Protein AF-0000000076642714 (afdb_homodimer)

Foldseek 3Di:
DLVQVVVQLVVLVALFQSVVSSLQLLLALPPPDPVSVVLSCLLQVWDKDKDKDWPVCPVVDDDWKWKFAPDVPTDIDTDGDPVSVCVVCVVVVPGTMIIIMDTDRDHDTLFVVRVVSSVVVVVVVVVVVVVVVVLVVQLCVLCVPPDDPLLVLLLVLLVVLLVLLVVLLCVVLVNDDPVLVCVQPPDDQGHQCLQQVDQVQDDVRQHGPSLLSNLLSVLSCCCSRHVLSNDDLLLNLQSLVLNLVVLVVCVVVLVVLVCCCVPPVVYDGPSVVSSSVSSVVVNVSSVVCVVVPSHDPPSHDPVSNVVSVVSSVVSSVVSSVVSVVSSVVVVVVVVVSNVSSQVLDLVNQVVQQVVFAFADDPLDPPDFQKAADPPALKEKEWEAELQDLVQLVQVVLLNSLCSSPRRHYMYTYFYAADPVDNPQQLVLSQLLVVPQPPDPPNNVVSSVLSNVSNVVVDPVVSCVVRPDPPPDDSPVSVVSNVSSNVSCVVSVPDDPTWMAINRTTRGPVDGPNSCSSHRVVVSVVSVVVVVVVVVVVVVD/DLVQVVVQLVVLVALFQSVVSSLQLLLALPPPDPVSVVLSCLLQVWDKDKDKDWPVCPVVDDDWKWKFAPDVPTDIDTDGDPVSVCVVCVVVVPGTMIIIMDIDRDHDTLFVVRVVSSVVVVVVVVVVVVVVVVLVVQLCVLCVPPDDPLLVVLLVLLVVQLVLLVVLLCVVLVNDDPVLVCVQPPDDQGDQCLQSVDQVQADVRQHGPSLLSNLLSVLSCCCSRHVLSNDDLLLNLQSLVLNLVVLVVCVVVLVVLVCCCVPPVVYDGPSVVSSSVSSVVVNVSSVVCVVVPSHDPPSHDPVSNVVSVVSSVVSSVVSSVVSVVSSVVVVVVVVVSNVSSQVQDLVNQVVQQVPFAFADDPLDPPDFQKAADPPALKEKEWEAELQDLVQLVQLVLLNSLCSSPRRHYMYTYFYAADPVDCPQQLVLSQLLVVPQPPDPPNNVVSSVLSNVCNVVVDRVVSCVVRPDDPPDDSPVSVVSNVSSNVSCVVSVPDDPTWMAINRTTRGPVDGPNSCSSHRVVVSVVSVVVVVVVVVVVVVD

Organism: NCBI:txid1194090

Solvent-accessible surface area (backbone atoms only — not comparable to full-atom values): 57360 Å² total; per-residue (Å²): 104,66,63,58,53,45,52,51,42,50,72,53,58,35,84,66,28,66,69,58,52,44,50,55,42,62,22,30,56,58,50,93,41,70,64,31,53,51,53,51,33,42,48,40,59,43,56,68,48,77,44,81,38,46,65,86,58,54,81,76,58,75,71,57,36,36,41,26,52,76,45,93,85,49,65,74,40,80,30,70,48,72,68,50,44,51,58,59,48,61,75,43,74,83,62,57,44,34,37,34,44,38,70,56,75,43,84,71,63,72,35,65,65,46,51,54,49,32,51,53,49,49,49,52,52,50,39,50,49,48,24,54,52,24,45,52,48,24,36,47,41,33,34,68,87,49,84,50,73,66,57,50,49,52,50,50,48,27,52,50,40,34,54,54,23,50,54,44,46,35,49,74,74,67,49,79,50,69,70,57,49,54,58,28,51,54,58,86,59,28,34,40,64,66,53,67,69,33,78,80,38,36,46,93,80,73,41,38,57,48,57,54,51,27,30,51,22,51,43,45,39,48,41,65,35,45,48,36,48,66,31,55,72,64,56,28,33,21,52,50,42,50,51,43,52,56,40,57,61,43,50,64,53,44,52,49,53,52,49,42,28,60,69,73,62,59,30,43,38,63,69,59,50,50,49,42,49,47,49,53,51,48,39,50,51,48,51,48,36,44,73,73,58,72,38,55,89,78,42,66,43,72,53,59,50,48,27,48,53,24,47,39,45,26,48,37,30,49,53,50,50,52,51,54,50,50,53,54,51,51,54,47,37,53,53,13,35,53,18,28,15,51,53,45,22,58,70,46,45,50,56,50,28,71,72,38,62,71,50,86,70,72,78,56,66,96,79,66,51,45,39,54,35,89,79,21,81,33,40,36,38,36,40,29,39,76,85,38,67,68,25,48,55,51,48,53,46,49,51,49,46,23,65,41,31,46,73,48,25,17,38,35,57,42,54,53,55,50,93,90,58,42,62,58,61,34,47,51,49,40,48,37,61,72,70,33,59,89,46,94,60,30,32,63,49,47,51,49,52,52,50,56,42,56,74,61,64,39,64,68,65,44,45,67,74,57,70,72,77,85,78,70,73,73,63,69,31,50,54,54,49,50,53,33,39,47,49,34,60,74,68,64,60,88,61,70,57,38,48,20,54,73,29,21,31,60,43,86,90,55,53,77,70,55,42,64,73,31,47,74,54,48,48,52,51,54,54,50,49,52,47,52,51,48,49,54,54,65,72,94,105,66,64,56,53,46,52,52,43,50,73,53,57,35,83,66,27,66,70,58,50,44,48,55,41,62,22,31,56,58,50,92,41,72,63,30,52,53,52,51,33,43,47,39,60,42,56,67,48,79,44,79,37,44,65,86,60,55,81,76,56,75,71,58,35,34,42,27,53,75,45,92,86,49,63,73,39,78,29,70,47,72,68,50,43,52,57,58,47,62,75,43,74,81,61,58,44,34,37,34,44,38,70,57,74,44,85,70,62,73,37,65,66,45,51,54,48,32,51,53,49,48,48,52,52,50,39,51,49,49,24,54,53,25,46,53,48,25,36,49,42,33,33,67,87,50,85,47,73,66,58,50,49,51,51,52,49,29,52,51,40,35,54,52,22,49,53,46,48,36,49,75,72,67,50,80,49,70,69,57,50,52,56,28,51,54,58,85,59,29,34,40,63,65,52,67,70,33,80,79,38,34,48,92,79,72,41,39,57,49,56,53,50,26,31,51,21,50,43,47,38,48,41,64,34,47,48,36,49,66,32,53,72,66,56,26,33,22,50,52,42,49,51,41,52,57,39,58,63,43,50,62,53,44,52,47,54,53,47,42,28,60,68,74,62,60,31,43,36,63,70,59,49,51,49,42,49,49,49,52,50,49,38,52,52,45,51,49,35,43,72,74,57,73,40,55,89,80,44,67,46,71,54,59,48,49,29,50,53,25,47,40,47,26,48,36,30,47,52,49,50,52,51,53,50,51,52,53,52,51,52,46,36,54,54,13,34,52,20,29,15,51,54,45,22,57,70,45,45,51,58,50,29,71,70,39,62,70,50,84,70,74,79,56,67,97,78,66,52,45,37,53,36,89,79,22,82,32,40,34,36,35,38,30,38,76,86,37,66,68,27,46,55,51,47,54,45,50,50,50,45,25,68,41,32,46,73,46,24,18,38,34,57,41,56,53,58,49,93,87,59,43,61,58,60,35,47,51,49,41,48,38,62,72,71,33,61,90,45,93,60,30,32,63,49,46,50,50,52,51,49,57,41,56,74,63,64,40,63,69,65,46,45,67,74,56,70,71,78,85,79,72,74,74,65,71,32,51,52,54,50,50,52,35,38,47,50,35,58,74,67,65,60,88,62,70,58,39,49,21,54,73,27,20,30,60,44,86,90,55,54,76,70,57,42,65,73,31,46,72,56,49,48,50,51,54,52,50,50,52,48,51,51,49,49,54,54,67,72,95

Nearest PDB structures (foldseek):
  4gxz-assembly3_C  TM=7.560E-01  e=4.560E-05  Salmonella enterica subsp. enterica serovar Typhimurium str. LT2
  6nen-assembly1_A  TM=7.984E-01  e=1.973E-04  Proteus mirabilis
  5idr-assembly1_C  TM=6.395E-01  e=2.192E-05  Proteus mirabilis ATCC 29906
  6mhh-assembly1_A-3  TM=6.393E-01  e=2.402E-05  Proteus mirabilis
  4xvw-assembly3_E  TM=5.901E-01  e=4.356E-05  Proteus mirabilis ATCC 29906

pLDDT: mean 87.81, std 9.48, range [37.0, 97.88]

InterPro domains:
  IPR012336 Thioredoxin-like fold [PF13462] (367-519)
  IPR012932 Vitamin K epoxide reductase [PF07884] (153-281)
  IPR036249 Thioredoxin-like superfamily [SSF52833] (365-519)
  IPR038354 VKOR domain superfamily [G3DSA:1.20.1440.130] (141-320)

Secondary structure (DSSP, 8-state):
-HHHHHHHHHHTT----HHHHHHHHHTSTT-SSHHHHHHHHHHTT--EEEEEEEGGGGGGSPSPEEEEESSTTPPEEEE-SHHHHHHHHHTTTT--EEEEEEE---S----HHHHHHHHHHHHHHHHHHHHHHHHHHHHHHHTTT---HHHHHHHHHHHHHHHHHHHHHHHHTT---HHHHHHHHSSTTB-HHHHHTSGGGEETTTEEHHHHHHHHHHHHHHIIIIIHHHS-HHHHHHHHHHHHHHHHHHHHHHHHHHHIIIIIS--B-HHHHHHHHHHHHHHHHHHHHHHTTSS-GGG--HHHHHHHHHHHHHHHHHHHHHHHHHHHHHHHHHHHHHHHHHHT-HHHHHHHHHHS-B---TTS-S--EEEE-TT-SEEEEEEEETT-HHHHHHHHHHHHHHHH-TTTEEEEEEEEPPSS--HHHHHHHHHIIIIITT-TTHHHHHHHHHHHHHHH--HHHHHHHS---TTS-SHHHHHHHHHHHHHHHHTT--SSSEEEETTEEPPTT--GGGHHHHHHHHHHHHHHHHHHHHHHHHT-/-HHHHHHHHHHTT----HHHHHHHHHTSTT-SSHHHHHHHHHHTT--EEEEEEEGGGGGGSPSPEEEEESSTTPPEEEE-SHHHHHHHHHTTTT--EEEEEEE---S----HHHHHHHHHHHHHHHHHHHHHHHHHHHHHHHTTT---HHHHHHHHHHHHHHHHHHHHHHHHTT---HHHHHHHHSSTTB-HHHHHTSGGGEETTTEEHHHHHHHHHHHHHHIIIIIHHHS-HHHHHHHHHHHHHHHHHHHHHHHHHHHIIIIIS--B-HHHHHHHHHHHHHHHHHHHHHHHTSS-GGG--HHHHHHHHHHHHHHHHHHHHHHHHHHHHHHHHHHHHHHHHHHT-HHHHHHHHHHS-B---TTS-S--EEEE-TT-SEEEEEEEETT-HHHHHHHHHHHHHHHH-TTTEEEEEEEEPPSS--HHHHHHHHHIIIIITT-TTHHHHHHHHHHHHHHH--HHHHHHHS---TTS-SHHHHHHHHHHHHHHHHTT--SSSEEEETTEEPPTT--GGGHHHHHHHHHHHHHHHHHHHHHHHHT-

Sequence (1080 aa):
MERIVYKYLDYLKIPLSHNFFVELLLSHPEYPSLLSISDVLERLGINHKIVRVEKKNITDLVFPYLLQLDKKGAELNLIKNQKELTSAVETESVYCQFIILKVESTGVIADKENEKWRSKETFLKIQSAIFISAAIALIFSANINFFSWIHVLLLITTMGGILVGYLLIAKDLGINYEVVEAFCKAGKNSNCDEILKSEDAKLFGRIRFSDAAVSFFVFQLIVVGLLIPLLNTNGAASFLWVLSIFSTLSIPIIGYSIYYQFIRASSWCRLCIIVDMILAFQVGIFSYLYYEGIIQMGDGNLQIFLVSIMLFTVISSFLLLIKANIMKDEESIQAGIKAKRIKNSITVFSHLLFQEKRVEISSFDDKELFVGDPNAPLKIIVASDLYCKPCKIQHEKAKQLVAAYPEKACIIIRLQSRQDDNRAARYIFQYWLNNIYGEADESSQINKLLHDWYNGMDIEKFMNHYQLDNSVGNKVNENFVVKHTEWFRQEQIYATPTFFINGYKLPANYNIADMMALIPSVVELFQNKEKSCLQNLASQMERIVYKYLDYLKIPLSHNFFVELLLSHPEYPSLLSISDVLERLGINHKIVRVEKKNITDLVFPYLLQLDKKGAELNLIKNQKELTSAVETESVYCQFIILKVESTGVIADKENEKWRSKETFLKIQSAIFISAAIALIFSANINFFSWIHVLLLITTMGGILVGYLLIAKDLGINYEVVEAFCKAGKNSNCDEILKSEDAKLFGRIRFSDAAVSFFVFQLIVVGLLIPLLNTNGAASFLWVLSIFSTLSIPIIGYSIYYQFIRASSWCRLCIIVDMILAFQVGIFSYLYYEGIIQMGDGNLQIFLVSIMLFTVISSFLLLIKANIMKDEESIQAGIKAKRIKNSITVFSHLLFQEKRVEISSFDDKELFVGDPNAPLKIIVASDLYCKPCKIQHEKAKQLVAAYPEKACIIIRLQSRQDDNRAARYIFQYWLNNIYGEADESSQINKLLHDWYNGMDIEKFMNHYQLDNSVGNKVNENFVVKHTEWFRQEQIYATPTFFINGYKLPANYNIADMMALIPSVVELFQNKEKSCLQNLASQ

Radius of gyration: 34.49 Å; Cα contacts (8 Å, |Δi|>4): 1379; chains: 2; bounding box: 102×101×78 Å

Structure (mmCIF, N/CA/C/O backbone):
data_AF-0000000076642714-model_v1
#
loop_
_entity.id
_entity.type
_entity.pdbx_description
1 polymer Thioredoxin
#
loop_
_atom_site.group_PDB
_atom_site.id
_atom_site.type_symbol
_atom_site.label_atom_id
_atom_site.label_alt_id
_atom_site.label_comp_id
_atom_site.label_asym_id
_atom_site.label_entity_id
_atom_site.label_seq_id
_atom_site.pdbx_PDB_ins_code
_atom_site.Cartn_x
_atom_site.Cartn_y
_atom_site.Cartn_z
_atom_site.occupancy
_atom_site.B_iso_or_equiv
_atom_site.auth_seq_id
_atom_site.auth_comp_id
_atom_site.auth_asym_id
_atom_site.auth_atom_id
_atom_site.pdbx_PDB_model_num
ATOM 1 N N . MET A 1 1 ? 11.18 0.988 18.812 1 88.06 1 MET A N 1
ATOM 2 C CA . MET A 1 1 ? 10.25 1.253 19.906 1 88.06 1 MET A CA 1
ATOM 3 C C . MET A 1 1 ? 8.945 0.484 19.703 1 88.06 1 MET A C 1
ATOM 5 O O . MET A 1 1 ? 8.492 -0.225 20.609 1 88.06 1 MET A O 1
ATOM 9 N N . GLU A 1 2 ? 8.336 0.53 18.438 1 89.06 2 GLU A N 1
ATOM 10 C CA . GLU A 1 2 ? 7.035 -0.089 18.219 1 89.06 2 GLU A CA 1
ATOM 11 C C . GLU A 1 2 ? 7.105 -1.604 18.391 1 89.06 2 GLU A C 1
ATOM 13 O O . GLU A 1 2 ? 6.16 -2.219 18.891 1 89.06 2 GLU A O 1
ATOM 18 N N . ARG A 1 3 ? 8.219 -2.195 18.094 1 87.75 3 ARG A N 1
ATOM 19 C CA . ARG A 1 3 ? 8.367 -3.643 18.203 1 87.75 3 ARG A CA 1
ATOM 20 C C . ARG A 1 3 ? 8.43 -4.082 19.656 1 87.75 3 ARG A C 1
ATOM 22 O O . ARG A 1 3 ? 7.781 -5.051 20.047 1 87.75 3 ARG A O 1
ATOM 29 N N . ILE A 1 4 ? 9.148 -3.371 20.422 1 90.94 4 ILE A N 1
ATOM 30 C CA . ILE A 1 4 ? 9.352 -3.73 21.828 1 90.94 4 ILE A CA 1
ATOM 31 C C . ILE A 1 4 ? 8.055 -3.525 22.609 1 90.94 4 ILE A C 1
ATOM 33 O O . ILE A 1 4 ? 7.703 -4.336 23.469 1 90.94 4 ILE A O 1
ATOM 37 N N . VAL A 1 5 ? 7.375 -2.473 22.297 1 93.69 5 VAL A N 1
ATOM 38 C CA . VAL A 1 5 ? 6.121 -2.189 22.984 1 93.69 5 VAL A CA 1
ATOM 39 C C . VAL A 1 5 ? 5.086 -3.252 22.625 1 93.69 5 VAL A C 1
ATOM 41 O O . VAL A 1 5 ? 4.363 -3.74 23.5 1 93.69 5 VAL A O 1
ATOM 44 N N . TYR A 1 6 ? 5.082 -3.602 21.391 1 93.38 6 TYR A N 1
ATOM 45 C CA . TYR A 1 6 ? 4.129 -4.629 20.984 1 93.38 6 TYR A CA 1
ATOM 46 C C . TYR A 1 6 ? 4.465 -5.969 21.625 1 93.38 6 TYR A C 1
ATOM 48 O O . TYR A 1 6 ? 3.568 -6.707 22.047 1 93.38 6 TYR A O 1
ATOM 56 N N . LYS A 1 7 ? 5.715 -6.336 21.625 1 92.12 7 LYS A N 1
ATOM 57 C CA . LYS A 1 7 ? 6.145 -7.574 22.281 1 92.12 7 LYS A CA 1
ATOM 58 C C . LYS A 1 7 ? 5.695 -7.621 23.734 1 92.12 7 LYS A C 1
ATOM 60 O O . LYS A 1 7 ? 5.285 -8.672 24.234 1 92.12 7 LYS A O 1
ATOM 65 N N . TYR A 1 8 ? 5.789 -6.5 24.391 1 93.81 8 TYR A N 1
ATOM 66 C CA . TYR A 1 8 ? 5.352 -6.383 25.766 1 93.81 8 TYR A CA 1
ATOM 67 C C . TYR A 1 8 ? 3.852 -6.629 25.891 1 93.81 8 TYR A C 1
ATOM 69 O O . TYR A 1 8 ? 3.408 -7.422 26.719 1 93.81 8 TYR A O 1
ATOM 77 N N . LEU A 1 9 ? 3.086 -6.008 25.031 1 94.5 9 LEU A N 1
ATOM 78 C CA . LEU A 1 9 ? 1.634 -6.133 25.078 1 94.5 9 LEU A CA 1
ATOM 79 C C . LEU A 1 9 ? 1.197 -7.543 24.688 1 94.5 9 LEU A C 1
ATOM 81 O O . LEU A 1 9 ? 0.212 -8.062 25.219 1 94.5 9 LEU A O 1
ATOM 85 N N . ASP A 1 10 ? 1.935 -8.086 23.75 1 92.5 10 ASP A N 1
ATOM 86 C CA . ASP A 1 10 ? 1.657 -9.461 23.344 1 92.5 10 ASP A CA 1
ATOM 87 C C . ASP A 1 10 ? 1.949 -10.43 24.5 1 92.5 10 ASP A C 1
ATOM 89 O O . ASP A 1 10 ? 1.236 -11.422 24.672 1 92.5 10 ASP A O 1
ATOM 93 N N . TYR A 1 11 ? 3.01 -10.188 25.203 1 92.5 11 TYR A N 1
ATOM 94 C CA . TYR A 1 11 ? 3.373 -11 26.375 1 92.5 11 TYR A CA 1
ATOM 95 C C . TYR A 1 11 ? 2.266 -10.977 27.422 1 92.5 11 TYR A C 1
ATOM 97 O O . TYR A 1 11 ? 2.023 -11.984 28.094 1 92.5 11 TYR A O 1
ATOM 105 N N . LEU A 1 12 ? 1.616 -9.836 27.547 1 93.69 12 LEU A N 1
ATOM 106 C CA . LEU A 1 12 ? 0.518 -9.688 28.5 1 93.69 12 LEU A CA 1
ATOM 107 C C . LEU A 1 12 ? -0.768 -10.289 27.938 1 93.69 12 LEU A C 1
ATOM 109 O O . LEU A 1 12 ? -1.816 -10.234 28.594 1 93.69 12 LEU A O 1
ATOM 113 N N . LYS A 1 13 ? -0.764 -10.82 26.734 1 92.75 13 LYS A N 1
ATOM 114 C CA . LYS A 1 13 ? -1.869 -11.508 26.078 1 92.75 13 LYS A CA 1
ATOM 115 C C . LYS A 1 13 ? -3.027 -10.547 25.812 1 92.75 13 LYS A C 1
ATOM 117 O O . LYS A 1 13 ? -4.191 -10.914 25.984 1 92.75 13 LYS A O 1
ATOM 122 N N . ILE A 1 14 ? -2.686 -9.328 25.531 1 93.88 14 ILE A N 1
ATOM 123 C CA . ILE A 1 14 ? -3.691 -8.352 25.125 1 93.88 14 ILE A CA 1
ATOM 124 C C . ILE A 1 14 ? -4.047 -8.547 23.656 1 93.88 14 ILE A C 1
ATOM 126 O O . ILE A 1 14 ? -3.158 -8.648 22.812 1 93.88 14 ILE A O 1
ATOM 130 N N . PRO A 1 15 ? -5.293 -8.695 23.328 1 93.44 15 PRO A N 1
ATOM 131 C CA . PRO A 1 15 ? -5.688 -8.953 21.953 1 93.44 15 PRO A CA 1
ATOM 132 C C . PRO A 1 15 ? -5.551 -7.719 21.062 1 93.44 15 PRO A C 1
ATOM 134 O O . PRO A 1 15 ? -6.543 -7.059 20.75 1 93.44 15 PRO A O 1
ATOM 137 N N . LEU A 1 16 ? -4.371 -7.484 20.609 1 93.69 16 LEU A N 1
ATOM 138 C CA . LEU A 1 16 ? -4.055 -6.305 19.812 1 93.69 16 LEU A CA 1
ATOM 139 C C . LEU A 1 16 ? -3.574 -6.707 18.422 1 93.69 16 LEU A C 1
ATOM 141 O O . LEU A 1 16 ? -2.844 -7.688 18.266 1 93.69 16 LEU A O 1
ATOM 145 N N . SER A 1 17 ? -4.156 -5.965 17.484 1 94.06 17 SER A N 1
ATOM 146 C CA . SER A 1 17 ? -3.633 -6.133 16.125 1 94.06 17 SER A CA 1
ATOM 147 C C . SER A 1 17 ? -2.238 -5.527 16 1 94.06 17 SER A C 1
ATOM 149 O O . SER A 1 17 ? -2.01 -4.387 16.406 1 94.06 17 SER A O 1
ATOM 151 N N . HIS A 1 18 ? -1.349 -6.25 15.438 1 93.06 18 HIS A N 1
ATOM 152 C CA . HIS A 1 18 ? 0.027 -5.789 15.289 1 93.06 18 HIS A CA 1
ATOM 153 C C . HIS A 1 18 ? 0.107 -4.594 14.344 1 93.06 18 HIS A C 1
ATOM 155 O O . HIS A 1 18 ? 0.678 -3.559 14.688 1 93.06 18 HIS A O 1
ATOM 161 N N . ASN A 1 19 ? -0.481 -4.691 13.203 1 91.5 19 ASN A N 1
ATOM 162 C CA . ASN A 1 19 ? -0.382 -3.652 12.188 1 91.5 19 ASN A CA 1
ATOM 163 C C . ASN A 1 19 ? -1.107 -2.379 12.609 1 91.5 19 ASN A C 1
ATOM 165 O O . ASN A 1 19 ? -0.639 -1.272 12.336 1 91.5 19 ASN A O 1
ATOM 169 N N . PHE A 1 20 ? -2.223 -2.564 13.203 1 92.31 20 PHE A N 1
ATOM 170 C CA . PHE A 1 20 ? -2.984 -1.409 13.664 1 92.31 20 PHE A CA 1
ATOM 171 C C . PHE A 1 20 ? -2.211 -0.641 14.727 1 92.31 20 PHE A C 1
ATOM 173 O O . PHE A 1 20 ? -2.111 0.586 14.672 1 92.31 20 PHE A O 1
ATOM 180 N N . PHE A 1 21 ? -1.673 -1.371 15.68 1 94.69 21 PHE A N 1
ATOM 181 C CA . PHE A 1 21 ? -0.916 -0.771 16.766 1 94.69 21 PHE A CA 1
ATOM 182 C C . PHE A 1 21 ? 0.304 -0.029 16.234 1 94.69 21 PHE A C 1
ATOM 184 O O . PHE A 1 21 ? 0.566 1.109 16.641 1 94.69 21 PHE A O 1
ATOM 191 N N . VAL A 1 22 ? 1.007 -0.651 15.344 1 93.38 22 VAL A N 1
ATOM 192 C CA . VAL A 1 22 ? 2.221 -0.062 14.781 1 93.38 22 VAL A CA 1
ATOM 193 C C . VAL A 1 22 ? 1.87 1.208 14.008 1 93.38 22 VAL A C 1
ATOM 195 O O . VAL A 1 22 ? 2.553 2.227 14.141 1 93.38 22 VAL A O 1
ATOM 198 N N . GLU A 1 23 ? 0.833 1.152 13.266 1 92.12 23 GLU A N 1
ATOM 199 C CA . GLU A 1 23 ? 0.413 2.324 12.508 1 92.12 23 GLU A CA 1
ATOM 200 C C . GLU A 1 23 ? 0.016 3.471 13.438 1 92.12 23 GLU A C 1
ATOM 202 O O . GLU A 1 23 ? 0.339 4.629 13.172 1 92.12 23 GLU A O 1
ATOM 207 N N . LEU A 1 24 ? -0.722 3.121 14.492 1 93.44 24 LEU A N 1
ATOM 208 C CA . LEU A 1 24 ? -1.141 4.137 15.453 1 93.44 24 LEU A CA 1
ATOM 209 C C . LEU A 1 24 ? 0.068 4.82 16.078 1 93.44 24 LEU A C 1
ATOM 211 O O . LEU A 1 24 ? 0.088 6.047 16.234 1 93.44 24 LEU A O 1
ATOM 215 N N . LEU A 1 25 ? 1.007 4.016 16.438 1 94.69 25 LEU A N 1
ATOM 216 C CA . LEU A 1 25 ? 2.182 4.551 17.109 1 94.69 25 LEU A CA 1
ATOM 217 C C . LEU A 1 25 ? 3.033 5.379 16.156 1 94.69 25 LEU A C 1
ATOM 219 O O . LEU A 1 25 ? 3.465 6.48 16.5 1 94.69 25 LEU A O 1
ATOM 223 N N . LEU A 1 26 ? 3.242 4.906 14.945 1 93.88 26 LEU A N 1
ATOM 224 C CA . LEU A 1 26 ? 4.094 5.578 13.969 1 93.88 26 LEU A CA 1
ATOM 225 C C . LEU A 1 26 ? 3.436 6.859 13.461 1 93.88 26 LEU A C 1
ATOM 227 O O . LEU A 1 26 ? 4.125 7.793 13.055 1 93.88 26 LEU A O 1
ATOM 231 N N . SER A 1 27 ? 2.145 6.938 13.516 1 93.88 27 SER A N 1
ATOM 232 C CA . SER A 1 27 ? 1.419 8.086 12.984 1 93.88 27 SER A CA 1
ATOM 233 C C . SER A 1 27 ? 1.212 9.156 14.047 1 93.88 27 SER A C 1
ATOM 235 O O . SER A 1 27 ? 0.603 10.195 13.789 1 93.88 27 SER A O 1
ATOM 237 N N . HIS A 1 28 ? 1.635 8.859 15.258 1 93.25 28 HIS A N 1
ATOM 238 C CA . HIS A 1 28 ? 1.537 9.852 16.328 1 93.25 28 HIS A CA 1
ATOM 239 C C . HIS A 1 28 ? 2.51 11 16.094 1 93.25 28 HIS A C 1
ATOM 241 O O . HIS A 1 28 ? 3.652 10.781 15.688 1 93.25 28 HIS A O 1
ATOM 247 N N . PRO A 1 29 ? 2.139 12.195 16.297 1 90.44 29 PRO A N 1
ATOM 248 C CA . PRO A 1 29 ? 2.973 13.367 16.016 1 90.44 29 PRO A CA 1
ATOM 249 C C . PRO A 1 29 ? 4.238 13.406 16.859 1 90.44 29 PRO A C 1
ATOM 251 O O . PRO A 1 29 ? 5.266 13.93 16.422 1 90.44 29 PRO A O 1
ATOM 254 N N . GLU A 1 30 ? 4.293 12.859 18.047 1 88.62 30 GLU A N 1
ATOM 255 C CA . GLU A 1 30 ? 5.438 12.914 18.953 1 88.62 30 GLU A CA 1
ATOM 256 C C . GLU A 1 30 ? 6.219 11.602 18.938 1 88.62 30 GLU A C 1
ATOM 258 O O . GLU A 1 30 ? 6.984 11.32 19.859 1 88.62 30 GLU A O 1
ATOM 263 N N . TYR A 1 31 ? 5.992 10.781 18.047 1 91.06 31 TYR A N 1
ATOM 264 C CA . TYR A 1 31 ? 6.766 9.555 17.922 1 91.06 31 TYR A CA 1
ATOM 265 C C . TYR A 1 31 ? 8.234 9.859 17.641 1 91.06 31 TYR A C 1
ATOM 267 O O . TYR A 1 31 ? 8.547 10.797 16.906 1 91.06 31 TYR A O 1
ATOM 275 N N . PRO A 1 32 ? 9.164 9.234 18.234 1 89.56 32 PRO A N 1
ATOM 276 C CA . PRO A 1 32 ? 9.07 8.164 19.219 1 89.56 32 PRO A CA 1
ATOM 277 C C . PRO A 1 32 ? 9.219 8.672 20.656 1 89.56 32 PRO A C 1
ATOM 279 O O . PRO A 1 32 ? 10.312 9.055 21.078 1 89.56 32 PRO A O 1
ATOM 282 N N . SER A 1 33 ? 8.195 8.867 21.391 1 88.75 33 SER A N 1
ATOM 283 C CA . SER A 1 33 ? 8.195 9.312 22.781 1 88.75 33 SER A CA 1
ATOM 284 C C . SER A 1 33 ? 7.293 8.445 23.641 1 88.75 33 SER A C 1
ATOM 286 O O . SER A 1 33 ? 6.504 7.648 23.125 1 88.75 33 SER A O 1
ATOM 288 N N . LEU A 1 34 ? 7.445 8.547 24.922 1 89.19 34 LEU A N 1
ATOM 289 C CA . LEU A 1 34 ? 6.59 7.824 25.859 1 89.19 34 LEU A CA 1
ATOM 290 C C . LEU A 1 34 ? 5.156 8.344 25.812 1 89.19 34 LEU A C 1
ATOM 292 O O . LEU A 1 34 ? 4.207 7.594 26.047 1 89.19 34 LEU A O 1
ATOM 296 N N . LEU A 1 35 ? 5.051 9.539 25.469 1 88.06 35 LEU A N 1
ATOM 297 C CA . LEU A 1 35 ? 3.729 10.141 25.328 1 88.06 35 LEU A CA 1
ATOM 298 C C . LEU A 1 35 ? 2.938 9.469 24.203 1 88.06 35 LEU A C 1
ATOM 300 O O . LEU A 1 35 ? 1.729 9.266 24.328 1 88.06 35 LEU A O 1
ATOM 304 N N . SER A 1 36 ? 3.648 9.18 23.125 1 91.88 36 SER A N 1
ATOM 305 C CA . SER A 1 36 ? 2.982 8.508 22.016 1 91.88 36 SER A CA 1
ATOM 306 C C . SER A 1 36 ? 2.443 7.145 22.438 1 91.88 36 SER A C 1
ATOM 308 O O . SER A 1 36 ? 1.34 6.758 22.047 1 91.88 36 SER A O 1
ATOM 310 N N . ILE A 1 37 ? 3.16 6.449 23.297 1 93.75 37 ILE A N 1
ATOM 311 C CA . ILE A 1 37 ? 2.73 5.145 23.781 1 93.75 37 ILE A CA 1
ATOM 312 C C . ILE A 1 37 ? 1.528 5.309 24.703 1 93.75 37 ILE A C 1
ATOM 314 O O . ILE A 1 37 ? 0.536 4.586 24.578 1 93.75 37 ILE A O 1
ATOM 318 N N . SER A 1 38 ? 1.61 6.277 25.609 1 92 38 SER A N 1
ATOM 319 C CA . SER A 1 38 ? 0.542 6.531 26.562 1 92 38 SER A CA 1
ATOM 320 C C . SER A 1 38 ? -0.763 6.887 25.859 1 92 38 SER A C 1
ATOM 322 O O . SER A 1 38 ? -1.819 6.34 26.188 1 92 38 SER A O 1
ATOM 324 N N . ASP A 1 39 ? -0.676 7.699 24.875 1 89.31 39 ASP A N 1
ATOM 325 C CA . ASP A 1 39 ? -1.86 8.141 24.141 1 89.31 39 ASP A CA 1
ATOM 326 C C . ASP A 1 39 ? -2.492 6.977 23.375 1 89.31 39 ASP A C 1
ATOM 328 O O . ASP A 1 39 ? -3.719 6.855 23.312 1 89.31 39 ASP A O 1
ATOM 332 N N . VAL A 1 40 ? -1.639 6.207 22.766 1 92.44 40 VAL A N 1
ATOM 333 C CA . VAL A 1 40 ? -2.135 5.074 22 1 92.44 40 VAL A CA 1
ATOM 334 C C . VAL A 1 40 ? -2.811 4.066 22.922 1 92.44 40 VAL A C 1
ATOM 336 O O . VAL A 1 40 ? -3.883 3.547 22.609 1 92.44 40 VAL A O 1
ATOM 339 N N . LEU A 1 41 ? -2.197 3.797 24.094 1 92.12 41 LEU A N 1
ATOM 340 C CA . LEU A 1 41 ? -2.785 2.877 25.062 1 92.12 41 LEU A CA 1
ATOM 341 C C . LEU A 1 41 ? -4.105 3.418 25.594 1 92.12 41 LEU A C 1
ATOM 343 O O . LEU A 1 41 ? -5.055 2.658 25.797 1 92.12 41 LEU A O 1
ATOM 347 N N . GLU A 1 42 ? -4.188 4.684 25.734 1 87.25 42 GLU A N 1
ATOM 348 C CA . GLU A 1 42 ? -5.426 5.312 26.188 1 87.25 42 GLU A CA 1
ATOM 349 C C . GLU A 1 42 ? -6.531 5.156 25.156 1 87.25 42 GLU A C 1
ATOM 351 O O . GLU A 1 42 ? -7.676 4.848 25.5 1 87.25 42 GLU A O 1
ATOM 356 N N . ARG A 1 43 ? -6.184 5.379 23.969 1 87.19 43 ARG A N 1
ATOM 357 C CA . ARG A 1 43 ? -7.152 5.219 22.891 1 87.19 43 ARG A CA 1
ATOM 358 C C . ARG A 1 43 ? -7.699 3.793 22.859 1 87.19 43 ARG A C 1
ATOM 360 O O . ARG A 1 43 ? -8.883 3.584 22.578 1 87.19 43 ARG A O 1
ATOM 367 N N . LEU A 1 44 ? -6.797 2.9 23.156 1 90.19 44 LEU A N 1
ATOM 368 C CA . LEU A 1 44 ? -7.168 1.491 23.078 1 90.19 44 LEU A CA 1
ATOM 369 C C . LEU A 1 44 ? -7.871 1.052 24.359 1 90.19 44 LEU A C 1
ATOM 371 O O . LEU A 1 44 ? -8.344 -0.084 24.453 1 90.19 44 LEU A O 1
ATOM 375 N N . GLY A 1 45 ? -7.957 1.934 25.297 1 85.81 45 GLY A N 1
ATOM 376 C CA . GLY A 1 45 ? -8.625 1.642 26.547 1 85.81 45 GLY A CA 1
ATOM 377 C C . GLY A 1 45 ? -7.801 0.763 27.469 1 85.81 45 GLY A C 1
ATOM 378 O O . GLY A 1 45 ? -8.352 -0.004 28.266 1 85.81 45 GLY A O 1
ATOM 379 N N . ILE A 1 46 ? -6.527 0.785 27.312 1 90.88 46 ILE A N 1
ATOM 380 C CA . ILE A 1 46 ? -5.645 -0.041 28.141 1 90.88 46 ILE A CA 1
ATOM 381 C C . ILE A 1 46 ? -5.098 0.785 29.297 1 90.88 46 ILE A C 1
ATOM 383 O O . ILE A 1 46 ? -4.457 1.817 29.078 1 90.88 46 ILE A O 1
ATOM 387 N N . ASN A 1 47 ? -5.34 0.345 30.438 1 90.88 47 ASN A N 1
ATOM 388 C CA . ASN A 1 47 ? -4.836 1.04 31.609 1 90.88 47 ASN A CA 1
ATOM 389 C C . ASN A 1 47 ? -3.322 0.907 31.734 1 90.88 47 ASN A C 1
ATOM 391 O O . ASN A 1 47 ? -2.766 -0.165 31.5 1 90.88 47 ASN A O 1
ATOM 395 N N . HIS A 1 48 ? -2.752 1.996 31.969 1 92.38 48 HIS A N 1
ATOM 396 C CA . HIS A 1 48 ? -1.299 2.004 32.094 1 92.38 48 HIS A CA 1
ATOM 397 C C . HIS A 1 48 ? -0.834 3.072 33.062 1 92.38 48 HIS A C 1
ATOM 399 O O . HIS A 1 48 ? -1.6 3.973 33.438 1 92.38 48 HIS A O 1
ATOM 405 N N . LYS A 1 49 ? 0.378 2.9 33.625 1 92.12 49 LYS A N 1
ATOM 406 C CA . LYS A 1 49 ? 1.003 3.857 34.531 1 92.12 49 LYS A CA 1
ATOM 407 C C . LYS A 1 49 ? 2.461 4.102 34.156 1 92.12 49 LYS A C 1
ATOM 409 O O . LYS A 1 49 ? 3.174 3.172 33.75 1 92.12 49 LYS A O 1
ATOM 414 N N . ILE A 1 50 ? 2.752 5.344 34.062 1 90.75 50 ILE A N 1
ATOM 415 C CA . ILE A 1 50 ? 4.141 5.742 33.875 1 90.75 50 ILE A CA 1
ATOM 416 C C . ILE A 1 50 ? 4.707 6.34 35.156 1 90.75 50 ILE A C 1
ATOM 418 O O . ILE A 1 50 ? 4.168 7.309 35.688 1 90.75 50 ILE A O 1
ATOM 422 N N . VAL A 1 51 ? 5.758 5.711 35.625 1 88.94 51 VAL A N 1
ATOM 423 C CA . VAL A 1 51 ? 6.32 6.16 36.906 1 88.94 51 VAL A CA 1
ATOM 424 C C . VAL A 1 51 ? 7.828 6.359 36.75 1 88.94 51 VAL A C 1
ATOM 426 O O . VAL A 1 51 ? 8.492 5.617 36.031 1 88.94 51 VAL A O 1
ATOM 429 N N . ARG A 1 52 ? 8.25 7.371 37.312 1 87.81 52 ARG A N 1
ATOM 430 C CA . ARG A 1 52 ? 9.688 7.598 37.438 1 87.81 52 ARG A CA 1
ATOM 431 C C . ARG A 1 52 ? 10.242 6.996 38.719 1 87.81 52 ARG A C 1
ATOM 433 O O . ARG A 1 52 ? 9.742 7.273 39.812 1 87.81 52 ARG A O 1
ATOM 440 N N . VAL A 1 53 ? 11.188 6.168 38.5 1 86.56 53 VAL A N 1
ATOM 441 C CA . VAL A 1 53 ? 11.703 5.453 39.656 1 86.56 53 VAL A CA 1
ATOM 442 C C . VAL A 1 53 ? 13.219 5.645 39.75 1 86.56 53 VAL A C 1
ATOM 444 O O . VAL A 1 53 ? 13.906 5.695 38.75 1 86.56 53 VAL A O 1
ATOM 447 N N . GLU A 1 54 ? 13.586 5.715 41 1 83.81 54 GLU A N 1
ATOM 448 C CA . GLU A 1 54 ? 15.023 5.789 41.25 1 83.81 54 GLU A CA 1
ATOM 449 C C . GLU A 1 54 ? 15.656 4.398 41.219 1 83.81 54 GLU A C 1
ATOM 451 O O . GLU A 1 54 ? 14.977 3.395 41.406 1 83.81 54 GLU A O 1
ATOM 456 N N . LYS A 1 55 ? 16.953 4.371 41 1 82.06 55 LYS A N 1
ATOM 457 C CA . LYS A 1 55 ? 17.703 3.121 40.875 1 82.06 55 LYS A CA 1
ATOM 458 C C . LYS A 1 55 ? 17.516 2.242 42.125 1 82.06 55 LYS A C 1
ATOM 460 O O . LYS A 1 55 ? 17.406 1.02 42 1 82.06 55 LYS A O 1
ATOM 465 N N . LYS A 1 56 ? 17.359 2.795 43.25 1 78.25 56 LYS A N 1
ATOM 466 C CA . LYS A 1 56 ? 17.266 2.051 44.5 1 78.25 56 LYS A CA 1
ATOM 467 C C . LYS A 1 56 ? 15.906 1.352 44.625 1 78.25 56 LYS A C 1
ATOM 469 O O . LYS A 1 56 ? 15.805 0.3 45.281 1 78.25 56 LYS A O 1
ATOM 474 N N . ASN A 1 57 ? 14.875 1.837 44 1 81.75 57 ASN A N 1
ATOM 475 C CA . ASN A 1 57 ? 13.508 1.344 44.188 1 81.75 57 ASN A CA 1
ATOM 476 C C . ASN A 1 57 ? 13.094 0.442 43.031 1 81.75 57 ASN A C 1
ATOM 478 O O . ASN A 1 57 ? 11.977 -0.075 43 1 81.75 57 ASN A O 1
ATOM 482 N N . ILE A 1 58 ? 13.922 0.198 42.125 1 82.5 58 ILE A N 1
ATOM 483 C CA . ILE A 1 58 ? 13.547 -0.507 40.906 1 82.5 58 ILE A CA 1
ATOM 484 C C . ILE A 1 58 ? 13.383 -1.996 41.219 1 82.5 58 ILE A C 1
ATOM 486 O O . ILE A 1 58 ? 12.609 -2.684 40.531 1 82.5 58 ILE A O 1
ATOM 490 N N . THR A 1 59 ? 14.109 -2.445 42.188 1 77.69 59 THR A N 1
ATOM 491 C CA . THR A 1 59 ? 14.109 -3.869 42.531 1 77.69 59 THR A CA 1
ATOM 492 C C . THR A 1 59 ? 12.781 -4.289 43.156 1 77.69 59 THR A C 1
ATOM 494 O O . THR A 1 59 ? 12.438 -5.473 43.156 1 77.69 59 THR A O 1
ATOM 497 N N . ASP A 1 60 ? 11.938 -3.398 43.531 1 80.94 60 ASP A N 1
ATOM 498 C CA . ASP A 1 60 ? 10.695 -3.709 44.219 1 80.94 60 ASP A CA 1
ATOM 499 C C . ASP A 1 60 ? 9.523 -3.77 43.25 1 80.94 60 ASP A C 1
ATOM 501 O O . ASP A 1 60 ? 8.406 -4.133 43.625 1 80.94 60 ASP A O 1
ATOM 505 N N . LEU A 1 61 ? 9.812 -3.607 42.094 1 85.5 61 LEU A N 1
ATOM 506 C CA . LEU A 1 61 ? 8.703 -3.535 41.125 1 85.5 61 LEU A CA 1
ATOM 507 C C . LEU A 1 61 ? 8.375 -4.918 40.562 1 85.5 61 LEU A C 1
ATOM 509 O O . LEU A 1 61 ? 9.273 -5.73 40.344 1 85.5 61 LEU A O 1
ATOM 513 N N . VAL A 1 62 ? 7.164 -5.148 40.344 1 88.81 62 VAL A N 1
ATOM 514 C CA . VAL A 1 62 ? 6.684 -6.434 39.844 1 88.81 62 VAL A CA 1
ATOM 515 C C . VAL A 1 62 ? 6.855 -6.5 38.312 1 88.81 62 VAL A C 1
ATOM 517 O O . VAL A 1 62 ? 6.535 -5.543 37.625 1 88.81 62 VAL A O 1
ATOM 520 N N . PHE A 1 63 ? 7.363 -7.648 37.875 1 90.19 63 PHE A N 1
ATOM 521 C CA . PHE A 1 63 ? 7.543 -7.891 36.438 1 90.19 63 PHE A CA 1
ATOM 522 C C . PHE A 1 63 ? 6.246 -8.383 35.812 1 90.19 63 PHE A C 1
ATOM 524 O O . PHE A 1 63 ? 5.387 -8.945 36.5 1 90.19 63 PHE A O 1
ATOM 531 N N . PRO A 1 64 ? 5.98 -8.016 34.438 1 92.44 64 PRO A N 1
ATOM 532 C CA . PRO A 1 64 ? 6.863 -7.383 33.469 1 92.44 64 PRO A CA 1
ATOM 533 C C . PRO A 1 64 ? 6.578 -5.891 33.312 1 92.44 64 PRO A C 1
ATOM 535 O O . PRO A 1 64 ? 5.488 -5.426 33.656 1 92.44 64 PRO A O 1
ATOM 538 N N . TYR A 1 65 ? 7.578 -5.113 32.844 1 92.62 65 TYR A N 1
ATOM 539 C CA . TYR A 1 65 ? 7.398 -3.697 32.562 1 92.62 65 TYR A CA 1
ATOM 540 C C . TYR A 1 65 ? 8.414 -3.223 31.531 1 92.62 65 TYR A C 1
ATOM 542 O O . TYR A 1 65 ? 9.328 -3.965 31.156 1 92.62 65 TYR A O 1
ATOM 550 N N . LEU A 1 66 ? 8.148 -2.09 30.984 1 91.88 66 LEU A N 1
ATOM 551 C CA . LEU A 1 66 ? 9.094 -1.441 30.078 1 91.88 66 LEU A CA 1
ATOM 552 C C . LEU A 1 66 ? 9.938 -0.419 30.828 1 91.88 66 LEU A C 1
ATOM 554 O O . LEU A 1 66 ? 9.43 0.322 31.672 1 91.88 66 LEU A O 1
ATOM 558 N N . LEU A 1 67 ? 11.18 -0.481 30.516 1 89.69 67 LEU A N 1
ATOM 559 C CA . LEU A 1 67 ? 12.133 0.376 31.219 1 89.69 67 LEU A CA 1
ATOM 560 C C . LEU A 1 67 ? 12.867 1.283 30.234 1 89.69 67 LEU A C 1
ATOM 562 O O . LEU A 1 67 ? 13.273 0.84 29.156 1 89.69 67 LEU A O 1
ATOM 566 N N . GLN A 1 68 ? 12.852 2.516 30.469 1 88.75 68 GLN A N 1
ATOM 567 C CA . GLN A 1 68 ? 13.602 3.494 29.688 1 88.75 68 GLN A CA 1
ATOM 568 C C . GLN A 1 68 ? 14.484 4.355 30.594 1 88.75 68 GLN A C 1
ATOM 570 O O . GLN A 1 68 ? 14.07 4.727 31.703 1 88.75 68 GLN A O 1
ATOM 575 N N . LEU A 1 69 ? 15.68 4.625 30.078 1 83.12 69 LEU A N 1
ATOM 576 C CA . LEU A 1 69 ? 16.547 5.535 30.797 1 83.12 69 LEU A CA 1
ATOM 577 C C . LEU A 1 69 ? 16.047 6.973 30.703 1 83.12 69 LEU A C 1
ATOM 579 O O . LEU A 1 69 ? 15.477 7.363 29.672 1 83.12 69 LEU A O 1
ATOM 583 N N . ASP A 1 70 ? 16.188 7.605 31.766 1 77.38 70 ASP A N 1
ATOM 584 C CA . ASP A 1 70 ? 15.742 8.992 31.766 1 77.38 70 ASP A CA 1
ATOM 585 C C . ASP A 1 70 ? 16.719 9.891 31 1 77.38 70 ASP A C 1
ATOM 587 O O . ASP A 1 70 ? 17.312 10.797 31.578 1 77.38 70 ASP A O 1
ATOM 591 N N . LYS A 1 71 ? 17.031 9.5 29.797 1 73.44 71 LYS A N 1
ATOM 592 C CA . LYS A 1 71 ? 17.875 10.258 28.875 1 73.44 71 LYS A CA 1
ATOM 593 C C . LYS A 1 71 ? 17.172 10.438 27.516 1 73.44 71 LYS A C 1
ATOM 595 O O . LYS A 1 71 ? 16.453 9.555 27.062 1 73.44 71 LYS A O 1
ATOM 600 N N . LYS A 1 72 ? 17.391 11.617 27.125 1 66.19 72 LYS A N 1
ATOM 601 C CA . LYS A 1 72 ? 16.766 11.922 25.844 1 66.19 72 LYS A CA 1
ATOM 602 C C . LYS A 1 72 ? 17.219 10.93 24.766 1 66.19 72 LYS A C 1
ATOM 604 O O . LYS A 1 72 ? 18.422 10.68 24.609 1 66.19 72 LYS A O 1
ATOM 609 N N . GLY A 1 73 ? 16.312 10.305 24.172 1 67.5 73 GLY A N 1
ATOM 610 C CA . GLY A 1 73 ? 16.609 9.406 23.078 1 67.5 73 GLY A CA 1
ATOM 611 C C . GLY A 1 73 ? 16.891 7.984 23.531 1 67.5 73 GLY A C 1
ATOM 612 O O . GLY A 1 73 ? 17.359 7.16 22.734 1 67.5 73 GLY A O 1
ATOM 613 N N . ALA A 1 74 ? 16.641 7.785 24.797 1 73.5 74 ALA A N 1
ATOM 614 C CA . ALA A 1 74 ? 16.938 6.457 25.328 1 73.5 74 ALA A CA 1
ATOM 615 C C . ALA A 1 74 ? 16.016 5.402 24.734 1 73.5 74 ALA A C 1
ATOM 617 O O . ALA A 1 74 ? 14.852 5.695 24.438 1 73.5 74 ALA A O 1
ATOM 618 N N . GLU A 1 75 ? 16.641 4.254 24.609 1 82.5 75 GLU A N 1
ATOM 619 C CA . GLU A 1 75 ? 15.875 3.145 24.031 1 82.5 75 GLU A CA 1
ATOM 620 C C . GLU A 1 75 ? 15.016 2.465 25.094 1 82.5 75 GLU A C 1
ATOM 622 O O . GLU A 1 75 ? 15.312 2.549 26.297 1 82.5 75 GLU A O 1
ATOM 627 N N . LEU A 1 76 ? 13.953 1.896 24.688 1 89 76 LEU A N 1
ATOM 628 C CA . LEU A 1 76 ? 13.039 1.154 25.547 1 89 76 LEU A CA 1
ATOM 629 C C . LEU A 1 76 ? 13.453 -0.311 25.641 1 89 76 LEU A C 1
ATOM 631 O O . LEU A 1 76 ? 13.836 -0.92 24.641 1 89 76 LEU A O 1
ATOM 635 N N . ASN A 1 77 ? 13.477 -0.827 26.875 1 88.56 77 ASN A N 1
ATOM 636 C CA . ASN A 1 77 ? 13.797 -2.232 27.094 1 88.56 77 ASN A CA 1
ATOM 637 C C . ASN A 1 77 ? 12.656 -2.959 27.812 1 88.56 77 ASN A C 1
ATOM 639 O O . ASN A 1 77 ? 12.023 -2.4 28.703 1 88.56 77 ASN A O 1
ATOM 643 N N . LEU A 1 78 ? 12.406 -4.137 27.312 1 92.12 78 LEU A N 1
ATOM 644 C CA . LEU A 1 78 ? 11.398 -4.98 27.953 1 92.12 78 LEU A CA 1
ATOM 645 C C . LEU A 1 78 ? 12.023 -5.852 29.031 1 92.12 78 LEU A C 1
ATOM 647 O O . LEU A 1 78 ? 12.969 -6.602 28.766 1 92.12 78 LEU A O 1
ATOM 651 N N . ILE A 1 79 ? 11.539 -5.727 30.25 1 91.31 79 ILE A N 1
ATOM 652 C CA . ILE A 1 79 ? 12.047 -6.477 31.406 1 91.31 79 ILE A CA 1
ATOM 653 C C . ILE A 1 79 ? 11.008 -7.496 31.859 1 91.31 79 ILE A C 1
ATOM 655 O O . ILE A 1 79 ? 9.977 -7.129 32.406 1 91.31 79 ILE A O 1
ATOM 659 N N . LYS A 1 80 ? 11.289 -8.766 31.734 1 90.81 80 LYS A N 1
ATOM 660 C CA . LYS A 1 80 ? 10.352 -9.828 32.062 1 90.81 80 LYS A CA 1
ATOM 661 C C . LYS A 1 80 ? 10.727 -10.477 33.406 1 90.81 80 LYS A C 1
ATOM 663 O O . LYS A 1 80 ? 9.875 -11.094 34.062 1 90.81 80 LYS A O 1
ATOM 668 N N . ASN A 1 81 ? 12.086 -10.461 33.688 1 91.06 81 ASN A N 1
ATOM 669 C CA . ASN A 1 81 ? 12.586 -11.109 34.875 1 91.06 81 ASN A CA 1
ATOM 670 C C . ASN A 1 81 ? 13.766 -10.344 35.469 1 91.06 81 ASN A C 1
ATOM 672 O O . ASN A 1 81 ? 14.164 -9.305 34.969 1 91.06 81 ASN A O 1
ATOM 676 N N . GLN A 1 82 ? 14.211 -10.922 36.594 1 87.25 82 GLN A N 1
ATOM 677 C CA . GLN A 1 82 ? 15.289 -10.266 37.344 1 87.25 82 GLN A CA 1
ATOM 678 C C . GLN A 1 82 ? 16.609 -10.328 36.562 1 87.25 82 GLN A C 1
ATOM 680 O O . GLN A 1 82 ? 17.406 -9.398 36.625 1 87.25 82 GLN A O 1
ATOM 685 N N . LYS A 1 83 ? 16.75 -11.32 35.781 1 87.5 83 LYS A N 1
ATOM 686 C CA . LYS A 1 83 ? 17.969 -11.469 35 1 87.5 83 LYS A CA 1
ATOM 687 C C . LYS A 1 83 ? 18.078 -10.383 33.938 1 87.5 83 LYS A C 1
ATOM 689 O O . LYS A 1 83 ? 19.156 -9.82 33.719 1 87.5 83 LYS A O 1
ATOM 694 N N . GLU A 1 84 ? 17 -10.102 33.312 1 87.44 84 GLU A N 1
ATOM 695 C CA . GLU A 1 84 ? 16.984 -9.07 32.281 1 87.44 84 GLU A CA 1
ATOM 696 C C . GLU A 1 84 ? 17.172 -7.68 32.875 1 87.44 84 GLU A C 1
ATOM 698 O O . GLU A 1 84 ? 17.766 -6.797 32.25 1 87.44 84 GLU A O 1
ATOM 703 N N . LEU A 1 85 ? 16.672 -7.523 34.062 1 85.94 85 LEU A N 1
ATOM 704 C CA . LEU A 1 85 ? 16.828 -6.246 34.75 1 85.94 85 LEU A CA 1
ATOM 705 C C . LEU A 1 85 ? 18.297 -5.98 35.062 1 85.94 85 LEU A C 1
ATOM 707 O O . LEU A 1 85 ? 18.797 -4.875 34.844 1 85.94 85 LEU A O 1
ATOM 711 N N . THR A 1 86 ? 18.953 -6.977 35.562 1 84.12 86 THR A N 1
ATOM 712 C CA . THR A 1 86 ? 20.359 -6.832 35.906 1 84.12 86 THR A CA 1
ATOM 713 C C . THR A 1 86 ? 21.203 -6.535 34.688 1 84.12 86 THR A C 1
ATOM 715 O O . THR A 1 86 ? 22.125 -5.711 34.75 1 84.12 86 THR A O 1
ATOM 718 N N . SER A 1 87 ? 20.906 -7.094 33.625 1 83.12 87 SER A N 1
ATOM 719 C CA . SER A 1 87 ? 21.641 -6.875 32.375 1 83.12 87 SER A CA 1
ATOM 720 C C . SER A 1 87 ? 21.422 -5.469 31.844 1 83.12 87 SER A C 1
ATOM 722 O O . SER A 1 87 ? 22.344 -4.852 31.297 1 83.12 87 SER A O 1
ATOM 724 N N . ALA A 1 88 ? 20.266 -4.996 31.969 1 80.75 88 ALA A N 1
ATOM 725 C CA . ALA A 1 88 ? 19.906 -3.68 31.438 1 80.75 88 ALA A CA 1
ATOM 726 C C . ALA A 1 88 ? 20.5 -2.57 32.312 1 80.75 88 ALA A C 1
ATOM 728 O O . ALA A 1 88 ? 20.891 -1.519 31.781 1 80.75 88 ALA A O 1
ATOM 729 N N . VAL A 1 89 ? 20.531 -2.758 33.562 1 78.25 89 VAL A N 1
ATOM 730 C CA . VAL A 1 89 ? 20.969 -1.734 34.531 1 78.25 89 VAL A CA 1
ATOM 731 C C . VAL A 1 89 ? 22.484 -1.736 34.625 1 78.25 89 VAL A C 1
ATOM 733 O O . VAL A 1 89 ? 23.109 -0.685 34.812 1 78.25 89 VAL A O 1
ATOM 736 N N . GLU A 1 90 ? 23.047 -2.854 34.562 1 71.88 90 GLU A N 1
ATOM 737 C CA . GLU A 1 90 ? 24.5 -2.957 34.656 1 71.88 90 GLU A CA 1
ATOM 738 C C . GLU A 1 90 ? 25.188 -2.254 33.5 1 71.88 90 GLU A C 1
ATOM 740 O O . GLU A 1 90 ? 26.234 -1.64 33.688 1 71.88 90 GLU A O 1
ATOM 745 N N . THR A 1 91 ? 24.609 -2.357 32.438 1 63.97 91 THR A N 1
ATOM 746 C CA . THR A 1 91 ? 25.203 -1.754 31.25 1 63.97 91 THR A CA 1
ATOM 747 C C . THR A 1 91 ? 25.125 -0.231 31.312 1 63.97 91 THR A C 1
ATOM 749 O O . THR A 1 91 ? 25.938 0.465 30.688 1 63.97 91 THR A O 1
ATOM 752 N N . GLU A 1 92 ? 24.234 0.305 32.188 1 62.31 92 GLU A N 1
ATOM 753 C CA . GLU A 1 92 ? 24.016 1.749 32.219 1 62.31 92 GLU A CA 1
ATOM 754 C C . GLU A 1 92 ? 24.312 2.326 33.594 1 62.31 92 GLU A C 1
ATOM 756 O O . GLU A 1 92 ? 23.453 2.939 34.219 1 62.31 92 GLU A O 1
ATOM 761 N N . SER A 1 93 ? 25.391 2.018 34.156 1 61.16 93 SER A N 1
ATOM 762 C CA . SER A 1 93 ? 25.766 2.307 35.562 1 61.16 93 SER A CA 1
ATOM 763 C C . SER A 1 93 ? 25.656 3.799 35.844 1 61.16 93 SER A C 1
ATOM 765 O O . SER A 1 93 ? 25.547 4.199 37 1 61.16 93 SER A O 1
ATOM 767 N N . VAL A 1 94 ? 25.484 4.531 34.812 1 63.16 94 VAL A N 1
ATOM 768 C CA . VAL A 1 94 ? 25.656 5.961 35.031 1 63.16 94 VAL A CA 1
ATOM 769 C C . VAL A 1 94 ? 24.312 6.613 35.281 1 63.16 94 VAL A C 1
ATOM 771 O O . VAL A 1 94 ? 24.234 7.727 35.812 1 63.16 94 VAL A O 1
ATOM 774 N N . TYR A 1 95 ? 23.297 5.914 35.062 1 64 95 TYR A N 1
ATOM 775 C CA . TYR A 1 95 ? 22.031 6.66 35.156 1 64 95 TYR A CA 1
ATOM 776 C C . TYR A 1 95 ? 21.281 6.32 36.438 1 64 95 TYR A C 1
ATOM 778 O O . TYR A 1 95 ? 21.281 5.164 36.875 1 64 95 TYR A O 1
ATOM 786 N N . CYS A 1 96 ? 20.703 7.348 36.969 1 64.31 96 CYS A N 1
ATOM 787 C CA . CYS A 1 96 ? 20.094 7.281 38.281 1 64.31 96 CYS A CA 1
ATOM 788 C C . CYS A 1 96 ? 18.578 7.191 38.188 1 64.31 96 CYS A C 1
ATOM 790 O O . CYS A 1 96 ? 17.922 6.836 39.156 1 64.31 96 CYS A O 1
ATOM 792 N N . GLN A 1 97 ? 18 7.512 37.094 1 72.44 97 GLN A N 1
ATOM 793 C CA . GLN A 1 97 ? 16.547 7.52 37.031 1 72.44 97 GLN A CA 1
ATOM 794 C C . GLN A 1 97 ? 16.031 6.75 35.812 1 72.44 97 GLN A C 1
ATOM 796 O O . GLN A 1 97 ? 16.656 6.762 34.75 1 72.44 97 GLN A O 1
ATOM 801 N N . PHE A 1 98 ? 14.961 6.008 36.188 1 76 98 PHE A N 1
ATOM 802 C CA . PHE A 1 98 ? 14.344 5.188 35.156 1 76 98 PHE A CA 1
ATOM 803 C C . PHE A 1 98 ? 12.867 5.516 35 1 76 98 PHE A C 1
ATOM 805 O O . PHE A 1 98 ? 12.227 5.961 35.969 1 76 98 PHE A O 1
ATOM 812 N N . ILE A 1 99 ? 12.422 5.48 33.812 1 79.5 99 ILE A N 1
ATOM 813 C CA . ILE A 1 99 ? 10.992 5.605 33.562 1 79.5 99 ILE A CA 1
ATOM 814 C C . ILE A 1 99 ? 10.406 4.234 33.25 1 79.5 99 ILE A C 1
ATOM 816 O O . ILE A 1 99 ? 10.898 3.537 32.344 1 79.5 99 ILE A O 1
ATOM 820 N N . ILE A 1 100 ? 9.398 3.941 34.031 1 80.38 100 ILE A N 1
ATOM 821 C CA . ILE A 1 100 ? 8.797 2.621 33.906 1 80.38 100 ILE A CA 1
ATOM 822 C C . ILE A 1 100 ? 7.367 2.758 33.375 1 80.38 100 ILE A C 1
ATOM 824 O O . ILE A 1 100 ? 6.617 3.619 33.844 1 80.38 100 ILE A O 1
ATOM 828 N N . LEU A 1 101 ? 7.09 1.992 32.344 1 85.25 101 LEU A N 1
ATOM 829 C CA . LEU A 1 101 ? 5.723 1.894 31.859 1 85.25 101 LEU A CA 1
ATOM 830 C C . LEU A 1 101 ? 5.125 0.526 32.188 1 85.25 101 LEU A C 1
ATOM 832 O O . LEU A 1 101 ? 5.652 -0.501 31.75 1 85.25 101 LEU A O 1
ATOM 836 N N . LYS A 1 102 ? 4.109 0.562 32.969 1 90.31 102 LYS A N 1
ATOM 837 C CA . LYS A 1 102 ? 3.424 -0.668 33.344 1 90.31 102 LYS A CA 1
ATOM 838 C C . LYS A 1 102 ? 1.992 -0.692 32.812 1 90.31 102 LYS A C 1
ATOM 840 O O . LYS A 1 102 ? 1.253 0.283 32.969 1 90.31 102 LYS A O 1
ATOM 845 N N . VAL A 1 103 ? 1.657 -1.827 32.219 1 89.44 103 VAL A N 1
ATOM 846 C CA . VAL A 1 103 ? 0.344 -1.98 31.594 1 89.44 103 VAL A CA 1
ATOM 847 C C . VAL A 1 103 ? -0.43 -3.092 32.312 1 89.44 103 VAL A C 1
ATOM 849 O O . VAL A 1 103 ? 0.146 -4.113 32.688 1 89.44 103 VAL A O 1
ATOM 852 N N . GLU A 1 104 ? -1.609 -2.82 32.5 1 88.69 104 GLU A N 1
ATOM 853 C CA . GLU A 1 104 ? -2.479 -3.84 33.062 1 88.69 104 GLU A CA 1
ATOM 854 C C . GLU A 1 104 ? -3.07 -4.738 32 1 88.69 104 GLU A C 1
ATOM 856 O O . GLU A 1 104 ? -3.518 -4.258 30.953 1 88.69 104 GLU A O 1
ATOM 861 N N . SER A 1 105 ? -3.055 -5.996 32.281 1 86.25 105 SER A N 1
ATOM 862 C CA . SER A 1 105 ? -3.588 -6.953 31.312 1 86.25 105 SER A CA 1
ATOM 863 C C . SER A 1 105 ? -5.105 -6.836 31.203 1 86.25 105 SER A C 1
ATOM 865 O O . SER A 1 105 ? -5.793 -6.629 32.188 1 86.25 105 SER A O 1
ATOM 867 N N . THR A 1 106 ? -5.512 -6.727 29.969 1 85.19 106 THR A N 1
ATOM 868 C CA . THR A 1 106 ? -6.945 -6.684 29.688 1 85.19 106 THR A CA 1
ATOM 869 C C . THR A 1 106 ? -7.316 -7.641 28.562 1 85.19 106 THR A C 1
ATOM 871 O O . THR A 1 106 ? -6.555 -7.812 27.609 1 85.19 106 THR A O 1
ATOM 874 N N . GLY A 1 107 ? -8.383 -8.32 28.766 1 82 107 GLY A N 1
ATOM 875 C CA . GLY A 1 107 ? -8.812 -9.273 27.766 1 82 107 GLY A CA 1
ATOM 876 C C . GLY A 1 107 ? -9.711 -8.656 26.703 1 82 107 GLY A C 1
ATOM 877 O O . GLY A 1 107 ? -10.039 -9.305 25.703 1 82 107 GLY A O 1
ATOM 878 N N . VAL A 1 108 ? -10.164 -7.414 26.922 1 81.69 108 VAL A N 1
ATOM 879 C CA . VAL A 1 108 ? -11.102 -6.809 25.984 1 81.69 108 VAL A CA 1
ATOM 880 C C . VAL A 1 108 ? -10.648 -5.387 25.656 1 81.69 108 VAL A C 1
ATOM 882 O O . VAL A 1 108 ? -10.25 -4.633 26.531 1 81.69 108 VAL A O 1
ATOM 885 N N . ILE A 1 109 ? -10.555 -5.133 24.359 1 84.12 109 ILE A N 1
ATOM 886 C CA . ILE A 1 109 ? -10.266 -3.785 23.875 1 84.12 109 ILE A CA 1
ATOM 887 C C . ILE A 1 109 ? -11.516 -3.182 23.25 1 84.12 109 ILE A C 1
ATOM 889 O O . ILE A 1 109 ? -12.18 -3.822 22.422 1 84.12 109 ILE A O 1
ATOM 893 N N . ALA A 1 110 ? -11.891 -1.998 23.672 1 74.75 110 ALA A N 1
ATOM 894 C CA . ALA A 1 110 ? -13.125 -1.335 23.266 1 74.75 110 ALA A CA 1
ATOM 895 C C . ALA A 1 110 ? -13.016 -0.784 21.859 1 74.75 110 ALA A C 1
ATOM 897 O O . ALA A 1 110 ? -14.023 -0.557 21.188 1 74.75 110 ALA A O 1
ATOM 898 N N . ASP A 1 111 ? -11.852 -0.763 21.281 1 82.25 111 ASP A N 1
ATOM 899 C CA . ASP A 1 111 ? -11.672 -0.153 19.969 1 82.25 111 ASP A CA 1
ATOM 900 C C . ASP A 1 111 ? -12.117 -1.1 18.859 1 82.25 111 ASP A C 1
ATOM 902 O O . ASP A 1 111 ? -11.492 -2.135 18.625 1 82.25 111 ASP A O 1
ATOM 906 N N . LYS A 1 112 ? -13.227 -0.688 18.172 1 85.12 112 LYS A N 1
ATOM 907 C CA . LYS A 1 112 ? -13.812 -1.535 17.141 1 85.12 112 LYS A CA 1
ATOM 908 C C . LYS A 1 112 ? -12.883 -1.649 15.93 1 85.12 112 LYS A C 1
ATOM 910 O O . LYS A 1 112 ? -12.898 -2.656 15.219 1 85.12 112 LYS A O 1
ATOM 915 N N . GLU A 1 113 ? -12.094 -0.643 15.695 1 88.31 113 GLU A N 1
ATOM 916 C CA . GLU A 1 113 ? -11.148 -0.71 14.586 1 88.31 113 GLU A CA 1
ATOM 917 C C . GLU A 1 113 ? -10.078 -1.77 14.836 1 88.31 113 GLU A C 1
ATOM 919 O O . GLU A 1 113 ? -9.641 -2.447 13.906 1 88.31 113 GLU A O 1
ATOM 924 N N . ASN A 1 114 ? -9.656 -1.883 16.094 1 91.38 114 ASN A N 1
ATOM 925 C CA . ASN A 1 114 ? -8.719 -2.943 16.453 1 91.38 114 ASN A CA 1
ATOM 926 C C . ASN A 1 114 ? -9.289 -4.324 16.141 1 91.38 114 ASN A C 1
ATOM 928 O O . ASN A 1 114 ? -8.578 -5.188 15.625 1 91.38 114 ASN A O 1
ATOM 932 N N . GLU A 1 115 ? -10.539 -4.492 16.438 1 90.69 115 GLU A N 1
ATOM 933 C CA . GLU A 1 115 ? -11.172 -5.781 16.172 1 90.69 115 GLU A CA 1
ATOM 934 C C . GLU A 1 115 ? -11.242 -6.066 14.68 1 90.69 115 GLU A C 1
ATOM 936 O O . GLU A 1 115 ? -11.016 -7.203 14.25 1 90.69 115 GLU A O 1
ATOM 941 N N . LYS A 1 116 ? -11.578 -5.09 13.969 1 89.88 116 LYS A N 1
ATOM 942 C CA . LYS A 1 116 ? -11.641 -5.238 12.516 1 89.88 116 LYS A CA 1
ATOM 943 C C . LYS A 1 116 ? -10.273 -5.613 11.945 1 89.88 116 LYS A C 1
ATOM 945 O O . LYS A 1 116 ? -10.172 -6.539 11.133 1 89.88 116 LYS A O 1
ATOM 950 N N . TRP A 1 117 ? -9.234 -4.918 12.414 1 92.31 117 TRP A N 1
ATOM 951 C CA . TRP A 1 117 ? -7.879 -5.188 11.953 1 92.31 117 TRP A CA 1
ATOM 952 C C . TRP A 1 117 ? -7.41 -6.566 12.406 1 92.31 117 TRP A C 1
ATOM 954 O O . TRP A 1 117 ? -6.746 -7.285 11.656 1 92.31 117 TRP A O 1
ATOM 964 N N . ARG A 1 118 ? -7.777 -6.926 13.602 1 93.12 118 ARG A N 1
ATOM 965 C CA . ARG A 1 118 ? -7.398 -8.227 14.133 1 93.12 118 ARG A CA 1
ATOM 966 C C . ARG A 1 118 ? -8.055 -9.352 13.344 1 93.12 118 ARG A C 1
ATOM 968 O O . ARG A 1 118 ? -7.418 -10.367 13.055 1 93.12 118 ARG A O 1
ATOM 975 N N . SER A 1 119 ? -9.32 -9.133 13.016 1 92.44 119 SER A N 1
ATOM 976 C CA . SER A 1 119 ? -10.039 -10.117 12.211 1 92.44 119 SER A CA 1
ATOM 977 C C . SER A 1 119 ? -9.383 -10.312 10.852 1 92.44 119 SER A C 1
ATOM 979 O O . SER A 1 119 ? -9.227 -11.438 10.383 1 92.44 119 SER A O 1
ATOM 981 N N . LYS A 1 120 ? -8.984 -9.242 10.227 1 92.25 120 LYS A N 1
ATOM 982 C CA . LYS A 1 120 ? -8.305 -9.305 8.938 1 92.25 120 LYS A CA 1
ATOM 983 C C . LYS A 1 120 ? -6.961 -10.023 9.062 1 92.25 120 LYS A C 1
ATOM 985 O O . LYS A 1 120 ? -6.605 -10.844 8.211 1 92.25 120 LYS A O 1
ATOM 990 N N . GLU A 1 121 ? -6.25 -9.734 10.141 1 93.31 121 GLU A N 1
ATOM 991 C CA . GLU A 1 121 ? -4.949 -10.359 10.375 1 93.31 121 GLU A CA 1
ATOM 992 C C . GLU A 1 121 ? -5.094 -11.852 10.641 1 93.31 121 GLU A C 1
ATOM 994 O O . GLU A 1 121 ? -4.285 -12.656 10.164 1 93.31 121 GLU A O 1
ATOM 999 N N . THR A 1 122 ? -6.098 -12.195 11.391 1 93.5 122 THR A N 1
ATOM 1000 C CA . THR A 1 122 ? -6.344 -13.602 11.672 1 93.5 122 THR A CA 1
ATOM 1001 C C . THR A 1 122 ? -6.707 -14.352 10.391 1 93.5 122 THR A C 1
ATOM 1003 O O . THR A 1 122 ? -6.25 -15.469 10.164 1 93.5 122 THR A O 1
ATOM 1006 N N . PHE A 1 123 ? -7.504 -13.695 9.617 1 93.38 123 PHE A N 1
ATOM 1007 C CA . PHE A 1 123 ? -7.863 -14.281 8.336 1 93.38 123 PHE A CA 1
ATOM 1008 C C . PHE A 1 123 ? -6.621 -14.539 7.488 1 93.38 123 PHE A C 1
ATOM 1010 O O . PHE A 1 123 ? -6.473 -15.609 6.898 1 93.38 123 PHE A O 1
ATOM 1017 N N . LEU A 1 124 ? -5.734 -13.578 7.398 1 94.31 124 LEU A N 1
ATOM 1018 C CA . LEU A 1 124 ? -4.508 -13.711 6.625 1 94.31 124 LEU A CA 1
ATOM 1019 C C . LEU A 1 124 ? -3.627 -14.828 7.188 1 94.31 124 LEU A C 1
ATOM 1021 O O . LEU A 1 124 ? -3.047 -15.609 6.43 1 94.31 124 LEU A O 1
ATOM 1025 N N . LYS A 1 125 ? -3.584 -14.906 8.516 1 94.75 125 LYS A N 1
ATOM 1026 C CA . LYS A 1 125 ? -2.797 -15.953 9.164 1 94.75 125 LYS A CA 1
ATOM 1027 C C . LYS A 1 125 ? -3.371 -17.344 8.867 1 94.75 125 LYS A C 1
ATOM 1029 O O . LYS A 1 125 ? -2.631 -18.266 8.547 1 94.75 125 LYS A O 1
ATOM 1034 N N . ILE A 1 126 ? -4.672 -17.422 8.914 1 95.25 126 ILE A N 1
ATOM 1035 C CA . ILE A 1 126 ? -5.34 -18.703 8.656 1 95.25 126 ILE A CA 1
ATOM 1036 C C . ILE A 1 126 ? -5.156 -19.094 7.191 1 95.25 126 ILE A C 1
ATOM 1038 O O . ILE A 1 126 ? -4.82 -20.234 6.883 1 95.25 126 ILE A O 1
ATOM 1042 N N . GLN A 1 127 ? -5.383 -18.156 6.355 1 94.94 127 GLN A N 1
ATOM 1043 C CA . GLN A 1 127 ? -5.238 -18.438 4.93 1 94.94 127 GLN A CA 1
ATOM 1044 C C . GLN A 1 127 ? -3.797 -18.797 4.586 1 94.94 127 GLN A C 1
ATOM 1046 O O . GLN A 1 127 ? -3.557 -19.641 3.719 1 94.94 127 GLN A O 1
ATOM 1051 N N . SER A 1 128 ? -2.789 -18.172 5.188 1 96.19 128 SER A N 1
ATOM 1052 C CA . SER A 1 128 ? -1.39 -18.531 4.984 1 96.19 128 SER A CA 1
ATOM 1053 C C . SER A 1 128 ? -1.104 -19.938 5.477 1 96.19 128 SER A C 1
ATOM 1055 O O . SER A 1 128 ? -0.383 -20.703 4.824 1 96.19 128 SER A O 1
ATOM 1057 N N . ALA A 1 129 ? -1.714 -20.297 6.578 1 97 129 ALA A N 1
ATOM 1058 C CA . ALA A 1 129 ? -1.556 -21.641 7.109 1 97 129 ALA A CA 1
ATOM 1059 C C . ALA A 1 129 ? -2.188 -22.672 6.18 1 97 129 ALA A C 1
ATOM 1061 O O . ALA A 1 129 ? -1.615 -23.75 5.941 1 97 129 ALA A O 1
ATOM 1062 N N . ILE A 1 130 ? -3.342 -22.328 5.664 1 97.19 130 ILE A N 1
ATOM 1063 C CA . ILE A 1 130 ? -4.012 -23.219 4.727 1 97.19 130 ILE A CA 1
ATOM 1064 C C . ILE A 1 130 ? -3.17 -23.359 3.463 1 97.19 130 ILE A C 1
ATOM 1066 O O . ILE A 1 130 ? -3.002 -24.469 2.945 1 97.19 130 ILE A O 1
ATOM 1070 N N . PHE A 1 131 ? -2.605 -22.312 2.979 1 97.19 131 PHE A N 1
ATOM 1071 C CA . PHE A 1 131 ? -1.772 -22.328 1.782 1 97.19 131 PHE A CA 1
ATOM 1072 C C . PHE A 1 131 ? -0.561 -23.234 1.978 1 97.19 131 PHE A C 1
ATOM 1074 O O . PHE A 1 131 ? -0.288 -24.094 1.146 1 97.19 131 PHE A O 1
ATOM 1081 N N . ILE A 1 132 ? 0.177 -23.047 3.08 1 96.75 132 ILE A N 1
ATOM 1082 C CA . ILE A 1 132 ? 1.394 -23.812 3.346 1 96.75 132 ILE A CA 1
ATOM 1083 C C . ILE A 1 132 ? 1.047 -25.281 3.557 1 96.75 132 ILE A C 1
ATOM 1085 O O . ILE A 1 132 ? 1.688 -26.156 2.986 1 96.75 132 ILE A O 1
ATOM 1089 N N . SER A 1 133 ? -0.022 -25.578 4.309 1 97.5 133 SER A N 1
ATOM 1090 C CA . SER A 1 133 ? -0.424 -26.953 4.562 1 97.5 133 SER A CA 1
ATOM 1091 C C . SER A 1 133 ? -0.901 -27.641 3.283 1 97.5 133 SER A C 1
ATOM 1093 O O . SER A 1 133 ? -0.568 -28.797 3.029 1 97.5 133 SER A O 1
ATOM 1095 N N . ALA A 1 134 ? -1.648 -26.859 2.535 1 97.62 134 ALA A N 1
ATOM 1096 C CA . ALA A 1 134 ? -2.129 -27.422 1.273 1 97.62 134 ALA A CA 1
ATOM 1097 C C . ALA A 1 134 ? -0.972 -27.672 0.311 1 97.62 134 ALA A C 1
ATOM 1099 O O . ALA A 1 134 ? -0.979 -28.656 -0.431 1 97.62 134 ALA A O 1
ATOM 1100 N N . ALA A 1 135 ? -0.004 -26.766 0.256 1 96.94 135 ALA A N 1
ATOM 1101 C CA . ALA A 1 135 ? 1.163 -26.938 -0.604 1 96.94 135 ALA A CA 1
ATOM 1102 C C . ALA A 1 135 ? 1.959 -28.172 -0.209 1 96.94 135 ALA A C 1
ATOM 1104 O O . ALA A 1 135 ? 2.375 -28.953 -1.069 1 96.94 135 ALA A O 1
ATOM 1105 N N . ILE A 1 136 ? 2.148 -28.391 1.075 1 96.19 136 ILE A N 1
ATOM 1106 C CA . ILE A 1 136 ? 2.857 -29.562 1.57 1 96.19 136 ILE A CA 1
ATOM 1107 C C . ILE A 1 136 ? 2.062 -30.828 1.232 1 96.19 136 ILE A C 1
ATOM 1109 O O . ILE A 1 136 ? 2.627 -31.812 0.748 1 96.19 136 ILE A O 1
ATOM 1113 N N . ALA A 1 137 ? 0.754 -30.75 1.421 1 97.12 137 ALA A N 1
ATOM 1114 C CA . ALA A 1 137 ? -0.103 -31.891 1.109 1 97.12 137 ALA A CA 1
ATOM 1115 C C . ALA A 1 137 ? -0.095 -32.188 -0.386 1 97.12 137 ALA A C 1
ATOM 1117 O O . ALA A 1 137 ? -0.182 -33.344 -0.793 1 97.12 137 ALA A O 1
ATOM 1118 N N . LEU A 1 138 ? -0.034 -31.156 -1.167 1 97.31 138 LEU A N 1
ATOM 1119 C CA . LEU A 1 138 ? 0.029 -31.328 -2.613 1 97.31 138 LEU A CA 1
ATOM 1120 C C . LEU A 1 138 ? 1.294 -32.062 -3.018 1 97.31 138 LEU A C 1
ATOM 1122 O O . LEU A 1 138 ? 1.234 -33.031 -3.809 1 97.31 138 LEU A O 1
ATOM 1126 N N . ILE A 1 139 ? 2.43 -31.672 -2.463 1 95.44 139 ILE A N 1
ATOM 1127 C CA . ILE A 1 139 ? 3.697 -32.312 -2.764 1 95.44 139 ILE A CA 1
ATOM 1128 C C . ILE A 1 139 ? 3.66 -33.781 -2.279 1 95.44 139 ILE A C 1
ATOM 1130 O O . ILE A 1 139 ? 4.074 -34.688 -2.998 1 95.44 139 ILE A O 1
ATOM 1134 N N . PHE A 1 140 ? 3.072 -34 -1.173 1 94.44 140 PHE A N 1
ATOM 1135 C CA . PHE A 1 140 ? 2.988 -35.344 -0.612 1 94.44 140 PHE A CA 1
ATOM 1136 C C . PHE A 1 140 ? 2.076 -36.219 -1.456 1 94.44 140 PHE A C 1
ATOM 1138 O O . PHE A 1 140 ? 2.412 -37.375 -1.747 1 94.44 140 PHE A O 1
ATOM 1145 N N . SER A 1 141 ? 0.952 -35.719 -1.833 1 94.5 141 SER A N 1
ATOM 1146 C CA . SER A 1 141 ? 0.006 -36.5 -2.627 1 94.5 141 SER A CA 1
ATOM 1147 C C . SER A 1 141 ? 0.577 -36.812 -4.004 1 94.5 141 SER A C 1
ATOM 1149 O O . SER A 1 141 ? 0.339 -37.906 -4.539 1 94.5 141 SER A O 1
ATOM 1151 N N . ALA A 1 142 ? 1.335 -35.906 -4.531 1 93.44 142 ALA A N 1
ATOM 1152 C CA . ALA A 1 142 ? 1.926 -36.125 -5.848 1 93.44 142 ALA A CA 1
ATOM 1153 C C . ALA A 1 142 ? 3.031 -37.188 -5.785 1 93.44 142 ALA A C 1
ATOM 1155 O O . ALA A 1 142 ? 3.27 -37.906 -6.762 1 93.44 142 ALA A O 1
ATOM 1156 N N . ASN A 1 143 ? 3.709 -37.312 -4.613 1 91.75 143 ASN A N 1
ATOM 1157 C CA . ASN A 1 143 ? 4.875 -38.188 -4.508 1 91.75 143 ASN A CA 1
ATOM 1158 C C . ASN A 1 143 ? 4.543 -39.5 -3.766 1 91.75 143 ASN A C 1
ATOM 1160 O O . ASN A 1 143 ? 5.445 -40.219 -3.373 1 91.75 143 ASN A O 1
ATOM 1164 N N . ILE A 1 144 ? 3.33 -39.844 -3.619 1 88.19 144 ILE A N 1
ATOM 1165 C CA . ILE A 1 144 ? 2.922 -41 -2.836 1 88.19 144 ILE A CA 1
ATOM 1166 C C . ILE A 1 144 ? 3.463 -42.281 -3.484 1 88.19 144 ILE A C 1
ATOM 1168 O O . ILE A 1 144 ? 3.938 -43.156 -2.793 1 88.19 144 ILE A O 1
ATOM 1172 N N . ASN A 1 145 ? 3.484 -42.312 -4.812 1 83.62 145 ASN A N 1
ATOM 1173 C CA . ASN A 1 145 ? 3.898 -43.531 -5.504 1 83.62 145 ASN A CA 1
ATOM 1174 C C . ASN A 1 145 ? 5.324 -43.438 -6.031 1 83.62 145 ASN A C 1
ATOM 1176 O O . ASN A 1 145 ? 5.793 -44.312 -6.758 1 83.62 145 ASN A O 1
ATOM 1180 N N . PHE A 1 146 ? 5.848 -42.344 -5.738 1 81.25 146 PHE A N 1
ATOM 1181 C CA . PHE A 1 146 ? 7.18 -42.094 -6.27 1 81.25 146 PHE A CA 1
ATOM 1182 C C . PHE A 1 146 ? 8.188 -41.875 -5.141 1 81.25 146 PHE A C 1
ATOM 1184 O O . PHE A 1 146 ? 8.273 -40.812 -4.562 1 81.25 146 PHE A O 1
ATOM 1191 N N . PHE A 1 147 ? 8.742 -43.031 -4.621 1 81.06 147 PHE A N 1
ATOM 1192 C CA . PHE A 1 147 ? 9.703 -42.844 -3.535 1 81.06 147 PHE A CA 1
ATOM 1193 C C . PHE A 1 147 ? 11.109 -43.219 -3.988 1 81.06 147 PHE A C 1
ATOM 1195 O O . PHE A 1 147 ? 11.328 -44.312 -4.531 1 81.06 147 PHE A O 1
ATOM 1202 N N . SER A 1 148 ? 11.977 -42.188 -3.996 1 88 148 SER A N 1
ATOM 1203 C CA . SER A 1 148 ? 13.422 -42.344 -4.172 1 88 148 SER A CA 1
ATOM 1204 C C . SER A 1 148 ? 14.188 -41.406 -3.246 1 88 148 SER A C 1
ATOM 1206 O O . SER A 1 148 ? 13.773 -40.25 -3.033 1 88 148 SER A O 1
ATOM 1208 N N . TRP A 1 149 ? 15.273 -41.938 -2.633 1 90.5 149 TRP A N 1
ATOM 1209 C CA . TRP A 1 149 ? 16.047 -41.125 -1.699 1 90.5 149 TRP A CA 1
ATOM 1210 C C . TRP A 1 149 ? 16.641 -39.906 -2.402 1 90.5 149 TRP A C 1
ATOM 1212 O O . TRP A 1 149 ? 16.781 -38.844 -1.8 1 90.5 149 TRP A O 1
ATOM 1222 N N . ILE A 1 150 ? 16.938 -40.062 -3.594 1 91.75 150 ILE A N 1
ATOM 1223 C CA . ILE A 1 150 ? 17.516 -38.969 -4.348 1 91.75 150 ILE A CA 1
ATOM 1224 C C . ILE A 1 150 ? 16.469 -37.875 -4.57 1 91.75 150 ILE A C 1
ATOM 1226 O O . ILE A 1 150 ? 16.766 -36.688 -4.5 1 91.75 150 ILE A O 1
ATOM 1230 N N . HIS A 1 151 ? 15.25 -38.344 -4.844 1 92.44 151 HIS A N 1
ATOM 1231 C CA . HIS A 1 151 ? 14.156 -37.406 -5.043 1 92.44 151 HIS A CA 1
ATOM 1232 C C . HIS A 1 151 ? 13.852 -36.656 -3.764 1 92.44 151 HIS A C 1
ATOM 1234 O O . HIS A 1 151 ? 13.602 -35.438 -3.809 1 92.44 151 HIS A O 1
ATOM 1240 N N . VAL A 1 152 ? 13.961 -37.344 -2.67 1 93.88 152 VAL A N 1
ATOM 1241 C CA . VAL A 1 152 ? 13.719 -36.688 -1.379 1 93.88 152 VAL A CA 1
ATOM 1242 C C . VAL A 1 152 ? 14.812 -35.656 -1.095 1 93.88 152 VAL A C 1
ATOM 1244 O O . VAL A 1 152 ? 14.523 -34.562 -0.611 1 93.88 152 VAL A O 1
ATOM 1247 N N . LEU A 1 153 ? 15.977 -36.031 -1.453 1 95.56 153 LEU A N 1
ATOM 1248 C CA . LEU A 1 153 ? 17.094 -35.094 -1.247 1 95.56 153 LEU A CA 1
ATOM 1249 C C . LEU A 1 153 ? 16.922 -33.844 -2.096 1 95.56 153 LEU A C 1
ATOM 1251 O O . LEU A 1 153 ? 17.203 -32.75 -1.637 1 95.56 153 LEU A O 1
ATOM 1255 N N . LEU A 1 154 ? 16.469 -34.031 -3.264 1 95.62 154 LEU A N 1
ATOM 1256 C CA . LEU A 1 154 ? 16.234 -32.906 -4.145 1 95.62 154 LEU A CA 1
ATOM 1257 C C . LEU A 1 154 ? 15.109 -32 -3.602 1 95.62 154 LEU A C 1
ATOM 1259 O O . LEU A 1 154 ? 15.211 -30.781 -3.654 1 95.62 154 LEU A O 1
ATOM 1263 N N . LEU A 1 155 ? 14.109 -32.625 -3.016 1 96.19 155 LEU A N 1
ATOM 1264 C CA . LEU A 1 155 ? 12.992 -31.875 -2.447 1 96.19 155 LEU A CA 1
ATOM 1265 C C . LEU A 1 155 ? 13.438 -31.062 -1.23 1 96.19 155 LEU A C 1
ATOM 1267 O O . LEU A 1 155 ? 13.078 -29.891 -1.088 1 96.19 155 LEU A O 1
ATOM 1271 N N . ILE A 1 156 ? 14.281 -31.641 -0.434 1 96.38 156 ILE A N 1
ATOM 1272 C CA . ILE A 1 156 ? 14.742 -31 0.785 1 96.38 156 ILE A CA 1
ATOM 1273 C C . ILE A 1 156 ? 15.625 -29.797 0.427 1 96.38 156 ILE A C 1
ATOM 1275 O O . ILE A 1 156 ? 15.484 -28.719 1.011 1 96.38 156 ILE A O 1
ATOM 1279 N N . THR A 1 157 ? 16.484 -30 -0.526 1 96.69 157 THR A N 1
ATOM 1280 C CA . THR A 1 157 ? 17.375 -28.922 -0.927 1 96.69 157 THR A CA 1
ATOM 1281 C C . THR A 1 157 ? 16.578 -27.797 -1.581 1 96.69 157 THR A C 1
ATOM 1283 O O . THR A 1 157 ? 16.875 -26.609 -1.369 1 96.69 157 THR A O 1
ATOM 1286 N N . THR A 1 158 ? 15.617 -28.156 -2.342 1 96.88 158 THR A N 1
ATOM 1287 C CA . THR A 1 158 ? 14.789 -27.141 -3.002 1 96.88 158 THR A CA 1
ATOM 1288 C C . THR A 1 158 ? 13.984 -26.359 -1.979 1 96.88 158 THR A C 1
ATOM 1290 O O . THR A 1 158 ? 13.883 -25.125 -2.072 1 96.88 158 THR A O 1
ATOM 1293 N N . MET A 1 159 ? 13.43 -27.016 -0.997 1 96.94 159 MET A N 1
ATOM 1294 C CA . MET A 1 159 ? 12.664 -26.344 0.053 1 96.94 159 MET A CA 1
ATOM 1295 C C . MET A 1 159 ? 13.57 -25.453 0.896 1 96.94 159 MET A C 1
ATOM 1297 O O . MET A 1 159 ? 13.172 -24.344 1.276 1 96.94 159 MET A O 1
ATOM 1301 N N . GLY A 1 160 ? 14.719 -25.953 1.196 1 96.62 160 GLY A N 1
ATOM 1302 C CA . GLY A 1 160 ? 15.695 -25.141 1.891 1 96.62 160 GLY A CA 1
ATOM 1303 C C . GLY A 1 160 ? 16.078 -23.891 1.123 1 96.62 160 GLY A C 1
ATOM 1304 O O . GLY A 1 160 ? 16.172 -22.797 1.703 1 96.62 160 GLY A O 1
ATOM 1305 N N . GLY A 1 161 ? 16.297 -24.016 -0.133 1 96.38 161 GLY A N 1
ATOM 1306 C CA . GLY A 1 161 ? 16.594 -22.875 -0.977 1 96.38 161 GLY A CA 1
ATOM 1307 C C . GLY A 1 161 ? 15.477 -21.844 -0.993 1 96.38 161 GLY A C 1
ATOM 1308 O O . GLY A 1 161 ? 15.742 -20.641 -0.974 1 96.38 161 GLY A O 1
ATOM 1309 N N . ILE A 1 162 ? 14.242 -22.281 -1.023 1 96.81 162 ILE A N 1
ATOM 1310 C CA . ILE A 1 162 ? 13.094 -21.375 -1.023 1 96.81 162 ILE A CA 1
ATOM 1311 C C . ILE A 1 162 ? 13.047 -20.609 0.295 1 96.81 162 ILE A C 1
ATOM 1313 O O . ILE A 1 162 ? 12.797 -19.391 0.307 1 96.81 162 ILE A O 1
ATOM 1317 N N . LEU A 1 163 ? 13.305 -21.266 1.355 1 95.81 163 LEU A N 1
ATOM 1318 C CA . LEU A 1 163 ? 13.281 -20.625 2.668 1 95.81 163 LEU A CA 1
ATOM 1319 C C . LEU A 1 163 ? 14.352 -19.547 2.768 1 95.81 163 LEU A C 1
ATOM 1321 O O . LEU A 1 163 ? 14.062 -18.422 3.18 1 95.81 163 LEU A O 1
ATOM 1325 N N . VAL A 1 164 ? 15.516 -19.859 2.338 1 95.75 164 VAL A N 1
ATOM 1326 C CA . VAL A 1 164 ? 16.609 -18.891 2.393 1 95.75 164 VAL A CA 1
ATOM 1327 C C . VAL A 1 164 ? 16.344 -17.75 1.397 1 95.75 164 VAL A C 1
ATOM 1329 O O . VAL A 1 164 ? 16.594 -16.594 1.693 1 95.75 164 VAL A O 1
ATOM 1332 N N . GLY A 1 165 ? 15.875 -18.156 0.281 1 94.31 165 GLY A N 1
ATOM 1333 C CA . GLY A 1 165 ? 15.508 -17.156 -0.698 1 94.31 165 GLY A CA 1
ATOM 1334 C C . GLY A 1 165 ? 14.461 -16.172 -0.187 1 94.31 165 GLY A C 1
ATOM 1335 O O . GLY A 1 165 ? 14.562 -14.969 -0.424 1 94.31 165 GLY A O 1
ATOM 1336 N N . TYR A 1 166 ? 13.523 -16.688 0.511 1 93.56 166 TYR A N 1
ATOM 1337 C CA . TYR A 1 166 ? 12.484 -15.852 1.106 1 93.56 166 TYR A CA 1
ATOM 1338 C C . TYR A 1 166 ? 13.078 -14.875 2.109 1 93.56 166 TYR A C 1
ATOM 1340 O O . TYR A 1 166 ? 12.711 -13.695 2.135 1 93.56 166 TYR A O 1
ATOM 1348 N N . LEU A 1 167 ? 13.977 -15.305 2.916 1 93.94 167 LEU A N 1
ATOM 1349 C CA . LEU A 1 167 ? 14.625 -14.453 3.906 1 93.94 167 LEU A CA 1
ATOM 1350 C C . LEU A 1 167 ? 15.438 -13.352 3.23 1 93.94 167 LEU A C 1
ATOM 1352 O O . LEU A 1 167 ? 15.469 -12.219 3.711 1 93.94 167 LEU A O 1
ATOM 1356 N N . LEU A 1 168 ? 16.016 -13.695 2.117 1 92.38 168 LEU A N 1
ATOM 1357 C CA . LEU A 1 168 ? 16.797 -12.711 1.374 1 92.38 168 LEU A CA 1
ATOM 1358 C C . LEU A 1 168 ? 15.891 -11.625 0.795 1 92.38 168 LEU A C 1
ATOM 1360 O O . LEU A 1 168 ? 16.219 -10.438 0.875 1 92.38 168 LEU A O 1
ATOM 1364 N N . ILE A 1 169 ? 14.758 -12.039 0.283 1 92.75 169 ILE A N 1
ATOM 1365 C CA . ILE A 1 169 ? 13.82 -11.07 -0.279 1 92.75 169 ILE A CA 1
ATOM 1366 C C . ILE A 1 169 ? 13.242 -10.195 0.835 1 92.75 169 ILE A C 1
ATOM 1368 O O . ILE A 1 169 ? 13.078 -8.992 0.662 1 92.75 169 ILE A O 1
ATOM 1372 N N . ALA A 1 170 ? 12.992 -10.844 1.957 1 91.56 170 ALA A N 1
ATOM 1373 C CA . ALA A 1 170 ? 12.484 -10.094 3.105 1 91.56 170 ALA A CA 1
ATOM 1374 C C . ALA A 1 170 ? 13.469 -9.008 3.531 1 91.56 170 ALA A C 1
ATOM 1376 O O . ALA A 1 170 ? 13.078 -7.867 3.775 1 91.56 170 ALA A O 1
ATOM 1377 N N . LYS A 1 171 ? 14.648 -9.32 3.572 1 89.62 171 LYS A N 1
ATOM 1378 C CA . LYS A 1 171 ? 15.68 -8.359 3.938 1 89.62 171 LYS A CA 1
ATOM 1379 C C . LYS A 1 171 ? 15.789 -7.25 2.895 1 89.62 171 LYS A C 1
ATOM 1381 O O . LYS A 1 171 ? 15.977 -6.082 3.238 1 89.62 171 LYS A O 1
ATOM 1386 N N . ASP A 1 172 ? 15.68 -7.641 1.685 1 87.44 172 ASP A N 1
ATOM 1387 C CA . ASP A 1 172 ? 15.719 -6.68 0.588 1 87.44 172 ASP A CA 1
ATOM 1388 C C . ASP A 1 172 ? 14.57 -5.68 0.695 1 87.44 172 ASP A C 1
ATOM 1390 O O . ASP A 1 172 ? 14.719 -4.512 0.321 1 87.44 172 ASP A O 1
ATOM 1394 N N . LEU A 1 173 ? 13.406 -6.152 1.223 1 88.62 173 LEU A N 1
ATOM 1395 C CA . LEU A 1 173 ? 12.211 -5.32 1.351 1 88.62 173 LEU A CA 1
ATOM 1396 C C . LEU A 1 173 ? 12.25 -4.516 2.645 1 88.62 173 LEU A C 1
ATOM 1398 O O . LEU A 1 173 ? 11.344 -3.721 2.912 1 88.62 173 LEU A O 1
ATOM 1402 N N . GLY A 1 174 ? 13.266 -4.727 3.469 1 85.44 174 GLY A N 1
ATOM 1403 C CA . GLY A 1 174 ? 13.422 -3.969 4.703 1 85.44 174 GLY A CA 1
ATOM 1404 C C . GLY A 1 174 ? 12.734 -4.613 5.891 1 85.44 174 GLY A C 1
ATOM 1405 O O . GLY A 1 174 ? 12.578 -3.982 6.938 1 85.44 174 GLY A O 1
ATOM 1406 N N . ILE A 1 175 ? 12.25 -5.766 5.688 1 84.5 175 ILE A N 1
ATOM 1407 C CA . ILE A 1 175 ? 11.641 -6.504 6.789 1 84.5 175 ILE A CA 1
ATOM 1408 C C . ILE A 1 175 ? 12.727 -7.23 7.582 1 84.5 175 ILE A C 1
ATOM 1410 O O . ILE A 1 175 ? 13.422 -8.102 7.051 1 84.5 175 ILE A O 1
ATOM 1414 N N . ASN A 1 176 ? 12.891 -6.859 8.758 1 82.5 176 ASN A N 1
ATOM 1415 C CA . ASN A 1 176 ? 13.961 -7.418 9.57 1 82.5 176 ASN A CA 1
ATOM 1416 C C . ASN A 1 176 ? 13.414 -8.336 10.664 1 82.5 176 ASN A C 1
ATOM 1418 O O . ASN A 1 176 ? 12.539 -7.945 11.43 1 82.5 176 ASN A O 1
ATOM 1422 N N . TYR A 1 177 ? 13.906 -9.516 10.523 1 83.44 177 TYR A N 1
ATOM 1423 C CA . TYR A 1 177 ? 13.656 -10.469 11.602 1 83.44 177 TYR A CA 1
ATOM 1424 C C . TYR A 1 177 ? 14.836 -10.5 12.57 1 83.44 177 TYR A C 1
ATOM 1426 O O . TYR A 1 177 ? 15.992 -10.492 12.156 1 83.44 177 TYR A O 1
ATOM 1434 N N . GLU A 1 178 ? 14.57 -10.516 13.789 1 82.5 178 GLU A N 1
ATOM 1435 C CA . GLU A 1 178 ? 15.617 -10.445 14.805 1 82.5 178 GLU A CA 1
ATOM 1436 C C . GLU A 1 178 ? 16.609 -11.594 14.656 1 82.5 178 GLU A C 1
ATOM 1438 O O . GLU A 1 178 ? 17.828 -11.375 14.68 1 82.5 178 GLU A O 1
ATOM 1443 N N . VAL A 1 179 ? 16.078 -12.75 14.422 1 83.81 179 VAL A N 1
ATOM 1444 C CA . VAL A 1 179 ? 16.922 -13.938 14.328 1 83.81 179 VAL A CA 1
ATOM 1445 C C . VAL A 1 179 ? 17.812 -13.836 13.094 1 83.81 179 VAL A C 1
ATOM 1447 O O . VAL A 1 179 ? 18.984 -14.203 13.133 1 83.81 179 VAL A O 1
ATOM 1450 N N . VAL A 1 180 ? 17.328 -13.297 12.062 1 87.31 180 VAL A N 1
ATOM 1451 C CA . VAL A 1 180 ? 18.062 -13.172 10.805 1 87.31 180 VAL A CA 1
ATOM 1452 C C . VAL A 1 180 ? 19.141 -12.094 10.945 1 87.31 180 VAL A C 1
ATOM 1454 O O . VAL A 1 180 ? 20.266 -12.258 10.461 1 87.31 180 VAL A O 1
ATOM 1457 N N . GLU A 1 181 ? 18.781 -11.078 11.648 1 85.5 181 GLU A N 1
ATOM 1458 C CA . GLU A 1 181 ? 19.75 -10 11.867 1 85.5 181 GLU A CA 1
ATOM 1459 C C . GLU A 1 181 ? 20.906 -10.477 12.742 1 85.5 181 GLU A C 1
ATOM 1461 O O . GLU A 1 181 ? 22.062 -10.148 12.469 1 85.5 181 GLU A O 1
ATOM 1466 N N . ALA A 1 182 ? 20.531 -11.219 13.75 1 84.69 182 ALA A N 1
ATOM 1467 C CA . ALA A 1 182 ? 21.578 -11.766 14.617 1 84.69 182 ALA A CA 1
ATOM 1468 C C . ALA A 1 182 ? 22.484 -12.719 13.852 1 84.69 182 ALA A C 1
ATOM 1470 O O . ALA A 1 182 ? 23.703 -12.711 14.039 1 84.69 182 ALA A O 1
ATOM 1471 N N . PHE A 1 183 ? 21.891 -13.461 12.953 1 87.56 183 PHE A N 1
ATOM 1472 C CA . PHE A 1 183 ? 22.625 -14.414 12.141 1 87.56 183 PHE A CA 1
ATOM 1473 C C . PHE A 1 183 ? 23.531 -13.695 11.148 1 87.56 183 PHE A C 1
ATOM 1475 O O . PHE A 1 183 ? 24.688 -14.094 10.945 1 87.56 183 PHE A O 1
ATOM 1482 N N . CYS A 1 184 ? 23.094 -12.617 10.602 1 86.06 184 CYS A N 1
ATOM 1483 C CA . CYS A 1 184 ? 23.828 -11.867 9.586 1 86.06 184 CYS A CA 1
ATOM 1484 C C . CYS A 1 184 ? 24.938 -11.039 10.219 1 86.06 184 CYS A C 1
ATOM 1486 O O . CYS A 1 184 ? 25.938 -10.742 9.57 1 86.06 184 CYS A O 1
ATOM 1488 N N . LYS A 1 185 ? 24.734 -10.641 11.422 1 83.31 185 LYS A N 1
ATOM 1489 C CA . LYS A 1 185 ? 25.719 -9.805 12.094 1 83.31 185 LYS A CA 1
ATOM 1490 C C . LYS A 1 185 ? 26.703 -10.648 12.898 1 83.31 185 LYS A C 1
ATOM 1492 O O . LYS A 1 185 ? 27.703 -10.133 13.398 1 83.31 185 LYS A O 1
ATOM 1497 N N . ALA A 1 186 ? 26.328 -11.898 12.844 1 80.12 186 ALA A N 1
ATOM 1498 C CA . ALA A 1 186 ? 27.188 -12.797 13.617 1 80.12 186 ALA A CA 1
ATOM 1499 C C . ALA A 1 186 ? 28.484 -13.078 12.875 1 80.12 186 ALA A C 1
ATOM 1501 O O . ALA A 1 186 ? 28.469 -13.492 11.711 1 80.12 186 ALA A O 1
ATOM 1502 N N . GLY A 1 187 ? 29.578 -12.43 13.297 1 71.62 187 GLY A N 1
ATOM 1503 C CA . GLY A 1 187 ? 30.875 -12.711 12.711 1 71.62 187 GLY A CA 1
ATOM 1504 C C . GLY A 1 187 ? 31.672 -11.453 12.391 1 71.62 187 GLY A C 1
ATOM 1505 O O . GLY A 1 187 ? 31.109 -10.359 12.336 1 71.62 187 GLY A O 1
ATOM 1506 N N . LYS A 1 188 ? 32.906 -11.695 12.203 1 75 188 LYS A N 1
ATOM 1507 C CA . LYS A 1 188 ? 33.812 -10.617 11.812 1 75 188 LYS A CA 1
ATOM 1508 C C . LYS A 1 188 ? 33.562 -10.203 10.359 1 75 188 LYS A C 1
ATOM 1510 O O . LYS A 1 188 ? 33.469 -11.055 9.477 1 75 188 LYS A O 1
ATOM 1515 N N . ASN A 1 189 ? 33.312 -9.086 9.969 1 78.88 189 ASN A N 1
ATOM 1516 C CA . ASN A 1 189 ? 33.156 -8.516 8.633 1 78.88 189 ASN A CA 1
ATOM 1517 C C . ASN A 1 189 ? 31.891 -9.039 7.949 1 78.88 189 ASN A C 1
ATOM 1519 O O . ASN A 1 189 ? 31.891 -9.305 6.746 1 78.88 189 ASN A O 1
ATOM 1523 N N . SER A 1 190 ? 30.953 -9.57 8.734 1 82.88 190 SER A N 1
ATOM 1524 C CA . SER A 1 190 ? 29.703 -10.078 8.172 1 82.88 190 SER A CA 1
ATOM 1525 C C . SER A 1 190 ? 28.641 -8.984 8.125 1 82.88 190 SER A C 1
ATOM 1527 O O . SER A 1 190 ? 28.453 -8.25 9.102 1 82.88 190 SER A O 1
ATOM 1529 N N . ASN A 1 191 ? 28.203 -8.773 6.922 1 81.69 191 ASN A N 1
ATOM 1530 C CA . ASN A 1 191 ? 27.125 -7.801 6.738 1 81.69 191 ASN A CA 1
ATOM 1531 C C . ASN A 1 191 ? 26.266 -8.141 5.531 1 81.69 191 ASN A C 1
ATOM 1533 O O . ASN A 1 191 ? 26.609 -7.789 4.398 1 81.69 191 ASN A O 1
ATOM 1537 N N . CYS A 1 192 ? 25.141 -8.695 5.781 1 82.25 192 CYS A N 1
ATOM 1538 C CA . CYS A 1 192 ? 24.25 -9.102 4.703 1 82.25 192 CYS A CA 1
ATOM 1539 C C . CYS A 1 192 ? 23.719 -7.891 3.945 1 82.25 192 CYS A C 1
ATOM 1541 O O . CYS A 1 192 ? 23.578 -7.93 2.721 1 82.25 192 CYS A O 1
ATOM 1543 N N . ASP A 1 193 ? 23.5 -6.828 4.648 1 80.62 193 ASP A N 1
ATOM 1544 C CA . ASP A 1 193 ? 22.891 -5.645 4.051 1 80.62 193 ASP A CA 1
ATOM 1545 C C . ASP A 1 193 ? 23.859 -4.973 3.07 1 80.62 193 ASP A C 1
ATOM 1547 O O . ASP A 1 193 ? 23.438 -4.453 2.037 1 80.62 193 ASP A O 1
ATOM 1551 N N . GLU A 1 194 ? 25.094 -4.996 3.402 1 78.38 194 GLU A N 1
ATOM 1552 C CA . GLU A 1 194 ? 26.109 -4.352 2.559 1 78.38 194 GLU A CA 1
ATOM 1553 C C . GLU A 1 194 ? 26.172 -5.016 1.185 1 78.38 194 GLU A C 1
ATOM 1555 O O . GLU A 1 194 ? 26.297 -4.332 0.166 1 78.38 194 GLU A O 1
ATOM 1560 N N . ILE A 1 195 ? 26.016 -6.281 1.186 1 79.5 195 ILE A N 1
ATOM 1561 C CA . ILE A 1 195 ? 26.125 -7.039 -0.056 1 79.5 195 ILE A CA 1
ATOM 1562 C C . ILE A 1 195 ? 24.781 -7.004 -0.803 1 79.5 195 ILE A C 1
ATOM 1564 O O . ILE A 1 195 ? 24.75 -6.762 -2.012 1 79.5 195 ILE A O 1
ATOM 1568 N N . LEU A 1 196 ? 23.719 -7.164 -0.124 1 80 196 LEU A N 1
ATOM 1569 C CA . LEU A 1 196 ? 22.391 -7.258 -0.712 1 80 196 LEU A CA 1
ATOM 1570 C C . LEU A 1 196 ? 21.969 -5.922 -1.31 1 80 196 LEU A C 1
ATOM 1572 O O . LEU A 1 196 ? 21.266 -5.883 -2.32 1 80 196 LEU A O 1
ATOM 1576 N N . LYS A 1 197 ? 22.375 -4.848 -0.722 1 78.69 197 LYS A N 1
ATOM 1577 C CA . LYS A 1 197 ? 21.938 -3.533 -1.177 1 78.69 197 LYS A CA 1
ATOM 1578 C C . LYS A 1 197 ? 22.953 -2.91 -2.127 1 78.69 197 LYS A C 1
ATOM 1580 O O . LYS A 1 197 ? 22.734 -1.808 -2.637 1 78.69 197 LYS A O 1
ATOM 1585 N N . SER A 1 198 ? 23.969 -3.645 -2.406 1 78.62 198 SER A N 1
ATOM 1586 C CA . SER A 1 198 ? 25 -3.143 -3.324 1 78.62 198 SER A CA 1
ATOM 1587 C C . SER A 1 198 ? 24.484 -3.125 -4.762 1 78.62 198 SER A C 1
ATOM 1589 O O . SER A 1 198 ? 23.609 -3.912 -5.125 1 78.62 198 SER A O 1
ATOM 1591 N N . GLU A 1 199 ? 24.969 -2.234 -5.566 1 76.88 199 GLU A N 1
ATOM 1592 C CA . GLU A 1 199 ? 24.594 -2.127 -6.973 1 76.88 199 GLU A CA 1
ATOM 1593 C C . GLU A 1 199 ? 25.094 -3.326 -7.77 1 76.88 199 GLU A C 1
ATOM 1595 O O . GLU A 1 199 ? 24.5 -3.684 -8.797 1 76.88 199 GLU A O 1
ATOM 1600 N N . ASP A 1 200 ? 25.984 -3.971 -7.262 1 71.06 200 ASP A N 1
ATOM 1601 C CA . ASP A 1 200 ? 26.578 -5.102 -7.965 1 71.06 200 ASP A CA 1
ATOM 1602 C C . ASP A 1 200 ? 25.75 -6.367 -7.777 1 71.06 200 ASP A C 1
ATOM 1604 O O . ASP A 1 200 ? 25.953 -7.359 -8.484 1 71.06 200 ASP A O 1
ATOM 1608 N N . ALA A 1 201 ? 24.906 -6.25 -6.84 1 76.25 201 ALA A N 1
ATOM 1609 C CA . ALA A 1 201 ? 24.062 -7.406 -6.574 1 76.25 201 ALA A CA 1
ATOM 1610 C C . ALA A 1 201 ? 22.812 -7.371 -7.449 1 76.25 201 ALA A C 1
ATOM 1612 O O . ALA A 1 201 ? 21.844 -8.109 -7.203 1 76.25 201 ALA A O 1
ATOM 1613 N N . LYS A 1 202 ? 22.906 -6.602 -8.555 1 80.12 202 LYS A N 1
ATOM 1614 C CA . LYS A 1 202 ? 21.766 -6.473 -9.461 1 80.12 202 LYS A CA 1
ATOM 1615 C C . LYS A 1 202 ? 22.094 -7.043 -10.836 1 80.12 202 LYS A C 1
ATOM 1617 O O . LYS A 1 202 ? 23.203 -6.887 -11.336 1 80.12 202 LYS A O 1
ATOM 1622 N N . LEU A 1 203 ? 21.062 -7.816 -11.219 1 77 203 LEU A N 1
ATOM 1623 C CA . LEU A 1 203 ? 21.109 -8.297 -12.594 1 77 203 LEU A CA 1
ATOM 1624 C C . LEU A 1 203 ? 20.391 -7.34 -13.539 1 77 203 LEU A C 1
ATOM 1626 O O . LEU A 1 203 ? 19.234 -6.988 -13.297 1 77 203 LEU A O 1
ATOM 1630 N N . PHE A 1 204 ? 21 -6.852 -14.539 1 72.69 204 PHE A N 1
ATOM 1631 C CA . PHE A 1 204 ? 20.438 -5.93 -15.516 1 72.69 204 PHE A CA 1
ATOM 1632 C C . PHE A 1 204 ? 19.922 -4.668 -14.828 1 72.69 204 PHE A C 1
ATOM 1634 O O . PHE A 1 204 ? 18.891 -4.109 -15.227 1 72.69 204 PHE A O 1
ATOM 1641 N N . GLY A 1 205 ? 20.406 -4.348 -13.703 1 74.69 205 GLY A N 1
ATOM 1642 C CA . GLY A 1 205 ? 20.141 -3.086 -13.023 1 74.69 205 GLY A CA 1
ATOM 1643 C C . GLY A 1 205 ? 18.906 -3.119 -12.156 1 74.69 205 GLY A C 1
ATOM 1644 O O . GLY A 1 205 ? 18.688 -2.219 -11.336 1 74.69 205 GLY A O 1
ATOM 1645 N N . ARG A 1 206 ? 18.078 -4.199 -12.305 1 81.06 206 ARG A N 1
ATOM 1646 C CA . ARG A 1 206 ? 16.828 -4.141 -11.547 1 81.06 206 ARG A CA 1
ATOM 1647 C C . ARG A 1 206 ? 16.547 -5.469 -10.852 1 81.06 206 ARG A C 1
ATOM 1649 O O . ARG A 1 206 ? 15.891 -5.504 -9.812 1 81.06 206 ARG A O 1
ATOM 1656 N N . ILE A 1 207 ? 17.047 -6.488 -11.406 1 88.06 207 ILE A N 1
ATOM 1657 C CA . ILE A 1 207 ? 16.797 -7.805 -10.836 1 88.06 207 ILE A CA 1
ATOM 1658 C C . ILE A 1 207 ? 17.938 -8.188 -9.891 1 88.06 207 ILE A C 1
ATOM 1660 O O . ILE A 1 207 ? 19.109 -8.195 -10.297 1 88.06 207 ILE A O 1
ATOM 1664 N N . ARG A 1 208 ? 17.594 -8.539 -8.727 1 88.94 208 ARG A N 1
ATOM 1665 C CA . ARG A 1 208 ? 18.594 -8.922 -7.746 1 88.94 208 ARG A CA 1
ATOM 1666 C C . ARG A 1 208 ? 18.875 -10.422 -7.805 1 88.94 208 ARG A C 1
ATOM 1668 O O . ARG A 1 208 ? 18.078 -11.188 -8.344 1 88.94 208 ARG A O 1
ATOM 1675 N N . PHE A 1 209 ? 19.984 -10.812 -7.266 1 86.38 209 PHE A N 1
ATOM 1676 C CA . PHE A 1 209 ? 20.375 -12.219 -7.25 1 86.38 209 PHE A CA 1
ATOM 1677 C C . PHE A 1 209 ? 19.422 -13.031 -6.375 1 86.38 209 PHE A C 1
ATOM 1679 O O . PHE A 1 209 ? 19.156 -14.195 -6.66 1 86.38 209 PHE A O 1
ATOM 1686 N N . SER A 1 210 ? 18.953 -12.367 -5.352 1 89.06 210 SER A N 1
ATOM 1687 C CA . SER A 1 210 ? 18 -13.039 -4.477 1 89.06 210 SER A CA 1
ATOM 1688 C C . SER A 1 210 ? 16.719 -13.398 -5.227 1 89.06 210 SER A C 1
ATOM 1690 O O . SER A 1 210 ? 16.141 -14.461 -4.996 1 89.06 210 SER A O 1
ATOM 1692 N N . ASP A 1 211 ? 16.297 -12.578 -6.199 1 93.56 211 ASP A N 1
ATOM 1693 C CA . ASP A 1 211 ? 15.125 -12.844 -7.016 1 93.56 211 ASP A CA 1
ATOM 1694 C C . ASP A 1 211 ? 15.336 -14.062 -7.91 1 93.56 211 ASP A C 1
ATOM 1696 O O . ASP A 1 211 ? 14.438 -14.898 -8.047 1 93.56 211 ASP A O 1
ATOM 1700 N N . ALA A 1 212 ? 16.484 -14.117 -8.484 1 91.5 212 ALA A N 1
ATOM 1701 C CA . ALA A 1 212 ? 16.797 -15.227 -9.375 1 91.5 212 ALA A CA 1
ATOM 1702 C C . ALA A 1 212 ? 16.859 -16.547 -8.609 1 91.5 212 ALA A C 1
ATOM 1704 O O . ALA A 1 212 ? 16.375 -17.578 -9.086 1 91.5 212 ALA A O 1
ATOM 1705 N N . ALA A 1 213 ? 17.438 -16.469 -7.461 1 91.38 213 ALA A N 1
ATOM 1706 C CA . ALA A 1 213 ? 17.578 -17.672 -6.648 1 91.38 213 ALA A CA 1
ATOM 1707 C C . ALA A 1 213 ? 16.203 -18.219 -6.25 1 91.38 213 ALA A C 1
ATOM 1709 O O . ALA A 1 213 ? 15.922 -19.406 -6.426 1 91.38 213 ALA A O 1
ATOM 1710 N N . VAL A 1 214 ? 15.344 -17.391 -5.766 1 94.81 214 VAL A N 1
ATOM 1711 C CA . VAL A 1 214 ? 14.023 -17.828 -5.316 1 94.81 214 VAL A CA 1
ATOM 1712 C C . VAL A 1 214 ? 13.219 -18.359 -6.504 1 94.81 214 VAL A C 1
ATOM 1714 O O . VAL A 1 214 ? 12.523 -19.375 -6.395 1 94.81 214 VAL A O 1
ATOM 1717 N N . SER A 1 215 ? 13.328 -17.672 -7.621 1 96.06 215 SER A N 1
ATOM 1718 C CA . SER A 1 215 ? 12.625 -18.109 -8.82 1 96.06 215 SER A CA 1
ATOM 1719 C C . SER A 1 215 ? 13.086 -19.5 -9.25 1 96.06 215 SER A C 1
ATOM 1721 O O . SER A 1 215 ? 12.273 -20.344 -9.633 1 96.06 215 SER A O 1
ATOM 1723 N N . PHE A 1 216 ? 14.398 -19.75 -9.148 1 96 216 PHE A N 1
ATOM 1724 C CA . PHE A 1 216 ? 14.961 -21.031 -9.547 1 96 216 PHE A CA 1
ATOM 1725 C C . PHE A 1 216 ? 14.469 -22.141 -8.633 1 96 216 PHE A C 1
ATOM 1727 O O . PHE A 1 216 ? 14.055 -23.203 -9.102 1 96 216 PHE A O 1
ATOM 1734 N N . PHE A 1 217 ? 14.414 -21.906 -7.367 1 97.5 217 PHE A N 1
ATOM 1735 C CA . PHE A 1 217 ? 14.031 -22.953 -6.414 1 97.5 217 PHE A CA 1
ATOM 1736 C C . PHE A 1 217 ? 12.531 -23.203 -6.469 1 97.5 217 PHE A C 1
ATOM 1738 O O . PHE A 1 217 ? 12.086 -24.344 -6.277 1 97.5 217 PHE A O 1
ATOM 1745 N N . VAL A 1 218 ? 11.727 -22.188 -6.719 1 97.12 218 VAL A N 1
ATOM 1746 C CA . VAL A 1 218 ? 10.289 -22.375 -6.863 1 97.12 218 VAL A CA 1
ATOM 1747 C C . VAL A 1 218 ? 10.008 -23.188 -8.125 1 97.12 218 VAL A C 1
ATOM 1749 O O . VAL A 1 218 ? 9.172 -24.109 -8.109 1 97.12 218 VAL A O 1
ATOM 1752 N N . PHE A 1 219 ? 10.734 -22.828 -9.188 1 97.44 219 PHE A N 1
ATOM 1753 C CA . PHE A 1 219 ? 10.641 -23.594 -10.414 1 97.44 219 PHE A CA 1
ATOM 1754 C C . PHE A 1 219 ? 10.992 -25.062 -10.164 1 97.44 219 PHE A C 1
ATOM 1756 O O . PHE A 1 219 ? 10.266 -25.953 -10.586 1 97.44 219 PHE A O 1
ATOM 1763 N N . GLN A 1 220 ? 12.039 -25.25 -9.414 1 97.19 220 GLN A N 1
ATOM 1764 C CA . GLN A 1 220 ? 12.492 -26.594 -9.109 1 97.19 220 GLN A CA 1
ATOM 1765 C C . GLN A 1 220 ? 11.453 -27.359 -8.281 1 97.19 220 GLN A C 1
ATOM 1767 O O . GLN A 1 220 ? 11.25 -28.547 -8.477 1 97.19 220 GLN A O 1
ATOM 1772 N N . LEU A 1 221 ? 10.844 -26.625 -7.379 1 97.19 221 LEU A N 1
ATOM 1773 C CA . LEU A 1 221 ? 9.844 -27.266 -6.523 1 97.19 221 LEU A CA 1
ATOM 1774 C C . LEU A 1 221 ? 8.656 -27.75 -7.34 1 97.19 221 LEU A C 1
ATOM 1776 O O . LEU A 1 221 ? 8.125 -28.828 -7.098 1 97.19 221 LEU A O 1
ATOM 1780 N N . ILE A 1 222 ? 8.234 -26.969 -8.266 1 96.69 222 ILE A N 1
ATOM 1781 C CA . ILE A 1 222 ? 7.094 -27.328 -9.094 1 96.69 222 ILE A CA 1
ATOM 1782 C C . ILE A 1 222 ? 7.449 -28.531 -9.969 1 96.69 222 ILE A C 1
ATOM 1784 O O . ILE A 1 222 ? 6.66 -29.469 -10.086 1 96.69 222 ILE A O 1
ATOM 1788 N N . VAL A 1 223 ? 8.664 -28.609 -10.5 1 96.31 223 VAL A N 1
ATOM 1789 C CA . VAL A 1 223 ? 9.086 -29.672 -11.398 1 96.31 223 VAL A CA 1
ATOM 1790 C C . VAL A 1 223 ? 9.305 -30.969 -10.609 1 96.31 223 VAL A C 1
ATOM 1792 O O . VAL A 1 223 ? 8.727 -32 -10.922 1 96.31 223 VAL A O 1
ATOM 1795 N N . VAL A 1 224 ? 10.047 -30.875 -9.539 1 95 224 VAL A N 1
ATOM 1796 C CA . VAL A 1 224 ? 10.414 -32.062 -8.766 1 95 224 VAL A CA 1
ATOM 1797 C C . VAL A 1 224 ? 9.234 -32.469 -7.895 1 95 224 VAL A C 1
ATOM 1799 O O . VAL A 1 224 ? 8.992 -33.688 -7.715 1 95 224 VAL A O 1
ATOM 1802 N N . GLY A 1 225 ? 8.523 -31.5 -7.398 1 94.25 225 GLY A N 1
ATOM 1803 C CA . GLY A 1 225 ? 7.469 -31.797 -6.438 1 94.25 225 GLY A CA 1
ATOM 1804 C C . GLY A 1 225 ? 6.156 -32.188 -7.09 1 94.25 225 GLY A C 1
ATOM 1805 O O . GLY A 1 225 ? 5.367 -32.938 -6.512 1 94.25 225 GLY A O 1
ATOM 1806 N N . LEU A 1 226 ? 5.906 -31.688 -8.281 1 93.81 226 LEU A N 1
ATOM 1807 C CA . LEU A 1 226 ? 4.582 -31.891 -8.859 1 93.81 226 LEU A CA 1
ATOM 1808 C C . LEU A 1 226 ? 4.68 -32.562 -10.211 1 93.81 226 LEU A C 1
ATOM 1810 O O . LEU A 1 226 ? 4.055 -33.625 -10.43 1 93.81 226 LEU A O 1
ATOM 1814 N N . LEU A 1 227 ? 5.539 -32.188 -11.102 1 93.56 227 LEU A N 1
ATOM 1815 C CA . LEU A 1 227 ? 5.516 -32.625 -12.484 1 93.56 227 LEU A CA 1
ATOM 1816 C C . LEU A 1 227 ? 6.156 -34.031 -12.609 1 93.56 227 LEU A C 1
ATOM 1818 O O . LEU A 1 227 ? 5.527 -34.938 -13.109 1 93.56 227 LEU A O 1
ATOM 1822 N N . ILE A 1 228 ? 7.301 -34.25 -12.062 1 92.88 228 ILE A N 1
ATOM 1823 C CA . ILE A 1 228 ? 8.078 -35.469 -12.25 1 92.88 228 ILE A CA 1
ATOM 1824 C C . ILE A 1 228 ? 7.309 -36.656 -11.695 1 92.88 228 ILE A C 1
ATOM 1826 O O . ILE A 1 228 ? 7.156 -37.656 -12.375 1 92.88 228 ILE A O 1
ATOM 1830 N N . PRO A 1 229 ? 6.707 -36.531 -10.523 1 91.56 229 PRO A N 1
ATOM 1831 C CA . PRO A 1 229 ? 6.043 -37.688 -9.953 1 91.56 229 PRO A CA 1
ATOM 1832 C C . PRO A 1 229 ? 4.785 -38.094 -10.719 1 91.56 229 PRO A C 1
ATOM 1834 O O . PRO A 1 229 ? 4.312 -39.219 -10.594 1 91.56 229 PRO A O 1
ATOM 1837 N N . LEU A 1 230 ? 4.234 -37.25 -11.5 1 89 230 LEU A N 1
ATOM 1838 C CA . LEU A 1 230 ? 2.988 -37.531 -12.203 1 89 230 LEU A CA 1
ATOM 1839 C C . LEU A 1 230 ? 3.266 -38.062 -13.609 1 89 230 LEU A C 1
ATOM 1841 O O . LEU A 1 230 ? 2.357 -38.531 -14.289 1 89 230 LEU A O 1
ATOM 1845 N N . LEU A 1 231 ? 4.523 -37.969 -14.016 1 87.75 231 LEU A N 1
ATOM 1846 C CA . LEU A 1 231 ? 4.875 -38.344 -15.383 1 87.75 231 LEU A CA 1
ATOM 1847 C C . LEU A 1 231 ? 5.398 -39.781 -15.438 1 87.75 231 LEU A C 1
ATOM 1849 O O . LEU A 1 231 ? 5.645 -40.375 -14.391 1 87.75 231 LEU A O 1
ATOM 1853 N N . ASN A 1 232 ? 5.461 -40.281 -16.656 1 82.19 232 ASN A N 1
ATOM 1854 C CA . ASN A 1 232 ? 6.082 -41.594 -16.859 1 82.19 232 ASN A CA 1
ATOM 1855 C C . ASN A 1 232 ? 7.602 -41.5 -16.734 1 82.19 232 ASN A C 1
ATOM 1857 O O . ASN A 1 232 ? 8.156 -40.406 -16.547 1 82.19 232 ASN A O 1
ATOM 1861 N N . THR A 1 233 ? 8.211 -42.625 -16.891 1 80.88 233 THR A N 1
ATOM 1862 C CA . THR A 1 233 ? 9.648 -42.719 -16.672 1 80.88 233 THR A CA 1
ATOM 1863 C C . THR A 1 233 ? 10.406 -41.875 -17.688 1 80.88 233 THR A C 1
ATOM 1865 O O . THR A 1 233 ? 11.367 -41.188 -17.328 1 80.88 233 THR A O 1
ATOM 1868 N N . ASN A 1 234 ? 9.953 -41.781 -18.875 1 83.31 234 ASN A N 1
ATOM 1869 C CA . ASN A 1 234 ? 10.648 -41 -19.906 1 83.31 234 ASN A CA 1
ATOM 1870 C C . ASN A 1 234 ? 10.5 -39.5 -19.672 1 83.31 234 ASN A C 1
ATOM 1872 O O . ASN A 1 234 ? 11.461 -38.75 -19.828 1 83.31 234 ASN A O 1
ATOM 1876 N N . GLY A 1 235 ? 9.32 -39.188 -19.359 1 86.69 235 GLY A N 1
ATOM 1877 C CA . GLY A 1 235 ? 9.086 -37.781 -19.047 1 86.69 235 GLY A CA 1
ATOM 1878 C C . GLY A 1 235 ? 9.859 -37.281 -17.844 1 86.69 235 GLY A C 1
ATOM 1879 O O . GLY A 1 235 ? 10.414 -36.188 -17.844 1 86.69 235 GLY A O 1
ATOM 1880 N N . ALA A 1 236 ? 9.945 -38.125 -16.859 1 90.31 236 ALA A N 1
ATOM 1881 C CA . ALA A 1 236 ? 10.68 -37.812 -15.641 1 90.31 236 ALA A CA 1
ATOM 1882 C C . ALA A 1 236 ? 12.172 -37.625 -15.922 1 90.31 236 ALA A C 1
ATOM 1884 O O . ALA A 1 236 ? 12.797 -36.688 -15.438 1 90.31 236 ALA A O 1
ATOM 1885 N N . ALA A 1 237 ? 12.641 -38.562 -16.734 1 91.88 237 ALA A N 1
ATOM 1886 C CA . ALA A 1 237 ? 14.055 -38.5 -17.078 1 91.88 237 ALA A CA 1
ATOM 1887 C C . ALA A 1 237 ? 14.391 -37.25 -17.875 1 91.88 237 ALA A C 1
ATOM 1889 O O . ALA A 1 237 ? 15.453 -36.656 -17.688 1 91.88 237 ALA A O 1
ATOM 1890 N N . SER A 1 238 ? 13.5 -36.812 -18.672 1 93.75 238 SER A N 1
ATOM 1891 C CA . SER A 1 238 ? 13.703 -35.594 -19.469 1 93.75 238 SER A CA 1
ATOM 1892 C C . SER A 1 238 ? 13.734 -34.344 -18.594 1 93.75 238 SER A C 1
ATOM 1894 O O . SER A 1 238 ? 14.555 -33.469 -18.812 1 93.75 238 SER A O 1
ATOM 1896 N N . PHE A 1 239 ? 12.867 -34.312 -17.672 1 95.19 239 PHE A N 1
ATOM 1897 C CA . PHE A 1 239 ? 12.852 -33.188 -16.766 1 95.19 239 PHE A CA 1
ATOM 1898 C C . PHE A 1 239 ? 14.117 -33.156 -15.906 1 95.19 239 PHE A C 1
ATOM 1900 O O . PHE A 1 239 ? 14.672 -32.062 -15.648 1 95.19 239 PHE A O 1
ATOM 1907 N N . LEU A 1 240 ? 14.5 -34.312 -15.43 1 94.88 240 LEU A N 1
ATOM 1908 C CA . LEU A 1 240 ? 15.727 -34.375 -14.641 1 94.88 240 LEU A CA 1
ATOM 1909 C C . LEU A 1 240 ? 16.938 -33.938 -15.461 1 94.88 240 LEU A C 1
ATOM 1911 O O . LEU A 1 240 ? 17.844 -33.281 -14.945 1 94.88 240 LEU A O 1
ATOM 1915 N N . TRP A 1 241 ? 16.875 -34.281 -16.688 1 94.94 241 TRP A N 1
ATOM 1916 C CA . TRP A 1 241 ? 17.938 -33.844 -17.594 1 94.94 241 TRP A CA 1
ATOM 1917 C C . TRP A 1 241 ? 17.984 -32.344 -17.703 1 94.94 241 TRP A C 1
ATOM 1919 O O . TRP A 1 241 ? 19.047 -31.734 -17.656 1 94.94 241 TRP A O 1
ATOM 1929 N N . VAL A 1 242 ? 16.859 -31.719 -17.859 1 95.25 242 VAL A N 1
ATOM 1930 C CA . VAL A 1 242 ? 16.781 -30.266 -17.969 1 95.25 242 VAL A CA 1
ATOM 1931 C C . VAL A 1 242 ? 17.281 -29.625 -16.688 1 95.25 242 VAL A C 1
ATOM 1933 O O . VAL A 1 242 ? 18.047 -28.656 -16.719 1 95.25 242 VAL A O 1
ATOM 1936 N N . LEU A 1 243 ? 16.844 -30.172 -15.539 1 95.81 243 LEU A N 1
ATOM 1937 C CA . LEU A 1 243 ? 17.266 -29.641 -14.25 1 95.81 243 LEU A CA 1
ATOM 1938 C C . LEU A 1 243 ? 18.781 -29.75 -14.078 1 95.81 243 LEU A C 1
ATOM 1940 O O . LEU A 1 243 ? 19.406 -28.891 -13.461 1 95.81 243 LEU A O 1
ATOM 1944 N N . SER A 1 244 ? 19.359 -30.844 -14.625 1 95.06 244 SER A N 1
ATOM 1945 C CA . SER A 1 244 ? 20.797 -31.016 -14.555 1 95.06 244 SER A CA 1
ATOM 1946 C C . SER A 1 244 ? 21.516 -29.922 -15.336 1 95.06 244 SER A C 1
ATOM 1948 O O . SER A 1 244 ? 22.578 -29.453 -14.914 1 95.06 244 SER A O 1
ATOM 1950 N N . ILE A 1 245 ? 20.938 -29.469 -16.391 1 94 245 ILE A N 1
ATOM 1951 C CA . IL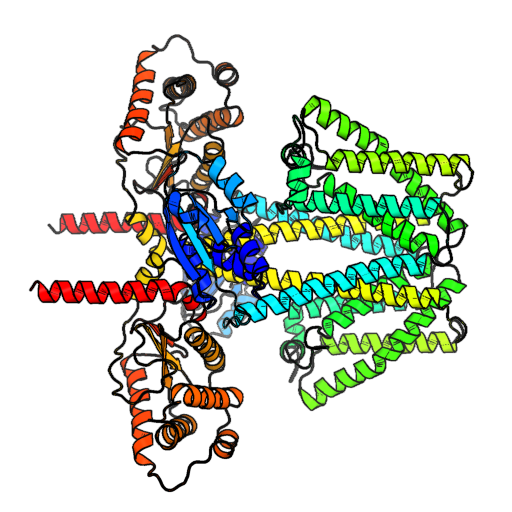E A 1 245 ? 21.516 -28.391 -17.203 1 94 245 ILE A CA 1
ATOM 1952 C C . ILE A 1 245 ? 21.469 -27.078 -16.406 1 94 245 ILE A C 1
ATOM 1954 O O . ILE A 1 245 ? 22.453 -26.344 -16.344 1 94 245 ILE A O 1
ATOM 1958 N N . PHE A 1 246 ? 20.328 -26.828 -15.82 1 93.94 246 PHE A N 1
ATOM 1959 C CA . PHE A 1 246 ? 20.172 -25.609 -15.031 1 93.94 246 PHE A CA 1
ATOM 1960 C C . PHE A 1 246 ? 21.141 -25.594 -13.852 1 93.94 246 PHE A C 1
ATOM 1962 O O . PHE A 1 246 ? 21.672 -24.547 -13.5 1 93.94 246 PHE A O 1
ATOM 1969 N N . SER A 1 247 ? 21.328 -26.703 -13.242 1 92.81 247 SER A N 1
ATOM 1970 C CA . SER A 1 247 ? 22.234 -26.797 -12.094 1 92.81 247 SER A CA 1
ATOM 1971 C C . SER A 1 247 ? 23.672 -26.562 -12.508 1 92.81 247 SER A C 1
ATOM 1973 O O . SER A 1 247 ? 24.438 -25.922 -11.781 1 92.81 247 SER A O 1
ATOM 1975 N N . THR A 1 248 ? 24.016 -27.047 -13.672 1 92.12 248 THR A N 1
ATOM 1976 C CA . THR A 1 248 ? 25.375 -26.859 -14.164 1 92.12 248 THR A CA 1
ATOM 1977 C C . THR A 1 248 ? 25.625 -25.375 -14.469 1 92.12 248 THR A C 1
ATOM 1979 O O . THR A 1 248 ? 26.75 -24.891 -14.273 1 92.12 248 THR A O 1
ATOM 1982 N N . LEU A 1 249 ? 24.641 -24.672 -14.859 1 92.38 249 LEU A N 1
ATOM 1983 C CA . LEU A 1 249 ? 24.75 -23.266 -15.18 1 92.38 249 LEU A CA 1
ATOM 1984 C C . LEU A 1 249 ? 24.922 -22.422 -13.914 1 92.38 249 LEU A C 1
ATOM 1986 O O . LEU A 1 249 ? 25.312 -21.266 -13.977 1 92.38 249 LEU A O 1
ATOM 1990 N N . SER A 1 250 ? 24.656 -23.016 -12.789 1 92.56 250 SER A N 1
ATOM 1991 C CA . SER A 1 250 ? 24.797 -22.297 -11.523 1 92.56 250 SER A CA 1
ATOM 1992 C C . SER A 1 250 ? 26.25 -22.25 -11.07 1 92.56 250 SER A C 1
ATOM 1994 O O . SER A 1 250 ? 26.594 -21.453 -10.195 1 92.56 250 SER A O 1
ATOM 1996 N N . ILE A 1 251 ? 27.125 -23.016 -11.688 1 93.88 251 ILE A N 1
ATOM 1997 C CA . ILE A 1 251 ? 28.516 -23.109 -11.258 1 93.88 251 ILE A CA 1
ATOM 1998 C C . ILE A 1 251 ? 29.203 -21.766 -11.43 1 93.88 251 ILE A C 1
ATOM 2000 O O . ILE A 1 251 ? 29.781 -21.219 -10.484 1 93.88 251 ILE A O 1
ATOM 2004 N N . PRO A 1 252 ? 29.078 -21.094 -12.57 1 92.25 252 PRO A N 1
ATOM 2005 C CA . PRO A 1 252 ? 29.703 -19.781 -12.703 1 92.25 252 PRO A CA 1
ATOM 2006 C C . PRO A 1 252 ? 29.078 -18.734 -11.773 1 92.25 252 PRO A C 1
ATOM 2008 O O . PRO A 1 252 ? 29.766 -17.812 -11.328 1 92.25 252 PRO A O 1
ATOM 2011 N N . ILE A 1 253 ? 27.906 -18.891 -11.5 1 89.12 253 ILE A N 1
ATOM 2012 C CA . ILE A 1 253 ? 27.234 -17.938 -10.617 1 89.12 253 ILE A CA 1
ATOM 2013 C C . ILE A 1 253 ? 27.766 -18.094 -9.195 1 89.12 253 ILE A C 1
ATOM 2015 O O . ILE A 1 253 ? 28 -17.094 -8.5 1 89.12 253 ILE A O 1
ATOM 2019 N N . ILE A 1 254 ? 28 -19.312 -8.789 1 93 254 ILE A N 1
ATOM 2020 C CA . ILE A 1 254 ? 28.594 -19.578 -7.48 1 93 254 ILE A CA 1
ATOM 2021 C C . ILE A 1 254 ? 30 -18.969 -7.418 1 93 254 ILE A C 1
ATOM 2023 O O . ILE A 1 254 ? 30.344 -18.297 -6.449 1 93 254 ILE A O 1
ATOM 2027 N N . GLY A 1 255 ? 30.734 -19.188 -8.469 1 91.94 255 GLY A N 1
ATOM 2028 C CA . GLY A 1 255 ? 32.062 -18.609 -8.523 1 91.94 255 GLY A CA 1
ATOM 2029 C C . GLY A 1 255 ? 32.062 -17.094 -8.438 1 91.94 255 GLY A C 1
ATOM 2030 O O . GLY A 1 255 ? 32.875 -16.516 -7.711 1 91.94 255 GLY A O 1
ATOM 2031 N N . TYR A 1 256 ? 31.188 -16.516 -9.094 1 88.94 256 TYR A N 1
ATOM 2032 C CA . TYR A 1 256 ? 31.094 -15.055 -9.086 1 88.94 256 TYR A CA 1
ATOM 2033 C C . TYR A 1 256 ? 30.688 -14.539 -7.711 1 88.94 256 TYR A C 1
ATOM 2035 O O . TYR A 1 256 ? 31.203 -13.523 -7.242 1 88.94 256 TYR A O 1
ATOM 2043 N N . SER A 1 257 ? 29.781 -15.219 -7.086 1 89.12 257 SER A N 1
ATOM 2044 C CA . SER A 1 257 ? 29.312 -14.828 -5.762 1 89.12 257 SER A CA 1
ATOM 2045 C C . SER A 1 257 ? 30.453 -14.844 -4.746 1 89.12 257 SER A C 1
ATOM 2047 O O . SER A 1 257 ? 30.625 -13.891 -3.986 1 89.12 257 SER A O 1
ATOM 2049 N N . ILE A 1 258 ? 31.234 -15.859 -4.844 1 90.75 258 ILE A N 1
ATOM 2050 C CA . ILE A 1 258 ? 32.344 -16 -3.904 1 90.75 258 ILE A CA 1
ATOM 2051 C C . ILE A 1 258 ? 33.438 -14.984 -4.234 1 90.75 258 ILE A C 1
ATOM 2053 O O . ILE A 1 258 ? 34 -14.344 -3.334 1 90.75 258 ILE A O 1
ATOM 2057 N N . TYR A 1 259 ? 33.656 -14.789 -5.488 1 90.06 259 TYR A N 1
ATOM 2058 C CA . TYR A 1 259 ? 34.688 -13.828 -5.926 1 90.06 259 TYR A CA 1
ATOM 2059 C C . TYR A 1 259 ? 34.312 -12.414 -5.5 1 90.06 259 TYR A C 1
ATOM 2061 O O . TYR A 1 259 ? 35.125 -11.68 -4.953 1 90.06 259 TYR A O 1
ATOM 2069 N N . TYR A 1 260 ? 33.125 -12.055 -5.688 1 86.94 260 TYR A N 1
ATOM 2070 C CA . TYR A 1 260 ? 32.656 -10.711 -5.363 1 86.94 260 TYR A CA 1
ATOM 2071 C C . TYR A 1 260 ? 32.719 -10.461 -3.859 1 86.94 260 TYR A C 1
ATOM 2073 O O . TYR A 1 260 ? 33.156 -9.406 -3.41 1 86.94 260 TYR A O 1
ATOM 2081 N N . GLN A 1 261 ? 32.281 -11.391 -3.064 1 86.88 261 GLN A N 1
ATOM 2082 C CA . GLN A 1 261 ? 32.219 -11.219 -1.616 1 86.88 261 GLN A CA 1
ATOM 2083 C C . GLN A 1 261 ? 33.625 -11.195 -1.007 1 86.88 261 GLN A C 1
ATOM 2085 O O . GLN A 1 261 ? 33.875 -10.438 -0.075 1 86.88 261 GLN A O 1
ATOM 2090 N N . PHE A 1 262 ? 34.469 -11.945 -1.609 1 86.81 262 PHE A N 1
ATOM 2091 C CA . PHE A 1 262 ? 35.812 -12.094 -1.033 1 86.81 262 PHE A CA 1
ATOM 2092 C C . PHE A 1 262 ? 36.719 -10.961 -1.49 1 86.81 262 PHE A C 1
ATOM 2094 O O . PHE A 1 262 ? 37.469 -10.398 -0.687 1 86.81 262 PHE A O 1
ATOM 2101 N N . ILE A 1 263 ? 36.688 -10.562 -2.701 1 86.81 263 ILE A N 1
ATOM 2102 C CA . ILE A 1 263 ? 37.688 -9.664 -3.258 1 86.81 263 ILE A CA 1
ATOM 2103 C C . ILE A 1 263 ? 37.125 -8.242 -3.34 1 86.81 263 ILE A C 1
ATOM 2105 O O . ILE A 1 263 ? 37.75 -7.289 -2.887 1 86.81 263 ILE A O 1
ATOM 2109 N N . ARG A 1 264 ? 36 -8.109 -3.785 1 84.25 264 ARG A N 1
ATOM 2110 C CA . ARG A 1 264 ? 35.5 -6.777 -4.078 1 84.25 264 ARG A CA 1
ATOM 2111 C C . ARG A 1 264 ? 34.844 -6.16 -2.838 1 84.25 264 ARG A C 1
ATOM 2113 O O . ARG A 1 264 ? 35.188 -5.035 -2.455 1 84.25 264 ARG A O 1
ATOM 2120 N N . ALA A 1 265 ? 33.969 -6.891 -2.207 1 83.44 265 ALA A N 1
ATOM 2121 C CA . ALA A 1 265 ? 33.219 -6.32 -1.091 1 83.44 265 ALA A CA 1
ATOM 2122 C C . ALA A 1 265 ? 33.938 -6.559 0.234 1 83.44 265 ALA A C 1
ATOM 2124 O O . ALA A 1 265 ? 33.719 -5.828 1.203 1 83.44 265 ALA A O 1
ATOM 2125 N N . SER A 1 266 ? 34.75 -7.465 0.373 1 85.25 266 SER A N 1
ATOM 2126 C CA . SER A 1 266 ? 35.438 -7.84 1.6 1 85.25 266 SER A CA 1
ATOM 2127 C C . SER A 1 266 ? 34.469 -8.016 2.758 1 85.25 266 SER A C 1
ATOM 2129 O O . SER A 1 266 ? 34.719 -7.578 3.877 1 85.25 266 SER A O 1
ATOM 2131 N N . SER A 1 267 ? 33.312 -8.422 2.422 1 86.75 267 SER A N 1
ATOM 2132 C CA . SER A 1 267 ? 32.25 -8.727 3.383 1 86.75 267 SER A CA 1
ATOM 2133 C C . SER A 1 267 ? 31.5 -9.984 2.982 1 86.75 267 SER A C 1
ATOM 2135 O O . SER A 1 267 ? 31.359 -10.281 1.794 1 86.75 267 SER A O 1
ATOM 2137 N N . TRP A 1 268 ? 31.094 -10.727 3.98 1 87.19 268 TRP A N 1
ATOM 2138 C CA . TRP A 1 268 ? 30.438 -12 3.699 1 87.19 268 TRP A CA 1
ATOM 2139 C C . TRP A 1 268 ? 28.953 -11.93 4.027 1 87.19 268 TRP A C 1
ATOM 2141 O O . TRP A 1 268 ? 28.562 -11.445 5.098 1 87.19 268 TRP A O 1
ATOM 2151 N N . CYS A 1 269 ? 28.219 -12.359 3.121 1 89.62 269 CYS A N 1
ATOM 2152 C CA . CYS A 1 269 ? 26.797 -12.578 3.363 1 89.62 269 CYS A CA 1
ATOM 2153 C C . CYS A 1 269 ? 26.516 -14.039 3.672 1 89.62 269 CYS A C 1
ATOM 2155 O O . CYS A 1 269 ? 26.469 -14.875 2.766 1 89.62 269 CYS A O 1
ATOM 2157 N N . ARG A 1 270 ? 26.219 -14.383 4.828 1 91.62 270 ARG A N 1
ATOM 2158 C CA . ARG A 1 270 ? 26.062 -15.758 5.281 1 91.62 270 ARG A CA 1
ATOM 2159 C C . ARG A 1 270 ? 24.875 -16.422 4.594 1 91.62 270 ARG A C 1
ATOM 2161 O O . ARG A 1 270 ? 24.922 -17.609 4.277 1 91.62 270 ARG A O 1
ATOM 2168 N N . LEU A 1 271 ? 23.797 -15.727 4.348 1 92.12 271 LEU A N 1
ATOM 2169 C CA . LEU A 1 271 ? 22.641 -16.281 3.652 1 92.12 271 LEU A CA 1
ATOM 2170 C C . LEU A 1 271 ? 22.969 -16.609 2.203 1 92.12 271 LEU A C 1
ATOM 2172 O O . LEU A 1 271 ? 22.531 -17.625 1.674 1 92.12 271 LEU A O 1
ATOM 2176 N N . CYS A 1 272 ? 23.781 -15.758 1.592 1 91.75 272 CYS A N 1
ATOM 2177 C CA . CYS A 1 272 ? 24.203 -15.992 0.215 1 91.75 272 CYS A CA 1
ATOM 2178 C C . CYS A 1 272 ? 25.109 -17.219 0.12 1 91.75 272 CYS A C 1
ATOM 2180 O O . CYS A 1 272 ? 25.016 -17.984 -0.839 1 91.75 272 CYS A O 1
ATOM 2182 N N . ILE A 1 273 ? 25.875 -17.469 1.076 1 93 273 ILE A N 1
ATOM 2183 C CA . ILE A 1 273 ? 26.766 -18.609 1.1 1 93 273 ILE A CA 1
ATOM 2184 C C . ILE A 1 273 ? 25.953 -19.906 1.259 1 93 273 ILE A C 1
ATOM 2186 O O . ILE A 1 273 ? 26.281 -20.922 0.667 1 93 273 ILE A O 1
ATOM 2190 N N . ILE A 1 274 ? 24.938 -19.812 2.076 1 95.25 274 ILE A N 1
ATOM 2191 C CA . ILE A 1 274 ? 24.078 -20.984 2.24 1 95.25 274 ILE A CA 1
ATOM 2192 C C . ILE A 1 274 ? 23.422 -21.328 0.905 1 95.25 274 ILE A C 1
ATOM 2194 O O . ILE A 1 274 ? 23.344 -22.516 0.542 1 95.25 274 ILE A O 1
ATOM 2198 N N . VAL A 1 275 ? 22.938 -20.375 0.148 1 95 275 VAL A N 1
ATOM 2199 C CA . VAL A 1 275 ? 22.359 -20.609 -1.164 1 95 275 VAL A CA 1
ATOM 2200 C C . VAL A 1 275 ? 23.391 -21.25 -2.092 1 95 275 VAL A C 1
ATOM 2202 O O . VAL A 1 275 ? 23.094 -22.203 -2.809 1 95 275 VAL A O 1
ATOM 2205 N N . ASP A 1 276 ? 24.656 -20.734 -2.023 1 95.12 276 ASP A N 1
ATOM 2206 C CA . ASP A 1 276 ? 25.734 -21.281 -2.842 1 95.12 276 ASP A CA 1
ATOM 2207 C C . ASP A 1 276 ? 26.016 -22.734 -2.48 1 95.12 276 ASP A C 1
ATOM 2209 O O . ASP A 1 276 ? 26.25 -23.562 -3.361 1 95.12 276 ASP A O 1
ATOM 2213 N N . MET A 1 277 ? 25.938 -23 -1.227 1 96.69 277 MET A N 1
ATOM 2214 C CA . MET A 1 277 ? 26.172 -24.359 -0.767 1 96.69 277 MET A CA 1
ATOM 2215 C C . MET A 1 277 ? 25.062 -25.297 -1.256 1 96.69 277 MET A C 1
ATOM 2217 O O . MET A 1 277 ? 25.344 -26.438 -1.655 1 96.69 277 MET A O 1
ATOM 2221 N N . ILE A 1 278 ? 23.844 -24.812 -1.209 1 97.19 278 ILE A N 1
ATOM 2222 C CA . ILE A 1 278 ? 22.719 -25.625 -1.67 1 97.19 278 ILE A CA 1
ATOM 2223 C C . ILE A 1 278 ? 22.859 -25.891 -3.166 1 97.19 278 ILE A C 1
ATOM 2225 O O . ILE A 1 278 ? 22.688 -27.031 -3.617 1 97.19 278 ILE A O 1
ATOM 2229 N N . LEU A 1 279 ? 23.234 -24.891 -3.912 1 96.5 279 LEU A N 1
ATOM 2230 C CA . LEU A 1 279 ? 23.406 -25.047 -5.352 1 96.5 279 LEU A CA 1
ATOM 2231 C C . LEU A 1 279 ? 24.531 -26 -5.668 1 96.5 279 LEU A C 1
ATOM 2233 O O . LEU A 1 279 ? 24.406 -26.859 -6.559 1 96.5 279 LEU A O 1
ATOM 2237 N N . ALA A 1 280 ? 25.625 -25.922 -4.918 1 96.62 280 ALA A N 1
ATOM 2238 C CA . ALA A 1 280 ? 26.766 -26.812 -5.109 1 96.62 280 ALA A CA 1
ATOM 2239 C C . ALA A 1 280 ? 26.391 -28.25 -4.789 1 96.62 280 ALA A C 1
ATOM 2241 O O . ALA A 1 280 ? 26.797 -29.188 -5.496 1 96.62 280 ALA A O 1
ATOM 2242 N N . PHE A 1 281 ? 25.656 -28.375 -3.75 1 96.94 281 PHE A N 1
ATOM 2243 C CA . PHE A 1 281 ? 25.188 -29.703 -3.355 1 96.94 281 PHE A CA 1
ATOM 2244 C C . PHE A 1 281 ? 24.312 -30.312 -4.441 1 96.94 281 PHE A C 1
ATOM 2246 O O . PHE A 1 281 ? 24.406 -31.516 -4.719 1 96.94 281 PHE A O 1
ATOM 2253 N N . GLN A 1 282 ? 23.5 -29.531 -5.07 1 96.56 282 GLN A N 1
ATOM 2254 C CA . GLN A 1 282 ? 22.625 -30.016 -6.137 1 96.56 282 GLN A CA 1
ATOM 2255 C C . GLN A 1 282 ? 23.438 -30.438 -7.359 1 96.56 282 GLN A C 1
ATOM 2257 O O . GLN A 1 282 ? 23.094 -31.406 -8.031 1 96.56 282 GLN A O 1
ATOM 2262 N N . VAL A 1 283 ? 24.484 -29.703 -7.652 1 96.25 283 VAL A N 1
ATOM 2263 C CA . VAL A 1 283 ? 25.375 -30.109 -8.742 1 96.25 283 VAL A CA 1
ATOM 2264 C C . VAL A 1 283 ? 25.953 -31.484 -8.453 1 96.25 283 VAL A C 1
ATOM 2266 O O . VAL A 1 283 ? 26.047 -32.312 -9.352 1 96.25 283 VAL A O 1
ATOM 2269 N N . GLY A 1 284 ? 26.266 -31.688 -7.219 1 96.06 284 GLY A N 1
ATOM 2270 C CA . GLY A 1 284 ? 26.766 -33 -6.812 1 96.06 284 GLY A CA 1
ATOM 2271 C C . GLY A 1 284 ? 25.734 -34.094 -6.988 1 96.06 284 GLY A C 1
ATOM 2272 O O . GLY A 1 284 ? 26.062 -35.188 -7.453 1 96.06 284 GLY A O 1
ATOM 2273 N N . ILE A 1 285 ? 24.516 -33.812 -6.664 1 96.19 285 ILE A N 1
ATOM 2274 C CA . ILE A 1 285 ? 23.453 -34.781 -6.781 1 96.19 285 ILE A CA 1
ATOM 2275 C C . ILE A 1 285 ? 23.25 -35.156 -8.25 1 96.19 285 ILE A C 1
ATOM 2277 O O . ILE A 1 285 ? 23.156 -36.344 -8.586 1 96.19 285 ILE A O 1
ATOM 2281 N N . PHE A 1 286 ? 23.188 -34.219 -9.133 1 95.81 286 PHE A N 1
ATOM 2282 C CA . PHE A 1 286 ? 22.953 -34.469 -10.539 1 95.81 286 PHE A CA 1
ATOM 2283 C C . PHE A 1 286 ? 24.141 -35.188 -11.172 1 95.81 286 PHE A C 1
ATOM 2285 O O . PHE A 1 286 ? 23.953 -36.031 -12.062 1 95.81 286 PHE A O 1
ATOM 2292 N N . SER A 1 287 ? 25.359 -34.906 -10.656 1 94.81 287 SER A N 1
ATOM 2293 C CA . SER A 1 287 ? 26.516 -35.656 -11.109 1 94.81 287 SER A CA 1
ATOM 2294 C C . SER A 1 287 ? 26.422 -37.125 -10.727 1 94.81 287 SER A C 1
ATOM 2296 O O . SER A 1 287 ? 26.797 -38 -11.5 1 94.81 287 SER A O 1
ATOM 2298 N N . TYR A 1 288 ? 25.906 -37.281 -9.602 1 94.81 288 TYR A N 1
ATOM 2299 C CA . TYR A 1 288 ? 25.703 -38.656 -9.133 1 94.81 288 TYR A CA 1
ATOM 2300 C C . TYR A 1 288 ? 24.641 -39.375 -9.969 1 94.81 288 TYR A C 1
ATOM 2302 O O . TYR A 1 288 ? 24.797 -40.562 -10.281 1 94.81 288 TYR A O 1
ATOM 2310 N N . LEU A 1 289 ? 23.609 -38.719 -10.383 1 94.19 289 LEU A N 1
ATOM 2311 C CA . LEU A 1 289 ? 22.562 -39.312 -11.195 1 94.19 289 LEU A CA 1
ATOM 2312 C C . LEU A 1 289 ? 23.094 -39.719 -12.57 1 94.19 289 LEU A C 1
ATOM 2314 O O . LEU A 1 289 ? 22.688 -40.75 -13.117 1 94.19 289 LEU A O 1
ATOM 2318 N N . TYR A 1 290 ? 24.031 -38.938 -13.039 1 93 290 TYR A N 1
ATOM 2319 C CA . TYR A 1 290 ? 24.672 -39.281 -14.305 1 93 290 TYR A CA 1
ATOM 2320 C C . TYR A 1 290 ? 25.547 -40.531 -14.141 1 93 290 TYR A C 1
ATOM 2322 O O . TYR A 1 290 ? 25.547 -41.406 -14.992 1 93 290 TYR A O 1
ATOM 2330 N N . TYR A 1 291 ? 26.25 -40.562 -13.055 1 93.19 291 TYR A N 1
ATOM 2331 C CA . TYR A 1 291 ? 27.156 -41.656 -12.773 1 93.19 291 TYR A CA 1
ATOM 2332 C C . TYR A 1 291 ? 26.406 -42.969 -12.648 1 93.19 291 TYR A C 1
ATOM 2334 O O . TYR A 1 291 ? 26.875 -44 -13.141 1 93.19 291 TYR A O 1
ATOM 2342 N N . GLU A 1 292 ? 25.188 -43.031 -12.117 1 92.19 292 GLU A N 1
ATOM 2343 C CA . GLU A 1 292 ? 24.391 -44.219 -11.906 1 92.19 292 GLU A CA 1
ATOM 2344 C C . GLU A 1 292 ? 23.594 -44.594 -13.156 1 92.19 292 GLU A C 1
ATOM 2346 O O . GLU A 1 292 ? 22.922 -45.625 -13.195 1 92.19 292 GLU A O 1
ATOM 2351 N N . GLY A 1 293 ? 23.5 -43.656 -14.102 1 90.38 293 GLY A N 1
ATOM 2352 C CA . GLY A 1 293 ? 22.844 -43.938 -15.367 1 90.38 293 GLY A CA 1
ATOM 2353 C C . GLY A 1 293 ? 21.344 -43.688 -15.336 1 90.38 293 GLY A C 1
ATOM 2354 O O . GLY A 1 293 ? 20.609 -44.125 -16.219 1 90.38 293 GLY A O 1
ATOM 2355 N N . ILE A 1 294 ? 20.953 -43.062 -14.305 1 88.19 294 ILE A N 1
ATOM 2356 C CA . ILE A 1 294 ? 19.547 -42.75 -14.203 1 88.19 294 ILE A CA 1
ATOM 2357 C C . ILE A 1 294 ? 19.188 -41.688 -15.242 1 88.19 294 ILE A C 1
ATOM 2359 O O . ILE A 1 294 ? 18.125 -41.719 -15.852 1 88.19 294 ILE A O 1
ATOM 2363 N N . ILE A 1 295 ? 20.078 -40.719 -15.438 1 90.94 295 ILE A N 1
ATOM 2364 C CA . ILE A 1 295 ? 19.953 -39.719 -16.5 1 90.94 295 ILE A CA 1
ATOM 2365 C C . ILE A 1 295 ? 21.047 -39.938 -17.531 1 90.94 295 ILE A C 1
ATOM 2367 O O . ILE A 1 295 ? 22.203 -40.219 -17.188 1 90.94 295 ILE A O 1
ATOM 2371 N N . GLN A 1 296 ? 20.562 -39.875 -18.781 1 91.75 296 GLN A N 1
ATOM 2372 C CA . GLN A 1 296 ? 21.516 -39.969 -19.875 1 91.75 296 GLN A CA 1
ATOM 2373 C C . GLN A 1 296 ? 21.469 -38.75 -20.781 1 91.75 296 GLN A C 1
ATOM 2375 O O . GLN A 1 296 ? 20.516 -37.969 -20.719 1 91.75 296 GLN A O 1
ATOM 2380 N N . MET A 1 297 ? 22.484 -38.531 -21.547 1 85.69 297 MET A N 1
ATOM 2381 C CA . MET A 1 297 ? 22.578 -37.375 -22.422 1 85.69 297 MET A CA 1
ATOM 2382 C C . MET A 1 297 ? 21.5 -37.406 -23.484 1 85.69 297 MET A C 1
ATOM 2384 O O . MET A 1 297 ? 21.047 -36.344 -23.938 1 85.69 297 MET A O 1
ATOM 2388 N N . GLY A 1 298 ? 20.969 -38.5 -23.875 1 84.25 298 GLY A N 1
ATOM 2389 C CA . GLY A 1 298 ? 19.953 -38.656 -24.906 1 84.25 298 GLY A CA 1
ATOM 2390 C C . GLY A 1 298 ? 18.531 -38.531 -24.375 1 84.25 298 GLY A C 1
ATOM 2391 O O . GLY A 1 298 ? 17.578 -38.562 -25.141 1 84.25 298 GLY A O 1
ATOM 2392 N N . ASP A 1 299 ? 18.391 -38.312 -23.141 1 87.88 299 ASP A N 1
ATOM 2393 C CA . ASP A 1 299 ? 17.062 -38.25 -22.531 1 87.88 299 ASP A CA 1
ATOM 2394 C C . ASP A 1 299 ? 16.422 -36.875 -22.797 1 87.88 299 ASP A C 1
ATOM 2396 O O . ASP A 1 299 ? 15.25 -36.688 -22.453 1 87.88 299 ASP A O 1
ATOM 2400 N N . GLY A 1 300 ? 17.078 -36.062 -23.516 1 88.44 300 GLY A N 1
ATOM 2401 C CA . GLY A 1 300 ? 16.562 -34.75 -23.781 1 88.44 300 GLY A CA 1
ATOM 2402 C C . GLY A 1 300 ? 15.375 -34.719 -24.719 1 88.44 300 GLY A C 1
ATOM 2403 O O . GLY A 1 300 ? 15.352 -35.5 -25.688 1 88.44 300 GLY A O 1
ATOM 2404 N N . ASN A 1 301 ? 14.336 -34.062 -24.359 1 90.81 301 ASN A N 1
ATOM 2405 C CA . ASN A 1 301 ? 13.141 -33.844 -25.156 1 90.81 301 ASN A CA 1
ATOM 2406 C C . ASN A 1 301 ? 12.898 -32.344 -25.359 1 90.81 301 ASN A C 1
ATOM 2408 O O . ASN A 1 301 ? 12.859 -31.578 -24.391 1 90.81 301 ASN A O 1
ATOM 2412 N N . LEU A 1 302 ? 12.758 -31.953 -26.609 1 91 302 LEU A N 1
ATOM 2413 C CA . LEU A 1 302 ? 12.641 -30.547 -26.969 1 91 302 LEU A CA 1
ATOM 2414 C C . LEU A 1 302 ? 11.391 -29.938 -26.344 1 91 302 LEU A C 1
ATOM 2416 O O . LEU A 1 302 ? 11.422 -28.781 -25.891 1 91 302 LEU A O 1
ATOM 2420 N N . GLN A 1 303 ? 10.344 -30.641 -26.344 1 92.06 303 GLN A N 1
ATOM 2421 C CA . GLN A 1 303 ? 9.102 -30.125 -25.766 1 92.06 303 GLN A CA 1
ATOM 2422 C C . GLN A 1 303 ? 9.258 -29.812 -24.281 1 92.06 303 GLN A C 1
ATOM 2424 O O . GLN A 1 303 ? 8.891 -28.734 -23.828 1 92.06 303 GLN A O 1
ATOM 2429 N N . ILE A 1 304 ? 9.844 -30.797 -23.578 1 94.12 304 ILE A N 1
ATOM 2430 C CA . ILE A 1 304 ? 10.008 -30.641 -22.141 1 94.12 304 ILE A CA 1
ATOM 2431 C C . ILE A 1 304 ? 10.984 -29.5 -21.844 1 94.12 304 ILE A C 1
ATOM 2433 O O . ILE A 1 304 ? 10.812 -28.75 -20.875 1 94.12 304 ILE A O 1
ATOM 2437 N N . PHE A 1 305 ? 11.922 -29.391 -22.719 1 95.12 305 PHE A N 1
ATOM 2438 C CA . PHE A 1 305 ? 12.883 -28.297 -22.578 1 95.12 305 PHE A CA 1
ATOM 2439 C C . PHE A 1 305 ? 12.195 -26.953 -22.734 1 95.12 305 PHE A C 1
ATOM 2441 O O . PHE A 1 305 ? 12.406 -26.047 -21.922 1 95.12 305 PHE A O 1
ATOM 2448 N N . LEU A 1 306 ? 11.328 -26.812 -23.688 1 95.94 306 LEU A N 1
ATOM 2449 C CA . LEU A 1 306 ? 10.602 -25.562 -23.922 1 95.94 306 LEU A CA 1
ATOM 2450 C C . LEU A 1 306 ? 9.641 -25.266 -22.781 1 95.94 306 LEU A C 1
ATOM 2452 O O . LEU A 1 306 ? 9.547 -24.125 -22.312 1 95.94 306 LEU A O 1
ATOM 2456 N N . VAL A 1 307 ? 8.984 -26.297 -22.328 1 96.38 307 VAL A N 1
ATOM 2457 C CA . VAL A 1 307 ? 8.047 -26.141 -21.219 1 96.38 307 VAL A CA 1
ATOM 2458 C C . VAL A 1 307 ? 8.789 -25.656 -19.984 1 96.38 307 VAL A C 1
ATOM 2460 O O . VAL A 1 307 ? 8.297 -24.781 -19.266 1 96.38 307 VAL A O 1
ATOM 2463 N N . SER A 1 308 ? 9.977 -26.219 -19.766 1 97.06 308 SER A N 1
ATOM 2464 C CA . SER A 1 308 ? 10.742 -25.859 -18.578 1 97.06 308 SER A CA 1
ATOM 2465 C C . SER A 1 308 ? 11.211 -24.406 -18.641 1 97.06 308 SER A C 1
ATOM 2467 O O . SER A 1 308 ? 11.102 -23.672 -17.656 1 97.06 308 SER A O 1
ATOM 2469 N N . ILE A 1 309 ? 11.617 -23.969 -19.781 1 96.81 309 ILE A N 1
ATOM 2470 C CA . ILE A 1 309 ? 12.102 -22.594 -19.922 1 96.81 309 ILE A CA 1
ATOM 2471 C C . ILE A 1 309 ? 10.938 -21.625 -19.75 1 96.81 309 ILE A C 1
ATOM 2473 O O . ILE A 1 309 ? 11.078 -20.594 -19.078 1 96.81 309 ILE A O 1
ATOM 2477 N N . MET A 1 310 ? 9.859 -21.922 -20.359 1 97.81 310 MET A N 1
ATOM 2478 C CA . MET A 1 310 ? 8.703 -21.047 -20.266 1 97.81 310 MET A CA 1
ATOM 2479 C C . MET A 1 310 ? 8.141 -21.047 -18.844 1 97.81 310 MET A C 1
ATOM 2481 O O . MET A 1 310 ? 7.699 -20 -18.359 1 97.81 310 MET A O 1
ATOM 2485 N N . LEU A 1 311 ? 8.172 -22.203 -18.219 1 97.62 311 LEU A N 1
ATOM 2486 C CA . LEU A 1 311 ? 7.699 -22.281 -16.844 1 97.62 311 LEU A CA 1
ATOM 2487 C C . LEU A 1 311 ? 8.578 -21.438 -15.922 1 97.62 311 LEU A C 1
ATOM 2489 O O . LEU A 1 311 ? 8.062 -20.719 -15.062 1 97.62 311 LEU A O 1
ATOM 2493 N N . PHE A 1 312 ? 9.844 -21.547 -16.125 1 97.56 312 PHE A N 1
ATOM 2494 C CA . PHE A 1 312 ? 10.773 -20.734 -15.336 1 97.56 312 PHE A CA 1
ATOM 2495 C C . PHE A 1 312 ? 10.516 -19.25 -15.547 1 97.56 312 PHE A C 1
ATOM 2497 O O . PHE A 1 312 ? 10.539 -18.469 -14.594 1 97.56 312 PHE A O 1
ATOM 2504 N N . THR A 1 313 ? 10.273 -18.859 -16.781 1 97.5 313 THR A N 1
ATOM 2505 C CA . THR A 1 313 ? 10.047 -17.453 -17.109 1 97.5 313 THR A CA 1
ATOM 2506 C C . THR A 1 313 ? 8.742 -16.953 -16.5 1 97.5 313 THR A C 1
ATOM 2508 O O . THR A 1 313 ? 8.664 -15.82 -16.016 1 97.5 313 THR A O 1
ATOM 2511 N N . VAL A 1 314 ? 7.75 -17.766 -16.516 1 97.88 314 VAL A N 1
ATOM 2512 C CA . VAL A 1 314 ? 6.457 -17.391 -15.93 1 97.88 314 VAL A CA 1
ATOM 2513 C C . VAL A 1 314 ? 6.609 -17.172 -14.43 1 97.88 314 VAL A C 1
ATOM 2515 O O . VAL A 1 314 ? 6.148 -16.156 -13.898 1 97.88 314 VAL A O 1
ATOM 2518 N N . ILE A 1 315 ? 7.32 -18.094 -13.781 1 97.5 315 ILE A N 1
ATOM 2519 C CA . ILE A 1 315 ? 7.5 -18.016 -12.336 1 97.5 315 ILE A CA 1
ATOM 2520 C C . ILE A 1 315 ? 8.344 -16.781 -11.984 1 97.5 315 ILE A C 1
ATOM 2522 O O . ILE A 1 315 ? 7.98 -16.016 -11.102 1 97.5 315 ILE A O 1
ATOM 2526 N N . SER A 1 316 ? 9.406 -16.594 -12.727 1 96.81 316 SER A N 1
ATOM 2527 C CA . SER A 1 316 ? 10.32 -15.484 -12.469 1 96.81 316 SER A CA 1
ATOM 2528 C C . SER A 1 316 ? 9.633 -14.141 -12.672 1 96.81 316 SER A C 1
ATOM 2530 O O . SER A 1 316 ? 9.734 -13.242 -11.836 1 96.81 316 SER A O 1
ATOM 2532 N N . SER A 1 317 ? 8.93 -14.023 -13.734 1 97 317 SER A N 1
ATOM 2533 C CA . SER A 1 317 ? 8.242 -12.766 -14.023 1 97 317 SER A CA 1
ATOM 2534 C C . SER A 1 317 ? 7.141 -12.492 -13.008 1 97 317 SER A C 1
ATOM 2536 O O . SER A 1 317 ? 6.941 -11.352 -12.586 1 97 317 SER A O 1
ATOM 2538 N N . PHE A 1 318 ? 6.48 -13.531 -12.625 1 96.38 318 PHE A N 1
ATOM 2539 C CA . PHE A 1 318 ? 5.41 -13.383 -11.641 1 96.38 318 PHE A CA 1
ATOM 2540 C C . PHE A 1 318 ? 5.969 -12.914 -10.305 1 96.38 318 PHE A C 1
ATOM 2542 O O . PHE A 1 318 ? 5.418 -12.008 -9.68 1 96.38 318 PHE A O 1
ATOM 2549 N N . LEU A 1 319 ? 7.035 -13.508 -9.836 1 96.25 319 LEU A N 1
ATOM 2550 C CA . LEU A 1 319 ? 7.637 -13.148 -8.555 1 96.25 319 LEU A CA 1
ATOM 2551 C C . LEU A 1 319 ? 8.195 -11.727 -8.594 1 96.25 319 LEU A C 1
ATOM 2553 O O . LEU A 1 319 ? 8.109 -10.992 -7.613 1 96.25 319 LEU A O 1
ATOM 2557 N N . LEU A 1 320 ? 8.75 -11.344 -9.711 1 95.81 320 LEU A N 1
ATOM 2558 C CA . LEU A 1 320 ? 9.266 -9.992 -9.859 1 95.81 320 LEU A CA 1
ATOM 2559 C C . LEU A 1 320 ? 8.133 -8.969 -9.812 1 95.81 320 LEU A C 1
ATOM 2561 O O . LEU A 1 320 ? 8.289 -7.891 -9.234 1 95.81 320 LEU A O 1
ATOM 2565 N N . LEU A 1 321 ? 7.035 -9.359 -10.406 1 96.12 321 LEU A N 1
ATOM 2566 C CA . LEU A 1 321 ? 5.871 -8.484 -10.383 1 96.12 321 LEU A CA 1
ATOM 2567 C C . LEU A 1 321 ? 5.355 -8.297 -8.961 1 96.12 321 LEU A C 1
ATOM 2569 O O . LEU A 1 321 ? 5.047 -7.176 -8.547 1 96.12 321 LEU A O 1
ATOM 2573 N N . ILE A 1 322 ? 5.305 -9.367 -8.25 1 94.62 322 ILE A N 1
ATOM 2574 C CA . ILE A 1 322 ? 4.832 -9.312 -6.867 1 94.62 322 ILE A CA 1
ATOM 2575 C C . ILE A 1 322 ? 5.762 -8.43 -6.039 1 94.62 322 ILE A C 1
ATOM 2577 O O . ILE A 1 322 ? 5.305 -7.531 -5.324 1 94.62 322 ILE A O 1
ATOM 2581 N N . LYS A 1 323 ? 7.012 -8.648 -6.168 1 94.25 323 LYS A N 1
ATOM 2582 C CA . LYS A 1 323 ? 8 -7.898 -5.398 1 94.25 323 LYS A CA 1
ATOM 2583 C C . LYS A 1 323 ? 7.945 -6.41 -5.738 1 94.25 323 LYS A C 1
ATOM 2585 O O . LYS A 1 323 ? 7.961 -5.562 -4.844 1 94.25 323 LYS A O 1
ATOM 2590 N N . ALA A 1 324 ? 7.883 -6.121 -7.023 1 93.31 324 ALA A N 1
ATOM 2591 C CA . ALA A 1 324 ? 7.859 -4.73 -7.469 1 93.31 324 ALA A CA 1
ATOM 2592 C C . ALA A 1 324 ? 6.629 -4.004 -6.938 1 93.31 324 ALA A C 1
ATOM 2594 O O . ALA A 1 324 ? 6.715 -2.838 -6.539 1 93.31 324 ALA A O 1
ATOM 2595 N N . ASN A 1 325 ? 5.527 -4.66 -6.93 1 93.62 325 ASN A N 1
ATOM 2596 C CA . ASN A 1 325 ? 4.305 -4.051 -6.426 1 93.62 325 ASN A CA 1
ATOM 2597 C C . ASN A 1 325 ? 4.359 -3.846 -4.914 1 93.62 325 ASN A C 1
ATOM 2599 O O . ASN A 1 325 ? 3.875 -2.834 -4.402 1 93.62 325 ASN A O 1
ATOM 2603 N N . ILE A 1 326 ? 4.918 -4.82 -4.219 1 93.94 326 ILE A N 1
ATOM 2604 C CA . ILE A 1 326 ? 5.059 -4.703 -2.77 1 93.94 326 ILE A CA 1
ATOM 2605 C C . ILE A 1 326 ? 5.938 -3.5 -2.436 1 93.94 326 ILE A C 1
ATOM 2607 O O . ILE A 1 326 ? 5.605 -2.709 -1.55 1 93.94 326 ILE A O 1
ATOM 2611 N N . MET A 1 327 ? 6.984 -3.332 -3.172 1 92.19 327 MET A N 1
ATOM 2612 C CA . MET A 1 327 ? 7.902 -2.225 -2.928 1 92.19 327 MET A CA 1
ATOM 2613 C C . MET A 1 327 ? 7.219 -0.885 -3.184 1 92.19 327 MET A C 1
ATOM 2615 O O . MET A 1 327 ? 7.371 0.053 -2.396 1 92.19 327 MET A O 1
ATOM 2619 N N . LYS A 1 328 ? 6.504 -0.854 -4.242 1 91.44 328 LYS A N 1
ATOM 2620 C CA . LYS A 1 328 ? 5.773 0.359 -4.598 1 91.44 328 LYS A CA 1
ATOM 2621 C C . LYS A 1 328 ? 4.754 0.725 -3.523 1 91.44 328 LYS A C 1
ATOM 2623 O O . LYS A 1 328 ? 4.699 1.873 -3.078 1 91.44 328 LYS A O 1
ATOM 2628 N N . ASP A 1 329 ? 3.98 -0.229 -3.043 1 92.19 329 ASP A N 1
ATOM 2629 C CA . ASP A 1 329 ? 2.941 0.012 -2.047 1 92.19 329 ASP A CA 1
ATOM 2630 C C . ASP A 1 329 ? 3.551 0.399 -0.701 1 92.19 329 ASP A C 1
ATOM 2632 O O . ASP A 1 329 ? 3.037 1.282 -0.012 1 92.19 329 ASP A O 1
ATOM 2636 N N . GLU A 1 330 ? 4.648 -0.236 -0.375 1 92.62 330 GLU A N 1
ATOM 2637 C CA . GLU A 1 330 ? 5.309 0.053 0.896 1 92.62 330 GLU A CA 1
ATOM 2638 C C . GLU A 1 330 ? 5.82 1.488 0.937 1 92.62 330 GLU A C 1
ATOM 2640 O O . GLU A 1 330 ? 5.742 2.152 1.972 1 92.62 330 GLU A O 1
ATOM 2645 N N . GLU A 1 331 ? 6.348 1.948 -0.132 1 90.56 331 GLU A N 1
ATOM 2646 C CA . GLU A 1 331 ? 6.824 3.326 -0.212 1 90.56 331 GLU A CA 1
ATOM 2647 C C . GLU A 1 331 ? 5.68 4.316 -0.004 1 90.56 331 GLU A C 1
ATOM 2649 O O . GLU A 1 331 ? 5.828 5.301 0.723 1 90.56 331 GLU A O 1
ATOM 2654 N N . SER A 1 332 ? 4.566 4.02 -0.591 1 92.06 332 SER A N 1
ATOM 2655 C CA . SER A 1 332 ? 3.402 4.891 -0.467 1 92.06 332 SER A CA 1
ATOM 2656 C C . SER A 1 332 ? 2.84 4.863 0.95 1 92.06 332 SER A C 1
ATOM 2658 O O . SER A 1 332 ? 2.426 5.898 1.479 1 92.06 332 SER A O 1
ATOM 2660 N N . ILE A 1 333 ? 2.855 3.699 1.525 1 93.38 333 ILE A N 1
ATOM 2661 C CA . ILE A 1 333 ? 2.324 3.539 2.875 1 93.38 333 ILE A CA 1
ATOM 2662 C C . ILE A 1 333 ? 3.197 4.305 3.867 1 93.38 333 ILE A C 1
ATOM 2664 O O . ILE A 1 333 ? 2.686 5.027 4.727 1 93.38 333 ILE A O 1
ATOM 2668 N N . GLN A 1 334 ? 4.5 4.266 3.701 1 92.06 334 GLN A N 1
ATOM 2669 C CA . GLN A 1 334 ? 5.41 4.961 4.602 1 92.06 334 GLN A CA 1
ATOM 2670 C C . GLN A 1 334 ? 5.27 6.477 4.465 1 92.06 334 GLN A C 1
ATOM 2672 O O . GLN A 1 334 ? 5.293 7.199 5.461 1 92.06 334 GLN A O 1
ATOM 2677 N N . ALA A 1 335 ? 5.125 6.871 3.264 1 91.69 335 ALA A N 1
ATOM 2678 C CA . ALA A 1 335 ? 4.906 8.297 3.041 1 91.69 335 ALA A CA 1
ATOM 2679 C C . ALA A 1 335 ? 3.592 8.758 3.67 1 91.69 335 ALA A C 1
ATOM 2681 O O . ALA A 1 335 ? 3.508 9.859 4.215 1 91.69 335 ALA A O 1
ATOM 2682 N N . GLY A 1 336 ? 2.578 7.871 3.59 1 93.69 336 GLY A N 1
ATOM 2683 C CA . GLY A 1 336 ? 1.288 8.18 4.188 1 93.69 336 GLY A CA 1
ATOM 2684 C C . GLY A 1 336 ? 1.344 8.281 5.703 1 93.69 336 GLY A C 1
ATOM 2685 O O . GLY A 1 336 ? 0.686 9.141 6.293 1 93.69 336 GLY A O 1
ATOM 2686 N N . ILE A 1 337 ? 2.143 7.48 6.309 1 93.5 337 ILE A N 1
ATOM 2687 C CA . ILE A 1 337 ? 2.287 7.484 7.762 1 93.5 337 ILE A CA 1
ATOM 2688 C C . ILE A 1 337 ? 2.92 8.797 8.211 1 93.5 337 ILE A C 1
ATOM 2690 O O . ILE A 1 337 ? 2.467 9.414 9.18 1 93.5 337 ILE A O 1
ATOM 2694 N N . LYS A 1 338 ? 3.887 9.234 7.484 1 92.31 338 LYS A N 1
ATOM 2695 C CA . LYS A 1 338 ? 4.527 10.5 7.82 1 92.31 338 LYS A CA 1
ATOM 2696 C C . LYS A 1 338 ? 3.551 11.664 7.676 1 92.31 338 LYS A C 1
ATOM 2698 O O . LYS A 1 338 ? 3.564 12.594 8.484 1 92.31 338 LYS A O 1
ATOM 2703 N N . ALA A 1 339 ? 2.748 11.562 6.699 1 94.12 339 ALA A N 1
ATOM 2704 C CA . ALA A 1 339 ? 1.743 12.602 6.496 1 94.12 339 ALA A CA 1
ATOM 2705 C C . ALA A 1 339 ? 0.704 12.586 7.617 1 94.12 339 ALA A C 1
ATOM 2707 O O . ALA A 1 339 ? 0.227 13.641 8.047 1 94.12 339 ALA A O 1
ATOM 2708 N N . LYS A 1 340 ? 0.399 11.453 8.109 1 94.31 340 LYS A N 1
ATOM 2709 C CA . LYS A 1 340 ? -0.579 11.32 9.188 1 94.31 340 LYS A CA 1
ATOM 2710 C C . LYS A 1 340 ? -0.069 11.953 10.477 1 94.31 340 LYS A C 1
ATOM 2712 O O . LYS A 1 340 ? -0.857 12.438 11.289 1 94.31 340 LYS A O 1
ATOM 2717 N N . ARG A 1 341 ? 1.215 12.008 10.648 1 93.44 341 ARG A N 1
ATOM 2718 C CA . ARG A 1 341 ? 1.788 12.656 11.828 1 93.44 341 ARG A CA 1
ATOM 2719 C C . ARG A 1 341 ? 1.422 14.133 11.867 1 93.44 341 ARG A C 1
ATOM 2721 O O . ARG A 1 341 ? 1.112 14.672 12.93 1 93.44 341 ARG A O 1
ATOM 2728 N N . ILE A 1 342 ? 1.462 14.656 10.727 1 92.62 342 ILE A N 1
ATOM 2729 C CA . ILE A 1 342 ? 1.131 16.078 10.641 1 92.62 342 ILE A CA 1
ATOM 2730 C C . ILE A 1 342 ? -0.372 16.266 10.828 1 92.62 342 ILE A C 1
ATOM 2732 O O . ILE A 1 342 ? -0.802 17.156 11.562 1 92.62 342 ILE A O 1
ATOM 2736 N N . LYS A 1 343 ? -1.085 15.383 10.227 1 93.5 343 LYS A N 1
ATOM 2737 C CA . LYS A 1 343 ? -2.541 15.453 10.328 1 93.5 343 LYS A CA 1
ATOM 2738 C C . LYS A 1 343 ? -2.998 15.281 11.773 1 93.5 343 LYS A C 1
ATOM 2740 O O . LYS A 1 343 ? -3.953 15.93 12.203 1 93.5 343 LYS A O 1
ATOM 2745 N N . ASN A 1 344 ? -2.244 14.492 12.523 1 93.44 344 ASN A N 1
ATOM 2746 C CA . ASN A 1 344 ? -2.637 14.156 13.891 1 93.44 344 ASN A CA 1
ATOM 2747 C C . ASN A 1 344 ? -2.035 15.133 14.898 1 93.44 344 ASN A C 1
ATOM 2749 O O . ASN A 1 344 ? -2.193 14.953 16.109 1 93.44 344 ASN A O 1
ATOM 2753 N N . SER A 1 345 ? -1.408 16.109 14.422 1 92.62 345 SER A N 1
ATOM 2754 C CA . SER A 1 345 ? -0.821 17.109 15.312 1 92.62 345 SER A CA 1
ATOM 2755 C C . SER A 1 345 ? -1.876 18.078 15.828 1 92.62 345 SER A C 1
ATOM 2757 O O . SER A 1 345 ? -2.666 18.609 15.047 1 92.62 345 SER A O 1
ATOM 2759 N N . ILE A 1 346 ? -1.846 18.312 17.094 1 92.62 346 ILE A N 1
ATOM 2760 C CA . ILE A 1 346 ? -2.824 19.188 17.719 1 92.62 346 ILE A CA 1
ATOM 2761 C C . ILE A 1 346 ? -2.611 20.625 17.266 1 92.62 346 ILE A C 1
ATOM 2763 O O . ILE A 1 346 ? -3.57 21.391 17.125 1 92.62 346 ILE A O 1
ATOM 2767 N N . THR A 1 347 ? -1.392 20.922 17 1 91.25 347 THR A N 1
ATOM 2768 C CA . THR A 1 347 ? -1.077 22.266 16.547 1 91.25 347 THR A CA 1
ATOM 2769 C C . THR A 1 347 ? -1.726 22.547 15.188 1 91.25 347 THR A C 1
ATOM 2771 O O . THR A 1 347 ? -2.307 23.609 14.984 1 91.25 347 THR A O 1
ATOM 2774 N N . VAL A 1 348 ? -1.691 21.578 14.414 1 92.75 348 VAL A N 1
ATOM 2775 C CA . VAL A 1 348 ? -2.254 21.703 13.07 1 92.75 348 VAL A CA 1
ATOM 2776 C C . VAL A 1 348 ? -3.779 21.703 13.148 1 92.75 348 VAL A C 1
ATOM 2778 O O . VAL A 1 348 ? -4.441 22.562 12.57 1 92.75 348 VAL A O 1
ATOM 2781 N N . PHE A 1 349 ? -4.289 20.812 13.867 1 94.06 349 PHE A N 1
ATOM 2782 C CA . PHE A 1 349 ? -5.738 20.672 13.977 1 94.06 349 PHE A CA 1
ATOM 2783 C C . PHE A 1 349 ? -6.363 21.922 14.578 1 94.06 349 PHE A C 1
ATOM 2785 O O . PHE A 1 349 ? -7.371 22.422 14.07 1 94.06 349 PHE A O 1
ATOM 2792 N N . SER A 1 350 ? -5.781 22.375 15.641 1 93.56 350 SER A N 1
ATOM 2793 C CA . SER A 1 350 ? -6.34 23.531 16.312 1 93.56 350 SER A CA 1
ATOM 2794 C C . SER A 1 350 ? -6.305 24.766 15.414 1 93.56 350 SER A C 1
ATOM 2796 O O . SER A 1 350 ? -7.25 25.562 15.398 1 93.56 350 SER A O 1
ATOM 2798 N N . HIS A 1 351 ? -5.23 24.875 14.688 1 90.88 351 HIS A N 1
ATOM 2799 C CA . HIS A 1 351 ? -5.121 26 13.766 1 90.88 351 HIS A CA 1
ATOM 2800 C C . HIS A 1 351 ? -6.227 25.969 12.719 1 90.88 351 HIS A C 1
ATOM 2802 O O . HIS A 1 351 ? -6.844 27 12.43 1 90.88 351 HIS A O 1
ATOM 2808 N N . LEU A 1 352 ? -6.461 24.844 12.227 1 92.69 352 LEU A N 1
ATOM 2809 C CA . LEU A 1 352 ? -7.492 24.703 11.203 1 92.69 352 LEU A CA 1
ATOM 2810 C C . LEU A 1 352 ? -8.883 24.844 11.805 1 92.69 352 LEU A C 1
ATOM 2812 O O . LEU A 1 352 ? -9.766 25.453 11.203 1 92.69 352 LEU A O 1
ATOM 2816 N N . LEU A 1 353 ? -9.062 24.297 12.969 1 93.69 353 LEU A N 1
ATOM 2817 C CA . LEU A 1 353 ? -10.352 24.297 13.648 1 93.69 353 LEU A CA 1
ATOM 2818 C C . LEU A 1 353 ? -10.797 25.719 13.977 1 93.69 353 LEU A C 1
ATOM 2820 O O . LEU A 1 353 ? -11.953 26.094 13.742 1 93.69 353 LEU A O 1
ATOM 2824 N N . PHE A 1 354 ? -9.891 26.516 14.453 1 92.69 354 PHE A N 1
ATOM 2825 C CA . PHE A 1 354 ? -10.234 27.844 14.938 1 92.69 354 PHE A CA 1
ATOM 2826 C C . PHE A 1 354 ? -10.453 28.812 13.781 1 92.69 354 PHE A C 1
ATOM 2828 O O . PHE A 1 354 ? -10.969 29.906 13.969 1 92.69 354 PHE A O 1
ATOM 2835 N N . GLN A 1 355 ? -10.125 28.375 12.562 1 90.75 355 GLN A N 1
ATOM 2836 C CA . GLN A 1 355 ? -10.391 29.188 11.383 1 90.75 355 GLN A CA 1
ATOM 2837 C C . GLN A 1 355 ? -11.797 28.922 10.844 1 90.75 355 GLN A C 1
ATOM 2839 O O . GLN A 1 355 ? -12.32 29.703 10.047 1 90.75 355 GLN A O 1
ATOM 2844 N N . GLU A 1 356 ? -12.414 27.906 11.344 1 92.12 356 GLU A N 1
ATOM 2845 C CA . GLU A 1 356 ? -13.742 27.531 10.867 1 92.12 356 GLU A CA 1
ATOM 2846 C C . GLU A 1 356 ? -14.828 28.312 11.602 1 92.12 356 GLU A C 1
ATOM 2848 O O . GLU A 1 356 ? -14.562 28.984 12.594 1 92.12 356 GLU A O 1
ATOM 2853 N N . LYS A 1 357 ? -16.047 28.141 11.102 1 90.81 357 LYS A N 1
ATOM 2854 C CA . LYS A 1 357 ? -17.203 28.828 11.68 1 90.81 357 LYS A CA 1
ATOM 2855 C C . LYS A 1 357 ? -17.547 28.25 13.047 1 90.81 357 LYS A C 1
ATOM 2857 O O . LYS A 1 357 ? -17.453 27.047 13.266 1 90.81 357 LYS A O 1
ATOM 2862 N N . ARG A 1 358 ? -17.906 29.109 13.961 1 91.69 358 ARG A N 1
ATOM 2863 C CA . ARG A 1 358 ? -18.359 28.703 15.281 1 91.69 358 ARG A CA 1
ATOM 2864 C C . ARG A 1 358 ? -19.875 28.844 15.414 1 91.69 358 ARG A C 1
ATOM 2866 O O . ARG A 1 358 ? -20.453 29.812 14.953 1 91.69 358 ARG A O 1
ATOM 2873 N N . VAL A 1 359 ? -20.422 27.844 15.953 1 90.75 359 VAL A N 1
ATOM 2874 C CA . VAL A 1 359 ? -21.875 27.859 16.125 1 90.75 359 VAL A CA 1
ATOM 2875 C C . VAL A 1 359 ? -22.219 27.953 17.609 1 90.75 359 VAL A C 1
ATOM 2877 O O . VAL A 1 359 ? -21.375 27.688 18.469 1 90.75 359 VAL A O 1
ATOM 2880 N N . GLU A 1 360 ? -23.453 28.359 17.812 1 83.5 360 GLU A N 1
ATOM 2881 C CA . GLU A 1 360 ? -23.938 28.453 19.188 1 83.5 360 GLU A CA 1
ATOM 2882 C C . GLU A 1 360 ? -24.328 27.078 19.719 1 83.5 360 GLU A C 1
ATOM 2884 O O . GLU A 1 360 ? -25.125 26.375 19.094 1 83.5 360 GLU A O 1
ATOM 2889 N N . ILE A 1 361 ? -23.719 26.734 20.781 1 79.94 361 ILE A N 1
ATOM 2890 C CA . ILE A 1 361 ? -23.922 25.406 21.328 1 79.94 361 ILE A CA 1
ATOM 2891 C C . ILE A 1 361 ? -24.969 25.453 22.438 1 79.94 361 ILE A C 1
ATOM 2893 O O . ILE A 1 361 ? -25.625 24.438 22.719 1 79.94 361 ILE A O 1
ATOM 2897 N N . SER A 1 362 ? -25.188 26.5 23.078 1 71.94 362 SER A N 1
ATOM 2898 C CA . SER A 1 362 ? -25.984 26.578 24.281 1 71.94 362 SER A CA 1
ATOM 2899 C C . SER A 1 362 ? -27.469 26.766 23.953 1 71.94 362 SER A C 1
ATOM 2901 O O . SER A 1 362 ? -28.297 26.906 24.859 1 71.94 362 SER A O 1
ATOM 2903 N N . SER A 1 363 ? -27.812 26.672 22.797 1 65.94 363 SER A N 1
ATOM 2904 C CA . SER A 1 363 ? -29.172 27.062 22.40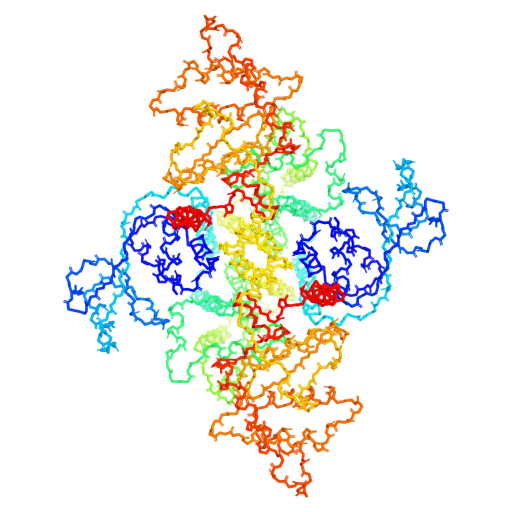6 1 65.94 363 SER A CA 1
ATOM 2905 C C . SER A 1 363 ? -30.203 26.062 22.938 1 65.94 363 SER A C 1
ATOM 2907 O O . SER A 1 363 ? -31.391 26.375 23.031 1 65.94 363 SER A O 1
ATOM 2909 N N . PHE A 1 364 ? -29.656 24.906 23.109 1 73.38 364 PHE A N 1
ATOM 2910 C CA . PHE A 1 364 ? -30.641 23.906 23.484 1 73.38 364 PHE A CA 1
ATOM 2911 C C . PHE A 1 364 ? -30.594 23.641 24.984 1 73.38 364 PHE A C 1
ATOM 2913 O O . PHE A 1 364 ? -29.516 23.562 25.578 1 73.38 364 PHE A O 1
ATOM 2920 N N . ASP A 1 365 ? -31.406 24.219 25.688 1 65.25 365 ASP A N 1
ATOM 2921 C CA . ASP A 1 365 ? -31.484 24.016 27.125 1 65.25 365 ASP A CA 1
ATOM 2922 C C . ASP A 1 365 ? -31.141 22.578 27.484 1 65.25 365 ASP A C 1
ATOM 2924 O O . ASP A 1 365 ? -30.438 21.891 26.75 1 65.25 365 ASP A O 1
ATOM 2928 N N . ASP A 1 366 ? -31.453 21.953 28.609 1 66.81 366 ASP A N 1
ATOM 2929 C CA . ASP A 1 366 ? -31.141 20.672 29.234 1 66.81 366 ASP A CA 1
ATOM 2930 C C . ASP A 1 366 ? -31.766 19.516 28.469 1 66.81 366 ASP A C 1
ATOM 2932 O O . ASP A 1 366 ? -31.469 18.359 28.75 1 66.81 366 ASP A O 1
ATOM 2936 N N . LYS A 1 367 ? -32.469 19.875 27.312 1 82.12 367 LYS A N 1
ATOM 2937 C CA . LYS A 1 367 ? -33.156 18.766 26.672 1 82.12 367 LYS A CA 1
ATOM 2938 C C . LYS A 1 367 ? -32.594 18.5 25.266 1 82.12 367 LYS A C 1
ATOM 2940 O O . LYS A 1 367 ? -33.156 19 24.281 1 82.12 367 LYS A O 1
ATOM 2945 N N . GLU A 1 368 ? -31.516 17.812 25.141 1 88.44 368 GLU A N 1
ATOM 2946 C CA . GLU A 1 368 ? -30.875 17.438 23.875 1 88.44 368 GLU A CA 1
ATOM 2947 C C . GLU A 1 368 ? -30.609 15.93 23.828 1 88.44 368 GLU A C 1
ATOM 2949 O O . GLU A 1 368 ? -30.484 15.281 24.859 1 88.44 368 GLU A O 1
ATOM 2954 N N . LEU A 1 369 ? -30.656 15.484 22.672 1 90.56 369 LEU A N 1
ATOM 2955 C CA . LEU A 1 369 ? -30.25 14.102 22.469 1 90.56 369 LEU A CA 1
ATOM 2956 C C . LEU A 1 369 ? -28.734 13.945 22.594 1 90.56 369 LEU A C 1
ATOM 2958 O O . LEU A 1 369 ? -27.984 14.477 21.781 1 90.56 369 LEU A O 1
ATOM 2962 N N . PHE A 1 370 ? -28.328 13.305 23.641 1 91.31 370 PHE A N 1
ATOM 2963 C CA . PHE A 1 370 ? -26.875 13.164 23.812 1 91.31 370 PHE A CA 1
ATOM 2964 C C . PHE A 1 370 ? -26.5 11.703 23.984 1 91.31 370 PHE A C 1
ATOM 2966 O O . PHE A 1 370 ? -27.312 10.891 24.422 1 91.31 370 PHE A O 1
ATOM 2973 N N . VAL A 1 371 ? -25.391 11.336 23.641 1 92.06 371 VAL A N 1
ATOM 2974 C CA . VAL A 1 371 ? -24.766 10.031 23.844 1 92.06 371 VAL A CA 1
ATOM 2975 C C . VAL A 1 371 ? -23.438 10.203 24.562 1 92.06 371 VAL A C 1
ATOM 2977 O O . VAL A 1 371 ? -22.531 10.898 24.062 1 92.06 371 VAL A O 1
ATOM 2980 N N . GLY A 1 372 ? -23.297 9.609 25.688 1 91.12 372 GLY A N 1
ATOM 2981 C CA . GLY A 1 372 ? -22.109 9.797 26.516 1 91.12 372 GLY A CA 1
ATOM 2982 C C . GLY A 1 372 ? -22.375 10.656 27.734 1 91.12 372 GLY A C 1
ATOM 2983 O O . GLY A 1 372 ? -23.531 10.891 28.094 1 91.12 372 GLY A O 1
ATOM 2984 N N . ASP A 1 373 ? -21.328 11.141 28.375 1 88.88 373 ASP A N 1
ATOM 2985 C CA . ASP A 1 373 ? -21.453 11.977 29.562 1 88.88 373 ASP A CA 1
ATOM 2986 C C . ASP A 1 373 ? -21.688 13.438 29.188 1 88.88 373 ASP A C 1
ATOM 2988 O O . ASP A 1 373 ? -20.859 14.062 28.547 1 88.88 373 ASP A O 1
ATOM 2992 N N . PRO A 1 374 ? -22.812 13.914 29.609 1 87 374 PRO A N 1
ATOM 2993 C CA . PRO A 1 374 ? -23.109 15.305 29.266 1 87 374 PRO A CA 1
ATOM 2994 C C . PRO A 1 374 ? -22.109 16.297 29.859 1 87 374 PRO A C 1
ATOM 2996 O O . PRO A 1 374 ? -22.016 17.438 29.391 1 87 374 PRO A O 1
ATOM 2999 N N . ASN A 1 375 ? -21.328 15.844 30.75 1 86.94 375 ASN A N 1
ATOM 3000 C CA . ASN A 1 375 ? -20.375 16.734 31.406 1 86.94 375 ASN A CA 1
ATOM 3001 C C . ASN A 1 375 ? -18.969 16.562 30.828 1 86.94 375 ASN A C 1
ATOM 3003 O O . ASN A 1 375 ? -18.016 17.156 31.328 1 86.94 375 ASN A O 1
ATOM 3007 N N . ALA A 1 376 ? -18.922 15.836 29.797 1 91.56 376 ALA A N 1
ATOM 3008 C CA . ALA A 1 376 ? -17.609 15.656 29.172 1 91.56 376 ALA A CA 1
ATOM 3009 C C . ALA A 1 376 ? -17.094 16.984 28.609 1 91.56 376 ALA A C 1
ATOM 3011 O O . ALA A 1 376 ? -17.859 17.812 28.125 1 91.56 376 ALA A O 1
ATOM 3012 N N . PRO A 1 377 ? -15.852 17.156 28.672 1 91.44 377 PRO A N 1
ATOM 3013 C CA . PRO A 1 377 ? -15.266 18.422 28.234 1 91.44 377 PRO A CA 1
ATOM 3014 C C . PRO A 1 377 ? -15.406 18.656 26.719 1 91.44 377 PRO A C 1
ATOM 3016 O O . PRO A 1 377 ? -15.492 19.797 26.281 1 91.44 377 PRO A O 1
ATOM 3019 N N . LEU A 1 378 ? -15.383 17.625 26.031 1 92.81 378 LEU A N 1
ATOM 3020 C CA . LEU A 1 378 ? -15.477 17.734 24.578 1 92.81 378 LEU A CA 1
ATOM 3021 C C . LEU A 1 378 ? -16.891 17.438 24.094 1 92.81 378 LEU A C 1
ATOM 3023 O O . LEU A 1 378 ? -17.375 16.312 24.266 1 92.81 378 LEU A O 1
ATOM 3027 N N . LYS A 1 379 ? -17.531 18.375 23.578 1 92.75 379 LYS A N 1
ATOM 3028 C CA . LYS A 1 379 ? -18.875 18.219 23.016 1 92.75 379 LYS A CA 1
ATOM 3029 C C . LYS A 1 379 ? -18.844 18.203 21.5 1 92.75 379 LYS A C 1
ATOM 3031 O O . LYS A 1 379 ? -18.438 19.172 20.859 1 92.75 379 LYS A O 1
ATOM 3036 N N . ILE A 1 380 ? -19.25 17.109 20.953 1 94.06 380 ILE A N 1
ATOM 3037 C CA . ILE A 1 380 ? -19.312 16.938 19.516 1 94.06 380 ILE A CA 1
ATOM 3038 C C . ILE A 1 380 ? -20.766 17.016 19.047 1 94.06 380 ILE A C 1
ATOM 3040 O O . ILE A 1 380 ? -21.562 16.125 19.328 1 94.06 380 ILE A O 1
ATOM 3044 N N . ILE A 1 381 ? -21.125 18.031 18.375 1 93.94 381 ILE A N 1
ATOM 3045 C CA . ILE A 1 381 ? -22.484 18.188 17.859 1 93.94 381 ILE A CA 1
ATOM 3046 C C . ILE A 1 381 ? -22.562 17.625 16.438 1 93.94 381 ILE A C 1
ATOM 3048 O O . ILE A 1 381 ? -21.75 17.984 15.586 1 93.94 381 ILE A O 1
ATOM 3052 N N . VAL A 1 382 ? -23.484 16.812 16.188 1 94.44 382 VAL A N 1
ATOM 3053 C CA . VAL A 1 382 ? -23.703 16.234 14.859 1 94.44 382 VAL A CA 1
ATOM 3054 C C . VAL A 1 382 ? -25.031 16.75 14.289 1 94.44 382 VAL A C 1
ATOM 3056 O O . VAL A 1 382 ? -26.094 16.438 14.82 1 94.44 382 VAL A O 1
ATOM 3059 N N . ALA A 1 383 ? -24.938 17.547 13.281 1 94.19 383 ALA A N 1
ATOM 3060 C CA . ALA A 1 383 ? -26.109 17.906 12.5 1 94.19 383 ALA A CA 1
ATOM 3061 C C . ALA A 1 383 ? -26.469 16.812 11.5 1 94.19 383 ALA A C 1
ATOM 3063 O O . ALA A 1 383 ? -25.734 16.578 10.539 1 94.19 383 ALA A O 1
ATOM 3064 N N . SER A 1 384 ? -27.562 16.172 11.727 1 93.19 384 SER A N 1
ATOM 3065 C CA . SER A 1 384 ? -27.859 14.953 10.977 1 93.19 384 SER A CA 1
ATOM 3066 C C . SER A 1 384 ? -29.266 14.984 10.406 1 93.19 384 SER A C 1
ATOM 3068 O O . SER A 1 384 ? -30.078 15.828 10.789 1 93.19 384 SER A O 1
ATOM 3070 N N . ASP A 1 385 ? -29.422 14.156 9.406 1 91.5 385 ASP A N 1
ATOM 3071 C CA . ASP A 1 385 ? -30.719 13.867 8.805 1 91.5 385 ASP A CA 1
ATOM 3072 C C . ASP A 1 385 ? -31.094 12.398 8.984 1 91.5 385 ASP A C 1
ATOM 3074 O O . ASP A 1 385 ? -30.234 11.516 8.906 1 91.5 385 ASP A O 1
ATOM 3078 N N . LEU A 1 386 ? -32.344 12.125 9.266 1 90.75 386 LEU A N 1
ATOM 3079 C CA . LEU A 1 386 ? -32.812 10.789 9.625 1 90.75 386 LEU A CA 1
ATOM 3080 C C . LEU A 1 386 ? -32.844 9.891 8.391 1 90.75 386 LEU A C 1
ATOM 3082 O O . LEU A 1 386 ? -32.906 8.664 8.516 1 90.75 386 LEU A O 1
ATOM 3086 N N . TYR A 1 387 ? -32.844 10.477 7.25 1 88.06 387 TYR A N 1
ATOM 3087 C CA . TYR A 1 387 ? -32.969 9.672 6.039 1 88.06 387 TYR A CA 1
ATOM 3088 C C . TYR A 1 387 ? -31.688 9.68 5.234 1 88.06 387 TYR A C 1
ATOM 3090 O O . TYR A 1 387 ? -31.672 9.312 4.059 1 88.06 387 TYR A O 1
ATOM 3098 N N . CYS A 1 388 ? -30.594 9.953 5.84 1 87.56 388 CYS A N 1
ATOM 3099 C CA . CYS A 1 388 ? -29.312 10.117 5.152 1 87.56 388 CYS A CA 1
ATOM 3100 C C . CYS A 1 388 ? -28.391 8.938 5.438 1 87.56 388 CYS A C 1
ATOM 3102 O O . CYS A 1 388 ? -28.078 8.656 6.594 1 87.56 388 CYS A O 1
ATOM 3104 N N . LYS A 1 389 ? -27.969 8.258 4.449 1 86.94 389 LYS A N 1
ATOM 3105 C CA . LYS A 1 389 ? -27.109 7.082 4.59 1 86.94 389 LYS A CA 1
ATOM 3106 C C . LYS A 1 389 ? -25.75 7.465 5.141 1 86.94 389 LYS A C 1
ATOM 3108 O O . LYS A 1 389 ? -25.234 6.816 6.059 1 86.94 389 LYS A O 1
ATOM 3113 N N . PRO A 1 390 ? -25.094 8.516 4.625 1 87.94 390 PRO A N 1
ATOM 3114 C CA . PRO A 1 390 ? -23.828 8.922 5.234 1 87.94 390 PRO A CA 1
ATOM 3115 C C . PRO A 1 390 ? -23.969 9.258 6.719 1 87.94 390 PRO A C 1
ATOM 3117 O O . PRO A 1 390 ? -23.047 9.016 7.5 1 87.94 390 PRO A O 1
ATOM 3120 N N . CYS A 1 391 ? -25.141 9.789 7.074 1 90.12 391 CYS A N 1
ATOM 3121 C CA . CYS A 1 391 ? -25.391 10.109 8.477 1 90.12 391 CYS A CA 1
ATOM 3122 C C . CYS A 1 391 ? -25.375 8.852 9.336 1 90.12 391 CYS A C 1
ATOM 3124 O O . CYS A 1 391 ? -24.828 8.852 10.438 1 90.12 391 CYS A O 1
ATOM 3126 N N . LYS A 1 392 ? -25.953 7.812 8.781 1 90.19 392 LYS A N 1
ATOM 3127 C CA . LYS A 1 392 ? -25.938 6.535 9.484 1 90.19 392 LYS A CA 1
ATOM 3128 C C . LYS A 1 392 ? -24.5 6.074 9.75 1 90.19 392 LYS A C 1
ATOM 3130 O O . LYS A 1 392 ? -24.172 5.711 10.883 1 90.19 392 LYS A O 1
ATOM 3135 N N . ILE A 1 393 ? -23.656 6.184 8.781 1 88.5 393 ILE A N 1
ATOM 3136 C CA . ILE A 1 393 ? -22.281 5.715 8.859 1 88.5 393 ILE A CA 1
ATOM 3137 C C . ILE A 1 393 ? -21.5 6.566 9.852 1 88.5 393 ILE A C 1
ATOM 3139 O O . ILE A 1 393 ? -20.797 6.039 10.711 1 88.5 393 ILE A O 1
ATOM 3143 N N . GLN A 1 394 ? -21.656 7.816 9.734 1 88.75 394 GLN A N 1
ATOM 3144 C CA . GLN A 1 394 ? -20.906 8.727 10.578 1 88.75 394 GLN A CA 1
ATOM 3145 C C . GLN A 1 394 ? -21.391 8.68 12.023 1 88.75 394 GLN A C 1
ATOM 3147 O O . GLN A 1 394 ? -20.609 8.852 12.961 1 88.75 394 GLN A O 1
ATOM 3152 N N . HIS A 1 395 ? -22.672 8.391 12.141 1 87.75 395 HIS A N 1
ATOM 3153 C CA . HIS A 1 395 ? -23.203 8.219 13.477 1 87.75 395 HIS A CA 1
ATOM 3154 C C . HIS A 1 395 ? -22.562 7.031 14.188 1 87.75 395 HIS A C 1
ATOM 3156 O O . HIS A 1 395 ? -22.203 7.125 15.359 1 87.75 395 HIS A O 1
ATOM 3162 N N . GLU A 1 396 ? -22.391 6.031 13.469 1 88.31 396 GLU A N 1
ATOM 3163 C CA . GLU A 1 396 ? -21.75 4.852 14.031 1 88.31 396 GLU A CA 1
ATOM 3164 C C . GLU A 1 396 ? -20.297 5.141 14.422 1 88.31 396 GLU A C 1
ATOM 3166 O O . GLU A 1 396 ? -19.828 4.668 15.453 1 88.31 396 GLU A O 1
ATOM 3171 N N . LYS A 1 397 ? -19.656 5.902 13.656 1 89.38 397 LYS A N 1
ATOM 3172 C CA . LYS A 1 397 ? -18.266 6.273 13.945 1 89.38 397 LYS A CA 1
ATOM 3173 C C . LYS A 1 397 ? -18.188 7.172 15.18 1 89.38 397 LYS A C 1
ATOM 3175 O O . LYS A 1 397 ? -17.266 7.043 15.984 1 89.38 397 LYS A O 1
ATOM 3180 N N . ALA A 1 398 ? -19.125 8.016 15.25 1 89.94 398 ALA A N 1
ATOM 3181 C CA . ALA A 1 398 ? -19.172 8.914 16.391 1 89.94 398 ALA A CA 1
ATOM 3182 C C . ALA A 1 398 ? -19.438 8.141 17.688 1 89.94 398 ALA A C 1
ATOM 3184 O O . ALA A 1 398 ? -18.859 8.453 18.734 1 89.94 398 ALA A O 1
ATOM 3185 N N . LYS A 1 399 ? -20.266 7.184 17.562 1 88.44 399 LYS A N 1
ATOM 3186 C CA . LYS A 1 399 ? -20.547 6.336 18.719 1 88.44 399 LYS A CA 1
ATOM 3187 C C . LYS A 1 399 ? -19.297 5.613 19.203 1 88.44 399 LYS A C 1
ATOM 3189 O O . LYS A 1 399 ? -19.062 5.477 20.406 1 88.44 399 LYS A O 1
ATOM 3194 N N . GLN A 1 400 ? -18.562 5.227 18.297 1 87.94 400 GLN A N 1
ATOM 3195 C CA . GLN A 1 400 ? -17.328 4.531 18.625 1 87.94 400 GLN A CA 1
ATOM 3196 C C . GLN A 1 400 ? -16.344 5.461 19.344 1 87.94 400 GLN A C 1
ATOM 3198 O O . GLN A 1 400 ? -15.602 5.027 20.219 1 87.94 400 GLN A O 1
ATOM 3203 N N . LEU A 1 401 ? -16.375 6.645 18.938 1 90.12 401 LEU A N 1
ATOM 3204 C CA . LEU A 1 401 ? -15.516 7.648 19.531 1 90.12 401 LEU A CA 1
ATOM 3205 C C . LEU A 1 401 ? -15.844 7.832 21.016 1 90.12 401 LEU A C 1
ATOM 3207 O O . LEU A 1 401 ? -14.945 7.875 21.859 1 90.12 401 LEU A O 1
ATOM 3211 N N . VAL A 1 402 ? -17.109 7.883 21.344 1 88.81 402 VAL A N 1
ATOM 3212 C CA . VAL A 1 402 ? -17.547 8.078 22.719 1 88.81 402 VAL A CA 1
ATOM 3213 C C . VAL A 1 402 ? -17.266 6.824 23.547 1 88.81 402 VAL A C 1
ATOM 3215 O O . VAL A 1 402 ? -16.938 6.914 24.734 1 88.81 402 VAL A O 1
ATOM 3218 N N . ALA A 1 403 ? -17.406 5.684 22.906 1 85.31 403 ALA A N 1
ATOM 3219 C CA . ALA A 1 403 ? -17.094 4.426 23.578 1 85.31 403 ALA A CA 1
ATOM 3220 C C . ALA A 1 403 ? -15.617 4.344 23.953 1 85.31 403 ALA A C 1
ATOM 3222 O O . ALA A 1 403 ? -15.258 3.789 24.984 1 85.31 403 ALA A O 1
ATOM 3223 N N . ALA A 1 404 ? -14.781 4.918 23.141 1 84.62 404 ALA A N 1
ATOM 3224 C CA . ALA A 1 404 ? -13.344 4.895 23.359 1 84.62 404 ALA A CA 1
ATOM 3225 C C . ALA A 1 404 ? -12.938 5.906 24.438 1 84.62 404 ALA A C 1
ATOM 3227 O O . ALA A 1 404 ? -11.977 5.688 25.172 1 84.62 404 ALA A O 1
ATOM 3228 N N . TYR A 1 405 ? -13.703 7.027 24.422 1 89.31 405 TYR A N 1
ATOM 3229 C CA . TYR A 1 405 ? -13.406 8.094 25.359 1 89.31 405 TYR A CA 1
ATOM 3230 C C . TYR A 1 405 ? -14.656 8.5 26.125 1 89.31 405 TYR A C 1
ATOM 3232 O O . TYR A 1 405 ? -15.109 9.648 26.031 1 89.31 405 TYR A O 1
ATOM 3240 N N . PRO A 1 406 ? -15.125 7.703 27.016 1 86.06 406 PRO A N 1
ATOM 3241 C CA . PRO A 1 406 ? -16.406 7.965 27.672 1 86.06 406 PRO A CA 1
ATOM 3242 C C . PRO A 1 406 ? -16.359 9.188 28.594 1 86.06 406 PRO A C 1
ATOM 3244 O O . PRO A 1 406 ? -17.375 9.859 28.781 1 86.06 406 PRO A O 1
ATOM 3247 N N . GLU A 1 407 ? -15.219 9.484 29.078 1 88.06 407 GLU A N 1
ATOM 3248 C CA . GLU A 1 407 ? -15.133 10.586 30.031 1 88.06 407 GLU A CA 1
ATOM 3249 C C . GLU A 1 407 ? -14.672 11.875 29.359 1 88.06 407 GLU A C 1
ATOM 3251 O O . GLU A 1 407 ? -14.711 12.945 29.953 1 88.06 407 GLU A O 1
ATOM 3256 N N . LYS A 1 408 ? -14.391 11.766 28.125 1 91.06 408 LYS A N 1
ATOM 3257 C CA . LYS A 1 408 ? -13.75 12.93 27.5 1 91.06 408 LYS A CA 1
ATOM 3258 C C . LYS A 1 408 ? -14.641 13.531 26.422 1 91.06 408 LYS A C 1
ATOM 3260 O O . LYS A 1 408 ? -14.516 14.719 26.094 1 91.06 408 LYS A O 1
ATOM 3265 N N . ALA A 1 409 ? -15.516 12.672 25.891 1 92.5 409 ALA A N 1
ATOM 3266 C CA . ALA A 1 409 ? -16.281 13.18 24.75 1 92.5 409 ALA A CA 1
ATOM 3267 C C . ALA A 1 409 ? -17.75 12.82 24.875 1 92.5 409 ALA A C 1
ATOM 3269 O O . ALA A 1 409 ? -18.109 11.789 25.469 1 92.5 409 ALA A O 1
ATOM 3270 N N . CYS A 1 410 ? -18.625 13.688 24.422 1 93.19 410 CYS A N 1
ATOM 3271 C CA . CYS A 1 410 ? -20.062 13.516 24.344 1 93.19 410 CYS A CA 1
ATOM 3272 C C . CYS A 1 410 ? -20.594 13.945 22.969 1 93.19 410 CYS A C 1
ATOM 3274 O O . CYS A 1 410 ? -20.094 14.914 22.391 1 93.19 410 CYS A O 1
ATOM 3276 N N . ILE A 1 411 ? -21.547 13.188 22.469 1 94.25 411 ILE A N 1
ATOM 3277 C CA . ILE A 1 411 ? -22.125 13.516 21.172 1 94.25 411 ILE A CA 1
ATOM 3278 C C . ILE A 1 411 ? -23.531 14.102 21.375 1 94.25 411 ILE A C 1
ATOM 3280 O O . ILE A 1 411 ? -24.312 13.57 22.156 1 94.25 411 ILE A O 1
ATOM 3284 N N . ILE A 1 412 ? -23.734 15.164 20.797 1 93.12 412 ILE A N 1
ATOM 3285 C CA . ILE A 1 412 ? -25.062 15.789 20.766 1 93.12 412 ILE A CA 1
ATOM 3286 C C . ILE A 1 412 ? -25.641 15.711 19.359 1 93.12 412 ILE A C 1
ATOM 3288 O O . ILE A 1 412 ? -25 16.141 18.391 1 93.12 412 ILE A O 1
ATOM 3292 N N . ILE A 1 413 ? -26.844 15.172 19.234 1 93.31 413 ILE A N 1
ATOM 3293 C CA . ILE A 1 413 ? -27.438 14.953 17.922 1 93.31 413 ILE A CA 1
ATOM 3294 C C . ILE A 1 413 ? -28.562 15.961 17.688 1 93.31 413 ILE A C 1
ATOM 3296 O O . ILE A 1 413 ? -29.484 16.062 18.484 1 93.31 413 ILE A O 1
ATOM 3300 N N . ARG A 1 414 ? -28.438 16.672 16.703 1 92.38 414 ARG A N 1
ATOM 3301 C CA . ARG A 1 414 ? -29.484 17.609 16.266 1 92.38 414 ARG A CA 1
ATOM 3302 C C . ARG A 1 414 ? -30.031 17.219 14.898 1 92.38 414 ARG A C 1
ATOM 3304 O O . ARG A 1 414 ? -29.266 16.969 13.969 1 92.38 414 ARG A O 1
ATOM 3311 N N . LEU A 1 415 ? -31.312 17.109 14.797 1 91.88 415 LEU A N 1
ATOM 3312 C CA . LEU A 1 415 ? -31.938 16.5 13.625 1 91.88 415 LEU A CA 1
ATOM 3313 C C . LEU A 1 415 ? -32.594 17.562 12.758 1 91.88 415 LEU A C 1
ATOM 3315 O O . LEU A 1 415 ? -33.312 18.438 13.266 1 91.88 415 LEU A O 1
ATOM 3319 N N . GLN A 1 416 ? -32.188 17.391 11.445 1 87.06 416 GLN A N 1
ATOM 3320 C CA . GLN A 1 416 ? -32.844 18.25 10.461 1 87.06 416 GLN A CA 1
ATOM 3321 C C . GLN A 1 416 ? -34.219 17.688 10.055 1 87.06 416 GLN A C 1
ATOM 3323 O O . GLN A 1 416 ? -34.375 16.469 9.93 1 87.06 416 GLN A O 1
ATOM 3328 N N . SER A 1 417 ? -35.219 18.516 10.086 1 77.69 417 SER A N 1
ATOM 3329 C CA . SER A 1 417 ? -36.531 18.094 9.617 1 77.69 417 SER A CA 1
ATOM 3330 C C . SER A 1 417 ? -36.781 18.578 8.195 1 77.69 417 SER A C 1
ATOM 3332 O O . SER A 1 417 ? -36.5 19.719 7.859 1 77.69 417 SER A O 1
ATOM 3334 N N . ARG A 1 418 ? -37 17.547 7.336 1 69.44 418 ARG A N 1
ATOM 3335 C CA . ARG A 1 418 ? -37.375 17.938 5.984 1 69.44 418 ARG A CA 1
ATOM 3336 C C . ARG A 1 418 ? -38.781 18.516 5.965 1 69.44 418 ARG A C 1
ATOM 3338 O O . ARG A 1 418 ? -39.656 18.125 6.77 1 69.44 418 ARG A O 1
ATOM 3345 N N . GLN A 1 419 ? -38.938 19.625 5.344 1 59.72 419 GLN A N 1
ATOM 3346 C CA . GLN A 1 419 ? -40.219 20.328 5.281 1 59.72 419 GLN A CA 1
ATOM 3347 C C . GLN A 1 419 ? -41.375 19.359 5.02 1 59.72 419 GLN A C 1
ATOM 3349 O O . GLN A 1 419 ? -42.438 19.5 5.613 1 59.72 419 GLN A O 1
ATOM 3354 N N . ASP A 1 420 ? -41.031 18.328 4.148 1 62.34 420 ASP A N 1
ATOM 3355 C CA . ASP A 1 420 ? -42.156 17.516 3.666 1 62.34 420 ASP A CA 1
ATOM 3356 C C . ASP A 1 420 ? -42.375 16.297 4.559 1 62.34 420 ASP A C 1
ATOM 3358 O O . ASP A 1 420 ? -43.438 15.664 4.512 1 62.34 420 ASP A O 1
ATOM 3362 N N . ASP A 1 421 ? -41.469 15.922 5.348 1 68.44 421 ASP A N 1
ATOM 3363 C CA . ASP A 1 421 ? -41.656 14.711 6.152 1 68.44 421 ASP A CA 1
ATOM 3364 C C . ASP A 1 421 ? -40.906 14.828 7.484 1 68.44 421 ASP A C 1
ATOM 3366 O O . ASP A 1 421 ? -39.75 14.461 7.59 1 68.44 421 ASP A O 1
ATOM 3370 N N . ASN A 1 422 ? -41.625 15.359 8.398 1 79.38 422 ASN A N 1
ATOM 3371 C CA . ASN A 1 422 ? -41.062 15.508 9.734 1 79.38 422 ASN A CA 1
ATOM 3372 C C . ASN A 1 422 ? -41.656 14.492 10.703 1 79.38 422 ASN A C 1
ATOM 3374 O O . ASN A 1 422 ? -41.469 14.609 11.922 1 79.38 422 ASN A O 1
ATOM 3378 N N . ARG A 1 423 ? -42.281 13.492 10.117 1 83.25 423 ARG A N 1
ATOM 3379 C CA . ARG A 1 423 ? -42.969 12.492 10.938 1 83.25 423 ARG A CA 1
ATOM 3380 C C . ARG A 1 423 ? -41.969 11.711 11.789 1 83.25 423 ARG A C 1
ATOM 3382 O O . ARG A 1 423 ? -42.188 11.477 12.977 1 83.25 423 ARG A O 1
ATOM 3389 N N . ALA A 1 424 ? -40.906 11.375 11.195 1 87.69 424 ALA A N 1
ATOM 3390 C CA . ALA A 1 424 ? -39.906 10.555 11.891 1 87.69 424 ALA A CA 1
ATOM 3391 C C . ALA A 1 424 ? -39.281 11.312 13.055 1 87.69 424 ALA A C 1
ATOM 3393 O O . ALA A 1 424 ? -39.188 10.789 14.164 1 87.69 424 ALA A O 1
ATOM 3394 N N . ALA A 1 425 ? -38.875 12.523 12.789 1 88.56 425 ALA A N 1
ATOM 3395 C CA . ALA A 1 425 ? -38.25 13.336 13.82 1 88.56 425 ALA A CA 1
ATOM 3396 C C . ALA A 1 425 ? -39.219 13.586 14.977 1 88.56 425 ALA A C 1
ATOM 3398 O O . ALA A 1 425 ? -38.844 13.5 16.141 1 88.56 425 ALA A O 1
ATOM 3399 N N . ARG A 1 426 ? -40.406 13.922 14.633 1 86.44 426 ARG A N 1
ATOM 3400 C CA . ARG A 1 426 ? -41.438 14.156 15.648 1 86.44 426 ARG A CA 1
ATOM 3401 C C . ARG A 1 426 ? -41.625 12.922 16.516 1 86.44 426 ARG A C 1
ATOM 3403 O O . ARG A 1 426 ? -41.719 13.031 17.75 1 86.44 426 ARG A O 1
ATOM 3410 N N . TYR A 1 427 ? -41.688 11.852 15.836 1 88.06 427 TYR A N 1
ATOM 3411 C CA . TYR A 1 427 ? -41.906 10.602 16.562 1 88.06 427 TYR A CA 1
ATOM 3412 C C . TYR A 1 427 ? -40.75 10.281 17.469 1 88.06 427 TYR A C 1
ATOM 3414 O O . TYR A 1 427 ? -40.938 9.844 18.609 1 88.06 427 TYR A O 1
ATOM 3422 N N . ILE A 1 428 ? -39.625 10.406 17.031 1 90.12 428 ILE A N 1
ATOM 3423 C CA . ILE A 1 428 ? -38.406 10.109 17.797 1 90.12 428 ILE A CA 1
ATOM 3424 C C . ILE A 1 428 ? -38.344 11.023 19.016 1 90.12 428 ILE A C 1
ATOM 3426 O O . ILE A 1 428 ? -38.062 10.562 20.125 1 90.12 428 ILE A O 1
ATOM 3430 N N . PHE A 1 429 ? -38.594 12.312 18.812 1 88.94 429 PHE A N 1
ATOM 3431 C CA . PHE A 1 429 ? -38.562 13.258 19.922 1 88.94 429 PHE A CA 1
ATOM 3432 C C . PHE A 1 429 ? -39.656 12.922 20.938 1 88.94 429 PHE A C 1
ATOM 3434 O O . PHE A 1 429 ? -39.406 13 22.141 1 88.94 429 PHE A O 1
ATOM 3441 N N . GLN A 1 430 ? -40.719 12.609 20.406 1 87.12 430 GLN A N 1
ATOM 3442 C CA . GLN A 1 430 ? -41.844 12.258 21.297 1 87.12 430 GLN A CA 1
ATOM 3443 C C . GLN A 1 430 ? -41.5 11.023 22.125 1 87.12 430 GLN A C 1
ATOM 3445 O O . GLN A 1 430 ? -41.719 11.008 23.328 1 87.12 430 GLN A O 1
ATOM 3450 N N . TYR A 1 431 ? -41.062 10.016 21.438 1 90.5 431 TYR A N 1
ATOM 3451 C CA . TYR A 1 431 ? -40.719 8.797 22.141 1 90.5 431 TYR A CA 1
ATOM 3452 C C . TYR A 1 431 ? -39.594 9.055 23.156 1 90.5 431 TYR A C 1
ATOM 3454 O O . TYR A 1 431 ? -39.625 8.531 24.266 1 90.5 431 TYR A O 1
ATOM 3462 N N . TRP A 1 432 ? -38.625 9.781 22.781 1 91.06 432 TRP A N 1
ATOM 3463 C CA . TRP A 1 432 ? -37.5 10.133 23.641 1 91.06 432 TRP A CA 1
ATOM 3464 C C . TRP A 1 432 ? -37.969 10.859 24.891 1 91.06 432 TRP A C 1
ATOM 3466 O O . TRP A 1 432 ? -37.594 10.508 26 1 91.06 432 TRP A O 1
ATOM 3476 N N . LEU A 1 433 ? -38.781 11.859 24.734 1 86.88 433 LEU A N 1
ATOM 3477 C CA . LEU A 1 433 ? -39.25 12.68 25.844 1 86.88 433 LEU A CA 1
ATOM 3478 C C . LEU A 1 433 ? -40.094 11.859 26.797 1 86.88 433 LEU A C 1
ATOM 3480 O O . LEU A 1 433 ? -40.031 12.055 28.016 1 86.88 433 LEU A O 1
ATOM 3484 N N . ASN A 1 434 ? -40.812 10.992 26.266 1 86.88 434 ASN A N 1
ATOM 3485 C CA . ASN A 1 434 ? -41.781 10.258 27.062 1 86.88 434 ASN A CA 1
ATOM 3486 C C . ASN A 1 434 ? -41.125 9.062 27.766 1 86.88 434 ASN A C 1
ATOM 3488 O O . ASN A 1 434 ? -41.531 8.703 28.875 1 86.88 434 ASN A O 1
ATOM 3492 N N . ASN A 1 435 ? -40.219 8.477 27.109 1 89.56 435 ASN A N 1
ATOM 3493 C CA . ASN A 1 435 ? -39.781 7.168 27.594 1 89.56 435 ASN A CA 1
ATOM 3494 C C . ASN A 1 435 ? -38.312 7.176 28 1 89.56 435 ASN A C 1
ATOM 3496 O O . ASN A 1 435 ? -37.875 6.305 28.766 1 89.56 435 ASN A O 1
ATOM 3500 N N . ILE A 1 436 ? -37.594 8.023 27.469 1 91.06 436 ILE A N 1
ATOM 3501 C CA . ILE A 1 436 ? -36.156 7.883 27.625 1 91.06 436 ILE A CA 1
ATOM 3502 C C . ILE A 1 436 ? -35.594 9.023 28.484 1 91.06 436 ILE A C 1
ATOM 3504 O O . ILE A 1 436 ? -34.75 8.812 29.359 1 91.06 436 ILE A O 1
ATOM 3508 N N . TYR A 1 437 ? -36.125 10.188 28.266 1 88.69 437 TYR A N 1
ATOM 3509 C CA . TYR A 1 437 ? -35.594 11.383 28.922 1 88.69 437 TYR A CA 1
ATOM 3510 C C . TYR A 1 437 ? -35.688 11.25 30.438 1 88.69 437 TYR A C 1
ATOM 3512 O O . TYR A 1 437 ? -36.719 10.891 30.984 1 88.69 437 TYR A O 1
ATOM 3520 N N . GLY A 1 438 ? -34.531 11.5 31.109 1 86 438 GLY A N 1
ATOM 3521 C CA . GLY A 1 438 ? -34.5 11.5 32.562 1 86 438 GLY A CA 1
ATOM 3522 C C . GLY A 1 438 ? -34.156 10.141 33.156 1 86 438 GLY A C 1
ATOM 3523 O O . GLY A 1 438 ? -33.906 10.031 34.344 1 86 438 GLY A O 1
ATOM 3524 N N . GLU A 1 439 ? -34.125 9.164 32.375 1 89.38 439 GLU A N 1
ATOM 3525 C CA . GLU A 1 439 ? -33.781 7.828 32.844 1 89.38 439 GLU A CA 1
ATOM 3526 C C . GLU A 1 439 ? -32.281 7.684 33.094 1 89.38 439 GLU A C 1
ATOM 3528 O O . GLU A 1 439 ? -31.5 8.453 32.531 1 89.38 439 GLU A O 1
ATOM 3533 N N . ALA A 1 440 ? -31.859 6.77 33.938 1 86.25 440 ALA A N 1
ATOM 3534 C CA . ALA A 1 440 ? -30.469 6.543 34.312 1 86.25 440 ALA A CA 1
ATOM 3535 C C . ALA A 1 440 ? -29.641 6.098 33.094 1 86.25 440 ALA A C 1
ATOM 3537 O O . ALA A 1 440 ? -28.469 6.461 32.969 1 86.25 440 ALA A O 1
ATOM 3538 N N . ASP A 1 441 ? -30.266 5.332 32.25 1 91.12 441 ASP A N 1
ATOM 3539 C CA . ASP A 1 441 ? -29.547 4.816 31.094 1 91.12 441 ASP A CA 1
ATOM 3540 C C . ASP A 1 441 ? -29.984 5.562 29.828 1 91.12 441 ASP A C 1
ATOM 3542 O O . ASP A 1 441 ? -30.156 4.953 28.766 1 91.12 441 ASP A O 1
ATOM 3546 N N . GLU A 1 442 ? -30.141 6.836 29.938 1 90.5 442 GLU A N 1
ATOM 3547 C CA . GLU A 1 442 ? -30.625 7.664 28.844 1 90.5 442 GLU A CA 1
ATOM 3548 C C . GLU A 1 442 ? -29.719 7.562 27.625 1 90.5 442 GLU A C 1
ATOM 3550 O O . GLU A 1 442 ? -30.188 7.352 26.5 1 90.5 442 GLU A O 1
ATOM 3555 N N . SER A 1 443 ? -28.422 7.648 27.859 1 90 443 SER A N 1
ATOM 3556 C CA . SER A 1 443 ? -27.453 7.633 26.781 1 90 443 SER A CA 1
ATOM 3557 C C . SER A 1 443 ? -27.547 6.344 25.969 1 90 443 SER A C 1
ATOM 3559 O O . SER A 1 443 ? -27.594 6.379 24.734 1 90 443 SER A O 1
ATOM 3561 N N . SER A 1 444 ? -27.609 5.227 26.625 1 90.06 444 SER A N 1
ATOM 3562 C CA . SER A 1 444 ? -27.672 3.926 25.969 1 90.06 444 SER A CA 1
ATOM 3563 C C . SER A 1 444 ? -28.969 3.74 25.203 1 90.06 444 SER A C 1
ATOM 3565 O O . SER A 1 444 ? -28.984 3.168 24.109 1 90.06 444 SER A O 1
ATOM 3567 N N . GLN A 1 445 ? -30.016 4.25 25.766 1 92.62 445 GLN A N 1
ATOM 3568 C CA . GLN A 1 445 ? -31.328 4.109 25.141 1 92.62 445 GLN A CA 1
ATOM 3569 C C . GLN A 1 445 ? -31.438 4.988 23.906 1 92.62 445 GLN A C 1
ATOM 3571 O O . GLN A 1 445 ? -32.031 4.582 22.891 1 92.62 445 GLN A O 1
ATOM 3576 N N . ILE A 1 446 ? -30.938 6.156 24.047 1 92.19 446 ILE A N 1
ATOM 3577 C CA . ILE A 1 446 ? -30.922 7.039 22.891 1 92.19 446 ILE A CA 1
ATOM 3578 C C . ILE A 1 446 ? -30.141 6.395 21.75 1 92.19 446 ILE A C 1
ATOM 3580 O O . ILE A 1 446 ? -30.578 6.414 20.594 1 92.19 446 ILE A O 1
ATOM 3584 N N . ASN A 1 447 ? -29.016 5.879 22.109 1 90.38 447 ASN A N 1
ATOM 3585 C CA . ASN A 1 447 ? -28.172 5.199 21.125 1 90.38 447 ASN A CA 1
ATOM 3586 C C . ASN A 1 447 ? -28.906 4.062 20.438 1 90.38 447 ASN A C 1
ATOM 3588 O O . ASN A 1 447 ? -28.812 3.898 19.219 1 90.38 447 ASN A O 1
ATOM 3592 N N . LYS A 1 448 ? -29.578 3.305 21.188 1 91.06 448 LYS A N 1
ATOM 3593 C CA . LYS A 1 448 ? -30.344 2.188 20.656 1 91.06 448 LYS A CA 1
ATOM 3594 C C . LYS A 1 448 ? -31.484 2.682 19.75 1 91.06 448 LYS A C 1
ATOM 3596 O O . LYS A 1 448 ? -31.719 2.115 18.688 1 91.06 448 LYS A O 1
ATOM 3601 N N . LEU A 1 449 ? -32.156 3.709 20.203 1 92.62 449 LEU A N 1
ATOM 3602 C CA . LEU A 1 449 ? -33.281 4.301 19.469 1 92.62 449 LEU A CA 1
ATOM 3603 C C . LEU A 1 449 ? -32.812 4.766 18.094 1 92.62 449 LEU A C 1
ATOM 3605 O O . LEU A 1 449 ? -33.438 4.43 17.094 1 92.62 449 LEU A O 1
ATOM 3609 N N . LEU A 1 450 ? -31.781 5.484 18.062 1 91.56 450 LEU A N 1
ATOM 3610 C CA . LEU A 1 450 ? -31.281 6.027 16.797 1 91.56 450 LEU A CA 1
ATOM 3611 C C . LEU A 1 450 ? -30.703 4.918 15.922 1 91.56 450 LEU A C 1
ATOM 3613 O O . LEU A 1 450 ? -30.844 4.961 14.695 1 91.56 450 LEU A O 1
ATOM 3617 N N . HIS A 1 451 ? -30.031 3.996 16.531 1 89.69 451 HIS A N 1
ATOM 3618 C CA . HIS A 1 451 ? -29.5 2.855 15.805 1 89.69 451 HIS A CA 1
ATOM 3619 C C . HIS A 1 451 ? -30.609 2.096 15.086 1 89.69 451 HIS A C 1
ATOM 3621 O O . HIS A 1 451 ? -30.469 1.742 13.914 1 89.69 451 HIS A O 1
ATOM 3627 N N . ASP A 1 452 ? -31.656 1.85 15.797 1 91.5 452 ASP A N 1
ATOM 3628 C CA . ASP A 1 452 ? -32.781 1.109 15.227 1 91.5 452 ASP A CA 1
ATOM 3629 C C . ASP A 1 452 ? -33.438 1.898 14.102 1 91.5 452 ASP A C 1
ATOM 3631 O O . ASP A 1 452 ? -33.906 1.318 13.109 1 91.5 452 ASP A O 1
ATOM 3635 N N . TRP A 1 453 ? -33.562 3.191 14.266 1 92.19 453 TRP A N 1
ATOM 3636 C CA . TRP A 1 453 ? -34.094 4.02 13.195 1 92.19 453 TRP A CA 1
ATOM 3637 C C . TRP A 1 453 ? -33.25 3.92 11.93 1 92.19 453 TRP A C 1
ATOM 3639 O O . TRP A 1 453 ? -33.75 3.627 10.852 1 92.19 453 TRP A O 1
ATOM 3649 N N . TYR A 1 454 ? -31.938 4.121 12.07 1 89.12 454 TYR A N 1
ATOM 3650 C CA . TYR A 1 454 ? -31.047 4.191 10.922 1 89.12 454 TYR A CA 1
ATOM 3651 C C . TYR A 1 454 ? -30.938 2.84 10.219 1 89.12 454 TYR A C 1
ATOM 3653 O O . TYR A 1 454 ? -30.672 2.771 9.023 1 89.12 454 TYR A O 1
ATOM 3661 N N . ASN A 1 455 ? -31.125 1.837 10.914 1 86.94 455 ASN A N 1
ATOM 3662 C CA . ASN A 1 455 ? -31.062 0.51 10.312 1 86.94 455 ASN A CA 1
ATOM 3663 C C . ASN A 1 455 ? -32.25 0.246 9.406 1 86.94 455 ASN A C 1
ATOM 3665 O O . ASN A 1 455 ? -32.156 -0.485 8.422 1 86.94 455 ASN A O 1
ATOM 3669 N N . GLY A 1 456 ? -33.375 0.793 9.695 1 86.75 456 GLY A N 1
ATOM 3670 C CA . GLY A 1 456 ? -34.562 0.553 8.906 1 86.75 456 GLY A CA 1
ATOM 3671 C C . GLY A 1 456 ? -35 1.757 8.094 1 86.75 456 GLY A C 1
ATOM 3672 O O . GLY A 1 456 ? -35.469 1.612 6.957 1 86.75 456 GLY A O 1
ATOM 3673 N N . MET A 1 457 ? -34.938 2.896 8.617 1 87.94 457 MET A N 1
ATOM 3674 C CA . MET A 1 457 ? -35.344 4.176 8.047 1 87.94 457 MET A CA 1
ATOM 3675 C C . MET A 1 457 ? -36.781 4.094 7.508 1 87.94 457 MET A C 1
ATOM 3677 O O . MET A 1 457 ? -37.062 4.559 6.402 1 87.94 457 MET A O 1
ATOM 3681 N N . ASP A 1 458 ? -37.531 3.326 8.195 1 89.56 458 ASP A N 1
ATOM 3682 C CA . ASP A 1 458 ? -38.969 3.139 7.898 1 89.56 458 ASP A CA 1
ATOM 3683 C C . ASP A 1 458 ? -39.812 3.475 9.109 1 89.56 458 ASP A C 1
ATOM 3685 O O . ASP A 1 458 ? -39.781 2.773 10.125 1 89.56 458 ASP A O 1
ATOM 3689 N N . ILE A 1 459 ? -40.656 4.461 8.938 1 88.56 459 ILE A N 1
ATOM 3690 C CA . ILE A 1 459 ? -41.406 5.02 10.062 1 88.56 459 ILE A CA 1
ATOM 3691 C C . ILE A 1 459 ? -42.469 4.008 10.539 1 88.56 459 ILE A C 1
ATOM 3693 O O . ILE A 1 459 ? -42.719 3.898 11.742 1 88.56 459 ILE A O 1
ATOM 3697 N N . GLU A 1 460 ? -43.062 3.281 9.578 1 90.06 460 GLU A N 1
ATOM 3698 C CA . GLU A 1 460 ? -44.094 2.326 9.953 1 90.06 460 GLU A CA 1
ATOM 3699 C C . GLU A 1 460 ? -43.5 1.186 10.789 1 90.06 460 GLU A C 1
ATOM 3701 O O . GLU A 1 460 ? -44.062 0.834 11.836 1 90.06 460 GLU A O 1
ATOM 3706 N N . LYS A 1 461 ? -42.469 0.65 10.312 1 91.88 461 LYS A N 1
ATOM 3707 C CA . LYS A 1 461 ? -41.812 -0.421 11.055 1 91.88 461 LYS A CA 1
ATOM 3708 C C . LYS A 1 461 ? -41.281 0.08 12.406 1 91.88 461 LYS A C 1
ATOM 3710 O O . LYS A 1 461 ? -41.344 -0.644 13.398 1 91.88 461 LYS A O 1
ATOM 3715 N N . PHE A 1 462 ? -40.812 1.304 12.375 1 91.88 462 PHE A N 1
ATOM 3716 C CA . PHE A 1 462 ? -40.281 1.906 13.586 1 91.88 462 PHE A CA 1
ATOM 3717 C C . PHE A 1 462 ? -41.375 2.117 14.625 1 91.88 462 PHE A C 1
ATOM 3719 O O . PHE A 1 462 ? -41.219 1.801 15.805 1 91.88 462 PHE A O 1
ATOM 3726 N N . MET A 1 463 ? -42.531 2.57 14.227 1 89.56 463 MET A N 1
ATOM 3727 C CA . MET A 1 463 ? -43.656 2.846 15.117 1 89.56 463 MET A CA 1
ATOM 3728 C C . MET A 1 463 ? -44.219 1.554 15.703 1 89.56 463 MET A C 1
ATOM 3730 O O . MET A 1 463 ? -44.688 1.538 16.844 1 89.56 463 MET A O 1
ATOM 3734 N N . ASN A 1 464 ? -44.062 0.563 14.914 1 91.06 464 ASN A N 1
ATOM 3735 C CA . ASN A 1 464 ? -44.531 -0.736 15.391 1 91.06 464 ASN A CA 1
ATOM 3736 C C . ASN A 1 464 ? -43.625 -1.278 16.5 1 91.06 464 ASN A C 1
ATOM 3738 O O . ASN A 1 464 ? -44.094 -1.943 17.422 1 91.06 464 ASN A O 1
ATOM 3742 N N . HIS A 1 465 ? -42.406 -1.073 16.391 1 91.62 465 HIS A N 1
ATOM 3743 C CA . HIS A 1 465 ? -41.438 -1.565 17.375 1 91.62 465 HIS A CA 1
ATOM 3744 C C . HIS A 1 465 ? -41.438 -0.69 18.625 1 91.62 465 HIS A C 1
ATOM 3746 O O . HIS A 1 465 ? -41.312 -1.194 19.734 1 91.62 465 HIS A O 1
ATOM 3752 N N . TYR A 1 466 ? -41.469 0.643 18.359 1 91.75 466 TYR A N 1
ATOM 3753 C CA . TYR A 1 466 ? -41.5 1.613 19.438 1 91.75 466 TYR A CA 1
ATOM 3754 C C . TYR A 1 466 ? -42.906 2.217 19.609 1 91.75 466 TYR A C 1
ATOM 3756 O O . TYR A 1 466 ? -43.188 3.277 19.047 1 91.75 466 TYR A O 1
ATOM 3764 N N . GLN A 1 467 ? -43.688 1.636 20.406 1 87.81 467 GLN A N 1
ATOM 3765 C CA . GLN A 1 467 ? -45.062 2.053 20.547 1 87.81 467 GLN A CA 1
ATOM 3766 C C . GLN A 1 467 ? -45.219 3.189 21.562 1 87.81 467 GLN A C 1
ATOM 3768 O O . GLN A 1 467 ? -44.531 3.205 22.578 1 87.81 467 GLN A O 1
ATOM 3773 N N . LEU A 1 468 ? -45.812 4.191 21.125 1 82.25 468 LEU A N 1
ATOM 3774 C CA . LEU A 1 468 ? -46.125 5.328 21.984 1 82.25 468 LEU A CA 1
ATOM 3775 C C . LEU A 1 468 ? -47.5 5.195 22.609 1 82.25 468 LEU A C 1
ATOM 3777 O O . LEU A 1 468 ? -48.438 4.738 21.953 1 82.25 468 LEU A O 1
ATOM 3781 N N . ASP A 1 469 ? -47.656 5.262 23.938 1 64.75 469 ASP A N 1
ATOM 3782 C CA . ASP A 1 469 ? -48.969 5.328 24.578 1 64.75 469 ASP A CA 1
ATOM 3783 C C . ASP A 1 469 ? -49.688 6.617 24.203 1 64.75 469 ASP A C 1
ATOM 3785 O O . ASP A 1 469 ? -49.094 7.691 24.172 1 64.75 469 ASP A O 1
ATOM 3789 N N . ASN A 1 470 ? -50.656 6.691 23.266 1 55.81 470 ASN A N 1
ATOM 3790 C CA . ASN A 1 470 ? -51.469 7.762 22.688 1 55.81 470 ASN A CA 1
ATOM 3791 C C . ASN A 1 470 ? -51.781 8.852 23.703 1 55.81 470 ASN A C 1
ATOM 3793 O O . ASN A 1 470 ? -52.469 9.82 23.391 1 55.81 470 ASN A O 1
ATOM 3797 N N . SER A 1 471 ? -51.531 8.727 24.906 1 50.06 471 SER A N 1
ATOM 3798 C CA . SER A 1 471 ? -52.094 9.719 25.844 1 50.06 471 SER A CA 1
ATOM 3799 C C . SER A 1 471 ? -51.312 11.031 25.75 1 50.06 471 SER A C 1
ATOM 3801 O O . SER A 1 471 ? -51.719 12.039 26.344 1 50.06 471 SER A O 1
ATOM 3803 N N . VAL A 1 472 ? -50.031 11.109 25.516 1 51.62 472 VAL A N 1
ATOM 3804 C CA . VAL A 1 472 ? -49.312 12.352 25.734 1 51.62 472 VAL A CA 1
ATOM 3805 C C . VAL A 1 472 ? -49.406 13.25 24.516 1 51.62 472 VAL A C 1
ATOM 3807 O O . VAL A 1 472 ? -49.25 12.781 23.375 1 51.62 472 VAL A O 1
ATOM 3810 N N . GLY A 1 473 ? -49.938 14.43 24.562 1 50.03 473 GLY A N 1
ATOM 3811 C CA . GLY A 1 473 ? -50.312 15.516 23.672 1 50.03 473 GLY A CA 1
ATOM 3812 C C . GLY A 1 473 ? -49.25 15.875 22.672 1 50.03 473 GLY A C 1
ATOM 3813 O O . GLY A 1 473 ? -48.031 15.773 22.969 1 50.03 473 GLY A O 1
ATOM 3814 N N . ASN A 1 474 ? -49.531 15.93 21.359 1 54.19 474 ASN A N 1
ATOM 3815 C CA . ASN A 1 474 ? -48.875 16.234 20.094 1 54.19 474 ASN A CA 1
ATOM 3816 C C . ASN A 1 474 ? -48.094 17.531 20.156 1 54.19 474 ASN A C 1
ATOM 3818 O O . ASN A 1 474 ? -47.188 17.766 19.359 1 54.19 474 ASN A O 1
ATOM 3822 N N . LYS A 1 475 ? -48.344 18.422 21.094 1 54.44 475 LYS A N 1
ATOM 3823 C CA . LYS A 1 475 ? -47.875 19.781 20.938 1 54.44 475 LYS A CA 1
ATOM 3824 C C . LYS A 1 475 ? -46.406 19.906 21.344 1 54.44 475 LYS A C 1
ATOM 3826 O O . LYS A 1 475 ? -45.625 20.672 20.75 1 54.44 475 LYS A O 1
ATOM 3831 N N . VAL A 1 476 ? -45.938 19.297 22.359 1 55 476 VAL A N 1
ATOM 3832 C CA . VAL A 1 476 ? -44.562 19.453 22.859 1 55 476 VAL A CA 1
ATOM 3833 C C . VAL A 1 476 ? -43.562 18.953 21.828 1 55 476 VAL A C 1
ATOM 3835 O O . VAL A 1 476 ? -42.531 19.578 21.625 1 55 476 VAL A O 1
ATOM 3838 N N . ASN A 1 477 ? -43.969 18.094 20.969 1 63.5 477 ASN A N 1
ATOM 3839 C CA . ASN A 1 477 ? -43.062 17.453 20 1 63.5 477 ASN A CA 1
ATOM 3840 C C . ASN A 1 477 ? -42.812 18.359 18.781 1 63.5 477 ASN A C 1
ATOM 3842 O O . ASN A 1 477 ? -41.719 18.391 18.25 1 63.5 477 ASN A O 1
ATOM 3846 N N . GLU A 1 478 ? -43.75 19.219 18.625 1 71.25 478 GLU A N 1
ATOM 3847 C CA . GLU A 1 478 ? -43.625 20.109 17.484 1 71.25 478 GLU A CA 1
ATOM 3848 C C . GLU A 1 478 ? -42.625 21.234 17.766 1 71.25 478 GLU A C 1
ATOM 3850 O O . GLU A 1 478 ? -41.906 21.641 16.859 1 71.25 478 GLU A O 1
ATOM 3855 N N . ASN A 1 479 ? -42.5 21.531 19.016 1 77.62 479 ASN A N 1
ATOM 3856 C CA . ASN A 1 479 ? -41.594 22.594 19.406 1 77.62 479 ASN A CA 1
ATOM 3857 C C . ASN A 1 479 ? -40.125 22.172 19.219 1 77.62 479 ASN A C 1
ATOM 3859 O O . ASN A 1 479 ? -39.312 22.969 18.781 1 77.62 479 ASN A O 1
ATOM 3863 N N . PHE A 1 480 ? -39.844 20.922 19.453 1 82.38 480 PHE A N 1
ATOM 3864 C CA . PHE A 1 480 ? -38.5 20.453 19.312 1 82.38 480 PHE A CA 1
ATOM 3865 C C . PHE A 1 480 ? -38.094 20.406 17.844 1 82.38 480 PHE A C 1
ATOM 3867 O O . PHE A 1 480 ? -36.938 20.734 17.5 1 82.38 480 PHE A O 1
ATOM 3874 N N . VAL A 1 481 ? -38.969 20.047 17.078 1 85.12 481 VAL A N 1
ATOM 3875 C CA . VAL A 1 481 ? -38.719 19.969 15.648 1 85.12 481 VAL A CA 1
ATOM 3876 C C . VAL A 1 481 ? -38.438 21.375 15.109 1 85.12 481 VAL A C 1
ATOM 3878 O O . VAL A 1 481 ? -37.5 21.578 14.32 1 85.12 481 VAL A O 1
ATOM 3881 N N . VAL A 1 482 ? -39.25 22.281 15.578 1 84.56 482 VAL A N 1
ATOM 3882 C CA . VAL A 1 482 ? -39.094 23.656 15.117 1 84.56 482 VAL A CA 1
ATOM 3883 C C . VAL A 1 482 ? -37.781 24.234 15.602 1 84.56 482 VAL A C 1
ATOM 3885 O O . VAL A 1 482 ? -37.062 24.906 14.852 1 84.56 482 VAL A O 1
ATOM 3888 N N . LYS A 1 483 ? -37.406 23.906 16.797 1 86.25 483 LYS A N 1
ATOM 3889 C CA . LYS A 1 483 ? -36.156 24.406 17.375 1 86.25 483 LYS A CA 1
ATOM 3890 C C . LYS A 1 483 ? -34.938 23.891 16.594 1 86.25 483 LYS A C 1
ATOM 3892 O O . LYS A 1 483 ? -34 24.641 16.328 1 86.25 483 LYS A O 1
ATOM 3897 N N . HIS A 1 484 ? -34.969 22.688 16.281 1 89.75 484 HIS A N 1
ATOM 3898 C CA . HIS A 1 484 ? -33.906 22.094 15.5 1 89.75 484 HIS A CA 1
ATOM 3899 C C . HIS A 1 484 ? -33.812 22.703 14.109 1 89.75 484 HIS A C 1
ATOM 3901 O O . HIS A 1 484 ? -32.719 23.047 13.641 1 89.75 484 HIS A O 1
ATOM 3907 N N . THR A 1 485 ? -34.938 22.844 13.539 1 87.38 485 THR A N 1
ATOM 3908 C CA . THR A 1 485 ? -35 23.422 12.195 1 87.38 485 THR A CA 1
ATOM 3909 C C . THR A 1 485 ? -34.469 24.859 12.203 1 87.38 485 THR A C 1
ATOM 3911 O O . THR A 1 485 ? -33.75 25.266 11.289 1 87.38 485 THR A O 1
ATOM 3914 N N . GLU A 1 486 ? -34.812 25.547 13.172 1 87.56 486 GLU A N 1
ATOM 3915 C CA . GLU A 1 486 ? -34.375 26.938 13.297 1 87.56 486 GLU A CA 1
ATOM 3916 C C . GLU A 1 486 ? -32.875 27.016 13.508 1 87.56 486 GLU A C 1
ATOM 3918 O O . GLU A 1 486 ? -32.219 27.922 13.008 1 87.56 486 GLU A O 1
ATOM 3923 N N . TRP A 1 487 ? -32.375 26.156 14.266 1 90.5 487 TRP A N 1
ATOM 3924 C CA . TRP A 1 487 ? -30.938 26.125 14.492 1 90.5 487 TRP A CA 1
ATOM 3925 C C . TRP A 1 487 ? -30.188 25.891 13.188 1 90.5 487 TRP A C 1
ATOM 3927 O O . TRP A 1 487 ? -29.172 26.547 12.922 1 90.5 487 TRP A O 1
ATOM 3937 N N . PHE A 1 488 ? -30.688 24.969 12.352 1 91.81 488 PHE A N 1
ATOM 3938 C CA . PHE A 1 488 ? -30.078 24.703 11.055 1 91.81 488 PHE A CA 1
ATOM 3939 C C . PHE A 1 488 ? -30.094 25.953 10.172 1 91.81 488 PHE A C 1
ATOM 3941 O O . PHE A 1 488 ? -29.109 26.25 9.492 1 91.81 488 PHE A O 1
ATOM 3948 N N . ARG A 1 489 ? -31.188 26.625 10.266 1 89.56 489 ARG A N 1
ATOM 3949 C CA . ARG A 1 489 ? -31.344 27.828 9.445 1 89.56 489 ARG A CA 1
ATOM 3950 C C . ARG A 1 489 ? -30.453 28.953 9.953 1 89.56 489 ARG A C 1
ATOM 3952 O O . ARG A 1 489 ? -29.75 29.594 9.164 1 89.56 489 ARG A O 1
ATOM 3959 N N . GLN A 1 490 ? -30.453 29.141 11.188 1 89.81 490 GLN A N 1
ATOM 3960 C CA . GLN A 1 490 ? -29.672 30.219 11.789 1 89.81 490 GLN A CA 1
ATOM 3961 C C . GLN A 1 490 ? -28.188 30.031 11.578 1 89.81 490 GLN A C 1
ATOM 3963 O O . GLN A 1 490 ? -27.453 30.984 11.289 1 89.81 490 GLN A O 1
ATOM 3968 N N . GLU A 1 491 ? -27.766 28.812 11.688 1 91.75 491 GLU A N 1
ATOM 3969 C CA . GLU A 1 491 ? -26.344 28.5 11.57 1 91.75 491 GLU A CA 1
ATOM 3970 C C . GLU A 1 491 ? -25.953 28.203 10.133 1 91.75 491 GLU A C 1
ATOM 3972 O O . GLU A 1 491 ? -24.781 27.938 9.836 1 91.75 491 GLU A O 1
ATOM 3977 N N . GLN A 1 492 ? -26.875 28.188 9.258 1 91.38 492 GLN A N 1
ATOM 3978 C CA . GLN A 1 492 ? -26.656 28.016 7.828 1 91.38 492 GLN A CA 1
ATOM 3979 C C . GLN A 1 492 ? -25.984 26.688 7.531 1 91.38 492 GLN A C 1
ATOM 3981 O O . GLN A 1 492 ? -24.969 26.641 6.84 1 91.38 492 GLN A O 1
ATOM 3986 N N . ILE A 1 493 ? -26.609 25.656 8.086 1 91.62 493 ILE A N 1
ATOM 3987 C CA . ILE A 1 493 ? -26.125 24.312 7.836 1 91.62 493 ILE A CA 1
ATOM 3988 C C . ILE A 1 493 ? -26.922 23.703 6.68 1 91.62 493 ILE A C 1
ATOM 3990 O O . ILE A 1 493 ? -28.125 23.438 6.801 1 91.62 493 ILE A O 1
ATOM 3994 N N . TYR A 1 494 ? -26.156 23.391 5.594 1 87.38 494 TYR A N 1
ATOM 3995 C CA . TYR A 1 494 ? -26.844 22.984 4.375 1 87.38 494 TYR A CA 1
ATOM 3996 C C . TYR A 1 494 ? -26.531 21.531 4.02 1 87.38 494 TYR A C 1
ATOM 3998 O O . TYR A 1 494 ? -27.125 20.969 3.111 1 87.38 494 TYR A O 1
ATOM 4006 N N . ALA A 1 495 ? -25.594 21.016 4.68 1 88.69 495 ALA A N 1
ATOM 4007 C CA . ALA A 1 495 ? -25.188 19.641 4.375 1 88.69 495 ALA A CA 1
ATOM 4008 C C . ALA A 1 495 ? -25.156 18.781 5.637 1 88.69 495 ALA A C 1
ATOM 4010 O O . ALA A 1 495 ? -24.766 19.25 6.707 1 88.69 495 ALA A O 1
ATOM 4011 N N . THR A 1 496 ? -25.688 17.531 5.523 1 89.19 496 THR A N 1
ATOM 4012 C CA . THR A 1 496 ? -25.625 16.562 6.617 1 89.19 496 THR A CA 1
ATOM 4013 C C . THR A 1 496 ? -24.859 15.312 6.195 1 89.19 496 THR A C 1
ATOM 4015 O O . THR A 1 496 ? -24.875 14.938 5.023 1 89.19 496 THR A O 1
ATOM 4018 N N . PRO A 1 497 ? -24.078 14.836 6.992 1 93 497 PRO A N 1
ATOM 4019 C CA . PRO A 1 497 ? -23.859 15.281 8.367 1 93 497 PRO A CA 1
ATOM 4020 C C . PRO A 1 497 ? -22.797 16.359 8.477 1 93 497 PRO A C 1
ATOM 4022 O O . PRO A 1 497 ? -21.891 16.422 7.641 1 93 497 PRO A O 1
ATOM 4025 N N . THR A 1 498 ? -22.938 17.266 9.375 1 94.38 498 THR A N 1
ATOM 4026 C CA . THR A 1 498 ? -21.938 18.266 9.711 1 94.38 498 THR A CA 1
ATOM 4027 C C . THR A 1 498 ? -21.562 18.188 11.188 1 94.38 498 THR A C 1
ATOM 4029 O O . THR A 1 498 ? -22.438 18.047 12.047 1 94.38 498 THR A O 1
ATOM 4032 N N . PHE A 1 499 ? -20.297 18.203 11.445 1 95.31 499 PHE A N 1
ATOM 4033 C CA . PHE A 1 499 ? -19.812 18.016 12.812 1 95.31 499 PHE A CA 1
ATOM 4034 C C . PHE A 1 499 ? -19.25 19.312 13.359 1 95.31 499 PHE A C 1
ATOM 4036 O O . PHE A 1 499 ? -18.594 20.078 12.641 1 95.31 499 PHE A O 1
ATOM 4043 N N . PHE A 1 500 ? -19.5 19.562 14.586 1 95.31 500 PHE A N 1
ATOM 4044 C CA . PHE A 1 500 ? -18.953 20.703 15.305 1 95.31 500 PHE A CA 1
ATOM 4045 C C . PHE A 1 500 ? -18.25 20.266 16.578 1 95.31 500 PHE A C 1
ATOM 4047 O O . PHE A 1 500 ? -18.828 19.531 17.391 1 95.31 500 PHE A O 1
ATOM 4054 N N . ILE A 1 501 ? -17.031 20.656 16.797 1 94.94 501 ILE A N 1
ATOM 4055 C CA . ILE A 1 501 ? -16.25 20.344 17.969 1 94.94 501 ILE A CA 1
ATOM 4056 C C . ILE A 1 501 ? -16.234 21.531 18.922 1 94.94 501 ILE A C 1
ATOM 4058 O O . ILE A 1 501 ? -15.531 22.531 18.672 1 94.94 501 ILE A O 1
ATOM 4062 N N . ASN A 1 502 ? -16.891 21.391 20.031 1 92.62 502 ASN A N 1
ATOM 4063 C CA . ASN A 1 502 ? -17.062 22.5 20.969 1 92.62 502 ASN A CA 1
ATOM 4064 C C . ASN A 1 502 ? -17.469 23.781 20.266 1 92.62 502 ASN A C 1
ATOM 4066 O O . ASN A 1 502 ? -16.891 24.844 20.516 1 92.62 502 ASN A O 1
ATOM 4070 N N . GLY A 1 503 ? -18.344 23.562 19.266 1 92.75 503 GLY A N 1
ATOM 4071 C CA . GLY A 1 503 ? -18.922 24.719 18.594 1 92.75 503 GLY A CA 1
ATOM 4072 C C . GLY A 1 503 ? -18.266 25.031 17.266 1 92.75 503 GLY A C 1
ATOM 4073 O O . GLY A 1 503 ? -18.828 25.734 16.422 1 92.75 503 GLY A O 1
ATOM 4074 N N . TYR A 1 504 ? -17.062 24.562 17.078 1 94.5 504 TYR A N 1
ATOM 4075 C CA . TYR A 1 504 ? -16.328 24.844 15.836 1 94.5 504 TYR A CA 1
ATOM 4076 C C . TYR A 1 504 ? -16.594 23.75 14.805 1 94.5 504 TYR A C 1
ATOM 4078 O O . TYR A 1 504 ? -16.578 22.562 15.125 1 94.5 504 TYR A O 1
ATOM 4086 N N . LYS A 1 505 ? -16.828 24.219 13.641 1 95.69 505 LYS A N 1
ATOM 4087 C CA . LYS A 1 505 ? -17.062 23.266 12.562 1 95.69 505 LYS A CA 1
ATOM 4088 C C . LYS A 1 505 ? -15.812 22.438 12.281 1 95.69 505 LYS A C 1
ATOM 4090 O O . LYS A 1 505 ? -14.703 22.969 12.266 1 95.69 505 LYS A O 1
ATOM 4095 N N . LEU A 1 506 ? -15.953 21.141 12.102 1 94.75 506 LEU A N 1
ATOM 4096 C CA . LEU A 1 506 ? -14.844 20.25 11.766 1 94.75 506 LEU A CA 1
ATOM 4097 C C . LEU A 1 506 ? -14.242 20.625 10.414 1 94.75 506 LEU A C 1
ATOM 4099 O O . LEU A 1 506 ? -14.969 20.75 9.422 1 94.75 506 LEU A O 1
ATOM 4103 N N . PRO A 1 507 ? -12.945 20.766 10.359 1 92.69 507 PRO A N 1
ATOM 4104 C CA . PRO A 1 507 ? -12.328 21.156 9.094 1 92.69 507 PRO A CA 1
ATOM 4105 C C . PRO A 1 507 ? -12.547 20.125 7.988 1 92.69 507 PRO A C 1
ATOM 4107 O O . PRO A 1 507 ? -12.688 18.938 8.266 1 92.69 507 PRO A O 1
ATOM 4110 N N . ALA A 1 508 ? -12.578 20.516 6.715 1 84.81 508 ALA A N 1
ATOM 4111 C CA . ALA A 1 508 ? -12.953 19.719 5.547 1 84.81 508 ALA A CA 1
ATOM 4112 C C . ALA A 1 508 ? -12.023 18.516 5.387 1 84.81 508 ALA A C 1
ATOM 4114 O O . ALA A 1 508 ? -12.461 17.453 4.945 1 84.81 508 ALA A O 1
ATOM 4115 N N . ASN A 1 509 ? -10.797 18.531 5.648 1 87 509 ASN A N 1
ATOM 4116 C CA . ASN A 1 509 ? -9.883 17.422 5.41 1 87 509 ASN A CA 1
ATOM 4117 C C . ASN A 1 509 ? -9.773 16.516 6.633 1 87 509 ASN A C 1
ATOM 4119 O O . ASN A 1 509 ? -8.914 15.633 6.672 1 87 509 ASN A O 1
ATOM 4123 N N . TYR A 1 510 ? -10.773 16.688 7.574 1 91.75 510 TYR A N 1
ATOM 4124 C CA . TYR A 1 510 ? -10.898 15.812 8.734 1 91.75 510 TYR A CA 1
ATOM 4125 C C . TYR A 1 510 ? -12.273 15.156 8.773 1 91.75 510 TYR A C 1
ATOM 4127 O O . TYR A 1 510 ? -13.266 15.75 8.352 1 91.75 510 TYR A O 1
ATOM 4135 N N . ASN A 1 511 ? -12.258 13.953 9.172 1 90.31 511 ASN A N 1
ATOM 4136 C CA . ASN A 1 511 ? -13.508 13.25 9.461 1 90.31 511 ASN A CA 1
ATOM 4137 C C . ASN A 1 511 ? -13.609 12.867 10.938 1 90.31 511 ASN A C 1
ATOM 4139 O O . ASN A 1 511 ? -12.641 13.008 11.688 1 90.31 511 ASN A O 1
ATOM 4143 N N . ILE A 1 512 ? -14.797 12.461 11.273 1 91.38 512 ILE A N 1
ATOM 4144 C CA . ILE A 1 512 ? -15.047 12.18 12.688 1 91.38 512 ILE A CA 1
ATOM 4145 C C . ILE A 1 512 ? -14.133 11.047 13.156 1 91.38 512 ILE A C 1
ATOM 4147 O O . ILE A 1 512 ? -13.719 11.023 14.32 1 91.38 512 ILE A O 1
ATOM 4151 N N . ALA A 1 513 ? -13.789 10.18 12.258 1 88.56 513 ALA A N 1
ATOM 4152 C CA . ALA A 1 513 ? -12.914 9.062 12.609 1 88.56 513 ALA A CA 1
ATOM 4153 C C . ALA A 1 513 ? -11.516 9.555 12.961 1 88.56 513 ALA A C 1
ATOM 4155 O O . ALA A 1 513 ? -10.82 8.945 13.781 1 88.56 513 ALA A O 1
ATOM 4156 N N . ASP A 1 514 ? -11.117 10.664 12.453 1 91.25 514 ASP A N 1
ATOM 4157 C CA . ASP A 1 514 ? -9.797 11.234 12.703 1 91.25 514 ASP A CA 1
ATOM 4158 C C . ASP A 1 514 ? -9.68 11.75 14.133 1 91.25 514 ASP A C 1
ATOM 4160 O O . ASP A 1 514 ? -8.578 11.859 14.672 1 91.25 514 ASP A O 1
ATOM 4164 N N . MET A 1 515 ? -10.828 12.031 14.711 1 92 515 MET A N 1
ATOM 4165 C CA . MET A 1 515 ? -10.852 12.586 16.062 1 92 515 MET A CA 1
ATOM 4166 C C . MET A 1 515 ? -10.367 11.555 17.078 1 92 515 MET A C 1
ATOM 4168 O O . MET A 1 515 ? -9.93 11.922 18.172 1 92 515 MET A O 1
ATOM 4172 N N . MET A 1 516 ? -10.422 10.312 16.672 1 89.12 516 MET A N 1
ATOM 4173 C CA . MET A 1 516 ? -9.969 9.25 17.562 1 89.12 516 MET A CA 1
ATOM 4174 C C . MET A 1 516 ? -8.523 9.484 18 1 89.12 516 MET A C 1
ATOM 4176 O O . MET A 1 516 ? -8.164 9.195 19.141 1 89.12 516 MET A O 1
ATOM 4180 N N . ALA A 1 517 ? -7.742 10.016 17.156 1 87.5 517 ALA A N 1
ATOM 4181 C CA . ALA A 1 517 ? -6.324 10.227 17.438 1 87.5 517 ALA A CA 1
ATOM 4182 C C . ALA A 1 517 ? -6.094 11.578 18.109 1 87.5 517 ALA A C 1
ATOM 4184 O O . ALA A 1 517 ? -5.07 11.789 18.766 1 87.5 517 ALA A O 1
ATOM 4185 N N . LEU A 1 518 ? -7.051 12.438 18.062 1 92.5 518 LEU A N 1
ATOM 4186 C CA . LEU A 1 518 ? -6.82 13.836 18.438 1 92.5 518 LEU A CA 1
ATOM 4187 C C . LEU A 1 518 ? -7.453 14.148 19.781 1 92.5 518 LEU A C 1
ATOM 4189 O O . LEU A 1 518 ? -7.102 15.148 20.422 1 92.5 518 LEU A O 1
ATOM 4193 N N . ILE A 1 519 ? -8.383 13.344 20.266 1 90.44 519 ILE A N 1
ATOM 4194 C CA . ILE A 1 519 ? -9.25 13.672 21.406 1 90.44 519 ILE A CA 1
ATOM 4195 C C . ILE A 1 519 ? -8.398 13.945 22.641 1 90.44 519 ILE A C 1
ATOM 4197 O O . ILE A 1 519 ? -8.586 14.961 23.312 1 90.44 519 ILE A O 1
ATOM 4201 N N . PRO A 1 520 ? -7.391 13.117 22.906 1 85.88 520 PRO A N 1
ATOM 4202 C CA . PRO A 1 520 ? -6.613 13.414 24.109 1 85.88 520 PRO A CA 1
ATOM 4203 C C . PRO A 1 520 ? -5.961 14.789 24.062 1 85.88 520 PRO A C 1
ATOM 4205 O O . PRO A 1 520 ? -6.012 15.531 25.047 1 85.88 520 PRO A O 1
ATOM 4208 N N . SER A 1 521 ? -5.48 15.148 22.984 1 89.25 521 SER A N 1
ATOM 4209 C CA . SER A 1 521 ? -4.797 16.422 22.828 1 89.25 521 SER A CA 1
ATOM 4210 C C . SER A 1 521 ? -5.793 17.578 22.734 1 89.25 521 SER A C 1
ATOM 4212 O O . SER A 1 521 ? -5.52 18.688 23.203 1 89.25 521 SER A O 1
ATOM 4214 N N . VAL A 1 522 ? -6.93 17.312 22.203 1 92.06 522 VAL A N 1
ATOM 4215 C CA . VAL A 1 522 ? -7.945 18.344 22.016 1 92.06 522 VAL A CA 1
ATOM 4216 C C . VAL A 1 522 ? -8.555 18.703 23.375 1 92.06 522 VAL A C 1
ATOM 4218 O O . VAL A 1 522 ? -8.82 19.891 23.641 1 92.06 522 VAL A O 1
ATOM 4221 N N . VAL A 1 523 ? -8.766 17.719 24.172 1 91.62 523 VAL A N 1
ATOM 4222 C CA . VAL A 1 523 ? -9.32 17.938 25.5 1 91.62 523 VAL A CA 1
ATOM 4223 C C . VAL A 1 523 ? -8.359 18.797 26.312 1 91.62 523 VAL A C 1
ATOM 4225 O O . VAL A 1 523 ? -8.781 19.734 26.984 1 91.62 523 VAL A O 1
ATOM 4228 N N . GLU A 1 524 ? -7.109 18.469 26.203 1 86.75 524 GLU A N 1
ATOM 4229 C CA . GLU A 1 524 ? -6.098 19.25 26.906 1 86.75 524 GLU A CA 1
ATOM 4230 C C . GLU A 1 524 ? -6.059 20.688 26.406 1 86.75 524 GLU A C 1
ATOM 4232 O O . GLU A 1 524 ? -5.871 21.625 27.188 1 86.75 524 GLU A O 1
ATOM 4237 N N . LEU A 1 525 ? -6.199 20.859 25.156 1 89.12 525 LEU A N 1
ATOM 4238 C CA . LEU A 1 525 ? -6.191 22.188 24.531 1 89.12 525 LEU A CA 1
ATOM 4239 C C . LEU A 1 525 ? -7.332 23.047 25.062 1 89.12 525 LEU A C 1
ATOM 4241 O O . LEU A 1 525 ? -7.125 24.203 25.422 1 89.12 525 LEU A O 1
ATOM 4245 N N . PHE A 1 526 ? -8.516 22.5 25.156 1 88.06 526 PHE A N 1
ATOM 4246 C CA . PHE A 1 526 ? -9.68 23.266 25.578 1 88.06 526 PHE A CA 1
ATOM 4247 C C . PHE A 1 526 ? -9.664 23.5 27.078 1 88.06 526 PHE A C 1
ATOM 4249 O O . PHE A 1 526 ? -10.156 24.531 27.562 1 88.06 526 PHE A O 1
ATOM 4256 N N . GLN A 1 527 ? -9.109 22.594 27.781 1 85.38 527 GLN A N 1
ATOM 4257 C CA . GLN A 1 527 ? -8.969 22.797 29.219 1 85.38 527 GLN A CA 1
ATOM 4258 C C . GLN A 1 527 ? -7.957 23.891 29.531 1 85.38 527 GLN A C 1
ATOM 4260 O O . GLN A 1 527 ? -8.156 24.688 30.453 1 85.38 527 GLN A O 1
ATOM 4265 N N . ASN A 1 528 ? -6.895 23.922 28.766 1 78.88 528 ASN A N 1
ATOM 4266 C CA . ASN A 1 528 ? -5.891 24.969 28.953 1 78.88 528 ASN A CA 1
ATOM 4267 C C . ASN A 1 528 ? -6.406 26.328 28.5 1 78.88 528 ASN A C 1
ATOM 4269 O O . ASN A 1 528 ? -6.082 27.359 29.109 1 78.88 528 ASN A O 1
ATOM 4273 N N . LYS A 1 529 ? -7.168 26.422 27.547 1 74.44 529 LYS A N 1
ATOM 4274 C CA . LYS A 1 529 ? -7.754 27.672 27.062 1 74.44 529 LYS A CA 1
ATOM 4275 C C . LYS A 1 529 ? -8.75 28.234 28.062 1 74.44 529 LYS A C 1
ATOM 4277 O O . LYS A 1 529 ? -8.812 29.453 28.266 1 74.44 529 LYS A O 1
ATOM 4282 N N . GLU A 1 530 ? -9.5 27.359 28.594 1 67.94 530 GLU A N 1
ATOM 4283 C CA . GLU A 1 530 ? -10.453 27.781 29.625 1 67.94 530 GLU A CA 1
ATOM 4284 C C . GLU A 1 530 ? -9.734 28.312 30.859 1 67.94 530 GLU A C 1
ATOM 4286 O O . GLU A 1 530 ? -10.141 29.328 31.438 1 67.94 530 GLU A O 1
ATOM 4291 N N . LYS A 1 531 ? -8.594 27.781 31.25 1 65.44 531 LYS A N 1
ATOM 4292 C CA . LYS A 1 531 ? -7.824 28.219 32.406 1 65.44 531 LYS A CA 1
ATOM 4293 C C . LYS A 1 531 ? -7.172 29.578 32.156 1 65.44 531 LYS A C 1
ATOM 4295 O O . LYS A 1 531 ? -7.16 30.453 33.031 1 65.44 531 LYS A O 1
ATOM 4300 N N . SER A 1 532 ? -6.66 29.578 30.875 1 61.78 532 SER A N 1
ATOM 4301 C CA . SER A 1 532 ? -6.02 30.844 30.531 1 61.78 532 SER A CA 1
ATOM 4302 C C . SER A 1 532 ? -7.027 31.984 30.516 1 61.78 532 SER A C 1
ATOM 4304 O O . SER A 1 532 ? -6.719 33.094 30.969 1 61.78 532 SER A O 1
ATOM 4306 N N . CYS A 1 533 ? -8.203 31.641 30.047 1 54.5 533 CYS A N 1
ATOM 4307 C CA . CYS A 1 533 ? -9.258 32.656 30.047 1 54.5 533 CYS A CA 1
ATOM 4308 C C . CYS A 1 533 ? -9.672 33 31.469 1 54.5 533 CYS A C 1
ATOM 4310 O O . CYS A 1 533 ? -9.898 34.188 31.781 1 54.5 533 CYS A O 1
ATOM 4312 N N . LEU A 1 534 ? -9.719 32.031 32.312 1 50.38 534 LEU A N 1
ATOM 4313 C CA . LEU A 1 534 ? -10.078 32.25 33.719 1 50.38 534 LEU A CA 1
ATOM 4314 C C . LEU A 1 534 ? -9 33.031 34.438 1 50.38 534 LEU A C 1
ATOM 4316 O O . LEU A 1 534 ? -9.297 33.906 35.219 1 50.38 534 LEU A O 1
ATOM 4320 N N . GLN A 1 535 ? -7.773 32.688 34.125 1 52.44 535 GLN A N 1
ATOM 4321 C CA . GLN A 1 535 ? -6.664 33.438 34.719 1 52.44 535 GLN A CA 1
ATOM 4322 C C . GLN A 1 535 ? -6.637 34.875 34.25 1 52.44 535 GLN A C 1
ATOM 4324 O O . GLN A 1 535 ? -6.367 35.781 35.062 1 52.44 535 GLN A O 1
ATOM 4329 N N . ASN A 1 536 ? -6.922 35.062 33.062 1 49.56 536 ASN A N 1
ATOM 4330 C CA . ASN A 1 536 ? -6.984 36.406 32.562 1 49.56 536 ASN A CA 1
ATOM 4331 C C . ASN A 1 536 ? -8.156 37.188 33.156 1 49.56 536 ASN A C 1
ATOM 4333 O O . ASN A 1 536 ? -8.039 38.375 33.406 1 49.56 536 ASN A O 1
ATOM 4337 N N . LEU A 1 537 ? -9.258 36.531 33.375 1 46.88 537 LEU A N 1
ATOM 4338 C CA . LEU A 1 537 ? -10.398 37.188 34 1 46.88 537 LEU A CA 1
ATOM 4339 C C . LEU A 1 537 ? -10.109 37.469 35.469 1 46.88 537 LEU A C 1
ATOM 4341 O O . LEU A 1 537 ? -10.531 38.5 36.031 1 46.88 537 LEU A O 1
ATOM 4345 N N . ALA A 1 538 ? -9.336 36.719 36.188 1 57.12 538 ALA A N 1
ATOM 4346 C CA . ALA A 1 538 ? -8.984 36.938 37.562 1 57.12 538 ALA A CA 1
ATOM 4347 C C . ALA A 1 538 ? -7.941 38.031 37.719 1 57.12 538 ALA A C 1
ATOM 4349 O O . ALA A 1 538 ? -7.871 38.688 38.75 1 57.12 538 ALA A O 1
ATOM 4350 N N . SER A 1 539 ? -7.227 38.031 36.781 1 47.62 539 SER A N 1
ATOM 4351 C CA . SER A 1 539 ? -6.207 39.062 36.844 1 47.62 539 SER A CA 1
ATOM 4352 C C . SER A 1 539 ? -6.781 40.438 36.438 1 47.62 539 SER A C 1
ATOM 4354 O O . SER A 1 539 ? -6.105 41.438 36.562 1 47.62 539 SER A O 1
ATOM 4356 N N . GLN A 1 540 ? -7.922 40.438 36.031 1 37.09 540 GLN A N 1
ATOM 4357 C CA . GLN A 1 540 ? -8.594 41.719 35.875 1 37.09 540 GLN A CA 1
ATOM 4358 C C . GLN A 1 540 ? -9.445 42.062 37.094 1 37.09 540 GLN A C 1
ATOM 4360 O O . GLN A 1 540 ? -10.188 41.219 37.594 1 37.09 540 GLN A O 1
ATOM 4365 N N . MET B 1 1 ? -11.945 13.516 -12.328 1 88.06 1 MET B N 1
ATOM 4366 C CA . MET B 1 1 ? -11.102 14.617 -12.789 1 88.06 1 MET B CA 1
ATOM 4367 C C . MET B 1 1 ? -9.711 14.117 -13.164 1 88.06 1 MET B C 1
ATOM 4369 O O . MET B 1 1 ? -9.227 14.383 -14.266 1 88.06 1 MET B O 1
ATOM 4373 N N . GLU B 1 2 ? -9.055 13.258 -12.273 1 89 2 GLU B N 1
ATOM 4374 C CA . GLU B 1 2 ? -7.676 12.828 -12.516 1 89 2 GLU B CA 1
ATOM 4375 C C . GLU B 1 2 ? -7.582 11.969 -13.766 1 89 2 GLU B C 1
ATOM 4377 O O . GLU B 1 2 ? -6.602 12.055 -14.516 1 89 2 GLU B O 1
ATOM 4382 N N . ARG B 1 3 ? -8.609 11.234 -14.047 1 88 3 ARG B N 1
ATOM 4383 C CA . ARG B 1 3 ? -8.594 10.352 -15.219 1 88 3 ARG B CA 1
ATOM 4384 C C . ARG B 1 3 ? -8.688 11.156 -16.516 1 88 3 ARG B C 1
ATOM 4386 O O . ARG B 1 3 ? -7.945 10.898 -17.453 1 88 3 ARG B O 1
ATOM 4393 N N . ILE B 1 4 ? -9.508 12.125 -16.516 1 90.88 4 ILE B N 1
ATOM 4394 C CA . ILE B 1 4 ? -9.742 12.922 -17.719 1 90.88 4 ILE B CA 1
ATOM 4395 C C . ILE B 1 4 ? -8.516 13.781 -18.016 1 90.88 4 ILE B C 1
ATOM 4397 O O . ILE B 1 4 ? -8.125 13.945 -19.172 1 90.88 4 ILE B O 1
ATOM 4401 N N . VAL B 1 5 ? -7.949 14.305 -16.984 1 93.62 5 VAL B N 1
ATOM 4402 C CA . VAL B 1 5 ? -6.773 15.156 -17.172 1 93.62 5 VAL B CA 1
ATOM 4403 C C . VAL B 1 5 ? -5.605 14.312 -17.672 1 93.62 5 VAL B C 1
ATOM 4405 O O . VAL B 1 5 ? -4.879 14.734 -18.578 1 93.62 5 VAL B O 1
ATOM 4408 N N . TYR B 1 6 ? -5.5 13.156 -17.109 1 93.38 6 TYR B N 1
ATOM 4409 C CA . TYR B 1 6 ? -4.414 12.297 -17.562 1 93.38 6 TYR B CA 1
ATOM 4410 C C . TYR B 1 6 ? -4.625 11.867 -19.016 1 93.38 6 TYR B C 1
ATOM 4412 O O . TYR B 1 6 ? -3.674 11.797 -19.797 1 93.38 6 TYR B O 1
ATOM 4420 N N . LYS B 1 7 ? -5.832 11.492 -19.359 1 92.06 7 LYS B N 1
ATOM 4421 C CA . LYS B 1 7 ? -6.148 11.117 -20.734 1 92.06 7 LYS B CA 1
ATOM 4422 C C . LYS B 1 7 ? -5.773 12.227 -21.703 1 92.06 7 LYS B C 1
ATOM 4424 O O . LYS B 1 7 ? -5.273 11.961 -22.797 1 92.06 7 LYS B O 1
ATOM 4429 N N . TYR B 1 8 ? -6.027 13.438 -21.312 1 93.81 8 TYR B N 1
ATOM 4430 C CA . TYR B 1 8 ? -5.676 14.602 -22.109 1 93.81 8 TYR B CA 1
ATOM 4431 C C . TYR B 1 8 ? -4.168 14.703 -22.297 1 93.81 8 TYR B C 1
ATOM 4433 O O . TYR B 1 8 ? -3.682 14.867 -23.422 1 93.81 8 TYR B O 1
ATOM 4441 N N . LEU B 1 9 ? -3.43 14.555 -21.203 1 94.44 9 LEU B N 1
ATOM 4442 C CA . LEU B 1 9 ? -1.976 14.672 -21.266 1 94.44 9 LEU B CA 1
ATOM 4443 C C . LEU B 1 9 ? -1.361 13.523 -22.047 1 94.44 9 LEU B C 1
ATOM 4445 O O . LEU B 1 9 ? -0.352 13.695 -22.734 1 94.44 9 LEU B O 1
ATOM 4449 N N . ASP B 1 10 ? -1.99 12.383 -21.875 1 92.5 10 ASP B N 1
ATOM 4450 C CA . ASP B 1 10 ? -1.537 11.219 -22.625 1 92.5 10 ASP B CA 1
ATOM 4451 C C . ASP B 1 10 ? -1.777 11.414 -24.125 1 92.5 10 ASP B C 1
ATOM 4453 O O . ASP B 1 10 ? -0.969 10.984 -24.953 1 92.5 10 ASP B O 1
ATOM 4457 N N . TYR B 1 11 ? -2.885 11.984 -24.469 1 92.56 11 TYR B N 1
ATOM 4458 C CA . TYR B 1 11 ? -3.211 12.281 -25.859 1 92.56 11 TYR B CA 1
ATOM 4459 C C . TYR B 1 11 ? -2.168 13.211 -26.484 1 92.56 11 TYR B C 1
ATOM 4461 O O . TYR B 1 11 ? -1.849 13.094 -27.672 1 92.56 11 TYR B O 1
ATOM 4469 N N . LEU B 1 12 ? -1.66 14.125 -25.672 1 93.69 12 LEU B N 1
ATOM 4470 C CA . LEU B 1 12 ? -0.637 15.062 -26.125 1 93.69 12 LEU B CA 1
ATOM 4471 C C . LEU B 1 12 ? 0.736 14.398 -26.141 1 93.69 12 LEU B C 1
ATOM 4473 O O . LEU B 1 12 ? 1.735 15.047 -26.484 1 93.69 12 LEU B O 1
ATOM 4477 N N . LYS B 1 13 ? 0.854 13.156 -25.75 1 92.75 13 LYS B N 1
ATOM 4478 C CA . LYS B 1 13 ? 2.064 12.344 -25.766 1 92.75 13 LYS B CA 1
ATOM 4479 C C . LYS B 1 13 ? 3.117 12.906 -24.812 1 92.75 13 LYS B C 1
ATOM 4481 O O . LYS B 1 13 ? 4.305 12.945 -25.141 1 92.75 13 LYS B O 1
ATOM 4486 N N . ILE B 1 14 ? 2.654 13.438 -23.734 1 93.88 14 ILE B N 1
ATOM 4487 C CA . ILE B 1 14 ? 3.561 13.891 -22.688 1 93.88 14 ILE B CA 1
ATOM 4488 C C . ILE B 1 14 ? 4.012 12.703 -21.844 1 93.88 14 ILE B C 1
ATOM 4490 O O . ILE B 1 14 ? 3.189 11.891 -21.391 1 93.88 14 ILE B O 1
ATOM 4494 N N . PRO B 1 15 ? 5.281 12.5 -21.672 1 93.38 15 PRO B N 1
ATOM 4495 C CA . PRO B 1 15 ? 5.777 11.344 -20.922 1 93.38 15 PRO B CA 1
ATOM 4496 C C . PRO B 1 15 ? 5.543 11.461 -19.422 1 93.38 15 PRO B C 1
ATOM 4498 O O . PRO B 1 15 ? 6.473 11.773 -18.672 1 93.38 15 PRO B O 1
ATOM 4501 N N . LEU B 1 16 ? 4.367 11.148 -19.016 1 93.62 16 LEU B N 1
ATOM 4502 C CA . LEU B 1 16 ? 3.961 11.281 -17.609 1 93.62 16 LEU B CA 1
ATOM 4503 C C . LEU B 1 16 ? 3.598 9.922 -17.031 1 93.62 16 LEU B C 1
ATOM 4505 O O . LEU B 1 16 ? 2.982 9.094 -17.703 1 93.62 16 LEU B O 1
ATOM 4509 N N . SER B 1 17 ? 4.16 9.758 -15.82 1 94 17 SER B N 1
ATOM 4510 C CA . SER B 1 17 ? 3.732 8.57 -15.078 1 94 17 SER B CA 1
ATOM 4511 C C . SER B 1 17 ? 2.285 8.703 -14.609 1 94 17 SER B C 1
ATOM 4513 O O . SER B 1 17 ? 1.906 9.727 -14.031 1 94 17 SER B O 1
ATOM 4515 N N . HIS B 1 18 ? 1.506 7.707 -14.844 1 93.06 18 HIS B N 1
ATOM 4516 C CA . HIS B 1 18 ? 0.096 7.73 -14.469 1 93.06 18 HIS B CA 1
ATOM 4517 C C . HIS B 1 18 ? -0.072 7.789 -12.953 1 93.06 18 HIS B C 1
ATOM 4519 O O . HIS B 1 18 ? -0.776 8.656 -12.438 1 93.06 18 HIS B O 1
ATOM 4525 N N . ASN B 1 19 ? 0.597 6.918 -12.219 1 91.44 19 ASN B N 1
ATOM 4526 C CA . ASN B 1 19 ? 0.433 6.812 -10.773 1 91.44 19 ASN B CA 1
ATOM 4527 C C . ASN B 1 19 ? 0.98 8.047 -10.055 1 91.44 19 ASN B C 1
ATOM 4529 O O . ASN B 1 19 ? 0.386 8.523 -9.086 1 91.44 19 ASN B O 1
ATOM 4533 N N . PHE B 1 20 ? 2.107 8.547 -10.562 1 92.75 20 PHE B N 1
ATOM 4534 C CA . PHE B 1 20 ? 2.709 9.734 -9.969 1 92.75 20 PHE B CA 1
ATOM 4535 C C . PHE B 1 20 ? 1.8 10.945 -10.141 1 92.75 20 PHE B C 1
ATOM 4537 O O . PHE B 1 20 ? 1.558 11.688 -9.18 1 92.75 20 PHE B O 1
ATOM 4544 N N . PHE B 1 21 ? 1.26 11.094 -11.305 1 94.44 21 PHE B N 1
ATOM 4545 C CA . PHE B 1 21 ? 0.386 12.227 -11.617 1 94.44 21 PHE B CA 1
ATOM 4546 C C . PHE B 1 21 ? -0.882 12.172 -10.773 1 94.44 21 PHE B C 1
ATOM 4548 O O . PHE B 1 21 ? -1.292 13.18 -10.195 1 94.44 21 PHE B O 1
ATOM 4555 N N . VAL B 1 22 ? -1.481 11.008 -10.703 1 93.38 22 VAL B N 1
ATOM 4556 C CA . VAL B 1 22 ? -2.723 10.836 -9.953 1 93.38 22 VAL B CA 1
ATOM 4557 C C . VAL B 1 22 ? -2.482 11.125 -8.477 1 93.38 22 VAL B C 1
ATOM 4559 O O . VAL B 1 22 ? -3.283 11.805 -7.828 1 93.38 22 VAL B O 1
ATOM 4562 N N . GLU B 1 23 ? -1.417 10.641 -7.961 1 92.06 23 GLU B N 1
ATOM 4563 C CA . GLU B 1 23 ? -1.095 10.883 -6.555 1 92.06 23 GLU B CA 1
ATOM 4564 C C . GLU B 1 23 ? -0.884 12.367 -6.281 1 92.06 23 GLU B C 1
ATOM 4566 O O . GLU B 1 23 ? -1.325 12.883 -5.254 1 92.06 23 GLU B O 1
ATOM 4571 N N . LEU B 1 24 ? -0.157 13.031 -7.199 1 93.44 24 LEU B N 1
ATOM 4572 C CA . LEU B 1 24 ? 0.089 14.461 -7.047 1 93.44 24 LEU B CA 1
ATOM 4573 C C . LEU B 1 24 ? -1.222 15.234 -7.008 1 93.44 24 LEU B C 1
ATOM 4575 O O . LEU B 1 24 ? -1.394 16.141 -6.184 1 93.44 24 LEU B O 1
ATOM 4579 N N . LEU B 1 25 ? -2.072 14.867 -7.902 1 94.75 25 LEU B N 1
ATOM 4580 C CA . LEU B 1 25 ? -3.336 15.594 -8.016 1 94.75 25 LEU B CA 1
ATOM 4581 C C . LEU B 1 25 ? -4.227 15.312 -6.805 1 94.75 25 LEU B C 1
ATOM 4583 O O . LEU B 1 25 ? -4.805 16.234 -6.23 1 94.75 25 LEU B O 1
ATOM 4587 N N . LEU B 1 26 ? -4.316 14.07 -6.367 1 93.88 26 LEU B N 1
ATOM 4588 C CA . LEU B 1 26 ? -5.188 13.68 -5.266 1 93.88 26 LEU B CA 1
ATOM 4589 C C . LEU B 1 26 ? -4.656 14.203 -3.938 1 93.88 26 LEU B C 1
ATOM 4591 O O . LEU B 1 26 ? -5.426 14.422 -2.998 1 93.88 26 LEU B O 1
ATOM 4595 N N . SER B 1 27 ? -3.387 14.445 -3.838 1 93.81 27 SER B N 1
ATOM 4596 C CA . SER B 1 27 ? -2.773 14.875 -2.586 1 93.81 27 SER B CA 1
ATOM 4597 C C . SER B 1 27 ? -2.75 16.406 -2.48 1 93.81 27 SER B C 1
ATOM 4599 O O . SER B 1 27 ? -2.252 16.953 -1.497 1 93.81 27 SER B O 1
ATOM 4601 N N . HIS B 1 28 ? -3.189 17.062 -3.527 1 93.19 28 HIS B N 1
ATOM 4602 C CA . HIS B 1 28 ? -3.266 18.516 -3.482 1 93.19 28 HIS B CA 1
ATOM 4603 C C . HIS B 1 28 ? -4.355 18.984 -2.52 1 93.19 28 HIS B C 1
ATOM 4605 O O . HIS B 1 28 ? -5.441 18.406 -2.479 1 93.19 28 HIS B O 1
ATOM 4611 N N . PRO B 1 29 ? -4.145 19.953 -1.735 1 90.31 29 PRO B N 1
ATOM 4612 C CA . PRO B 1 29 ? -5.094 20.406 -0.718 1 90.31 29 PRO B CA 1
ATOM 4613 C C . PRO B 1 29 ? -6.398 20.922 -1.319 1 90.31 29 PRO B C 1
ATOM 4615 O O . PRO B 1 29 ? -7.457 20.812 -0.694 1 90.31 29 PRO B O 1
ATOM 4618 N N . GLU B 1 30 ? -6.438 21.453 -2.502 1 88.56 30 GLU B N 1
ATOM 4619 C CA . GLU B 1 30 ? -7.625 22.031 -3.117 1 88.56 30 GLU B CA 1
ATOM 4620 C C . GLU B 1 30 ? -8.25 21.078 -4.129 1 88.56 30 GLU B C 1
ATOM 4622 O O . GLU B 1 30 ? -9.031 21.484 -4.98 1 88.56 30 GLU B O 1
ATOM 4627 N N . TYR B 1 31 ? -7.875 19.906 -4.164 1 91.06 31 TYR B N 1
ATOM 4628 C CA . TYR B 1 31 ? -8.492 18.906 -5.039 1 91.06 31 TYR B CA 1
ATOM 4629 C C . TYR B 1 31 ? -9.969 18.734 -4.695 1 91.06 31 TYR B C 1
ATOM 4631 O O . TYR B 1 31 ? -10.344 18.75 -3.521 1 91.06 31 TYR B O 1
ATOM 4639 N N . PRO B 1 32 ? -10.859 18.656 -5.598 1 89.44 32 PRO B N 1
ATOM 4640 C CA . PRO B 1 32 ? -10.703 18.719 -7.051 1 89.44 32 PRO B CA 1
ATOM 4641 C C . PRO B 1 32 ? -10.984 20.109 -7.617 1 89.44 32 PRO B C 1
ATOM 4643 O O . PRO B 1 32 ? -12.141 20.547 -7.641 1 89.44 32 PRO B O 1
ATOM 4646 N N . SER B 1 33 ? -10.016 20.906 -7.914 1 88.75 33 SER B N 1
ATOM 4647 C CA . SER B 1 33 ? -10.148 22.234 -8.492 1 88.75 33 SER B CA 1
ATOM 4648 C C . SER B 1 33 ? -9.203 22.422 -9.672 1 88.75 33 SER B C 1
ATOM 4650 O O . SER B 1 33 ? -8.297 21.609 -9.883 1 88.75 33 SER B O 1
ATOM 4652 N N . LEU B 1 34 ? -9.43 23.422 -10.453 1 89.12 34 LEU B N 1
ATOM 4653 C CA . LEU B 1 34 ? -8.547 23.766 -11.562 1 89.12 34 LEU B CA 1
ATOM 4654 C C . LEU B 1 34 ? -7.188 24.219 -11.055 1 89.12 34 LEU B C 1
ATOM 4656 O O . LEU B 1 34 ? -6.172 24.031 -11.727 1 89.12 34 LEU B O 1
ATOM 4660 N N . LEU B 1 35 ? -7.203 24.766 -9.922 1 87.94 35 LEU B N 1
ATOM 4661 C CA . LEU B 1 35 ? -5.957 25.203 -9.305 1 87.94 35 LEU B CA 1
ATOM 4662 C C . LEU B 1 35 ? -5.035 24.031 -9.031 1 87.94 35 LEU B C 1
ATOM 4664 O O . LEU B 1 35 ? -3.816 24.125 -9.203 1 87.94 35 LEU B O 1
ATOM 4668 N N . SER B 1 36 ? -5.656 22.938 -8.57 1 91.88 36 SER B N 1
ATOM 4669 C CA . SER B 1 36 ? -4.855 21.75 -8.312 1 91.88 36 SER B CA 1
ATOM 4670 C C . SER B 1 36 ? -4.191 21.234 -9.586 1 91.88 36 SER B C 1
ATOM 4672 O O . SER B 1 36 ? -3.029 20.828 -9.562 1 91.88 36 SER B O 1
ATOM 4674 N N . ILE B 1 37 ? -4.859 21.344 -10.711 1 93.69 37 ILE B N 1
ATOM 4675 C CA . ILE B 1 37 ? -4.309 20.906 -11.992 1 93.69 37 ILE B CA 1
ATOM 4676 C C . ILE B 1 37 ? -3.186 21.859 -12.414 1 93.69 37 ILE B C 1
ATOM 4678 O O . ILE B 1 37 ? -2.111 21.406 -12.82 1 93.69 37 ILE B O 1
ATOM 4682 N N . SER B 1 38 ? -3.422 23.156 -12.281 1 91.94 38 SER B N 1
ATOM 4683 C CA . SER B 1 38 ? -2.443 24.156 -12.672 1 91.94 38 SER B CA 1
ATOM 4684 C C . SER B 1 38 ? -1.152 24.016 -11.875 1 91.94 38 SER B C 1
ATOM 4686 O O . SER B 1 38 ? -0.059 24.031 -12.438 1 91.94 38 SER B O 1
ATOM 4688 N N . ASP B 1 39 ? -1.277 23.781 -10.617 1 89.12 39 ASP B N 1
ATOM 4689 C CA . ASP B 1 39 ? -0.114 23.656 -9.742 1 89.12 39 ASP B CA 1
ATOM 4690 C C . ASP B 1 39 ? 0.688 22.406 -10.07 1 89.12 39 ASP B C 1
ATOM 4692 O O . ASP B 1 39 ? 1.921 22.422 -10.055 1 89.12 39 ASP B O 1
ATOM 4696 N N . VAL B 1 40 ? -0.049 21.359 -10.297 1 92.31 40 VAL B N 1
ATOM 4697 C CA . VAL B 1 40 ? 0.617 20.109 -10.617 1 92.31 40 VAL B CA 1
ATOM 4698 C C . VAL B 1 40 ? 1.354 20.219 -11.945 1 92.31 40 VAL B C 1
ATOM 4700 O O . VAL B 1 40 ? 2.496 19.781 -12.078 1 92.31 40 VAL B O 1
ATOM 4703 N N . LEU B 1 41 ? 0.726 20.844 -12.945 1 92.12 41 LEU B N 1
ATOM 4704 C CA . LEU B 1 41 ? 1.365 21.031 -14.242 1 92.12 41 LEU B CA 1
ATOM 4705 C C . LEU B 1 41 ? 2.584 21.953 -14.117 1 92.12 41 LEU B C 1
ATOM 4707 O O . LEU B 1 41 ? 3.602 21.719 -14.781 1 92.12 41 LEU B O 1
ATOM 4711 N N . GLU B 1 42 ? 2.508 22.891 -13.266 1 87.12 42 GLU B N 1
ATOM 4712 C CA . GLU B 1 42 ? 3.639 23.781 -13.031 1 87.12 42 GLU B CA 1
ATOM 4713 C C . GLU B 1 42 ? 4.809 23.031 -12.398 1 87.12 42 GLU B C 1
ATOM 4715 O O . GLU B 1 42 ? 5.961 23.219 -12.797 1 87.12 42 GLU B O 1
ATOM 4720 N N . ARG B 1 43 ? 4.496 22.25 -11.477 1 86.94 43 ARG B N 1
ATOM 4721 C CA . ARG B 1 43 ? 5.531 21.453 -10.836 1 86.94 43 ARG B CA 1
ATOM 4722 C C . ARG B 1 43 ? 6.238 20.562 -11.844 1 86.94 43 ARG B C 1
ATOM 4724 O O . ARG B 1 43 ? 7.449 20.344 -11.758 1 86.94 43 ARG B O 1
ATOM 4731 N N . LEU B 1 44 ? 5.441 20.094 -12.758 1 90.06 44 LEU B N 1
ATOM 4732 C CA . LEU B 1 44 ? 5.977 19.172 -13.75 1 90.06 44 LEU B CA 1
ATOM 4733 C C . LEU B 1 44 ? 6.656 19.922 -14.891 1 90.06 44 LEU B C 1
ATOM 4735 O O . LEU B 1 44 ? 7.246 19.312 -15.781 1 90.06 44 LEU B O 1
ATOM 4739 N N . GLY B 1 45 ? 6.586 21.203 -14.844 1 85.62 45 GLY B N 1
ATOM 4740 C CA . GLY B 1 45 ? 7.215 22.031 -15.859 1 85.62 45 GLY B CA 1
ATOM 4741 C C . GLY B 1 45 ? 6.453 22.047 -17.172 1 85.62 45 GLY B C 1
ATOM 4742 O O . GLY B 1 45 ? 7.047 22.203 -18.234 1 85.62 45 GLY B O 1
ATOM 4743 N N . ILE B 1 46 ? 5.184 21.797 -17.109 1 90.81 46 ILE B N 1
ATOM 4744 C CA . ILE B 1 46 ? 4.363 21.766 -18.312 1 90.81 46 ILE B CA 1
ATOM 4745 C C . ILE B 1 46 ? 3.664 23.109 -18.484 1 90.81 46 ILE B C 1
ATOM 4747 O O . ILE B 1 46 ? 2.922 23.562 -17.609 1 90.81 46 ILE B O 1
ATOM 4751 N N . ASN B 1 47 ? 3.904 23.719 -19.562 1 90.88 47 ASN B N 1
ATOM 4752 C CA . ASN B 1 47 ? 3.262 24.984 -19.844 1 90.88 47 ASN B CA 1
ATOM 4753 C C . ASN B 1 47 ? 1.768 24.828 -20.094 1 90.88 47 ASN B C 1
ATOM 4755 O O . ASN B 1 47 ? 1.354 23.875 -20.766 1 90.88 47 ASN B O 1
ATOM 4759 N N . HIS B 1 48 ? 1.059 25.656 -19.469 1 92.38 48 HIS B N 1
ATOM 4760 C CA . HIS B 1 48 ? -0.39 25.578 -19.609 1 92.38 48 HIS B CA 1
ATOM 4761 C C . HIS B 1 48 ? -1.026 26.969 -19.484 1 92.38 48 HIS B C 1
ATOM 4763 O O . HIS B 1 48 ? -0.391 27.906 -19 1 92.38 48 HIS B O 1
ATOM 4769 N N . LYS B 1 49 ? -2.227 27.109 -20.031 1 92.12 49 LYS B N 1
ATOM 4770 C CA . LYS B 1 49 ? -3.006 28.344 -19.938 1 92.12 49 LYS B CA 1
ATOM 4771 C C . LYS B 1 49 ? -4.461 28.047 -19.578 1 92.12 49 LYS B C 1
ATOM 4773 O O . LYS B 1 49 ? -5.039 27.078 -20.062 1 92.12 49 LYS B O 1
ATOM 4778 N N . ILE B 1 50 ? -4.891 28.766 -18.609 1 90.75 50 ILE B N 1
ATOM 4779 C CA . ILE B 1 50 ? -6.305 28.703 -18.25 1 90.75 50 ILE B CA 1
ATOM 4780 C C . ILE B 1 50 ? -7.004 29.984 -18.688 1 90.75 50 ILE B C 1
ATOM 4782 O O . ILE B 1 50 ? -6.613 31.078 -18.266 1 90.75 50 ILE B O 1
ATOM 4786 N N . VAL B 1 51 ? -7.992 29.828 -19.531 1 88.88 51 VAL B N 1
ATOM 4787 C CA . VAL B 1 51 ? -8.672 31 -20.062 1 88.88 51 VAL B CA 1
ATOM 4788 C C . VAL B 1 51 ? -10.18 30.844 -19.891 1 88.88 51 VAL B C 1
ATOM 4790 O O . VAL B 1 51 ? -10.711 29.734 -20 1 88.88 51 VAL B O 1
ATOM 4793 N N . ARG B 1 52 ? -10.758 31.891 -19.531 1 87.81 52 ARG B N 1
ATOM 4794 C CA . ARG B 1 52 ? -12.219 31.953 -19.516 1 87.81 52 ARG B CA 1
ATOM 4795 C C . ARG B 1 52 ? -12.758 32.438 -20.859 1 87.81 52 ARG B C 1
ATOM 4797 O O . ARG B 1 52 ? -12.352 33.5 -21.344 1 87.81 52 ARG B O 1
ATOM 4804 N N . VAL B 1 53 ? -13.586 31.641 -21.375 1 86.62 53 VAL B N 1
ATOM 4805 C CA . VAL B 1 53 ? -14.078 31.984 -22.719 1 86.62 53 VAL B CA 1
ATOM 4806 C C . VAL B 1 53 ? -15.602 32 -22.719 1 86.62 53 VAL B C 1
ATOM 4808 O O . VAL B 1 53 ? -16.234 31.188 -22.031 1 86.62 53 VAL B O 1
ATOM 4811 N N . GLU B 1 54 ? -16.047 32.938 -23.484 1 83.81 54 GLU B N 1
ATOM 4812 C CA . GLU B 1 54 ? -17.484 33 -23.672 1 83.81 54 GLU B CA 1
ATOM 4813 C C . GLU B 1 54 ? -17.953 32 -24.734 1 83.81 54 GLU B C 1
ATOM 4815 O O . GLU B 1 54 ? -17.172 31.578 -25.578 1 83.81 54 GLU B O 1
ATOM 4820 N N . LYS B 1 55 ? -19.234 31.688 -24.672 1 82 55 LYS B N 1
ATOM 4821 C CA . LYS B 1 55 ? -19.828 30.703 -25.562 1 82 55 LYS B CA 1
ATOM 4822 C C . LYS B 1 55 ? -19.594 31.078 -27.031 1 82 55 LYS B C 1
ATOM 4824 O O . LYS B 1 55 ? -19.359 30.203 -27.875 1 82 55 LYS B O 1
ATOM 4829 N N . LYS B 1 56 ? -19.578 32.312 -27.359 1 78.25 56 LYS B N 1
ATOM 4830 C CA . LYS B 1 56 ? -19.469 32.781 -28.734 1 78.25 56 LYS B CA 1
ATOM 4831 C C . LYS B 1 56 ? -18.047 32.562 -29.281 1 78.25 56 LYS B C 1
ATOM 4833 O O . LYS B 1 56 ? -17.859 32.375 -30.484 1 78.25 56 LYS B O 1
ATOM 4838 N N . ASN B 1 57 ? -17.047 32.531 -28.453 1 81.75 57 ASN B N 1
ATOM 4839 C CA . ASN B 1 57 ? -15.641 32.5 -28.859 1 81.75 57 ASN B CA 1
ATOM 4840 C C . ASN B 1 57 ? -15.062 31.094 -28.75 1 81.75 57 ASN B C 1
ATOM 4842 O O . ASN B 1 57 ? -13.891 30.875 -29.078 1 81.75 57 ASN B O 1
ATOM 4846 N N . ILE B 1 58 ? -15.805 30.172 -28.391 1 82.38 58 ILE B N 1
ATOM 4847 C CA . ILE B 1 58 ? -15.289 28.844 -28.094 1 82.38 58 ILE B CA 1
ATOM 4848 C C . ILE B 1 58 ? -14.961 28.109 -29.391 1 82.38 58 ILE B C 1
ATOM 4850 O O . ILE B 1 58 ? -14.07 27.25 -29.422 1 82.38 58 ILE B O 1
ATOM 4854 N N . THR B 1 59 ? -15.68 28.469 -30.422 1 77.81 59 THR B N 1
ATOM 4855 C CA . THR B 1 59 ? -15.523 27.781 -31.703 1 77.81 59 THR B CA 1
ATOM 4856 C C . THR B 1 59 ? -14.195 28.141 -32.344 1 77.81 59 THR B C 1
ATOM 4858 O O . THR B 1 59 ? -13.711 27.406 -33.219 1 77.81 59 THR B O 1
ATOM 4861 N N . ASP B 1 60 ? -13.492 29.125 -31.906 1 80.94 60 ASP B N 1
ATOM 4862 C CA . ASP B 1 60 ? -12.266 29.594 -32.531 1 80.94 60 ASP B CA 1
ATOM 4863 C C . ASP B 1 60 ? -11.039 28.953 -31.859 1 80.94 60 ASP B C 1
ATOM 4865 O O . ASP B 1 60 ? -9.914 29.141 -32.344 1 80.94 60 ASP B O 1
ATOM 4869 N N . LEU B 1 61 ? -11.273 28.156 -30.984 1 85.25 61 LEU B N 1
ATOM 4870 C CA . LEU B 1 61 ? -10.141 27.609 -30.25 1 85.25 61 LEU B CA 1
ATOM 4871 C C . LEU B 1 61 ? -9.617 26.344 -30.906 1 85.25 61 LEU B C 1
ATOM 4873 O O . LEU B 1 61 ? -10.406 25.531 -31.406 1 85.25 61 LEU B O 1
ATOM 4877 N N . VAL B 1 62 ? -8.383 26.156 -30.859 1 88.75 62 VAL B N 1
ATOM 4878 C CA . VAL B 1 62 ? -7.727 25 -31.469 1 88.75 62 VAL B CA 1
ATOM 4879 C C . VAL B 1 62 ? -7.809 23.797 -30.531 1 88.75 62 VAL B C 1
ATOM 4881 O O . VAL B 1 62 ? -7.566 23.922 -29.328 1 88.75 62 VAL B O 1
ATOM 4884 N N . PHE B 1 63 ? -8.148 22.656 -31.125 1 90.06 63 PHE B N 1
ATOM 4885 C CA . PHE B 1 63 ? -8.227 21.406 -30.375 1 90.06 63 PHE B CA 1
ATOM 4886 C C . PHE B 1 63 ? -6.848 20.766 -30.266 1 90.06 63 PHE B C 1
ATOM 4888 O O . PHE B 1 63 ? -5.969 21.016 -31.094 1 90.06 63 PHE B O 1
ATOM 4895 N N . PRO B 1 64 ? -6.57 20 -29.078 1 92.44 64 PRO B N 1
ATOM 4896 C CA . PRO B 1 64 ? -7.473 19.578 -28.016 1 92.44 64 PRO B CA 1
ATOM 4897 C C . PRO B 1 64 ? -7.352 20.453 -26.766 1 92.44 64 PRO B C 1
ATOM 4899 O O . PRO B 1 64 ? -6.344 21.141 -26.578 1 92.44 64 PRO B O 1
ATOM 4902 N N . TYR B 1 65 ? -8.406 20.516 -25.938 1 92.5 65 TYR B N 1
ATOM 4903 C CA . TYR B 1 65 ? -8.375 21.219 -24.672 1 92.5 65 TYR B CA 1
ATOM 4904 C C . TYR B 1 65 ? -9.383 20.641 -23.688 1 92.5 65 TYR B C 1
ATOM 4906 O O . TYR B 1 65 ? -10.18 19.781 -24.047 1 92.5 65 TYR B O 1
ATOM 4914 N N . LEU B 1 66 ? -9.219 20.984 -22.453 1 91.88 66 LEU B N 1
ATOM 4915 C CA . LEU B 1 66 ? -10.188 20.625 -21.422 1 91.88 66 LEU B CA 1
ATOM 4916 C C . LEU B 1 66 ? -11.188 21.75 -21.203 1 91.88 66 LEU B C 1
ATOM 4918 O O . LEU B 1 66 ? -10.812 22.922 -21.172 1 91.88 66 LEU B O 1
ATOM 4922 N N . LEU B 1 67 ? -12.391 21.328 -21.109 1 89.56 67 LEU B N 1
ATOM 4923 C CA . LEU B 1 67 ? -13.469 22.297 -20.984 1 89.56 67 LEU B CA 1
ATOM 4924 C C . LEU B 1 67 ? -14.258 22.062 -19.703 1 89.56 67 LEU B C 1
ATOM 4926 O O . LEU B 1 67 ? -14.555 20.922 -19.344 1 89.56 67 LEU B O 1
ATOM 4930 N N . GLN B 1 68 ? -14.383 23.047 -18.906 1 88.75 68 GLN B N 1
ATOM 4931 C CA . GLN B 1 68 ? -15.211 23.016 -17.703 1 88.75 68 GLN B CA 1
ATOM 4932 C C . GLN B 1 68 ? -16.219 24.141 -17.703 1 88.75 68 GLN B C 1
ATOM 4934 O O . GLN B 1 68 ? -15.922 25.266 -18.125 1 88.75 68 GLN B O 1
ATOM 4939 N N . LEU B 1 69 ? -17.422 23.797 -17.219 1 83.19 69 LEU B N 1
ATOM 4940 C CA . LEU B 1 69 ? -18.422 24.844 -17.062 1 83.19 69 LEU B CA 1
ATOM 4941 C C . LEU B 1 69 ? -18.078 25.75 -15.891 1 83.19 69 LEU B C 1
ATOM 4943 O O . LEU B 1 69 ? -17.516 25.297 -14.891 1 83.19 69 LEU B O 1
ATOM 4947 N N . ASP B 1 70 ? -18.344 26.953 -16.109 1 77.25 70 ASP B N 1
ATOM 4948 C CA . ASP B 1 70 ? -18.047 27.906 -15.039 1 77.25 70 ASP B CA 1
ATOM 4949 C C . ASP B 1 70 ? -19.078 27.797 -13.922 1 77.25 70 ASP B C 1
ATOM 4951 O O . ASP B 1 70 ? -19.812 28.75 -13.648 1 77.25 70 ASP B O 1
ATOM 4955 N N . LYS B 1 71 ? -19.297 26.594 -13.438 1 73.38 71 LYS B N 1
ATOM 4956 C CA . LYS B 1 71 ? -20.172 26.297 -12.305 1 73.38 71 LYS B CA 1
ATOM 4957 C C . LYS B 1 71 ? -19.438 25.469 -11.242 1 73.38 71 LYS B C 1
ATOM 4959 O O . LYS B 1 71 ? -18.578 24.641 -11.57 1 73.38 71 LYS B O 1
ATOM 4964 N N . LYS B 1 72 ? -19.781 25.906 -10.117 1 66.38 72 LYS B N 1
ATOM 4965 C CA . LYS B 1 72 ? -19.141 25.203 -9.008 1 66.38 72 LYS B CA 1
ATOM 4966 C C . LYS B 1 72 ? -19.406 23.703 -9.078 1 66.38 72 LYS B C 1
ATOM 4968 O O . LYS B 1 72 ? -20.562 23.281 -9.211 1 66.38 72 LYS B O 1
ATOM 4973 N N . GLY B 1 73 ? -18.391 22.969 -9.094 1 67.44 73 GLY B N 1
ATOM 4974 C CA . GLY B 1 73 ? -18.516 21.516 -9.07 1 67.44 73 GLY B CA 1
ATOM 4975 C C . GLY B 1 73 ? -18.656 20.922 -10.453 1 67.44 73 GLY B C 1
ATOM 4976 O O . GLY B 1 73 ? -18.984 19.734 -10.594 1 67.44 73 GLY B O 1
ATOM 4977 N N . ALA B 1 74 ? -18.438 21.781 -11.43 1 73.5 74 ALA B N 1
ATOM 4978 C CA . ALA B 1 74 ? -18.625 21.281 -12.789 1 73.5 74 ALA B CA 1
ATOM 4979 C C . ALA B 1 74 ? -17.547 20.266 -13.148 1 73.5 74 ALA B C 1
ATOM 4981 O O . ALA B 1 74 ? -16.422 20.344 -12.664 1 73.5 74 ALA B O 1
ATOM 4982 N N . GLU B 1 75 ? -18.031 19.344 -13.953 1 82.44 75 GLU B N 1
ATOM 4983 C CA . GLU B 1 75 ? -17.125 18.281 -14.383 1 82.44 75 GLU B CA 1
ATOM 4984 C C . GLU B 1 75 ? -16.234 18.734 -15.539 1 82.44 75 GLU B C 1
ATOM 4986 O O . GLU B 1 75 ? -16.594 19.656 -16.281 1 82.44 75 GLU B O 1
ATOM 4991 N N . LEU B 1 76 ? -15.109 18.188 -15.641 1 89 76 LEU B N 1
ATOM 4992 C CA . LEU B 1 76 ? -14.156 18.453 -16.719 1 89 76 LEU B CA 1
ATOM 4993 C C . LEU B 1 76 ? -14.398 17.516 -17.906 1 89 76 LEU B C 1
ATOM 4995 O O . LEU B 1 76 ? -14.648 16.328 -17.719 1 89 76 LEU B O 1
ATOM 4999 N N . ASN B 1 77 ? -14.422 18.109 -19.094 1 88.5 77 ASN B N 1
ATOM 5000 C CA . ASN B 1 77 ? -14.586 17.312 -20.312 1 88.5 77 ASN B CA 1
ATOM 5001 C C . ASN B 1 77 ? -13.414 17.516 -21.266 1 88.5 77 ASN B C 1
ATOM 5003 O O . ASN B 1 77 ? -12.898 18.625 -21.406 1 88.5 77 ASN B O 1
ATOM 5007 N N . LEU B 1 78 ? -13.008 16.422 -21.812 1 92.06 78 LEU B N 1
ATOM 5008 C CA . LEU B 1 78 ? -11.938 16.453 -22.812 1 92.06 78 LEU B CA 1
ATOM 5009 C C . LEU B 1 78 ? -12.516 16.625 -24.203 1 92.06 78 LEU B C 1
ATOM 5011 O O . LEU B 1 78 ? -13.344 15.836 -24.641 1 92.06 78 LEU B O 1
ATOM 5015 N N . ILE B 1 79 ? -12.109 17.688 -24.891 1 91.19 79 ILE B N 1
ATOM 5016 C CA . ILE B 1 79 ? -12.594 18 -26.234 1 91.19 79 ILE B CA 1
ATOM 5017 C C . ILE B 1 79 ? -11.461 17.797 -27.25 1 91.19 79 ILE B C 1
ATOM 5019 O O . ILE B 1 79 ? -10.508 18.578 -27.281 1 91.19 79 ILE B O 1
ATOM 5023 N N . LYS B 1 80 ? -11.586 16.844 -28.125 1 90.94 80 LYS B N 1
ATOM 5024 C CA . LYS B 1 80 ? -10.547 16.531 -29.094 1 90.94 80 LYS B CA 1
ATOM 5025 C C . LYS B 1 80 ? -10.914 17.062 -30.484 1 90.94 80 LYS B C 1
ATOM 5027 O O . LYS B 1 80 ? -10.031 17.25 -31.328 1 90.94 80 LYS B O 1
ATOM 5032 N N . ASN B 1 81 ? -12.281 17.125 -30.719 1 90.94 81 ASN B N 1
ATOM 5033 C CA . ASN B 1 81 ? -12.766 17.547 -32.031 1 90.94 81 ASN B CA 1
ATOM 5034 C C . ASN B 1 81 ? -14.062 18.344 -31.922 1 90.94 81 ASN B C 1
ATOM 5036 O O . ASN B 1 81 ? -14.555 18.578 -30.812 1 90.94 81 ASN B O 1
ATOM 5040 N N . GLN B 1 82 ? -14.492 18.766 -33.125 1 87.06 82 GLN B N 1
ATOM 5041 C CA . GLN B 1 82 ? -15.672 19.609 -33.156 1 87.06 82 GLN B CA 1
ATOM 5042 C C . GLN B 1 82 ? -16.922 18.828 -32.781 1 87.06 82 GLN B C 1
ATOM 5044 O O . GLN B 1 82 ? -17.844 19.391 -32.156 1 87.06 82 GLN B O 1
ATOM 5049 N N . LYS B 1 83 ? -16.906 17.594 -33.031 1 87.56 83 LYS B N 1
ATOM 5050 C CA . LYS B 1 83 ? -18.062 16.766 -32.688 1 87.56 83 LYS B CA 1
ATOM 5051 C C . LYS B 1 83 ? -18.234 16.656 -31.172 1 87.56 83 LYS B C 1
ATOM 5053 O O . LYS B 1 83 ? -19.359 16.734 -30.672 1 87.56 83 LYS B O 1
ATOM 5058 N N . GLU B 1 84 ? -17.172 16.484 -30.484 1 87.56 84 GLU B N 1
ATOM 5059 C CA . GLU B 1 84 ? -17.219 16.375 -29.031 1 87.56 84 GLU B CA 1
ATOM 5060 C C . GLU B 1 84 ? -17.609 17.719 -28.391 1 87.56 84 GLU B C 1
ATOM 5062 O O . GLU B 1 84 ? -18.266 17.734 -27.344 1 87.56 84 GLU B O 1
ATOM 5067 N N . LEU B 1 85 ? -17.188 18.766 -29.031 1 85.94 85 LEU B N 1
ATOM 5068 C CA . LEU B 1 85 ? -17.547 20.094 -28.531 1 85.94 85 LEU B CA 1
ATOM 5069 C C . LEU B 1 85 ? -19.047 20.328 -28.625 1 85.94 85 LEU B C 1
ATOM 5071 O O . LEU B 1 85 ? -19.656 20.812 -27.672 1 85.94 85 LEU B O 1
ATOM 5075 N N . THR B 1 86 ? -19.594 19.969 -29.734 1 84 86 THR B N 1
ATOM 5076 C CA . THR B 1 86 ? -21.016 20.172 -29.938 1 84 86 THR B CA 1
ATOM 5077 C C . THR B 1 86 ? -21.828 19.344 -28.953 1 84 86 THR B C 1
ATOM 5079 O O . THR B 1 86 ? -22.844 19.797 -28.422 1 84 86 THR B O 1
ATOM 5082 N N . SER B 1 87 ? -21.422 18.219 -28.672 1 83.12 87 SER B N 1
ATOM 5083 C CA . SER B 1 87 ? -22.109 17.344 -27.734 1 83.12 87 SER B CA 1
ATOM 5084 C C . SER B 1 87 ? -22.031 17.875 -26.312 1 83.12 87 SER B C 1
ATOM 5086 O O . SER B 1 87 ? -22.984 17.75 -25.547 1 83.12 87 SER B O 1
ATOM 5088 N N . ALA B 1 88 ? -20.938 18.406 -25.969 1 80.81 88 ALA B N 1
ATOM 5089 C CA . ALA B 1 88 ? -20.719 18.906 -24.609 1 80.81 88 ALA B CA 1
ATOM 5090 C C . ALA B 1 88 ? -21.5 20.203 -24.375 1 80.81 88 ALA B C 1
ATOM 5092 O O . ALA B 1 88 ? -21.984 20.453 -23.281 1 80.81 88 ALA B O 1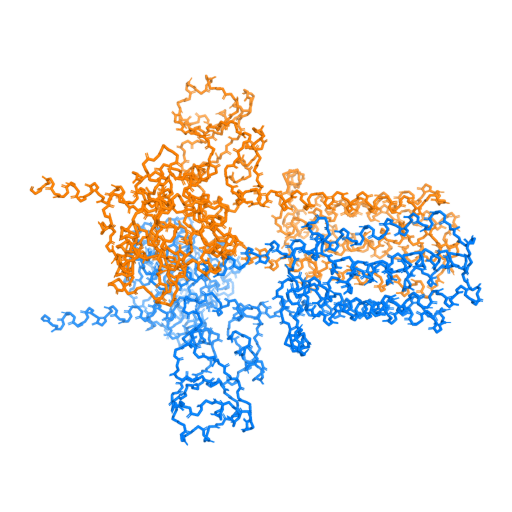
ATOM 5093 N N . VAL B 1 89 ? -21.547 21.031 -25.359 1 78.06 89 VAL B N 1
ATOM 5094 C CA . VAL B 1 89 ? -22.156 22.359 -25.234 1 78.06 89 VAL B CA 1
ATOM 5095 C C . VAL B 1 89 ? -23.672 22.25 -25.375 1 78.06 89 VAL B C 1
ATOM 5097 O O . VAL B 1 89 ? -24.422 22.984 -24.734 1 78.06 89 VAL B O 1
ATOM 5100 N N . GLU B 1 90 ? -24.094 21.422 -26.203 1 71.5 90 GLU B N 1
ATOM 5101 C CA . GLU B 1 90 ? -25.531 21.266 -26.422 1 71.5 90 GLU B CA 1
ATOM 5102 C C . GLU B 1 90 ? -26.219 20.766 -25.172 1 71.5 90 GLU B C 1
ATOM 5104 O O . GLU B 1 90 ? -27.344 21.172 -24.875 1 71.5 90 GLU B O 1
ATOM 5109 N N . THR B 1 91 ? -25.594 19.953 -24.531 1 63.59 91 THR B N 1
ATOM 5110 C CA . THR B 1 91 ? -26.172 19.391 -23.312 1 63.59 91 THR B CA 1
ATOM 5111 C C . THR B 1 91 ? -26.266 20.438 -22.219 1 63.59 91 THR B C 1
ATOM 5113 O O . THR B 1 91 ? -27.094 20.312 -21.297 1 63.59 91 THR B O 1
ATOM 5116 N N . GLU B 1 92 ? -25.5 21.547 -22.359 1 62.31 92 GLU B N 1
ATOM 5117 C CA . GLU B 1 92 ? -25.438 22.516 -21.266 1 62.31 92 GLU B CA 1
ATOM 5118 C C . GLU B 1 92 ? -25.891 23.906 -21.734 1 62.31 92 GLU B C 1
ATOM 5120 O O . GLU B 1 92 ? -25.141 24.875 -21.625 1 62.31 92 GLU B O 1
ATOM 5125 N N . SER B 1 93 ? -26.938 23.984 -22.406 1 60.97 93 SER B N 1
ATOM 5126 C CA . SER B 1 93 ? -27.422 25.172 -23.109 1 60.97 93 SER B CA 1
ATOM 5127 C C . SER B 1 93 ? -27.516 26.375 -22.172 1 60.97 93 SER B C 1
ATOM 5129 O O . SER B 1 93 ? -27.516 27.516 -22.625 1 60.97 93 SER B O 1
ATOM 5131 N N . VAL B 1 94 ? -27.359 26.062 -20.922 1 63.19 94 VAL B N 1
ATOM 5132 C CA . VAL B 1 94 ? -27.719 27.141 -20 1 63.19 94 VAL B CA 1
ATOM 5133 C C . VAL B 1 94 ? -26.469 27.938 -19.625 1 63.19 94 VAL B C 1
ATOM 5135 O O . VAL B 1 94 ? -26.578 29.062 -19.125 1 63.19 94 VAL B O 1
ATOM 5138 N N . TYR B 1 95 ? -25.375 27.438 -19.953 1 63.88 95 TYR B N 1
ATOM 5139 C CA . TYR B 1 95 ? -24.234 28.141 -19.375 1 63.88 95 TYR B CA 1
ATOM 5140 C C . TYR B 1 95 ? -23.516 28.969 -20.438 1 63.88 95 TYR B C 1
ATOM 5142 O O . TYR B 1 95 ? -23.406 28.562 -21.594 1 63.88 95 TYR B O 1
ATOM 5150 N N . CYS B 1 96 ? -23.078 30.094 -19.969 1 64.44 96 CYS B N 1
ATOM 5151 C CA . CYS B 1 96 ? -22.547 31.125 -20.859 1 64.44 96 CYS B CA 1
ATOM 5152 C C . CYS B 1 96 ? -21.031 31.188 -20.781 1 64.44 96 CYS B C 1
ATOM 5154 O O . CYS B 1 96 ? -20.375 31.766 -21.656 1 64.44 96 CYS B O 1
ATOM 5156 N N . GLN B 1 97 ? -20.422 30.641 -19.781 1 72.5 97 GLN B N 1
ATOM 5157 C CA . GLN B 1 97 ? -18.969 30.781 -19.672 1 72.5 97 GLN B CA 1
ATOM 5158 C C . GLN B 1 97 ? -18.312 29.422 -19.422 1 72.5 97 GLN B C 1
ATOM 5160 O O . GLN B 1 97 ? -18.875 28.562 -18.75 1 72.5 97 GLN B O 1
ATOM 5165 N N . PHE B 1 98 ? -17.172 29.344 -20.156 1 76.06 98 PHE B N 1
ATOM 5166 C CA . PHE B 1 98 ? -16.406 28.109 -20.062 1 76.06 98 PHE B CA 1
ATOM 5167 C C . PHE B 1 98 ? -14.969 28.391 -19.656 1 76.06 98 PHE B C 1
ATOM 5169 O O . PHE B 1 98 ? -14.445 29.469 -19.922 1 76.06 98 PHE B O 1
ATOM 5176 N N . ILE B 1 99 ? -14.469 27.531 -18.859 1 79.25 99 ILE B N 1
ATOM 5177 C CA . ILE B 1 99 ? -13.047 27.594 -18.516 1 79.25 99 ILE B CA 1
ATOM 5178 C C . ILE B 1 99 ? -12.289 26.516 -19.312 1 79.25 99 ILE B C 1
ATOM 5180 O O . ILE B 1 99 ? -12.648 25.344 -19.266 1 79.25 99 ILE B O 1
ATOM 5184 N N . ILE B 1 100 ? -11.312 27.047 -20.016 1 80.38 100 ILE B N 1
ATOM 5185 C CA . ILE B 1 100 ? -10.555 26.156 -20.875 1 80.38 100 ILE B CA 1
ATOM 5186 C C . ILE B 1 100 ? -9.125 26.031 -20.359 1 80.38 100 ILE B C 1
ATOM 5188 O O . ILE B 1 100 ? -8.5 27.016 -19.984 1 80.38 100 ILE B O 1
ATOM 5192 N N . LEU B 1 101 ? -8.703 24.797 -20.234 1 85.19 101 LEU B N 1
ATOM 5193 C CA . LEU B 1 101 ? -7.309 24.516 -19.906 1 85.19 101 LEU B CA 1
ATOM 5194 C C . LEU B 1 101 ? -6.578 23.938 -21.109 1 85.19 101 LEU B C 1
ATOM 5196 O O . LEU B 1 101 ? -6.957 22.891 -21.625 1 85.19 101 LEU B O 1
ATOM 5200 N N . LYS B 1 102 ? -5.617 24.672 -21.562 1 90.44 102 LYS B N 1
ATOM 5201 C CA . LYS B 1 102 ? -4.816 24.25 -22.703 1 90.44 102 LYS B CA 1
ATOM 5202 C C . LYS B 1 102 ? -3.365 24 -22.297 1 90.44 102 LYS B C 1
ATOM 5204 O O . LYS B 1 102 ? -2.754 24.844 -21.625 1 90.44 102 LYS B O 1
ATOM 5209 N N . VAL B 1 103 ? -2.873 22.844 -22.719 1 89.5 103 VAL B N 1
ATOM 5210 C CA . VAL B 1 103 ? -1.521 22.422 -22.359 1 89.5 103 VAL B CA 1
ATOM 5211 C C . VAL B 1 103 ? -0.66 22.328 -23.625 1 89.5 103 VAL B C 1
ATOM 5213 O O . VAL B 1 103 ? -1.133 21.875 -24.672 1 89.5 103 VAL B O 1
ATOM 5216 N N . GLU B 1 104 ? 0.473 22.797 -23.5 1 88.69 104 GLU B N 1
ATOM 5217 C CA . GLU B 1 104 ? 1.424 22.672 -24.594 1 88.69 104 GLU B CA 1
ATOM 5218 C C . GLU B 1 104 ? 2.176 21.344 -24.531 1 88.69 104 GLU B C 1
ATOM 5220 O O . GLU B 1 104 ? 2.619 20.922 -23.453 1 88.69 104 GLU B O 1
ATOM 5225 N N . SER B 1 105 ? 2.277 20.719 -25.656 1 86.31 105 SER B N 1
ATOM 5226 C CA . SER B 1 105 ? 2.967 19.438 -25.703 1 86.31 105 SER B CA 1
ATOM 5227 C C . SER B 1 105 ? 4.461 19.609 -25.453 1 86.31 105 SER B C 1
ATOM 5229 O O . SER B 1 105 ? 5.07 20.578 -25.922 1 86.31 105 SER B O 1
ATOM 5231 N N . THR B 1 106 ? 4.922 18.797 -24.547 1 85.12 106 THR B N 1
ATOM 5232 C CA . THR B 1 106 ? 6.352 18.797 -24.25 1 85.12 106 THR B CA 1
ATOM 5233 C C . THR B 1 106 ? 6.891 17.359 -24.219 1 85.12 106 THR B C 1
ATOM 5235 O O . THR B 1 106 ? 6.203 16.453 -23.75 1 85.12 106 THR B O 1
ATOM 5238 N N . GLY B 1 107 ? 8 17.203 -24.812 1 82 107 GLY B N 1
ATOM 5239 C CA . GLY B 1 107 ? 8.594 15.867 -24.844 1 82 107 GLY B CA 1
ATOM 5240 C C . GLY B 1 107 ? 9.469 15.578 -23.641 1 82 107 GLY B C 1
ATOM 5241 O O . GLY B 1 107 ? 9.922 14.445 -23.453 1 82 107 GLY B O 1
ATOM 5242 N N . VAL B 1 108 ? 9.758 16.594 -22.812 1 81.44 108 VAL B N 1
ATOM 5243 C CA . VAL B 1 108 ? 10.664 16.391 -21.688 1 81.44 108 VAL B CA 1
ATOM 5244 C C . VAL B 1 108 ? 10.078 17.016 -20.422 1 81.44 108 VAL B C 1
ATOM 5246 O O . VAL B 1 108 ? 9.547 18.125 -20.453 1 81.44 108 VAL B O 1
ATOM 5249 N N . ILE B 1 109 ? 10.023 16.172 -19.391 1 83.88 109 ILE B N 1
ATOM 5250 C CA . ILE B 1 109 ? 9.617 16.656 -18.078 1 83.88 109 ILE B CA 1
ATOM 5251 C C . ILE B 1 109 ? 10.828 16.719 -17.141 1 83.88 109 ILE B C 1
ATOM 5253 O O . ILE B 1 109 ? 11.586 15.742 -17.047 1 83.88 109 ILE B O 1
ATOM 5257 N N . ALA B 1 110 ? 11.055 17.859 -16.547 1 74.5 110 ALA B N 1
ATOM 5258 C CA . ALA B 1 110 ? 12.234 18.094 -15.727 1 74.5 110 ALA B CA 1
ATOM 5259 C C . ALA B 1 110 ? 12.125 17.391 -14.375 1 74.5 110 ALA B C 1
ATOM 5261 O O . ALA B 1 110 ? 13.141 17.156 -13.719 1 74.5 110 ALA B O 1
ATOM 5262 N N . ASP B 1 111 ? 10.992 16.875 -14.031 1 81.88 111 ASP B N 1
ATOM 5263 C CA . ASP B 1 111 ? 10.812 16.266 -12.711 1 81.88 111 ASP B CA 1
ATOM 5264 C C . ASP B 1 111 ? 11.422 14.875 -12.656 1 81.88 111 ASP B C 1
ATOM 5266 O O . ASP B 1 111 ? 10.93 13.953 -13.312 1 81.88 111 ASP B O 1
ATOM 5270 N N . LYS B 1 112 ? 12.5 14.758 -11.82 1 84.88 112 LYS B N 1
ATOM 5271 C CA . LYS B 1 112 ? 13.234 13.492 -11.742 1 84.88 112 LYS B CA 1
ATOM 5272 C C . LYS B 1 112 ? 12.383 12.406 -11.078 1 84.88 112 LYS B C 1
ATOM 5274 O O . LYS B 1 112 ? 12.562 11.219 -11.359 1 84.88 112 LYS B O 1
ATOM 5279 N N . GLU B 1 113 ? 11.492 12.797 -10.227 1 88.19 113 GLU B N 1
ATOM 5280 C CA . GLU B 1 113 ? 10.617 11.82 -9.594 1 88.19 113 GLU B CA 1
ATOM 5281 C C . GLU B 1 113 ? 9.672 11.195 -10.617 1 88.19 113 GLU B C 1
ATOM 5283 O O . GLU B 1 113 ? 9.359 10 -10.531 1 88.19 113 GLU B O 1
ATOM 5288 N N . ASN B 1 114 ? 9.211 12.016 -11.562 1 91.38 114 ASN B N 1
ATOM 5289 C CA . ASN B 1 114 ? 8.391 11.484 -12.648 1 91.38 114 ASN B CA 1
ATOM 5290 C C . ASN B 1 114 ? 9.133 10.414 -13.445 1 91.38 114 ASN B C 1
ATOM 5292 O O . ASN B 1 114 ? 8.555 9.383 -13.781 1 91.38 114 ASN B O 1
ATOM 5296 N N . GLU B 1 115 ? 10.375 10.672 -13.703 1 90.75 115 GLU B N 1
ATOM 5297 C CA . GLU B 1 115 ? 11.172 9.711 -14.461 1 90.75 115 GLU B CA 1
ATOM 5298 C C . GLU B 1 115 ? 11.336 8.406 -13.68 1 90.75 115 GLU B C 1
ATOM 5300 O O . GLU B 1 115 ? 11.273 7.32 -14.258 1 90.75 115 GLU B O 1
ATOM 5305 N N . LYS B 1 116 ? 11.586 8.547 -12.453 1 89.81 116 LYS B N 1
ATOM 5306 C CA . LYS B 1 116 ? 11.734 7.367 -11.602 1 89.81 116 LYS B CA 1
ATOM 5307 C C . LYS B 1 116 ? 10.453 6.539 -11.586 1 89.81 116 LYS B C 1
ATOM 5309 O O . LYS B 1 116 ? 10.5 5.32 -11.742 1 89.81 116 LYS B O 1
ATOM 5314 N N . TRP B 1 117 ? 9.312 7.234 -11.438 1 92.31 117 TRP B N 1
ATOM 5315 C CA . TRP B 1 117 ? 8.023 6.555 -11.414 1 92.31 117 TRP B CA 1
ATOM 5316 C C . TRP B 1 117 ? 7.699 5.949 -12.773 1 92.31 117 TRP B C 1
ATOM 5318 O O . TRP B 1 117 ? 7.164 4.84 -12.852 1 92.31 117 TRP B O 1
ATOM 5328 N N . ARG B 1 118 ? 8.047 6.645 -13.812 1 93.25 118 ARG B N 1
ATOM 5329 C CA . ARG B 1 118 ? 7.801 6.152 -15.164 1 93.25 118 ARG B CA 1
ATOM 5330 C C . ARG B 1 118 ? 8.625 4.898 -15.445 1 93.25 118 ARG B C 1
ATOM 5332 O O . ARG B 1 118 ? 8.125 3.947 -16.047 1 93.25 118 ARG B O 1
ATOM 5339 N N . SER B 1 119 ? 9.875 4.941 -14.992 1 92.5 119 SER B N 1
ATOM 5340 C CA . SER B 1 119 ? 10.742 3.781 -15.156 1 92.5 119 SER B CA 1
ATOM 5341 C C . SER B 1 119 ? 10.188 2.559 -14.438 1 92.5 119 SER B C 1
ATOM 5343 O O . SER B 1 119 ? 10.188 1.454 -14.984 1 92.5 119 SER B O 1
ATOM 5345 N N . LYS B 1 120 ? 9.68 2.744 -13.25 1 92.25 120 LYS B N 1
ATOM 5346 C CA . LYS B 1 120 ? 9.078 1.655 -12.484 1 92.25 120 LYS B CA 1
ATOM 5347 C C . LYS B 1 120 ? 7.824 1.129 -13.18 1 92.25 120 LYS B C 1
ATOM 5349 O O . LYS B 1 120 ? 7.613 -0.083 -13.258 1 92.25 120 LYS B O 1
ATOM 5354 N N . GLU B 1 121 ? 7.035 2.043 -13.719 1 93.44 121 GLU B N 1
ATOM 5355 C CA . GLU B 1 121 ? 5.809 1.661 -14.406 1 93.44 121 GLU B CA 1
ATOM 5356 C C . GLU B 1 121 ? 6.113 0.903 -15.695 1 93.44 121 GLU B C 1
ATOM 5358 O O . GLU B 1 121 ? 5.43 -0.068 -16.031 1 93.44 121 GLU B O 1
ATOM 5363 N N . THR B 1 122 ? 7.105 1.369 -16.391 1 93.62 122 THR B N 1
ATOM 5364 C CA . THR B 1 122 ? 7.508 0.686 -17.625 1 93.62 122 THR B CA 1
ATOM 5365 C C . THR B 1 122 ? 8.023 -0.717 -17.312 1 93.62 122 THR B C 1
ATOM 5367 O O . THR B 1 122 ? 7.711 -1.67 -18.031 1 93.62 122 THR B O 1
ATOM 5370 N N . PHE B 1 123 ? 8.773 -0.78 -16.266 1 93.5 123 PHE B N 1
ATOM 5371 C CA . PHE B 1 123 ? 9.266 -2.086 -15.844 1 93.5 123 PHE B CA 1
ATOM 5372 C C . PHE B 1 123 ? 8.109 -3.029 -15.547 1 93.5 123 PHE B C 1
ATOM 5374 O O . PHE B 1 123 ? 8.117 -4.188 -15.969 1 93.5 123 PHE B O 1
ATOM 5381 N N . LEU B 1 124 ? 7.117 -2.57 -14.82 1 94.38 124 LEU B N 1
ATOM 5382 C CA . LEU B 1 124 ? 5.953 -3.379 -14.477 1 94.38 124 LEU B CA 1
ATOM 5383 C C . LEU B 1 124 ? 5.184 -3.783 -15.727 1 94.38 124 LEU B C 1
ATOM 5385 O O . LEU B 1 124 ? 4.738 -4.926 -15.844 1 94.38 124 LEU B O 1
ATOM 5389 N N . LYS B 1 125 ? 5.086 -2.852 -16.672 1 94.75 125 LYS B N 1
ATOM 5390 C CA . LYS B 1 125 ? 4.391 -3.141 -17.922 1 94.75 125 LYS B CA 1
ATOM 5391 C C . LYS B 1 125 ? 5.137 -4.195 -18.734 1 94.75 125 LYS B C 1
ATOM 5393 O O . LYS B 1 125 ? 4.527 -5.129 -19.266 1 94.75 125 LYS B O 1
ATOM 5398 N N . ILE B 1 126 ? 6.441 -4.066 -18.766 1 95.31 126 ILE B N 1
ATOM 5399 C CA . ILE B 1 126 ? 7.266 -5.008 -19.516 1 95.31 126 ILE B CA 1
ATOM 5400 C C . ILE B 1 126 ? 7.207 -6.383 -18.859 1 95.31 126 ILE B C 1
ATOM 5402 O O . ILE B 1 126 ? 7.023 -7.398 -19.531 1 95.31 126 ILE B O 1
ATOM 5406 N N . GLN B 1 127 ? 7.359 -6.375 -17.578 1 95 127 GLN B N 1
ATOM 5407 C CA . GLN B 1 127 ? 7.32 -7.641 -16.859 1 95 127 GLN B CA 1
ATOM 5408 C C . GLN B 1 127 ? 5.953 -8.305 -16.984 1 95 127 GLN B C 1
ATOM 5410 O O . GLN B 1 127 ? 5.859 -9.531 -17.062 1 95 127 GLN B O 1
ATOM 5415 N N . SER B 1 128 ? 4.848 -7.562 -16.969 1 96.25 128 SER B N 1
ATOM 5416 C CA . SER B 1 128 ? 3.512 -8.109 -17.172 1 96.25 128 SER B CA 1
ATOM 5417 C C . SER B 1 128 ? 3.367 -8.695 -18.578 1 96.25 128 SER B C 1
ATOM 5419 O O . SER B 1 128 ? 2.771 -9.766 -18.75 1 96.25 128 SER B O 1
ATOM 5421 N N . ALA B 1 129 ? 3.959 -8.031 -19.531 1 97.06 129 ALA B N 1
ATOM 5422 C CA . ALA B 1 129 ? 3.932 -8.531 -20.891 1 97.06 129 ALA B CA 1
ATOM 5423 C C . ALA B 1 129 ? 4.727 -9.828 -21.031 1 97.06 129 ALA B C 1
ATOM 5425 O O . ALA B 1 129 ? 4.293 -10.766 -21.703 1 97.06 129 ALA B O 1
ATOM 5426 N N . ILE B 1 130 ? 5.855 -9.852 -20.359 1 97.25 130 ILE B N 1
ATOM 5427 C CA . ILE B 1 130 ? 6.672 -11.062 -20.375 1 97.25 130 ILE B CA 1
ATOM 5428 C C . ILE B 1 130 ? 5.918 -12.203 -19.703 1 97.25 130 ILE B C 1
ATOM 5430 O O . ILE B 1 130 ? 5.906 -13.328 -20.188 1 97.25 130 ILE B O 1
ATOM 5434 N N . PHE B 1 131 ? 5.246 -11.938 -18.625 1 97.12 131 PHE B N 1
ATOM 5435 C CA . PHE B 1 131 ? 4.48 -12.945 -17.891 1 97.12 131 PHE B CA 1
ATOM 5436 C C . PHE B 1 131 ? 3.375 -13.523 -18.75 1 97.12 131 PHE B C 1
ATOM 5438 O O . PHE B 1 131 ? 3.248 -14.75 -18.875 1 97.12 131 PHE B O 1
ATOM 5445 N N . ILE B 1 132 ? 2.574 -12.656 -19.391 1 96.81 132 ILE B N 1
ATOM 5446 C CA . ILE B 1 132 ? 1.439 -13.094 -20.188 1 96.81 132 ILE B CA 1
ATOM 5447 C C . ILE B 1 132 ? 1.94 -13.852 -21.422 1 96.81 132 ILE B C 1
ATOM 5449 O O . ILE B 1 132 ? 1.433 -14.93 -21.734 1 96.81 132 ILE B O 1
ATOM 5453 N N . SER B 1 133 ? 2.99 -13.367 -22.094 1 97.5 133 SER B N 1
ATOM 5454 C CA . SER B 1 133 ? 3.533 -14.031 -23.266 1 97.5 133 SER B CA 1
ATOM 5455 C C . SER B 1 133 ? 4.148 -15.375 -22.906 1 97.5 133 SER B C 1
ATOM 5457 O O . SER B 1 133 ? 3.965 -16.359 -23.625 1 97.5 133 SER B O 1
ATOM 5459 N N . ALA B 1 134 ? 4.844 -15.352 -21.797 1 97.62 134 ALA B N 1
ATOM 5460 C CA . ALA B 1 134 ? 5.449 -16.609 -21.359 1 97.62 134 ALA B CA 1
ATOM 5461 C C . ALA B 1 134 ? 4.379 -17.625 -20.969 1 97.62 134 ALA B C 1
ATOM 5463 O O . ALA B 1 134 ? 4.539 -18.828 -21.219 1 97.62 134 ALA B O 1
ATOM 5464 N N . ALA B 1 135 ? 3.316 -17.172 -20.312 1 96.94 135 ALA B N 1
ATOM 5465 C CA . ALA B 1 135 ? 2.223 -18.062 -19.922 1 96.94 135 ALA B CA 1
ATOM 5466 C C . ALA B 1 135 ? 1.554 -18.672 -21.156 1 96.94 135 ALA B C 1
ATOM 5468 O O . ALA B 1 135 ? 1.274 -19.875 -21.203 1 96.94 135 ALA B O 1
ATOM 5469 N N . ILE B 1 136 ? 1.329 -17.875 -22.172 1 96.25 136 ILE B N 1
ATOM 5470 C CA . ILE B 1 136 ? 0.737 -18.344 -23.422 1 96.25 136 ILE B CA 1
ATOM 5471 C C . ILE B 1 136 ? 1.687 -19.328 -24.094 1 96.25 136 ILE B C 1
ATOM 5473 O O . ILE B 1 136 ? 1.265 -20.406 -24.547 1 96.25 136 ILE B O 1
ATOM 5477 N N . ALA B 1 137 ? 2.969 -18.984 -24.094 1 97.12 137 ALA B N 1
ATOM 5478 C CA . ALA B 1 137 ? 3.967 -19.875 -24.703 1 97.12 137 ALA B CA 1
ATOM 5479 C C . ALA B 1 137 ? 4.066 -21.188 -23.938 1 97.12 137 ALA B C 1
ATOM 5481 O O . ALA B 1 137 ? 4.309 -22.234 -24.547 1 97.12 137 ALA B O 1
ATOM 5482 N N . LEU B 1 138 ? 3.92 -21.109 -22.656 1 97.31 138 LEU B N 1
ATOM 5483 C CA . LEU B 1 138 ? 3.947 -22.312 -21.828 1 97.31 138 LEU B CA 1
ATOM 5484 C C . LEU B 1 138 ? 2.797 -23.25 -22.188 1 97.31 138 LEU B C 1
ATOM 5486 O O . LEU B 1 138 ? 3.002 -24.453 -22.375 1 97.31 138 LEU B O 1
ATOM 5490 N N . ILE B 1 139 ? 1.601 -22.703 -22.312 1 95.5 139 ILE B N 1
ATOM 5491 C CA . ILE B 1 139 ? 0.43 -23.5 -22.672 1 95.5 139 ILE B CA 1
ATOM 5492 C C . ILE B 1 139 ? 0.607 -24.078 -24.078 1 95.5 139 ILE B C 1
ATOM 5494 O O . ILE B 1 139 ? 0.337 -25.25 -24.297 1 95.5 139 ILE B O 1
ATOM 5498 N N . PHE B 1 140 ? 1.158 -23.328 -24.953 1 94.5 140 PHE B N 1
ATOM 5499 C CA . PHE B 1 140 ? 1.366 -23.781 -26.328 1 94.5 140 PHE B CA 1
ATOM 5500 C C . PHE B 1 140 ? 2.416 -24.891 -26.375 1 94.5 140 PHE B C 1
ATOM 5502 O O . PHE B 1 140 ? 2.232 -25.891 -27.062 1 94.5 140 PHE B O 1
ATOM 5509 N N . SER B 1 141 ? 3.488 -24.703 -25.688 1 94.5 141 SER B N 1
ATOM 5510 C CA . SER B 1 141 ? 4.555 -25.688 -25.703 1 94.5 141 SER B CA 1
ATOM 5511 C C . SER B 1 141 ? 4.098 -27 -25.062 1 94.5 141 SER B C 1
ATOM 5513 O O . SER B 1 141 ? 4.484 -28.078 -25.516 1 94.5 141 SER B O 1
ATOM 5515 N N . ALA B 1 142 ? 3.273 -26.891 -24.078 1 93.44 142 ALA B N 1
ATOM 5516 C CA . ALA B 1 142 ? 2.779 -28.094 -23.406 1 93.44 142 ALA B CA 1
ATOM 5517 C C . ALA B 1 142 ? 1.802 -28.859 -24.297 1 93.44 142 ALA B C 1
ATOM 5519 O O . ALA B 1 142 ? 1.698 -30.078 -24.203 1 93.44 142 ALA B O 1
ATOM 5520 N N . ASN B 1 143 ? 1.095 -28.156 -25.203 1 91.94 143 ASN B N 1
ATOM 5521 C CA . ASN B 1 143 ? 0.035 -28.781 -26 1 91.94 143 ASN B CA 1
ATOM 5522 C C . ASN B 1 143 ? 0.474 -29.016 -27.438 1 91.94 143 ASN B C 1
ATOM 5524 O O . ASN B 1 143 ? -0.352 -29.328 -28.297 1 91.94 143 ASN B O 1
ATOM 5528 N N . ILE B 1 144 ? 1.697 -29 -27.719 1 88.19 144 ILE B N 1
ATOM 5529 C CA . ILE B 1 144 ? 2.195 -29.125 -29.094 1 88.19 144 ILE B CA 1
ATOM 5530 C C . ILE B 1 144 ? 1.84 -30.5 -29.641 1 88.19 144 ILE B C 1
ATOM 5532 O O . ILE B 1 144 ? 1.433 -30.625 -30.797 1 88.19 144 ILE B O 1
ATOM 5536 N N . ASN B 1 145 ? 1.9 -31.547 -28.812 1 83.56 145 ASN B N 1
ATOM 5537 C CA . ASN B 1 145 ? 1.669 -32.906 -29.281 1 83.56 145 ASN B CA 1
ATOM 5538 C C . ASN B 1 145 ? 0.266 -33.406 -28.922 1 83.56 145 ASN B C 1
ATOM 5540 O O . ASN B 1 145 ? -0.058 -34.562 -29.125 1 83.56 145 ASN B O 1
ATOM 5544 N N . PHE B 1 146 ? -0.403 -32.531 -28.344 1 81.5 146 PHE B N 1
ATOM 5545 C CA . PHE B 1 146 ? -1.729 -32.906 -27.875 1 81.5 146 PHE B CA 1
ATOM 5546 C C . PHE B 1 146 ? -2.805 -32.062 -28.516 1 81.5 146 PHE B C 1
ATOM 5548 O O . PHE B 1 146 ? -3.047 -30.922 -28.094 1 81.5 146 PHE B O 1
ATOM 5555 N N . PHE B 1 147 ? -3.252 -32.469 -29.734 1 81 147 PHE B N 1
ATOM 5556 C CA . PHE B 1 147 ? -4.281 -31.641 -30.375 1 81 147 PHE B CA 1
ATOM 5557 C C . PHE B 1 147 ? -5.613 -32.375 -30.422 1 81 147 PHE B C 1
ATOM 5559 O O . PHE B 1 147 ? -5.68 -33.531 -30.875 1 81 147 PHE B O 1
ATOM 5566 N N . SER B 1 148 ? -6.586 -31.828 -29.703 1 88.06 148 SER B N 1
ATOM 5567 C CA . SER B 1 148 ? -7.988 -32.219 -29.781 1 88.06 148 SER B CA 1
ATOM 5568 C C . SER B 1 148 ? -8.906 -31 -29.719 1 88.06 148 SER B C 1
ATOM 5570 O O . SER B 1 148 ? -8.633 -30.047 -28.984 1 88.06 148 SER B O 1
ATOM 5572 N N . TRP B 1 149 ? -9.961 -31.016 -30.578 1 90.56 149 TRP B N 1
ATOM 5573 C CA . TRP B 1 149 ? -10.859 -29.875 -30.625 1 90.56 149 TRP B CA 1
ATOM 5574 C C . TRP B 1 149 ? -11.562 -29.688 -29.281 1 90.56 149 TRP B C 1
ATOM 5576 O O . TRP B 1 149 ? -11.852 -28.547 -28.891 1 90.56 149 TRP B O 1
ATOM 5586 N N . ILE B 1 150 ? -11.781 -30.703 -28.625 1 91.81 150 ILE B N 1
ATOM 5587 C CA . ILE B 1 150 ? -12.438 -30.609 -27.328 1 91.81 150 ILE B CA 1
ATOM 5588 C C . ILE B 1 150 ? -11.5 -29.953 -26.328 1 91.81 150 ILE B C 1
ATOM 5590 O O . ILE B 1 150 ? -11.938 -29.172 -25.484 1 91.81 150 ILE B O 1
ATOM 5594 N N . HIS B 1 151 ? -10.234 -30.328 -26.438 1 92.5 151 HIS B N 1
ATOM 5595 C CA . HIS B 1 151 ? -9.242 -29.75 -25.531 1 92.5 151 HIS B CA 1
ATOM 5596 C C . HIS B 1 151 ? -9.094 -28.25 -25.781 1 92.5 151 HIS B C 1
ATOM 5598 O O . HIS B 1 151 ? -8.984 -27.469 -24.828 1 92.5 151 HIS B O 1
ATOM 5604 N N . VAL B 1 152 ? -9.18 -27.891 -27.031 1 93.94 152 VAL B N 1
ATOM 5605 C CA . VAL B 1 152 ? -9.078 -26.484 -27.391 1 93.94 152 VAL B CA 1
ATOM 5606 C C . VAL B 1 152 ? -10.289 -25.719 -26.859 1 93.94 152 VAL B C 1
ATOM 5608 O O . VAL B 1 152 ? -10.156 -24.609 -26.344 1 93.94 152 VAL B O 1
ATOM 5611 N N . LEU B 1 153 ? -11.383 -26.359 -26.953 1 95.5 153 LEU B N 1
ATOM 5612 C CA . LEU B 1 153 ? -12.602 -25.734 -26.453 1 95.5 153 LEU B CA 1
ATOM 5613 C C . LEU B 1 153 ? -12.539 -25.531 -24.938 1 95.5 153 LEU B C 1
ATOM 5615 O O . LEU B 1 153 ? -12.977 -24.5 -24.438 1 95.5 153 LEU B O 1
ATOM 5619 N N . LEU B 1 154 ? -12.008 -26.484 -24.297 1 95.62 154 LEU B N 1
ATOM 5620 C CA . LEU B 1 154 ? -11.859 -26.375 -22.859 1 95.62 154 LEU B CA 1
ATOM 5621 C C . LEU B 1 154 ? -10.883 -25.266 -22.484 1 95.62 154 LEU B C 1
ATOM 5623 O O . LEU B 1 154 ? -11.117 -24.516 -21.531 1 95.62 154 LEU B O 1
ATOM 5627 N N . LEU B 1 155 ? -9.852 -25.109 -23.266 1 96.19 155 LEU B N 1
ATOM 5628 C CA . LEU B 1 155 ? -8.859 -24.062 -23.016 1 96.19 155 LEU B CA 1
ATOM 5629 C C . LEU B 1 155 ? -9.453 -22.688 -23.234 1 96.19 155 LEU B C 1
ATOM 5631 O O . LEU B 1 155 ? -9.242 -21.766 -22.438 1 96.19 155 LEU B O 1
ATOM 5635 N N . ILE B 1 156 ? -10.258 -22.562 -24.25 1 96.38 156 ILE B N 1
ATOM 5636 C CA . ILE B 1 156 ? -10.859 -21.266 -24.594 1 96.38 156 ILE B CA 1
ATOM 5637 C C . ILE B 1 156 ? -11.852 -20.859 -23.5 1 96.38 156 ILE B C 1
ATOM 5639 O O . ILE B 1 156 ? -11.859 -19.703 -23.062 1 96.38 156 ILE B O 1
ATOM 5643 N N . THR B 1 157 ? -12.625 -21.812 -23.078 1 96.69 157 THR B N 1
ATOM 5644 C CA . THR B 1 157 ? -13.609 -21.516 -22.031 1 96.69 157 THR B CA 1
ATOM 5645 C C . THR B 1 157 ? -12.922 -21.172 -20.719 1 96.69 157 THR B C 1
ATOM 5647 O O . THR B 1 157 ? -13.375 -20.281 -19.984 1 96.69 157 THR B O 1
ATOM 5650 N N . THR B 1 158 ? -11.891 -21.859 -20.438 1 96.88 158 THR B N 1
ATOM 5651 C CA . THR B 1 158 ? -11.148 -21.609 -19.203 1 96.88 158 THR B CA 1
ATOM 5652 C C . THR B 1 158 ? -10.492 -20.219 -19.25 1 96.88 158 THR B C 1
ATOM 5654 O O . THR B 1 158 ? -10.531 -19.484 -18.266 1 96.88 158 THR B O 1
ATOM 5657 N N . MET B 1 159 ? -9.914 -19.859 -20.359 1 96.94 159 MET B N 1
ATOM 5658 C CA . MET B 1 159 ? -9.289 -18.547 -20.516 1 96.94 159 MET B CA 1
ATOM 5659 C C . MET B 1 159 ? -10.328 -17.438 -20.438 1 96.94 159 MET B C 1
ATOM 5661 O O . MET B 1 159 ? -10.086 -16.391 -19.844 1 96.94 159 MET B O 1
ATOM 5665 N N . GLY B 1 160 ? -11.422 -17.672 -21.078 1 96.56 160 GLY B N 1
ATOM 5666 C CA . GLY B 1 160 ? -12.523 -16.734 -20.969 1 96.56 160 GLY B CA 1
ATOM 5667 C C . GLY B 1 160 ? -13.008 -16.531 -19.547 1 96.56 160 GLY B C 1
ATOM 5668 O O . GLY B 1 160 ? -13.266 -15.398 -19.125 1 96.56 160 GLY B O 1
ATOM 5669 N N . GLY B 1 161 ? -13.133 -17.578 -18.828 1 96.38 161 GLY B N 1
ATOM 5670 C CA . GLY B 1 161 ? -13.516 -17.5 -17.438 1 96.38 161 GLY B CA 1
ATOM 5671 C C . GLY B 1 161 ? -12.531 -16.719 -16.594 1 96.38 161 GLY B C 1
ATOM 5672 O O . GLY B 1 161 ? -12.938 -15.945 -15.719 1 96.38 161 GLY B O 1
ATOM 5673 N N . ILE B 1 162 ? -11.258 -16.891 -16.828 1 96.81 162 ILE B N 1
ATOM 5674 C CA . ILE B 1 162 ? -10.227 -16.156 -16.078 1 96.81 162 ILE B CA 1
ATOM 5675 C C . ILE B 1 162 ? -10.336 -14.664 -16.375 1 96.81 162 ILE B C 1
ATOM 5677 O O . ILE B 1 162 ? -10.227 -13.844 -15.461 1 96.81 162 ILE B O 1
ATOM 5681 N N . LEU B 1 163 ? -10.57 -14.336 -17.594 1 95.88 163 LEU B N 1
ATOM 5682 C CA . LEU B 1 163 ? -10.688 -12.93 -17.984 1 95.88 163 LEU B CA 1
ATOM 5683 C C . LEU B 1 163 ? -11.875 -12.273 -17.297 1 95.88 163 LEU B C 1
ATOM 5685 O O . LEU B 1 163 ? -11.734 -11.195 -16.703 1 95.88 163 LEU B O 1
ATOM 5689 N N . VAL B 1 164 ? -12.969 -12.93 -17.297 1 95.81 164 VAL B N 1
ATOM 5690 C CA . VAL B 1 164 ? -14.164 -12.383 -16.656 1 95.81 164 VAL B CA 1
ATOM 5691 C C . VAL B 1 164 ? -13.977 -12.359 -15.148 1 95.81 164 VAL B C 1
ATOM 5693 O O . VAL B 1 164 ? -14.383 -11.406 -14.477 1 95.81 164 VAL B O 1
ATOM 5696 N N . GLY B 1 165 ? -13.414 -13.414 -14.688 1 94.38 165 GLY B N 1
ATOM 5697 C CA . GLY B 1 165 ? -13.109 -13.445 -13.266 1 94.38 165 GLY B CA 1
ATOM 5698 C C . GLY B 1 165 ? -12.211 -12.305 -12.82 1 94.38 165 GLY B C 1
ATOM 5699 O O . GLY B 1 165 ? -12.438 -11.711 -11.766 1 94.38 165 GLY B O 1
ATOM 5700 N N . TYR B 1 166 ? -11.266 -12.008 -13.617 1 93.69 166 TYR B N 1
ATOM 5701 C CA . TYR B 1 166 ? -10.367 -10.898 -13.328 1 93.69 166 TYR B CA 1
ATOM 5702 C C . TYR B 1 166 ? -11.125 -9.578 -13.289 1 93.69 166 TYR B C 1
ATOM 5704 O O . TYR B 1 166 ? -10.891 -8.75 -12.398 1 93.69 166 TYR B O 1
ATOM 5712 N N . LEU B 1 167 ? -12 -9.359 -14.188 1 94 167 LEU B N 1
ATOM 5713 C CA . LEU B 1 167 ? -12.789 -8.133 -14.234 1 94 167 LEU B CA 1
ATOM 5714 C C . LEU B 1 167 ? -13.688 -8.016 -13.008 1 94 167 LEU B C 1
ATOM 5716 O O . LEU B 1 167 ? -13.875 -6.918 -12.469 1 94 167 LEU B O 1
ATOM 5720 N N . LEU B 1 168 ? -14.172 -9.141 -12.562 1 92.44 168 LEU B N 1
ATOM 5721 C CA . LEU B 1 168 ? -15.016 -9.148 -11.375 1 92.44 168 LEU B CA 1
ATOM 5722 C C . LEU B 1 168 ? -14.219 -8.773 -10.133 1 92.44 168 LEU B C 1
ATOM 5724 O O . LEU B 1 168 ? -14.68 -7.973 -9.305 1 92.44 168 LEU B O 1
ATOM 5728 N N . ILE B 1 169 ? -13.016 -9.297 -10.039 1 92.75 169 ILE B N 1
ATOM 5729 C CA . ILE B 1 169 ? -12.164 -8.984 -8.898 1 92.75 169 ILE B CA 1
ATOM 5730 C C . ILE B 1 169 ? -11.758 -7.512 -8.945 1 92.75 169 ILE B C 1
ATOM 5732 O O . ILE B 1 169 ? -11.719 -6.836 -7.914 1 92.75 169 ILE B O 1
ATOM 5736 N N . ALA B 1 170 ? -11.477 -7.055 -10.148 1 91.56 170 ALA B N 1
ATOM 5737 C CA . ALA B 1 170 ? -11.117 -5.645 -10.32 1 91.56 170 ALA B CA 1
ATOM 5738 C C . ALA B 1 170 ? -12.25 -4.734 -9.836 1 91.56 170 ALA B C 1
ATOM 5740 O O . ALA B 1 170 ? -12.008 -3.762 -9.125 1 91.56 170 ALA B O 1
ATOM 5741 N N . LYS B 1 171 ? -13.383 -5.055 -10.172 1 89.56 171 LYS B N 1
ATOM 5742 C CA . LYS B 1 171 ? -14.539 -4.27 -9.75 1 89.56 171 LYS B CA 1
ATOM 5743 C C . LYS B 1 171 ? -14.727 -4.344 -8.234 1 89.56 171 LYS B C 1
ATOM 5745 O O . LYS B 1 171 ? -15.062 -3.346 -7.598 1 89.56 171 LYS B O 1
ATOM 5750 N N . ASP B 1 172 ? -14.508 -5.492 -7.723 1 87.44 172 ASP B N 1
ATOM 5751 C CA . ASP B 1 172 ? -14.602 -5.691 -6.277 1 87.44 172 ASP B CA 1
ATOM 5752 C C . ASP B 1 172 ? -13.586 -4.824 -5.539 1 87.44 172 ASP B C 1
ATOM 5754 O O . ASP B 1 172 ? -13.844 -4.363 -4.426 1 87.44 172 ASP B O 1
ATOM 5758 N N . LEU B 1 173 ? -12.398 -4.613 -6.18 1 88.56 173 LEU B N 1
ATOM 5759 C CA . LEU B 1 173 ? -11.32 -3.838 -5.574 1 88.56 173 LEU B CA 1
ATOM 5760 C C . LEU B 1 173 ? -11.516 -2.348 -5.824 1 88.56 173 LEU B C 1
ATOM 5762 O O . LEU B 1 173 ? -10.719 -1.525 -5.363 1 88.56 173 LEU B O 1
ATOM 5766 N N . GLY B 1 174 ? -12.547 -1.979 -6.582 1 85.56 174 GLY B N 1
ATOM 5767 C CA . GLY B 1 174 ? -12.852 -0.582 -6.836 1 85.56 174 GLY B CA 1
ATOM 5768 C C . GLY B 1 174 ? -12.156 -0.03 -8.062 1 85.56 174 GLY B C 1
ATOM 5769 O O . GLY B 1 174 ? -12.133 1.184 -8.281 1 85.56 174 GLY B O 1
ATOM 5770 N N . ILE B 1 175 ? -11.531 -0.875 -8.773 1 84.5 175 ILE B N 1
ATOM 5771 C CA . ILE B 1 175 ? -10.898 -0.458 -10.016 1 84.5 175 ILE B CA 1
ATOM 5772 C C . ILE B 1 175 ? -11.93 -0.458 -11.141 1 84.5 175 ILE B C 1
ATOM 5774 O O . ILE B 1 175 ? -12.484 -1.504 -11.484 1 84.5 175 ILE B O 1
ATOM 5778 N N . ASN B 1 176 ? -12.188 0.643 -11.648 1 82.5 176 ASN B N 1
ATOM 5779 C CA . ASN B 1 176 ? -13.227 0.769 -12.664 1 82.5 176 ASN B CA 1
ATOM 5780 C C . ASN B 1 176 ? -12.633 1.053 -14.039 1 82.5 176 ASN B C 1
ATOM 5782 O O . ASN B 1 176 ? -11.844 1.987 -14.203 1 82.5 176 ASN B O 1
ATOM 5786 N N . TYR B 1 177 ? -12.977 0.12 -14.867 1 83.31 177 TYR B N 1
ATOM 5787 C CA . TYR B 1 177 ? -12.68 0.342 -16.281 1 83.31 177 TYR B CA 1
ATOM 5788 C C . TYR B 1 177 ? -13.883 0.914 -17 1 83.31 177 TYR B C 1
ATOM 5790 O O . TYR B 1 177 ? -15.016 0.473 -16.781 1 83.31 177 TYR B O 1
ATOM 5798 N N . GLU B 1 178 ? -13.688 1.85 -17.797 1 82.62 178 GLU B N 1
ATOM 5799 C CA . GLU B 1 178 ? -14.781 2.541 -18.469 1 82.62 178 GLU B CA 1
ATOM 5800 C C . GLU B 1 178 ? -15.633 1.569 -19.281 1 82.62 178 GLU B C 1
ATOM 5802 O O . GLU B 1 178 ? -16.859 1.592 -19.203 1 82.62 178 GLU B O 1
ATOM 5807 N N . VAL B 1 179 ? -14.953 0.694 -19.984 1 83.88 179 VAL B N 1
ATOM 5808 C CA . VAL B 1 179 ? -15.648 -0.25 -20.844 1 83.88 179 VAL B CA 1
ATOM 5809 C C . VAL B 1 179 ? -16.484 -1.211 -20 1 83.88 179 VAL B C 1
ATOM 5811 O O . VAL B 1 179 ? -17.609 -1.552 -20.375 1 83.88 179 VAL B O 1
ATOM 5814 N N . VAL B 1 180 ? -16.016 -1.579 -18.891 1 87.25 180 VAL B N 1
ATOM 5815 C CA . VAL B 1 180 ? -16.703 -2.523 -18.016 1 87.25 180 VAL B CA 1
ATOM 5816 C C . VAL B 1 180 ? -17.891 -1.841 -17.359 1 87.25 180 VAL B C 1
ATOM 5818 O O . VAL B 1 180 ? -18.953 -2.439 -17.219 1 87.25 180 VAL B O 1
ATOM 5821 N N . GLU B 1 181 ? -17.688 -0.605 -17.031 1 85.44 181 GLU B N 1
ATOM 5822 C CA . GLU B 1 181 ? -18.781 0.143 -16.422 1 85.44 181 GLU B CA 1
ATOM 5823 C C . GLU B 1 181 ? -19.922 0.357 -17.406 1 85.44 181 GLU B C 1
ATOM 5825 O O . GLU B 1 181 ? -21.094 0.231 -17.047 1 85.44 181 GLU B O 1
ATOM 5830 N N . ALA B 1 182 ? -19.516 0.671 -18.625 1 84.62 182 ALA B N 1
ATOM 5831 C CA . ALA B 1 182 ? -20.531 0.848 -19.656 1 84.62 182 ALA B CA 1
ATOM 5832 C C . ALA B 1 182 ? -21.281 -0.453 -19.922 1 84.62 182 ALA B C 1
ATOM 5834 O O . ALA B 1 182 ? -22.5 -0.444 -20.109 1 84.62 182 ALA B O 1
ATOM 5835 N N . PHE B 1 183 ? -20.562 -1.541 -19.828 1 87.56 183 PHE B N 1
ATOM 5836 C CA . PHE B 1 183 ? -21.141 -2.859 -20.047 1 87.56 183 PHE B CA 1
ATOM 5837 C C . PHE B 1 183 ? -22.078 -3.234 -18.906 1 87.56 183 PHE B C 1
ATOM 5839 O O . PHE B 1 183 ? -23.156 -3.781 -19.125 1 87.56 183 PHE B O 1
ATOM 5846 N N . CYS B 1 184 ? -21.734 -2.891 -17.719 1 86.06 184 CYS B N 1
ATOM 5847 C CA . CYS B 1 184 ? -22.5 -3.252 -16.531 1 86.06 184 CYS B CA 1
ATOM 5848 C C . CYS B 1 184 ? -23.734 -2.365 -16.375 1 86.06 184 CYS B C 1
ATOM 5850 O O . CYS B 1 184 ? -24.719 -2.771 -15.773 1 86.06 184 CYS B O 1
ATOM 5852 N N . LYS B 1 185 ? -23.641 -1.188 -16.875 1 83.31 185 LYS B N 1
ATOM 5853 C CA . LYS B 1 185 ? -24.766 -0.255 -16.734 1 83.31 185 LYS B CA 1
ATOM 5854 C C . LYS B 1 185 ? -25.672 -0.306 -17.953 1 83.31 185 LYS B C 1
ATOM 5856 O O . LYS B 1 185 ? -26.75 0.293 -17.953 1 83.31 185 LYS B O 1
ATOM 5861 N N . ALA B 1 186 ? -25.156 -1.122 -18.844 1 80.06 186 ALA B N 1
ATOM 5862 C CA . ALA B 1 186 ? -25.938 -1.228 -20.062 1 80.06 186 ALA B CA 1
ATOM 5863 C C . ALA B 1 186 ? -27.172 -2.109 -19.859 1 80.06 186 ALA B C 1
ATOM 5865 O O . ALA B 1 186 ? -27.047 -3.242 -19.391 1 80.06 186 ALA B O 1
ATOM 5866 N N . GLY B 1 187 ? -28.344 -1.504 -19.688 1 71.69 187 GLY B N 1
ATOM 5867 C CA . GLY B 1 187 ? -29.578 -2.264 -19.578 1 71.69 187 GLY B CA 1
ATOM 5868 C C . GLY B 1 187 ? -30.484 -1.774 -18.469 1 71.69 187 GLY B C 1
ATOM 5869 O O . GLY B 1 187 ? -30.047 -1.043 -17.578 1 71.69 187 GLY B O 1
ATOM 5870 N N . LYS B 1 188 ? -31.656 -2.211 -18.609 1 75.5 188 LYS B N 1
ATOM 5871 C CA . LYS B 1 188 ? -32.656 -1.896 -17.594 1 75.5 188 LYS B CA 1
ATOM 5872 C C . LYS B 1 188 ? -32.406 -2.693 -16.312 1 75.5 188 LYS B C 1
ATOM 5874 O O . LYS B 1 188 ? -32.156 -3.9 -16.375 1 75.5 188 LYS B O 1
ATOM 5879 N N . ASN B 1 189 ? -32.25 -2.221 -15.195 1 78.94 189 ASN B N 1
ATOM 5880 C CA . ASN B 1 189 ? -32.094 -2.834 -13.883 1 78.94 189 ASN B CA 1
ATOM 5881 C C . ASN B 1 189 ? -30.734 -3.539 -13.758 1 78.94 189 ASN B C 1
ATOM 5883 O O . ASN B 1 189 ? -30.641 -4.613 -13.164 1 78.94 189 ASN B O 1
ATOM 5887 N N . SER B 1 190 ? -29.781 -3.184 -14.617 1 82.88 190 SER B N 1
ATOM 5888 C CA . SER B 1 190 ? -28.453 -3.789 -14.562 1 82.88 190 SER B CA 1
ATOM 5889 C C . SER B 1 190 ? -27.531 -2.992 -13.664 1 82.88 190 SER B C 1
ATOM 5891 O O . SER B 1 190 ? -27.469 -1.765 -13.75 1 82.88 190 SER B O 1
ATOM 5893 N N . ASN B 1 191 ? -27.062 -3.719 -12.68 1 81.75 191 ASN B N 1
ATOM 5894 C CA . ASN B 1 191 ? -26.109 -3.1 -11.773 1 81.75 191 ASN B CA 1
ATOM 5895 C C . ASN B 1 191 ? -25.141 -4.129 -11.188 1 81.75 191 ASN B C 1
ATOM 5897 O O . ASN B 1 191 ? -25.469 -4.789 -10.195 1 81.75 191 ASN B O 1
ATOM 5901 N N . CYS B 1 192 ? -23.969 -4.184 -11.719 1 82.25 192 CYS B N 1
ATOM 5902 C CA . CYS B 1 192 ? -22.984 -5.152 -11.258 1 82.25 192 CYS B CA 1
ATOM 5903 C C . CYS B 1 192 ? -22.562 -4.871 -9.82 1 82.25 192 CYS B C 1
ATOM 5905 O O . CYS B 1 192 ? -22.359 -5.797 -9.039 1 82.25 192 CYS B O 1
ATOM 5907 N N . ASP B 1 193 ? -22.5 -3.627 -9.484 1 80.62 193 ASP B N 1
ATOM 5908 C CA . ASP B 1 193 ? -22 -3.236 -8.172 1 80.62 193 ASP B CA 1
ATOM 5909 C C . ASP B 1 193 ? -22.984 -3.641 -7.07 1 80.62 193 ASP B C 1
ATOM 5911 O O . ASP B 1 193 ? -22.562 -4.027 -5.977 1 80.62 193 ASP B O 1
ATOM 5915 N N . GLU B 1 194 ? -24.234 -3.549 -7.379 1 78.38 194 GLU B N 1
ATOM 5916 C CA . GLU B 1 194 ? -25.25 -3.877 -6.391 1 78.38 194 GLU B CA 1
ATOM 5917 C C . GLU B 1 194 ? -25.172 -5.344 -5.984 1 78.38 194 GLU B C 1
ATOM 5919 O O . GLU B 1 194 ? -25.328 -5.676 -4.805 1 78.38 194 GLU B O 1
ATOM 5924 N N . ILE B 1 195 ? -24.859 -6.156 -6.922 1 79.44 195 ILE B N 1
ATOM 5925 C CA . ILE B 1 195 ? -24.812 -7.594 -6.676 1 79.44 195 ILE B CA 1
ATOM 5926 C C . ILE B 1 195 ? -23.469 -7.973 -6.082 1 79.44 195 ILE B C 1
ATOM 5928 O O . ILE B 1 195 ? -23.391 -8.719 -5.098 1 79.44 195 ILE B O 1
ATOM 5932 N N . LEU B 1 196 ? -22.438 -7.441 -6.598 1 79.94 196 LEU B N 1
ATOM 5933 C CA . LEU B 1 196 ? -21.062 -7.789 -6.207 1 79.94 196 LEU B CA 1
ATOM 5934 C C . LEU B 1 196 ? -20.766 -7.312 -4.789 1 79.94 196 LEU B C 1
ATOM 5936 O O . LEU B 1 196 ? -20.031 -7.961 -4.051 1 79.94 196 LEU B O 1
ATOM 5940 N N . LYS B 1 197 ? -21.344 -6.23 -4.391 1 78.62 197 LYS B N 1
ATOM 5941 C CA . LYS B 1 197 ? -21.031 -5.66 -3.082 1 78.62 197 LYS B CA 1
ATOM 5942 C C . LYS B 1 197 ? -22.062 -6.086 -2.041 1 78.62 197 LYS B C 1
ATOM 5944 O O . LYS B 1 197 ? -21.953 -5.73 -0.867 1 78.62 197 LYS B O 1
ATOM 5949 N N . SER B 1 198 ? -22.969 -6.898 -2.463 1 78.56 198 SER B N 1
ATOM 5950 C CA . SER B 1 198 ? -23.984 -7.379 -1.535 1 78.56 198 SER B CA 1
ATOM 5951 C C . SER B 1 198 ? -23.406 -8.383 -0.548 1 78.56 198 SER B C 1
ATOM 5953 O O . SER B 1 198 ? -22.422 -9.07 -0.853 1 78.56 198 SER B O 1
ATOM 5955 N N . GLU B 1 199 ? -23.953 -8.461 0.63 1 76.69 199 GLU B N 1
ATOM 5956 C CA . GLU B 1 199 ? -23.516 -9.406 1.657 1 76.69 199 GLU B CA 1
ATOM 5957 C C . GLU B 1 199 ? -23.844 -10.844 1.261 1 76.69 199 GLU B C 1
ATOM 5959 O O . GLU B 1 199 ? -23.172 -11.773 1.7 1 76.69 199 GLU B O 1
ATOM 5964 N N . ASP B 1 200 ? -24.688 -10.977 0.402 1 71.06 200 ASP B N 1
ATOM 5965 C CA . ASP B 1 200 ? -25.109 -12.312 -0.008 1 71.06 200 ASP B CA 1
ATOM 5966 C C . ASP B 1 200 ? -24.156 -12.906 -1.036 1 71.06 200 ASP B C 1
ATOM 5968 O O . ASP B 1 200 ? -24.203 -14.102 -1.323 1 71.06 200 ASP B O 1
ATOM 5972 N N . ALA B 1 201 ? -23.375 -12.031 -1.527 1 76.06 201 ALA B N 1
ATOM 5973 C CA . ALA B 1 201 ? -22.406 -12.492 -2.525 1 76.06 201 ALA B CA 1
ATOM 5974 C C . ALA B 1 201 ? -21.125 -12.992 -1.86 1 76.06 201 ALA B C 1
ATOM 5976 O O . ALA B 1 201 ? -20.094 -13.172 -2.525 1 76.06 201 ALA B O 1
ATOM 5977 N N . LYS B 1 202 ? -21.219 -13.312 -0.558 1 79.5 202 LYS B N 1
ATOM 5978 C CA . LYS B 1 202 ? -20.062 -13.781 0.194 1 79.5 202 LYS B CA 1
ATOM 5979 C C . LYS B 1 202 ? -20.25 -15.227 0.652 1 79.5 202 LYS B C 1
ATOM 5981 O O . LYS B 1 202 ? -21.359 -15.625 1.032 1 79.5 202 LYS B O 1
ATOM 5986 N N . LEU B 1 203 ? -19.172 -15.93 0.362 1 77 203 LEU B N 1
ATOM 5987 C CA . LEU B 1 203 ? -19.109 -17.281 0.905 1 77 203 LEU B CA 1
ATOM 5988 C C . LEU B 1 203 ? -18.453 -17.281 2.283 1 77 203 LEU B C 1
ATOM 5990 O O . LEU B 1 203 ? -17.359 -16.75 2.455 1 77 203 LEU B O 1
ATOM 5994 N N . PHE B 1 204 ? -19.062 -17.781 3.281 1 72.56 204 PHE B N 1
ATOM 5995 C CA . PHE B 1 204 ? -18.562 -17.844 4.648 1 72.56 204 PHE B CA 1
ATOM 5996 C C . PHE B 1 204 ? -18.234 -16.453 5.168 1 72.56 204 PHE B C 1
ATOM 5998 O O . PHE B 1 204 ? -17.266 -16.266 5.906 1 72.56 204 PHE B O 1
ATOM 6005 N N . GLY B 1 205 ? -18.781 -15.477 4.637 1 74.44 205 GLY B N 1
ATOM 6006 C CA . GLY B 1 205 ? -18.719 -14.117 5.148 1 74.44 205 GLY B CA 1
ATOM 6007 C C . GLY B 1 205 ? -17.516 -13.336 4.625 1 74.44 205 GLY B C 1
ATOM 6008 O O . GLY B 1 205 ? -17.453 -12.117 4.789 1 74.44 205 GLY B O 1
ATOM 6009 N N . ARG B 1 206 ? -16.562 -14.047 3.957 1 80.5 206 ARG B N 1
ATOM 6010 C CA . ARG B 1 206 ? -15.375 -13.297 3.576 1 80.5 206 ARG B CA 1
ATOM 6011 C C . ARG B 1 206 ? -14.977 -13.602 2.135 1 80.5 206 ARG B C 1
ATOM 6013 O O . ARG B 1 206 ? -14.375 -12.758 1.464 1 80.5 206 ARG B O 1
ATOM 6020 N N . ILE B 1 207 ? -15.328 -14.758 1.719 1 88.06 207 ILE B N 1
ATOM 6021 C CA . ILE B 1 207 ? -14.945 -15.148 0.366 1 88.06 207 ILE B CA 1
ATOM 6022 C C . ILE B 1 207 ? -16.078 -14.828 -0.603 1 88.06 207 ILE B C 1
ATOM 6024 O O . ILE B 1 207 ? -17.219 -15.273 -0.41 1 88.06 207 ILE B O 1
ATOM 6028 N N . ARG B 1 208 ? -15.766 -14.133 -1.646 1 88.44 208 ARG B N 1
ATOM 6029 C CA . ARG B 1 208 ? -16.781 -13.758 -2.633 1 88.44 208 ARG B CA 1
ATOM 6030 C C . ARG B 1 208 ? -16.891 -14.805 -3.732 1 88.44 208 ARG B C 1
ATOM 6032 O O . ARG B 1 208 ? -15.977 -15.617 -3.918 1 88.44 208 ARG B O 1
ATOM 6039 N N . PHE B 1 209 ? -17.953 -14.758 -4.422 1 86.19 209 PHE B N 1
ATOM 6040 C CA . PHE B 1 209 ? -18.172 -15.703 -5.512 1 86.19 209 PHE B CA 1
ATOM 6041 C C . PHE B 1 209 ? -17.188 -15.461 -6.645 1 86.19 209 PHE B C 1
ATOM 6043 O O . PHE B 1 209 ? -16.766 -16.406 -7.32 1 86.19 209 PHE B O 1
ATOM 6050 N N . SER B 1 210 ? -16.859 -14.219 -6.805 1 89.19 210 SER B N 1
ATOM 6051 C CA . SER B 1 210 ? -15.883 -13.891 -7.832 1 89.19 210 SER B CA 1
ATOM 6052 C C . SER B 1 210 ? -14.531 -14.539 -7.539 1 89.19 210 SER B C 1
ATOM 6054 O O . SER B 1 210 ? -13.844 -14.984 -8.453 1 89.19 210 SER B O 1
ATOM 6056 N N . ASP B 1 211 ? -14.148 -14.695 -6.258 1 93.5 211 ASP B N 1
ATOM 6057 C CA . ASP B 1 211 ? -12.906 -15.344 -5.855 1 93.5 211 ASP B CA 1
ATOM 6058 C C . ASP B 1 211 ? -12.93 -16.828 -6.188 1 93.5 211 ASP B C 1
ATOM 6060 O O . ASP B 1 211 ? -11.938 -17.375 -6.676 1 93.5 211 ASP B O 1
ATOM 6064 N N . ALA B 1 212 ? -14.031 -17.406 -5.918 1 91.5 212 ALA B N 1
ATOM 6065 C CA . ALA B 1 212 ? -14.18 -18.844 -6.18 1 91.5 212 ALA B CA 1
ATOM 6066 C C . ALA B 1 212 ? -14.133 -19.125 -7.68 1 91.5 212 ALA B C 1
ATOM 6068 O O . ALA B 1 212 ? -13.516 -20.109 -8.109 1 91.5 212 ALA B O 1
ATOM 6069 N N . ALA B 1 213 ? -14.773 -18.281 -8.398 1 91.31 213 ALA B N 1
ATOM 6070 C CA . ALA B 1 213 ? -14.805 -18.484 -9.852 1 91.31 213 ALA B CA 1
ATOM 6071 C C . ALA B 1 213 ? -13.406 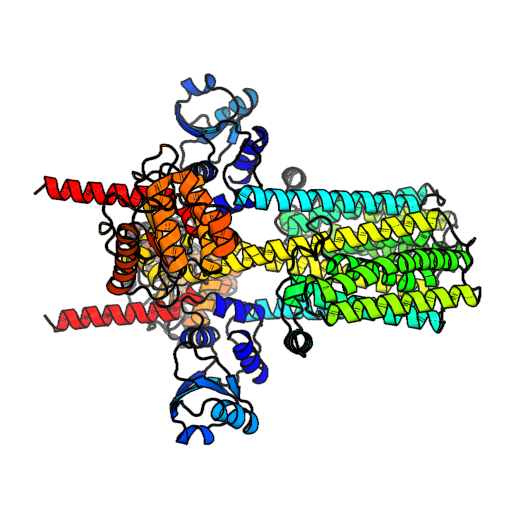-18.375 -10.445 1 91.31 213 ALA B C 1
ATOM 6073 O O . ALA B 1 213 ? -12.984 -19.25 -11.203 1 91.31 213 ALA B O 1
ATOM 6074 N N . VAL B 1 214 ? -12.672 -17.375 -10.109 1 94.81 214 VAL B N 1
ATOM 6075 C CA . VAL B 1 214 ? -11.336 -17.172 -10.664 1 94.81 214 VAL B CA 1
ATOM 6076 C C . VAL B 1 214 ? -10.414 -18.312 -10.227 1 94.81 214 VAL B C 1
ATOM 6078 O O . VAL B 1 214 ? -9.617 -18.812 -11.023 1 94.81 214 VAL B O 1
ATOM 6081 N N . SER B 1 215 ? -10.547 -18.719 -8.977 1 96.06 215 SER B N 1
ATOM 6082 C CA . SER B 1 215 ? -9.734 -19.828 -8.484 1 96.06 215 SER B CA 1
ATOM 6083 C C . SER B 1 215 ? -10.008 -21.109 -9.273 1 96.06 215 SER B C 1
ATOM 6085 O O . SER B 1 215 ? -9.086 -21.844 -9.609 1 96.06 215 SER B O 1
ATOM 6087 N N . PHE B 1 216 ? -11.273 -21.344 -9.602 1 96 216 PHE B N 1
ATOM 6088 C CA . PHE B 1 216 ? -11.664 -22.531 -10.328 1 96 216 PHE B CA 1
ATOM 6089 C C . PHE B 1 216 ? -11.094 -22.516 -11.742 1 96 216 PHE B C 1
ATOM 6091 O O . PHE B 1 216 ? -10.539 -23.516 -12.203 1 96 216 PHE B O 1
ATOM 6098 N N . PHE B 1 217 ? -11.141 -21.422 -12.383 1 97.5 217 PHE B N 1
ATOM 6099 C CA . PHE B 1 217 ? -10.695 -21.328 -13.773 1 97.5 217 PHE B CA 1
ATOM 6100 C C . PHE B 1 217 ? -9.18 -21.375 -13.852 1 97.5 217 PHE B C 1
ATOM 6102 O O . PHE B 1 217 ? -8.617 -21.922 -14.805 1 97.5 217 PHE B O 1
ATOM 6109 N N . VAL B 1 218 ? -8.484 -20.797 -12.883 1 97.12 218 VAL B N 1
ATOM 6110 C CA . VAL B 1 218 ? -7.027 -20.859 -12.859 1 97.12 218 VAL B CA 1
ATOM 6111 C C . VAL B 1 218 ? -6.59 -22.312 -12.625 1 97.12 218 VAL B C 1
ATOM 6113 O O . VAL B 1 218 ? -5.656 -22.797 -13.266 1 97.12 218 VAL B O 1
ATOM 6116 N N . PHE B 1 219 ? -7.293 -22.938 -11.711 1 97.56 219 PHE B N 1
ATOM 6117 C CA . PHE B 1 219 ? -7.051 -24.359 -11.469 1 97.56 219 PHE B CA 1
ATOM 6118 C C . PHE B 1 219 ? -7.246 -25.156 -12.75 1 97.56 219 PHE B C 1
ATOM 6120 O O . PHE B 1 219 ? -6.398 -25.984 -13.109 1 97.56 219 PHE B O 1
ATOM 6127 N N . GLN B 1 220 ? -8.312 -24.859 -13.422 1 97.12 220 GLN B N 1
ATOM 6128 C CA . GLN B 1 220 ? -8.625 -25.547 -14.664 1 97.12 220 GLN B CA 1
ATOM 6129 C C . GLN B 1 220 ? -7.543 -25.312 -15.711 1 97.12 220 GLN B C 1
ATOM 6131 O O . GLN B 1 220 ? -7.191 -26.219 -16.469 1 97.12 220 GLN B O 1
ATOM 6136 N N . LEU B 1 221 ? -7.066 -24.078 -15.734 1 97.19 221 LEU B N 1
ATOM 6137 C CA . LEU B 1 221 ? -6.051 -23.75 -16.719 1 97.19 221 LEU B CA 1
ATOM 6138 C C . LEU B 1 221 ? -4.77 -24.531 -16.484 1 97.19 221 LEU B C 1
ATOM 6140 O O . LEU B 1 221 ? -4.133 -25 -17.438 1 97.19 221 LEU B O 1
ATOM 6144 N N . ILE B 1 222 ? -4.395 -24.672 -15.273 1 96.69 222 ILE B N 1
ATOM 6145 C CA . ILE B 1 222 ? -3.18 -25.406 -14.93 1 96.69 222 ILE B CA 1
ATOM 6146 C C . ILE B 1 222 ? -3.352 -26.875 -15.273 1 96.69 222 ILE B C 1
ATOM 6148 O O . ILE B 1 222 ? -2.459 -27.484 -15.867 1 96.69 222 ILE B O 1
ATOM 6152 N N . VAL B 1 223 ? -4.523 -27.453 -15.055 1 96.31 223 VAL B N 1
ATOM 6153 C CA . VAL B 1 223 ? -4.77 -28.875 -15.281 1 96.31 223 VAL B CA 1
ATOM 6154 C C . VAL B 1 223 ? -4.887 -29.141 -16.781 1 96.31 223 VAL B C 1
ATOM 6156 O O . VAL B 1 223 ? -4.172 -30 -17.328 1 96.31 223 VAL B O 1
ATOM 6159 N N . VAL B 1 224 ? -5.684 -28.375 -17.438 1 95 224 VAL B N 1
ATOM 6160 C CA . VAL B 1 224 ? -5.953 -28.609 -18.859 1 95 224 VAL B CA 1
ATOM 6161 C C . VAL B 1 224 ? -4.781 -28.094 -19.703 1 95 224 VAL B C 1
ATOM 6163 O O . VAL B 1 224 ? -4.414 -28.703 -20.703 1 95 224 VAL B O 1
ATOM 6166 N N . GLY B 1 225 ? -4.211 -27 -19.25 1 94.25 225 GLY B N 1
ATOM 6167 C CA . GLY B 1 225 ? -3.182 -26.359 -20.047 1 94.25 225 GLY B CA 1
ATOM 6168 C C . GLY B 1 225 ? -1.802 -26.953 -19.844 1 94.25 225 GLY B C 1
ATOM 6169 O O . GLY B 1 225 ? -0.962 -26.922 -20.75 1 94.25 225 GLY B O 1
ATOM 6170 N N . LEU B 1 226 ? -1.549 -27.484 -18.672 1 93.81 226 LEU B N 1
ATOM 6171 C CA . LEU B 1 226 ? -0.181 -27.906 -18.375 1 93.81 226 LEU B CA 1
ATOM 6172 C C . LEU B 1 226 ? -0.129 -29.375 -18.016 1 93.81 226 LEU B C 1
ATOM 6174 O O . LEU B 1 226 ? 0.623 -30.156 -18.609 1 93.81 226 LEU B O 1
ATOM 6178 N N . LEU B 1 227 ? -0.978 -29.891 -17.172 1 93.56 227 LEU B N 1
ATOM 6179 C CA . LEU B 1 227 ? -0.83 -31.219 -16.609 1 93.56 227 LEU B CA 1
ATOM 6180 C C . LEU B 1 227 ? -1.3 -32.281 -17.594 1 93.56 227 LEU B C 1
ATOM 6182 O O . LEU B 1 227 ? -0.543 -33.188 -17.938 1 93.56 227 LEU B O 1
ATOM 6186 N N . ILE B 1 228 ? -2.443 -32.156 -18.172 1 92.94 228 ILE B N 1
ATOM 6187 C CA . ILE B 1 228 ? -3.07 -33.156 -19.016 1 92.94 228 ILE B CA 1
ATOM 6188 C C . ILE B 1 228 ? -2.197 -33.438 -20.234 1 92.94 228 ILE B C 1
ATOM 6190 O O . ILE B 1 228 ? -1.897 -34.594 -20.547 1 92.94 228 ILE B O 1
ATOM 6194 N N . PRO B 1 229 ? -1.678 -32.406 -20.875 1 91.56 229 PRO B N 1
ATOM 6195 C CA . PRO B 1 229 ? -0.914 -32.656 -22.109 1 91.56 229 PRO B CA 1
ATOM 6196 C C . PRO B 1 229 ? 0.419 -33.344 -21.828 1 91.56 229 PRO B C 1
ATOM 6198 O O . PRO B 1 229 ? 1.01 -33.938 -22.75 1 91.56 229 PRO B O 1
ATOM 6201 N N . LEU B 1 230 ? 0.917 -33.344 -20.656 1 89 230 LEU B N 1
ATOM 6202 C CA . LEU B 1 230 ? 2.221 -33.906 -20.328 1 89 230 LEU B CA 1
ATOM 6203 C C . LEU B 1 230 ? 2.082 -35.312 -19.812 1 89 230 LEU B C 1
ATOM 6205 O O . LEU B 1 230 ? 3.074 -36.031 -19.688 1 89 230 LEU B O 1
ATOM 6209 N N . LEU B 1 231 ? 0.835 -35.719 -19.562 1 87.81 231 LEU B N 1
ATOM 6210 C CA . LEU B 1 231 ? 0.603 -37.031 -18.953 1 87.81 231 LEU B CA 1
ATOM 6211 C C . LEU B 1 231 ? 0.247 -38.062 -20.031 1 87.81 231 LEU B C 1
ATOM 6213 O O . LEU B 1 231 ? 0.02 -37.719 -21.188 1 87.81 231 LEU B O 1
ATOM 6217 N N . ASN B 1 232 ? 0.313 -39.312 -19.594 1 82.06 232 ASN B N 1
ATOM 6218 C CA . ASN B 1 232 ? -0.148 -40.375 -20.469 1 82.06 232 ASN B CA 1
ATOM 6219 C C . ASN B 1 232 ? -1.671 -40.406 -20.562 1 82.06 232 ASN B C 1
ATOM 6221 O O . ASN B 1 232 ? -2.355 -39.656 -19.891 1 82.06 232 ASN B O 1
ATOM 6225 N N . THR B 1 233 ? -2.137 -41.312 -21.344 1 80.69 233 THR B N 1
ATOM 6226 C CA . THR B 1 233 ? -3.562 -41.375 -21.641 1 80.69 233 THR B CA 1
ATOM 6227 C C . THR B 1 233 ? -4.363 -41.688 -20.375 1 80.69 233 THR B C 1
ATOM 6229 O O . THR B 1 233 ? -5.41 -41.062 -20.141 1 80.69 233 THR B O 1
ATOM 6232 N N . ASN B 1 234 ? -3.867 -42.469 -19.5 1 83.44 234 ASN B N 1
ATOM 6233 C CA . ASN B 1 234 ? -4.586 -42.812 -18.281 1 83.44 234 ASN B CA 1
ATOM 6234 C C . ASN B 1 234 ? -4.625 -41.656 -17.297 1 83.44 234 ASN B C 1
ATOM 6236 O O . ASN B 1 234 ? -5.656 -41.406 -16.672 1 83.44 234 ASN B O 1
ATOM 6240 N N . GLY B 1 235 ? -3.52 -41.062 -17.188 1 86.75 235 GLY B N 1
ATOM 6241 C CA . GLY B 1 235 ? -3.463 -39.906 -16.328 1 86.75 235 GLY B CA 1
ATOM 6242 C C . GLY B 1 235 ? -4.348 -38.75 -16.797 1 86.75 235 GLY B C 1
ATOM 6243 O O . GLY B 1 235 ? -5.016 -38.125 -15.992 1 86.75 235 GLY B O 1
ATOM 6244 N N . ALA B 1 236 ? -4.387 -38.594 -18.078 1 90.38 236 ALA B N 1
ATOM 6245 C CA . ALA B 1 236 ? -5.211 -37.531 -18.672 1 90.38 236 ALA B CA 1
ATOM 6246 C C . ALA B 1 236 ? -6.695 -37.812 -18.453 1 90.38 236 ALA B C 1
ATOM 6248 O O . ALA B 1 236 ? -7.449 -36.906 -18.094 1 90.38 236 ALA B O 1
ATOM 6249 N N . ALA B 1 237 ? -7.016 -39.062 -18.641 1 92 237 ALA B N 1
ATOM 6250 C CA . ALA B 1 237 ? -8.406 -39.469 -18.438 1 92 237 ALA B CA 1
ATOM 6251 C C . ALA B 1 237 ? -8.836 -39.281 -17 1 92 237 ALA B C 1
ATOM 6253 O O . ALA B 1 237 ? -9.977 -38.875 -16.719 1 92 237 ALA B O 1
ATOM 6254 N N . SER B 1 238 ? -7.965 -39.469 -16.094 1 93.81 238 SER B N 1
ATOM 6255 C CA . SER B 1 238 ? -8.266 -39.312 -14.672 1 93.81 238 SER B CA 1
ATOM 6256 C C . SER B 1 238 ? -8.477 -37.844 -14.305 1 93.81 238 SER B C 1
ATOM 6258 O O . SER B 1 238 ? -9.383 -37.531 -13.539 1 93.81 238 SER B O 1
ATOM 6260 N N . PHE B 1 239 ? -7.668 -37.031 -14.836 1 95.25 239 PHE B N 1
ATOM 6261 C CA . PHE B 1 239 ? -7.828 -35.625 -14.578 1 95.25 239 PHE B CA 1
ATOM 6262 C C . PHE B 1 239 ? -9.125 -35.094 -15.188 1 95.25 239 PHE B C 1
ATOM 6264 O O . PHE B 1 239 ? -9.812 -34.25 -14.586 1 95.25 239 PHE B O 1
ATOM 6271 N N . LEU B 1 240 ? -9.406 -35.531 -16.391 1 94.94 240 LEU B N 1
ATOM 6272 C CA . LEU B 1 240 ? -10.656 -35.125 -17.031 1 94.94 240 LEU B CA 1
ATOM 6273 C C . LEU B 1 240 ? -11.859 -35.594 -16.234 1 94.94 240 LEU B C 1
ATOM 6275 O O . LEU B 1 240 ? -12.859 -34.875 -16.125 1 94.94 240 LEU B O 1
ATOM 6279 N N . TRP B 1 241 ? -11.695 -36.719 -15.656 1 94.94 241 TRP B N 1
ATOM 6280 C CA . TRP B 1 241 ? -12.75 -37.25 -14.797 1 94.94 241 TRP B CA 1
ATOM 6281 C C . TRP B 1 241 ? -12.961 -36.344 -13.586 1 94.94 241 TRP B C 1
ATOM 6283 O O . TRP B 1 241 ? -14.094 -36.062 -13.219 1 94.94 241 TRP B O 1
ATOM 6293 N N . VAL B 1 242 ? -11.914 -35.938 -12.969 1 95.19 242 VAL B N 1
ATOM 6294 C CA . VAL B 1 242 ? -11.992 -35.062 -11.805 1 95.19 242 VAL B CA 1
ATOM 6295 C C . VAL B 1 242 ? -12.625 -33.75 -12.195 1 95.19 242 VAL B C 1
ATOM 6297 O O . VAL B 1 242 ? -13.484 -33.219 -11.477 1 95.19 242 VAL B O 1
ATOM 6300 N N . LEU B 1 243 ? -12.195 -33.188 -13.336 1 95.88 243 LEU B N 1
ATOM 6301 C CA . LEU B 1 243 ? -12.742 -31.922 -13.805 1 95.88 243 LEU B CA 1
ATOM 6302 C C . LEU B 1 243 ? -14.234 -32.062 -14.07 1 95.88 243 LEU B C 1
ATOM 6304 O O . LEU B 1 243 ? -14.984 -31.094 -13.867 1 95.88 243 LEU B O 1
ATOM 6308 N N . SER B 1 244 ? -14.648 -33.25 -14.57 1 95.06 244 SER B N 1
ATOM 6309 C CA . SER B 1 244 ? -16.062 -33.469 -14.812 1 95.06 244 SER B CA 1
ATOM 6310 C C . SER B 1 244 ? -16.859 -33.406 -13.516 1 95.06 244 SER B C 1
ATOM 6312 O O . SER B 1 244 ? -17.984 -32.906 -13.492 1 95.06 244 SER B O 1
ATOM 6314 N N . ILE B 1 245 ? -16.281 -33.844 -12.453 1 94 245 ILE B N 1
ATOM 6315 C CA . ILE B 1 245 ? -16.938 -33.812 -11.148 1 94 245 ILE B CA 1
ATOM 6316 C C . ILE B 1 245 ? -17.078 -32.375 -10.68 1 94 245 ILE B C 1
ATOM 6318 O O . ILE B 1 245 ? -18.141 -31.969 -10.227 1 94 245 ILE B O 1
ATOM 6322 N N . PHE B 1 246 ? -16.016 -31.625 -10.812 1 93.88 246 PHE B N 1
ATOM 6323 C CA . PHE B 1 246 ? -16.031 -30.234 -10.406 1 93.88 246 PHE B CA 1
ATOM 6324 C C . PHE B 1 246 ? -17.047 -29.438 -11.219 1 93.88 246 PHE B C 1
ATOM 6326 O O . PHE B 1 246 ? -17.719 -28.562 -10.695 1 93.88 246 PHE B O 1
ATOM 6333 N N . SER B 1 247 ? -17.141 -29.734 -12.469 1 92.94 247 SER B N 1
ATOM 6334 C CA . SER B 1 247 ? -18.078 -29.047 -13.344 1 92.94 247 SER B CA 1
ATOM 6335 C C . SER B 1 247 ? -19.531 -29.359 -12.969 1 92.94 247 SER B C 1
ATOM 6337 O O . SER B 1 247 ? -20.391 -28.484 -13 1 92.94 247 SER B O 1
ATOM 6339 N N . THR B 1 248 ? -19.75 -30.594 -12.57 1 92.12 248 THR B N 1
ATOM 6340 C CA . THR B 1 248 ? -21.094 -30.984 -12.172 1 92.12 248 THR B CA 1
ATOM 6341 C C . THR B 1 248 ? -21.5 -30.297 -10.883 1 92.12 248 THR B C 1
ATOM 6343 O O . THR B 1 248 ? -22.672 -29.938 -10.695 1 92.12 248 THR B O 1
ATOM 6346 N N . LEU B 1 249 ? -20.578 -30.016 -10.039 1 92.31 249 LEU B N 1
ATOM 6347 C CA . LEU B 1 249 ? -20.844 -29.344 -8.773 1 92.31 249 LEU B CA 1
ATOM 6348 C C . LEU B 1 249 ? -21.156 -27.875 -8.992 1 92.31 249 LEU B C 1
ATOM 6350 O O . LEU B 1 249 ? -21.688 -27.203 -8.094 1 92.31 249 LEU B O 1
ATOM 6354 N N . SER B 1 250 ? -20.891 -27.391 -10.156 1 92.44 250 SER B N 1
ATOM 6355 C CA . SER B 1 250 ? -21.172 -25.984 -10.461 1 92.44 250 SER B CA 1
ATOM 6356 C C . SER B 1 250 ? -22.641 -25.766 -10.797 1 92.44 250 SER B C 1
ATOM 6358 O O . SER B 1 250 ? -23.125 -24.641 -10.805 1 92.44 250 SER B O 1
ATOM 6360 N N . ILE B 1 251 ? -23.391 -26.844 -11.008 1 93.75 251 ILE B N 1
ATOM 6361 C CA . ILE B 1 251 ? -24.781 -26.734 -11.438 1 93.75 251 ILE B CA 1
ATOM 6362 C C . ILE B 1 251 ? -25.609 -26.062 -10.344 1 93.75 251 ILE B C 1
ATOM 6364 O O . ILE B 1 251 ? -26.281 -25.062 -10.602 1 93.75 251 ILE B O 1
ATOM 6368 N N . PRO B 1 252 ? -25.516 -26.469 -9.094 1 92 252 PRO B N 1
ATOM 6369 C CA . PRO B 1 252 ? -26.266 -25.781 -8.055 1 92 252 PRO B CA 1
ATOM 6370 C C . PRO B 1 252 ? -25.828 -24.344 -7.852 1 92 252 PRO B C 1
ATOM 6372 O O . PRO B 1 252 ? -26.641 -23.484 -7.488 1 92 252 PRO B O 1
ATOM 6375 N N . ILE B 1 253 ? -24.656 -24.094 -8.078 1 88.81 253 ILE B N 1
ATOM 6376 C CA . ILE B 1 253 ? -24.141 -22.734 -7.922 1 88.81 253 ILE B CA 1
ATOM 6377 C C . ILE B 1 253 ? -24.734 -21.828 -8.992 1 88.81 253 ILE B C 1
ATOM 6379 O O . ILE B 1 253 ? -25.094 -20.688 -8.719 1 88.81 253 ILE B O 1
ATOM 6383 N N . ILE B 1 254 ? -24.844 -22.344 -10.195 1 92.81 254 ILE B N 1
ATOM 6384 C CA . ILE B 1 254 ? -25.469 -21.609 -11.289 1 92.81 254 ILE B CA 1
ATOM 6385 C C . ILE B 1 254 ? -26.938 -21.312 -10.945 1 92.81 254 ILE B C 1
ATOM 6387 O O . ILE B 1 254 ? -27.406 -20.188 -11.102 1 92.81 254 ILE B O 1
ATOM 6391 N N . GLY B 1 255 ? -27.578 -22.328 -10.453 1 91.69 255 GLY B N 1
ATOM 6392 C CA . GLY B 1 255 ? -28.969 -22.156 -10.055 1 91.69 255 GLY B CA 1
ATOM 6393 C C . GLY B 1 255 ? -29.141 -21.109 -8.977 1 91.69 255 GLY B C 1
ATOM 6394 O O . GLY B 1 255 ? -30.047 -20.266 -9.062 1 91.69 255 GLY B O 1
ATOM 6395 N N . TYR B 1 256 ? -28.312 -21.125 -8.055 1 88.81 256 TYR B N 1
ATOM 6396 C CA . TYR B 1 256 ? -28.375 -20.156 -6.961 1 88.81 256 TYR B CA 1
ATOM 6397 C C . TYR B 1 256 ? -28.094 -18.75 -7.465 1 88.81 256 TYR B C 1
ATOM 6399 O O . TYR B 1 256 ? -28.75 -17.781 -7.039 1 88.81 256 TYR B O 1
ATOM 6407 N N . SER B 1 257 ? -27.156 -18.609 -8.344 1 89 257 SER B N 1
ATOM 6408 C CA . SER B 1 257 ? -26.797 -17.297 -8.898 1 89 257 SER B CA 1
ATOM 6409 C C . SER B 1 257 ? -27.984 -16.688 -9.641 1 89 257 SER B C 1
ATOM 6411 O O . SER B 1 257 ? -28.312 -15.516 -9.438 1 89 257 SER B O 1
ATOM 6413 N N . ILE B 1 258 ? -28.641 -17.516 -10.375 1 90.69 258 ILE B N 1
ATOM 6414 C CA . ILE B 1 258 ? -29.781 -17.031 -11.156 1 90.69 258 ILE B CA 1
ATOM 6415 C C . ILE B 1 258 ? -30.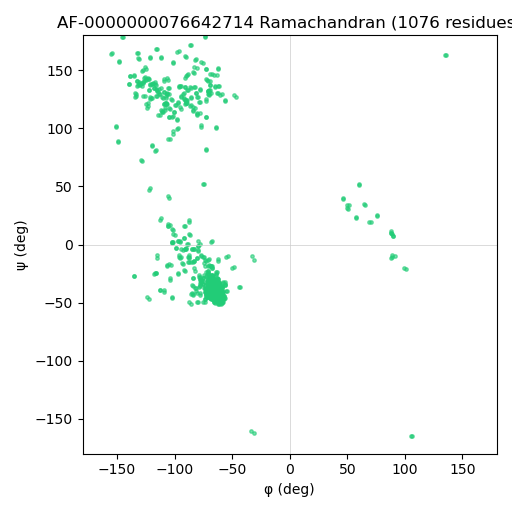953 -16.734 -10.234 1 90.69 258 ILE B C 1
ATOM 6417 O O . ILE B 1 258 ? -31.625 -15.703 -10.375 1 90.69 258 ILE B O 1
ATOM 6421 N N . TYR B 1 259 ? -31.141 -17.578 -9.273 1 90.06 259 TYR B N 1
ATOM 6422 C CA . TYR B 1 259 ? -32.25 -17.391 -8.312 1 90.06 259 TYR B CA 1
ATOM 6423 C C . TYR B 1 259 ? -32.031 -16.109 -7.516 1 90.06 259 TYR B C 1
ATOM 6425 O O . TYR B 1 259 ? -32.969 -15.32 -7.371 1 90.06 259 TYR B O 1
ATOM 6433 N N . TYR B 1 260 ? -30.906 -15.875 -7.062 1 86.88 260 TYR B N 1
ATOM 6434 C CA . TYR B 1 260 ? -30.609 -14.703 -6.242 1 86.88 260 TYR B CA 1
ATOM 6435 C C . TYR B 1 260 ? -30.766 -13.422 -7.055 1 86.88 260 TYR B C 1
ATOM 6437 O O . TYR B 1 260 ? -31.359 -12.453 -6.582 1 86.88 260 TYR B O 1
ATOM 6445 N N . GLN B 1 261 ? -30.281 -13.375 -8.258 1 87.06 261 GLN B N 1
ATOM 6446 C CA . GLN B 1 261 ? -30.312 -12.172 -9.094 1 87.06 261 GLN B CA 1
ATOM 6447 C C . GLN B 1 261 ? -31.734 -11.859 -9.547 1 87.06 261 GLN B C 1
ATOM 6449 O O . GLN B 1 261 ? -32.156 -10.695 -9.602 1 87.06 261 GLN B O 1
ATOM 6454 N N . PHE B 1 262 ? -32.469 -12.891 -9.742 1 86.69 262 PHE B N 1
ATOM 6455 C CA . PHE B 1 262 ? -33.812 -12.711 -10.305 1 86.69 262 PHE B CA 1
ATOM 6456 C C . PHE B 1 262 ? -34.812 -12.422 -9.211 1 86.69 262 PHE B C 1
ATOM 6458 O O . PHE B 1 262 ? -35.656 -11.531 -9.352 1 86.69 262 PHE B O 1
ATOM 6465 N N . ILE B 1 263 ? -34.781 -13.07 -8.109 1 86.75 263 ILE B N 1
ATOM 6466 C CA . ILE B 1 263 ? -35.844 -13.016 -7.121 1 86.75 263 ILE B CA 1
ATOM 6467 C C . ILE B 1 263 ? -35.438 -12.094 -5.973 1 86.75 263 ILE B C 1
ATOM 6469 O O . ILE B 1 263 ? -36.219 -11.203 -5.59 1 86.75 263 ILE B O 1
ATOM 6473 N N . ARG B 1 264 ? -34.344 -12.211 -5.508 1 84.31 264 ARG B N 1
ATOM 6474 C CA . ARG B 1 264 ? -33.938 -11.5 -4.293 1 84.31 264 ARG B CA 1
ATOM 6475 C C . ARG B 1 264 ? -33.438 -10.102 -4.613 1 84.31 264 ARG B C 1
ATOM 6477 O O . ARG B 1 264 ? -33.938 -9.117 -4.047 1 84.31 264 ARG B O 1
ATOM 6484 N N . ALA B 1 265 ? -32.531 -9.992 -5.535 1 83.44 265 ALA B N 1
ATOM 6485 C CA . ALA B 1 265 ? -31.922 -8.703 -5.805 1 83.44 265 ALA B CA 1
ATOM 6486 C C . ALA B 1 265 ? -32.656 -7.945 -6.898 1 83.44 265 ALA B C 1
ATOM 6488 O O . ALA B 1 265 ? -32.594 -6.719 -6.977 1 83.44 265 ALA B O 1
ATOM 6489 N N . SER B 1 266 ? -33.375 -8.516 -7.723 1 85.44 266 SER B N 1
ATOM 6490 C CA . SER B 1 266 ? -34.062 -7.918 -8.852 1 85.44 266 SER B CA 1
ATOM 6491 C C . SER B 1 266 ? -33.125 -7.055 -9.695 1 85.44 266 SER B C 1
ATOM 6493 O O . SER B 1 266 ? -33.5 -5.961 -10.117 1 85.44 266 SER B O 1
ATOM 6495 N N . SER B 1 267 ? -31.938 -7.441 -9.711 1 86.81 267 SER B N 1
ATOM 6496 C CA . SER B 1 267 ? -30.906 -6.805 -10.516 1 86.81 267 SER B CA 1
ATOM 6497 C C . SER B 1 267 ? -29.984 -7.836 -11.156 1 86.81 267 SER B C 1
ATOM 6499 O O . SER B 1 267 ? -29.75 -8.906 -10.586 1 86.81 267 SER B O 1
ATOM 6501 N N . TRP B 1 268 ? -29.547 -7.531 -12.352 1 87.25 268 TRP B N 1
ATOM 6502 C CA . TRP B 1 268 ? -28.75 -8.5 -13.086 1 87.25 268 TRP B CA 1
ATOM 6503 C C . TRP B 1 268 ? -27.297 -8.039 -13.172 1 87.25 268 TRP B C 1
ATOM 6505 O O . TRP B 1 268 ? -27.016 -6.879 -13.492 1 87.25 268 TRP B O 1
ATOM 6515 N N . CYS B 1 269 ? -26.469 -8.922 -12.859 1 89.56 269 CYS B N 1
ATOM 6516 C CA . CYS B 1 269 ? -25.047 -8.719 -13.102 1 89.56 269 CYS B CA 1
ATOM 6517 C C . CYS B 1 269 ? -24.609 -9.406 -14.391 1 89.56 269 CYS B C 1
ATOM 6519 O O . CYS B 1 269 ? -24.422 -10.625 -14.414 1 89.56 269 CYS B O 1
ATOM 6521 N N . ARG B 1 270 ? -24.344 -8.719 -15.406 1 91.56 270 ARG B N 1
ATOM 6522 C CA . ARG B 1 270 ? -24.047 -9.258 -16.734 1 91.56 270 ARG B CA 1
ATOM 6523 C C . ARG B 1 270 ? -22.766 -10.078 -16.719 1 91.56 270 ARG B C 1
ATOM 6525 O O . ARG B 1 270 ? -22.656 -11.094 -17.406 1 91.56 270 ARG B O 1
ATOM 6532 N N . LEU B 1 271 ? -21.766 -9.68 -15.969 1 92.06 271 LEU B N 1
ATOM 6533 C CA . LEU B 1 271 ? -20.516 -10.43 -15.867 1 92.06 271 LEU B CA 1
ATOM 6534 C C . LEU B 1 271 ? -20.734 -11.766 -15.172 1 92.06 271 LEU B C 1
ATOM 6536 O O . LEU B 1 271 ? -20.141 -12.781 -15.562 1 92.06 271 LEU B O 1
ATOM 6540 N N . CYS B 1 272 ? -21.609 -11.758 -14.18 1 91.69 272 CYS B N 1
ATOM 6541 C CA . CYS B 1 272 ? -21.938 -12.992 -13.469 1 91.69 272 CYS B CA 1
ATOM 6542 C C . CYS B 1 272 ? -22.672 -13.961 -14.375 1 91.69 272 CYS B C 1
ATOM 6544 O O . CYS B 1 272 ? -22.438 -15.172 -14.312 1 91.69 272 CYS B O 1
ATOM 6546 N N . ILE B 1 273 ? -23.453 -13.492 -15.219 1 93 273 ILE B N 1
ATOM 6547 C CA . ILE B 1 273 ? -24.203 -14.328 -16.141 1 93 273 ILE B CA 1
ATOM 6548 C C . ILE B 1 273 ? -23.266 -14.953 -17.172 1 93 273 ILE B C 1
ATOM 6550 O O . ILE B 1 273 ? -23.453 -16.109 -17.562 1 93 273 ILE B O 1
ATOM 6554 N N . ILE B 1 274 ? -22.312 -14.18 -17.594 1 95.25 274 ILE B N 1
ATOM 6555 C CA . ILE B 1 274 ? -21.328 -14.719 -18.531 1 95.25 274 ILE B CA 1
ATOM 6556 C C . ILE B 1 274 ? -20.578 -15.875 -17.875 1 95.25 274 ILE B C 1
ATOM 6558 O O . ILE B 1 274 ? -20.328 -16.906 -18.516 1 95.25 274 ILE B O 1
ATOM 6562 N N . VAL B 1 275 ? -20.172 -15.766 -16.641 1 95 275 VAL B N 1
ATOM 6563 C CA . VAL B 1 275 ? -19.484 -16.828 -15.922 1 95 275 VAL B CA 1
ATOM 6564 C C . VAL B 1 275 ? -20.391 -18.062 -15.836 1 95 275 VAL B C 1
ATOM 6566 O O . VAL B 1 275 ? -19.953 -19.188 -16.062 1 95 275 VAL B O 1
ATOM 6569 N N . ASP B 1 276 ? -21.719 -17.812 -15.57 1 95.12 276 ASP B N 1
ATOM 6570 C CA . ASP B 1 276 ? -22.672 -18.906 -15.492 1 95.12 276 ASP B CA 1
ATOM 6571 C C . ASP B 1 276 ? -22.812 -19.609 -16.828 1 95.12 276 ASP B C 1
ATOM 6573 O O . ASP B 1 276 ? -22.906 -20.844 -16.891 1 95.12 276 ASP B O 1
ATOM 6577 N N . MET B 1 277 ? -22.766 -18.844 -17.844 1 96.62 277 MET B N 1
ATOM 6578 C CA . MET B 1 277 ? -22.875 -19.422 -19.188 1 96.62 277 MET B CA 1
ATOM 6579 C C . MET B 1 277 ? -21.641 -20.266 -19.5 1 96.62 277 MET B C 1
ATOM 6581 O O . MET B 1 277 ? -21.766 -21.328 -20.109 1 96.62 277 MET B O 1
ATOM 6585 N N . ILE B 1 278 ? -20.484 -19.781 -19.109 1 97.19 278 ILE B N 1
ATOM 6586 C CA . ILE B 1 278 ? -19.266 -20.516 -19.359 1 97.19 278 ILE B CA 1
ATOM 6587 C C . ILE B 1 278 ? -19.281 -21.844 -18.578 1 97.19 278 ILE B C 1
ATOM 6589 O O . ILE B 1 278 ? -18.953 -22.891 -19.125 1 97.19 278 ILE B O 1
ATOM 6593 N N . LEU B 1 279 ? -19.734 -21.781 -17.359 1 96.5 279 LEU B N 1
ATOM 6594 C CA . LEU B 1 279 ? -19.812 -22.984 -16.531 1 96.5 279 LEU B CA 1
ATOM 6595 C C . LEU B 1 279 ? -20.812 -23.969 -17.109 1 96.5 279 LEU B C 1
ATOM 6597 O O . LEU B 1 279 ? -20.547 -25.172 -17.156 1 96.5 279 LEU B O 1
ATOM 6601 N N . ALA B 1 280 ? -21.938 -23.469 -17.594 1 96.56 280 ALA B N 1
ATOM 6602 C CA . ALA B 1 280 ? -22.953 -24.328 -18.203 1 96.56 280 ALA B CA 1
ATOM 6603 C C . ALA B 1 280 ? -22.438 -24.984 -19.469 1 96.56 280 ALA B C 1
ATOM 6605 O O . ALA B 1 280 ? -22.703 -26.172 -19.719 1 96.56 280 ALA B O 1
ATOM 6606 N N . PHE B 1 281 ? -21.75 -24.203 -20.203 1 96.94 281 PHE B N 1
ATOM 6607 C CA . PHE B 1 281 ? -21.172 -24.719 -21.438 1 96.94 281 PHE B CA 1
ATOM 6608 C C . PHE B 1 281 ? -20.172 -25.828 -21.125 1 96.94 281 PHE B C 1
ATOM 6610 O O . PHE B 1 281 ? -20.109 -26.828 -21.859 1 96.94 281 PHE B O 1
ATOM 6617 N N . GLN B 1 282 ? -19.406 -25.703 -20.078 1 96.56 282 GLN B N 1
ATOM 6618 C CA . GLN B 1 282 ? -18.438 -26.719 -19.703 1 96.56 282 GLN B CA 1
ATOM 6619 C C . GLN B 1 282 ? -19.125 -28 -19.25 1 96.56 282 GLN B C 1
ATOM 6621 O O . GLN B 1 282 ? -18.641 -29.094 -19.531 1 96.56 282 GLN B O 1
ATOM 6626 N N . VAL B 1 283 ? -20.25 -27.859 -18.578 1 96.25 283 VAL B N 1
ATOM 6627 C CA . VAL B 1 283 ? -21.031 -29.031 -18.203 1 96.25 283 VAL B CA 1
ATOM 6628 C C . VAL B 1 283 ? -21.453 -29.797 -19.453 1 96.25 283 VAL B C 1
ATOM 6630 O O . VAL B 1 283 ? -21.406 -31.016 -19.5 1 96.25 283 VAL B O 1
ATOM 6633 N N . GLY B 1 284 ? -21.812 -29.031 -20.438 1 96.06 284 GLY B N 1
ATOM 6634 C CA . GLY B 1 284 ? -22.172 -29.625 -21.719 1 96.06 284 GLY B CA 1
ATOM 6635 C C . GLY B 1 284 ? -21.016 -30.359 -22.375 1 96.06 284 GLY B C 1
ATOM 6636 O O . GLY B 1 284 ? -21.188 -31.469 -22.906 1 96.06 284 GLY B O 1
ATOM 6637 N N . ILE B 1 285 ? -19.859 -29.797 -22.312 1 96.19 285 ILE B N 1
ATOM 6638 C CA . ILE B 1 285 ? -18.672 -30.406 -22.906 1 96.19 285 ILE B CA 1
ATOM 6639 C C . ILE B 1 285 ? -18.359 -31.719 -22.219 1 96.19 285 ILE B C 1
ATOM 6641 O O . ILE B 1 285 ? -18.109 -32.75 -22.875 1 96.19 285 ILE B O 1
ATOM 6645 N N . PHE B 1 286 ? -18.375 -31.766 -20.906 1 95.81 286 PHE B N 1
ATOM 6646 C CA . PHE B 1 286 ? -18.031 -32.969 -20.156 1 95.81 286 PHE B CA 1
ATOM 6647 C C . PHE B 1 286 ? -19.094 -34.031 -20.344 1 95.81 286 PHE B C 1
ATOM 6649 O O . PHE B 1 286 ? -18.781 -35.219 -20.375 1 95.81 286 PHE B O 1
ATOM 6656 N N . SER B 1 287 ? -20.359 -33.594 -20.531 1 94.75 287 SER B N 1
ATOM 6657 C CA . SER B 1 287 ? -21.406 -34.562 -20.859 1 94.75 287 SER B CA 1
ATOM 6658 C C . SER B 1 287 ? -21.156 -35.219 -22.203 1 94.75 287 SER B C 1
ATOM 6660 O O . SER B 1 287 ? -21.391 -36.406 -22.375 1 94.75 287 SER B O 1
ATOM 6662 N N . TYR B 1 288 ? -20.688 -34.406 -23.047 1 94.88 288 TYR B N 1
ATOM 6663 C CA . TYR B 1 288 ? -20.344 -34.938 -24.375 1 94.88 288 TYR B CA 1
ATOM 6664 C C . TYR B 1 288 ? -19.188 -35.906 -24.297 1 94.88 288 TYR B C 1
ATOM 6666 O O . TYR B 1 288 ? -19.172 -36.938 -25 1 94.88 288 TYR B O 1
ATOM 6674 N N . LEU B 1 289 ? -18.203 -35.688 -23.5 1 94.19 289 LEU B N 1
ATOM 6675 C CA . LEU B 1 289 ? -17.047 -36.562 -23.344 1 94.19 289 LEU B CA 1
ATOM 6676 C C . LEU B 1 289 ? -17.453 -37.906 -22.766 1 94.19 289 LEU B C 1
ATOM 6678 O O . LEU B 1 289 ? -16.922 -38.938 -23.172 1 94.19 289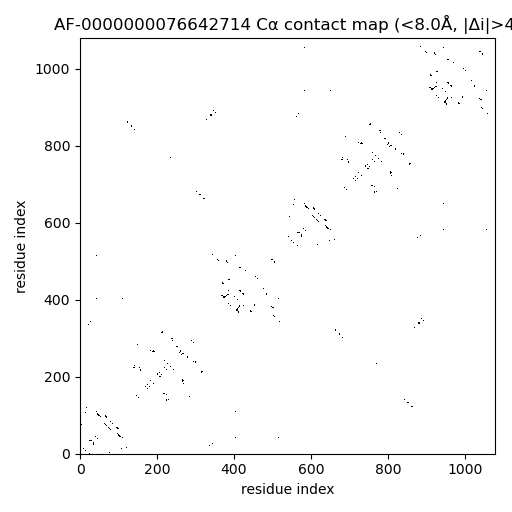 LEU B O 1
ATOM 6682 N N . TYR B 1 290 ? -18.453 -37.875 -21.922 1 93.12 290 TYR B N 1
ATOM 6683 C CA . TYR B 1 290 ? -18.984 -39.125 -21.391 1 93.12 290 TYR B CA 1
ATOM 6684 C C . TYR B 1 290 ? -19.734 -39.875 -22.453 1 93.12 290 TYR B C 1
ATOM 6686 O O . TYR B 1 290 ? -19.594 -41.094 -22.562 1 93.12 290 TYR B O 1
ATOM 6694 N N . TYR B 1 291 ? -20.469 -39.188 -23.234 1 93.25 291 TYR B N 1
ATOM 6695 C CA . TYR B 1 291 ? -21.266 -39.781 -24.297 1 93.25 291 TYR B CA 1
ATOM 6696 C C . TYR B 1 291 ? -20.375 -40.469 -25.328 1 93.25 291 TYR B C 1
ATOM 6698 O O . TYR B 1 291 ? -20.688 -41.562 -25.797 1 93.25 291 TYR B O 1
ATOM 6706 N N . GLU B 1 292 ? -19.203 -39.938 -25.656 1 92.25 292 GLU B N 1
ATOM 6707 C CA . GLU B 1 292 ? -18.281 -40.469 -26.656 1 92.25 292 GLU B CA 1
ATOM 6708 C C . GLU B 1 292 ? -17.391 -41.562 -26.062 1 92.25 292 GLU B C 1
ATOM 6710 O O . GLU B 1 292 ? -16.609 -42.188 -26.781 1 92.25 292 GLU B O 1
ATOM 6715 N N . GLY B 1 293 ? -17.344 -41.656 -24.719 1 90.44 293 GLY B N 1
ATOM 6716 C CA . GLY B 1 293 ? -16.594 -42.719 -24.078 1 90.44 293 GLY B CA 1
ATOM 6717 C C . GLY B 1 293 ? -15.141 -42.375 -23.828 1 90.44 293 GLY B C 1
ATOM 6718 O O . GLY B 1 293 ? -14.32 -43.25 -23.531 1 90.44 293 GLY B O 1
ATOM 6719 N N . ILE B 1 294 ? -14.875 -41.156 -24.031 1 88.25 294 ILE B N 1
ATOM 6720 C CA . ILE B 1 294 ? -13.516 -40.688 -23.781 1 88.25 294 ILE B CA 1
ATOM 6721 C C . ILE B 1 294 ? -13.234 -40.75 -22.281 1 88.25 294 ILE B C 1
ATOM 6723 O O . ILE B 1 294 ? -12.133 -41.125 -21.859 1 88.25 294 ILE B O 1
ATOM 6727 N N . ILE B 1 295 ? -14.234 -40.375 -21.469 1 90.88 295 ILE B N 1
ATOM 6728 C CA . ILE B 1 295 ? -14.164 -40.5 -20.016 1 90.88 295 ILE B CA 1
ATOM 6729 C C . ILE B 1 295 ? -15.172 -41.531 -19.547 1 90.88 295 ILE B C 1
ATOM 6731 O O . ILE B 1 295 ? -16.297 -41.594 -20.047 1 90.88 295 ILE B O 1
ATOM 6735 N N . GLN B 1 296 ? -14.625 -42.375 -18.656 1 91.75 296 GLN B N 1
ATOM 6736 C CA . GLN B 1 296 ? -15.484 -43.375 -18.062 1 91.75 296 GLN B CA 1
ATOM 6737 C C . GLN B 1 296 ? -15.531 -43.25 -16.547 1 91.75 296 GLN B C 1
ATOM 6739 O O . GLN B 1 296 ? -14.68 -42.594 -15.953 1 91.75 296 GLN B O 1
ATOM 6744 N N . MET B 1 297 ? -16.531 -43.812 -15.922 1 85.75 297 MET B N 1
ATOM 6745 C CA . MET B 1 297 ? -16.719 -43.719 -14.477 1 85.75 297 MET B CA 1
ATOM 6746 C C . MET B 1 297 ? -15.57 -44.406 -13.742 1 85.75 297 MET B C 1
ATOM 6748 O O . MET B 1 297 ? -15.219 -44 -12.625 1 85.75 297 MET B O 1
ATOM 6752 N N . GLY B 1 298 ? -14.898 -45.344 -14.297 1 84.38 298 GLY B N 1
ATOM 6753 C CA . GLY B 1 298 ? -13.82 -46.094 -13.672 1 84.38 298 GLY B CA 1
ATOM 6754 C C . GLY B 1 298 ? -12.461 -45.469 -13.852 1 84.38 298 GLY B C 1
ATOM 6755 O O . GLY B 1 298 ? -11.461 -45.938 -13.32 1 84.38 298 GLY B O 1
ATOM 6756 N N . ASP B 1 299 ? -12.398 -44.375 -14.516 1 87.94 299 ASP B N 1
ATOM 6757 C CA . ASP B 1 299 ? -11.125 -43.719 -14.789 1 87.94 299 ASP B CA 1
ATOM 6758 C C . ASP B 1 299 ? -10.625 -42.969 -13.57 1 87.94 299 ASP B C 1
ATOM 6760 O O . ASP B 1 299 ? -9.516 -42.438 -13.578 1 87.94 299 ASP B O 1
ATOM 6764 N N . GLY B 1 300 ? -11.352 -43.031 -12.516 1 88.5 300 GLY B N 1
ATOM 6765 C CA . GLY B 1 300 ? -10.977 -42.312 -11.32 1 88.5 300 GLY B CA 1
ATOM 6766 C C . GLY B 1 300 ? -9.75 -42.875 -10.625 1 88.5 300 GLY B C 1
ATOM 6767 O O . GLY B 1 300 ? -9.594 -44.094 -10.555 1 88.5 300 GLY B O 1
ATOM 6768 N N . ASN B 1 301 ? -8.797 -42.062 -10.328 1 90.88 301 ASN B N 1
ATOM 6769 C CA . ASN B 1 301 ? -7.598 -42.375 -9.562 1 90.88 301 ASN B CA 1
ATOM 6770 C C . ASN B 1 301 ? -7.52 -41.5 -8.297 1 90.88 301 ASN B C 1
ATOM 6772 O O . ASN B 1 301 ? -7.613 -40.281 -8.352 1 90.88 301 ASN B O 1
ATOM 6776 N N . LEU B 1 302 ? -7.371 -42.188 -7.176 1 91.06 302 LEU B N 1
ATOM 6777 C CA . LEU B 1 302 ? -7.402 -41.531 -5.879 1 91.06 302 LEU B CA 1
ATOM 6778 C C . LEU B 1 302 ? -6.266 -40.5 -5.758 1 91.06 302 LEU B C 1
ATOM 6780 O O . LEU B 1 302 ? -6.445 -39.438 -5.191 1 91.06 302 LEU B O 1
ATOM 6784 N N . GLN B 1 303 ? -5.137 -40.844 -6.23 1 92.12 303 GLN B N 1
ATOM 6785 C CA . GLN B 1 303 ? -3.992 -39.938 -6.152 1 92.12 303 GLN B CA 1
ATOM 6786 C C . GLN B 1 303 ? -4.262 -38.656 -6.91 1 92.12 303 GLN B C 1
ATOM 6788 O O . GLN B 1 303 ? -4.039 -37.562 -6.383 1 92.12 303 GLN B O 1
ATOM 6793 N N . ILE B 1 304 ? -4.773 -38.812 -8.133 1 94.12 304 ILE B N 1
ATOM 6794 C CA . ILE B 1 304 ? -5.023 -37.656 -8.977 1 94.12 304 ILE B CA 1
ATOM 6795 C C . ILE B 1 304 ? -6.141 -36.812 -8.375 1 94.12 304 ILE B C 1
ATOM 6797 O O . ILE B 1 304 ? -6.102 -35.594 -8.438 1 94.12 304 ILE B O 1
ATOM 6801 N N . PHE B 1 305 ? -7.031 -37.5 -7.77 1 95.12 305 PHE B N 1
ATOM 6802 C CA . PHE B 1 305 ? -8.117 -36.781 -7.094 1 95.12 305 PHE B CA 1
ATOM 6803 C C . PHE B 1 305 ? -7.582 -35.938 -5.945 1 95.12 305 PHE B C 1
ATOM 6805 O O . PHE B 1 305 ? -7.938 -34.781 -5.816 1 95.12 305 PHE B O 1
ATOM 6812 N N . LEU B 1 306 ? -6.688 -36.5 -5.168 1 95.88 306 LEU B N 1
ATOM 6813 C CA . LEU B 1 306 ? -6.098 -35.781 -4.039 1 95.88 306 LEU B CA 1
ATOM 6814 C C . LEU B 1 306 ? -5.234 -34.625 -4.52 1 95.88 306 LEU B C 1
ATOM 6816 O O . LEU B 1 306 ? -5.301 -33.5 -3.965 1 95.88 306 LEU B O 1
ATOM 6820 N N . VAL B 1 307 ? -4.48 -34.875 -5.535 1 96.44 307 VAL B N 1
ATOM 6821 C CA . VAL B 1 307 ? -3.627 -33.844 -6.105 1 96.44 307 VAL B CA 1
ATOM 6822 C C . VAL B 1 307 ? -4.48 -32.656 -6.594 1 96.44 307 VAL B C 1
ATOM 6824 O O . VAL B 1 307 ? -4.137 -31.5 -6.387 1 96.44 307 VAL B O 1
ATOM 6827 N N . SER B 1 308 ? -5.613 -33 -7.219 1 97.06 308 SER B N 1
ATOM 6828 C CA . SER B 1 308 ? -6.48 -31.969 -7.773 1 97.06 308 SER B CA 1
ATOM 6829 C C . SER B 1 308 ? -7.105 -31.125 -6.672 1 97.06 308 SER B C 1
ATOM 6831 O O . SER B 1 308 ? -7.129 -29.891 -6.766 1 97.06 308 SER B O 1
ATOM 6833 N N . ILE B 1 309 ? -7.5 -31.734 -5.617 1 96.81 309 ILE B N 1
ATOM 6834 C CA . ILE B 1 309 ? -8.125 -31.016 -4.516 1 96.81 309 ILE B CA 1
ATOM 6835 C C . ILE B 1 309 ? -7.094 -30.109 -3.838 1 96.81 309 ILE B C 1
ATOM 6837 O O . ILE B 1 309 ? -7.379 -28.953 -3.52 1 96.81 309 ILE B O 1
ATOM 6841 N N . MET B 1 310 ? -5.961 -30.641 -3.609 1 97.88 310 MET B N 1
ATOM 6842 C CA . MET B 1 310 ? -4.914 -29.859 -2.951 1 97.88 310 MET B CA 1
ATOM 6843 C C . MET B 1 310 ? -4.43 -28.734 -3.85 1 97.88 310 MET B C 1
ATOM 6845 O O . MET B 1 310 ? -4.137 -27.641 -3.369 1 97.88 310 MET B O 1
ATOM 6849 N N . LEU B 1 311 ? -4.359 -29.031 -5.137 1 97.69 311 LEU B N 1
ATOM 6850 C CA . LEU B 1 311 ? -3.957 -27.984 -6.078 1 97.69 311 LEU B CA 1
ATOM 6851 C C . LEU B 1 311 ? -4.969 -26.844 -6.094 1 97.69 311 LEU B C 1
ATOM 6853 O O . LEU B 1 311 ? -4.59 -25.672 -6.094 1 97.69 311 LEU B O 1
ATOM 6857 N N . PHE B 1 312 ? -6.203 -27.219 -6.098 1 97.56 312 PHE B N 1
ATOM 6858 C CA . PHE B 1 312 ? -7.258 -26.203 -6.059 1 97.56 312 PHE B CA 1
ATOM 6859 C C . PHE B 1 312 ? -7.16 -25.375 -4.789 1 97.56 312 PHE B C 1
ATOM 6861 O O . PHE B 1 312 ? -7.316 -24.141 -4.832 1 97.56 312 PHE B O 1
ATOM 6868 N N . THR B 1 313 ? -6.898 -26 -3.688 1 97.5 313 THR B N 1
ATOM 6869 C CA . THR B 1 313 ? -6.82 -25.312 -2.404 1 97.5 313 THR B CA 1
ATOM 6870 C C . THR B 1 313 ? -5.609 -24.375 -2.367 1 97.5 313 THR B C 1
ATOM 6872 O O . THR B 1 313 ? -5.684 -23.281 -1.824 1 97.5 313 THR B O 1
ATOM 6875 N N . VAL B 1 314 ? -4.535 -24.797 -2.896 1 97.88 314 VAL B N 1
ATOM 6876 C CA . VAL B 1 314 ? -3.326 -23.984 -2.938 1 97.88 314 VAL B CA 1
ATOM 6877 C C . VAL B 1 314 ? -3.58 -22.734 -3.768 1 97.88 314 VAL B C 1
ATOM 6879 O O . VAL B 1 314 ? -3.264 -21.625 -3.338 1 97.88 314 VAL B O 1
ATOM 6882 N N . ILE B 1 315 ? -4.211 -22.922 -4.922 1 97.56 315 ILE B N 1
ATOM 6883 C CA . ILE B 1 315 ? -4.473 -21.812 -5.824 1 97.56 315 ILE B CA 1
ATOM 6884 C C . ILE B 1 315 ? -5.469 -20.844 -5.18 1 97.56 315 ILE B C 1
ATOM 6886 O O . ILE B 1 315 ? -5.246 -19.625 -5.164 1 97.56 315 ILE B O 1
ATOM 6890 N N . SER B 1 316 ? -6.5 -21.391 -4.594 1 96.75 316 SER B N 1
ATOM 6891 C CA . SER B 1 316 ? -7.547 -20.578 -3.982 1 96.75 316 SER B CA 1
ATOM 6892 C C . SER B 1 316 ? -7.004 -19.781 -2.801 1 96.75 316 SER B C 1
ATOM 6894 O O . SER B 1 316 ? -7.258 -18.578 -2.688 1 96.75 316 SER B O 1
ATOM 6896 N N . S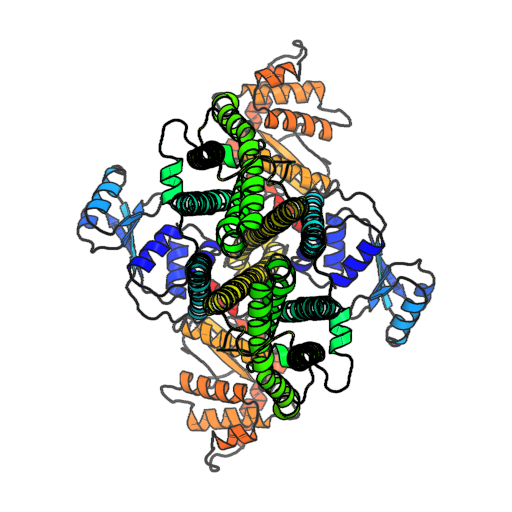ER B 1 317 ? -6.273 -20.422 -1.982 1 97 317 SER B N 1
ATOM 6897 C CA . SER B 1 317 ? -5.723 -19.734 -0.816 1 97 317 SER B CA 1
ATOM 6898 C C . SER B 1 317 ? -4.715 -18.672 -1.226 1 97 317 SER B C 1
ATOM 6900 O O . SER B 1 317 ? -4.668 -17.594 -0.632 1 97 317 SER B O 1
ATOM 6902 N N . PHE B 1 318 ? -3.965 -18.984 -2.215 1 96.38 318 PHE B N 1
ATOM 6903 C CA . PHE B 1 318 ? -2.973 -18.031 -2.693 1 96.38 318 PHE B CA 1
ATOM 6904 C C . PHE B 1 318 ? -3.648 -16.797 -3.256 1 96.38 318 PHE B C 1
ATOM 6906 O O . PHE B 1 318 ? -3.24 -15.664 -2.957 1 96.38 318 PHE B O 1
ATOM 6913 N N . LEU B 1 319 ? -4.664 -16.953 -4.062 1 96.25 319 LEU B N 1
ATOM 6914 C CA . LEU B 1 319 ? -5.367 -15.82 -4.672 1 96.25 319 LEU B CA 1
ATOM 6915 C C . LEU B 1 319 ? -6.086 -14.992 -3.613 1 96.25 319 LEU B C 1
ATOM 6917 O O . LEU B 1 319 ? -6.133 -13.766 -3.705 1 96.25 319 LEU B O 1
ATOM 6921 N N . LEU B 1 320 ? -6.613 -15.641 -2.619 1 95.81 320 LEU B N 1
ATOM 6922 C CA . LEU B 1 320 ? -7.273 -14.93 -1.534 1 95.81 320 LEU B CA 1
ATOM 6923 C C . LEU B 1 320 ? -6.273 -14.102 -0.737 1 95.81 320 LEU B C 1
ATOM 6925 O O . LEU B 1 320 ? -6.578 -12.984 -0.318 1 95.81 320 LEU B O 1
ATOM 6929 N N . LEU B 1 321 ? -5.105 -14.672 -0.581 1 96.06 321 LEU B N 1
ATOM 6930 C CA . LEU B 1 321 ? -4.055 -13.953 0.126 1 96.06 321 LEU B CA 1
ATOM 6931 C C . LEU B 1 321 ? -3.639 -12.703 -0.646 1 96.06 321 LEU B C 1
ATOM 6933 O O . LEU B 1 321 ? -3.486 -11.625 -0.062 1 96.06 321 LEU B O 1
ATOM 6937 N N . ILE B 1 322 ? -3.508 -12.852 -1.92 1 94.69 322 ILE B N 1
ATOM 6938 C CA . ILE B 1 322 ? -3.117 -11.727 -2.76 1 94.69 322 ILE B CA 1
ATOM 6939 C C . ILE B 1 322 ? -4.184 -10.641 -2.693 1 94.69 322 ILE B C 1
ATOM 6941 O O . ILE B 1 322 ? -3.873 -9.469 -2.475 1 94.69 322 ILE B O 1
ATOM 6945 N N . LYS B 1 323 ? -5.391 -11.023 -2.836 1 94.25 323 LYS B N 1
ATOM 6946 C CA . LYS B 1 323 ? -6.5 -10.07 -2.834 1 94.25 323 LYS B CA 1
ATOM 6947 C C . LYS B 1 323 ? -6.602 -9.352 -1.491 1 94.25 323 LYS B C 1
ATOM 6949 O O . LYS B 1 323 ? -6.762 -8.133 -1.446 1 94.25 323 LYS B O 1
ATOM 6954 N N . ALA B 1 324 ? -6.496 -10.125 -0.431 1 93.31 324 ALA B N 1
ATOM 6955 C CA . ALA B 1 324 ? -6.613 -9.555 0.908 1 93.31 324 ALA B CA 1
ATOM 6956 C C . ALA B 1 324 ? -5.508 -8.539 1.169 1 93.31 324 ALA B C 1
ATOM 6958 O O . ALA B 1 324 ? -5.746 -7.488 1.773 1 93.31 324 ALA B O 1
ATOM 6959 N N . ASN B 1 325 ? -4.336 -8.828 0.729 1 93.69 325 ASN B N 1
ATOM 6960 C CA . ASN B 1 325 ? -3.219 -7.91 0.92 1 93.69 325 ASN B CA 1
ATOM 6961 C C . ASN B 1 325 ? -3.377 -6.652 0.072 1 93.69 325 ASN B C 1
ATOM 6963 O O . ASN B 1 325 ? -3.041 -5.551 0.517 1 93.69 325 ASN B O 1
ATOM 6967 N N . ILE B 1 326 ? -3.854 -6.828 -1.146 1 94.06 326 ILE B N 1
ATOM 6968 C CA . ILE B 1 326 ? -4.086 -5.684 -2.02 1 94.06 326 ILE B CA 1
ATOM 6969 C C . ILE B 1 326 ? -5.113 -4.75 -1.386 1 94.06 326 ILE B C 1
ATOM 6971 O O . ILE B 1 326 ? -4.922 -3.531 -1.361 1 94.06 326 ILE B O 1
ATOM 6975 N N . MET B 1 327 ? -6.129 -5.312 -0.827 1 92.19 327 MET B N 1
ATOM 6976 C CA . MET B 1 327 ? -7.184 -4.516 -0.205 1 92.19 327 MET B CA 1
ATOM 6977 C C . MET B 1 327 ? -6.648 -3.756 1.005 1 92.19 327 MET B C 1
ATOM 6979 O O . MET B 1 327 ? -6.949 -2.574 1.184 1 92.19 327 MET B O 1
ATOM 6983 N N . LYS B 1 328 ? -5.883 -4.449 1.763 1 91.38 328 LYS B N 1
ATOM 6984 C CA . LYS B 1 328 ? -5.281 -3.844 2.947 1 91.38 328 LYS B CA 1
ATOM 6985 C C . LYS B 1 328 ? -4.367 -2.682 2.566 1 91.38 328 LYS B C 1
ATOM 6987 O O . LYS B 1 328 ? -4.469 -1.595 3.139 1 91.38 328 LYS B O 1
ATOM 6992 N N . ASP B 1 329 ? -3.518 -2.848 1.575 1 92.19 329 ASP B N 1
ATOM 6993 C CA . ASP B 1 329 ? -2.566 -1.824 1.153 1 92.19 329 ASP B CA 1
ATOM 6994 C C . ASP B 1 329 ? -3.287 -0.633 0.524 1 92.19 329 ASP B C 1
ATOM 6996 O O . ASP B 1 329 ? -2.916 0.519 0.761 1 92.19 329 ASP B O 1
ATOM 7000 N N . GLU B 1 330 ? -4.316 -0.925 -0.222 1 92.75 330 GLU B N 1
ATOM 7001 C CA . GLU B 1 330 ? -5.07 0.138 -0.877 1 92.75 330 GLU B CA 1
ATOM 7002 C C . GLU B 1 330 ? -5.75 1.045 0.145 1 92.75 330 GLU B C 1
ATOM 7004 O O . GLU B 1 330 ? -5.801 2.264 -0.034 1 92.75 330 GLU B O 1
ATOM 7009 N N . GLU B 1 331 ? -6.262 0.476 1.161 1 90.56 331 GLU B N 1
ATOM 7010 C CA . GLU B 1 331 ? -6.887 1.258 2.225 1 90.56 331 GLU B CA 1
ATOM 7011 C C . GLU B 1 331 ? -5.879 2.189 2.891 1 90.56 331 GLU B C 1
ATOM 7013 O O . GLU B 1 331 ? -6.18 3.357 3.145 1 90.56 331 GLU B O 1
ATOM 7018 N N . SER B 1 332 ? -4.715 1.685 3.119 1 92 332 SER B N 1
ATOM 7019 C CA . SER B 1 332 ? -3.668 2.479 3.754 1 92 332 SER B CA 1
ATOM 7020 C C . SER B 1 332 ? -3.182 3.59 2.83 1 92 332 SER B C 1
ATOM 7022 O O . SER B 1 332 ? -2.92 4.707 3.277 1 92 332 SER B O 1
ATOM 7024 N N . ILE B 1 333 ? -3.088 3.268 1.571 1 93.44 333 ILE B N 1
ATOM 7025 C CA . ILE B 1 333 ? -2.613 4.238 0.591 1 93.44 333 ILE B CA 1
ATOM 7026 C C . ILE B 1 333 ? -3.619 5.379 0.466 1 93.44 333 ILE B C 1
ATOM 7028 O O . ILE B 1 333 ? -3.24 6.551 0.47 1 93.44 333 ILE B O 1
ATOM 7032 N N . GLN B 1 334 ? -4.898 5.078 0.476 1 92.19 334 GLN B N 1
ATOM 7033 C CA . GLN B 1 334 ? -5.93 6.098 0.358 1 92.19 334 GLN B CA 1
ATOM 7034 C C . GLN B 1 334 ? -5.961 6.996 1.591 1 92.19 334 GLN B C 1
ATOM 7036 O O . GLN B 1 334 ? -6.121 8.211 1.476 1 92.19 334 GLN B O 1
ATOM 7041 N N . ALA B 1 335 ? -5.797 6.363 2.688 1 91.75 335 ALA B N 1
ATOM 7042 C CA . ALA B 1 335 ? -5.73 7.148 3.916 1 91.75 335 ALA B CA 1
ATOM 7043 C C . ALA B 1 335 ? -4.516 8.07 3.914 1 91.75 335 ALA B C 1
ATOM 7045 O O . ALA B 1 335 ? -4.59 9.211 4.387 1 91.75 335 ALA B O 1
ATOM 7046 N N . GLY B 1 336 ? -3.41 7.559 3.363 1 93.69 336 GLY B N 1
ATOM 7047 C CA . GLY B 1 336 ? -2.199 8.359 3.268 1 93.69 336 GLY B CA 1
ATOM 7048 C C . GLY B 1 336 ? -2.346 9.555 2.346 1 93.69 336 GLY B C 1
ATOM 7049 O O . GLY B 1 336 ? -1.821 10.633 2.633 1 93.69 336 GLY B O 1
ATOM 7050 N N . ILE B 1 337 ? -3.068 9.398 1.299 1 93.62 337 ILE B N 1
ATOM 7051 C CA . ILE B 1 337 ? -3.291 10.477 0.337 1 93.62 337 ILE B CA 1
ATOM 7052 C C . ILE B 1 337 ? -4.094 11.594 0.993 1 93.62 337 ILE B C 1
ATOM 7054 O O . ILE B 1 337 ? -3.77 12.773 0.839 1 93.62 337 ILE B O 1
ATOM 7058 N N . LYS B 1 338 ? -5.066 11.211 1.745 1 92.38 338 LYS B N 1
ATOM 7059 C CA . LYS B 1 338 ? -5.867 12.211 2.445 1 92.38 338 LYS B CA 1
ATOM 7060 C C . LYS B 1 338 ? -5.027 12.977 3.467 1 92.38 338 LYS B C 1
ATOM 7062 O O . LYS B 1 338 ? -5.191 14.188 3.633 1 92.38 338 LYS B O 1
ATOM 7067 N N . ALA B 1 339 ? -4.168 12.266 4.074 1 94.12 339 ALA B N 1
ATOM 7068 C CA . ALA B 1 339 ? -3.281 12.914 5.039 1 94.12 339 ALA B CA 1
ATOM 7069 C C . ALA B 1 339 ? -2.307 13.859 4.348 1 94.12 339 ALA B C 1
ATOM 7071 O O . ALA B 1 339 ? -1.978 14.922 4.879 1 94.12 339 ALA B O 1
ATOM 7072 N N . LYS B 1 340 ? -1.898 13.531 3.195 1 94.31 340 LYS B N 1
ATOM 7073 C CA . LYS B 1 340 ? -0.969 14.367 2.438 1 94.31 340 LYS B CA 1
ATOM 7074 C C . LYS B 1 340 ? -1.618 15.688 2.037 1 94.31 340 LYS B C 1
ATOM 7076 O O . LYS B 1 340 ? -0.936 16.703 1.913 1 94.31 340 LYS B O 1
ATOM 7081 N N . ARG B 1 341 ? -2.902 15.703 1.886 1 93.5 341 ARG B N 1
ATOM 7082 C CA . ARG B 1 341 ? -3.609 16.938 1.568 1 93.5 341 ARG B CA 1
ATOM 7083 C C . ARG B 1 341 ? -3.422 17.984 2.67 1 93.5 341 ARG B C 1
ATOM 7085 O O . ARG B 1 341 ? -3.232 19.156 2.389 1 93.5 341 ARG B O 1
ATOM 7092 N N . ILE B 1 342 ? -3.461 17.453 3.812 1 92.56 342 ILE B N 1
ATOM 7093 C CA . ILE B 1 342 ? -3.293 18.359 4.953 1 92.56 342 ILE B CA 1
ATOM 7094 C C . ILE B 1 342 ? -1.836 18.797 5.051 1 92.56 342 ILE B C 1
ATOM 7096 O O . ILE B 1 342 ? -1.553 19.984 5.258 1 92.56 342 ILE B O 1
ATOM 7100 N N . LYS B 1 343 ? -0.994 17.844 4.832 1 93.5 343 LYS B N 1
ATOM 7101 C CA . LYS B 1 343 ? 0.436 18.141 4.891 1 93.5 343 LYS B CA 1
ATOM 7102 C C . LYS B 1 343 ? 0.834 19.172 3.834 1 93.5 343 LYS B C 1
ATOM 7104 O O . LYS B 1 343 ? 1.684 20.016 4.082 1 93.5 343 LYS B O 1
ATOM 7109 N N . ASN B 1 344 ? 0.148 19.125 2.705 1 93.44 344 ASN B N 1
ATOM 7110 C CA . ASN B 1 344 ? 0.504 19.984 1.574 1 93.44 344 ASN B CA 1
ATOM 7111 C C . ASN B 1 344 ? -0.256 21.297 1.605 1 93.44 344 ASN B C 1
ATOM 7113 O O . ASN B 1 344 ? -0.132 22.109 0.688 1 93.44 344 ASN B O 1
ATOM 7117 N N . SER B 1 345 ? -0.972 21.5 2.617 1 92.62 345 SER B N 1
ATOM 7118 C CA . SER B 1 345 ? -1.714 22.75 2.744 1 92.62 345 SER B CA 1
ATOM 7119 C C . SER B 1 345 ? -0.804 23.891 3.189 1 92.62 345 SER B C 1
ATOM 7121 O O . SER B 1 345 ? -0.047 23.75 4.152 1 92.62 345 SER B O 1
ATOM 7123 N N . ILE B 1 346 ? -0.936 24.984 2.523 1 92.56 346 ILE B N 1
ATOM 7124 C CA . ILE B 1 346 ? -0.096 26.141 2.811 1 92.56 346 ILE B CA 1
ATOM 7125 C C . ILE B 1 346 ? -0.448 26.719 4.188 1 92.56 346 ILE B C 1
ATOM 7127 O O . ILE B 1 346 ? 0.425 27.203 4.902 1 92.56 346 ILE B O 1
ATOM 7131 N N . THR B 1 347 ? -1.675 26.578 4.523 1 91.25 347 THR B N 1
ATOM 7132 C CA . THR B 1 347 ? -2.117 27.078 5.82 1 91.25 347 THR B CA 1
ATOM 7133 C C . THR B 1 347 ? -1.437 26.312 6.957 1 91.25 347 THR B C 1
ATOM 7135 O O . THR B 1 347 ? -0.977 26.906 7.926 1 91.25 347 THR B O 1
ATOM 7138 N N . VAL B 1 348 ? -1.324 25.094 6.738 1 92.69 348 VAL B N 1
ATOM 7139 C CA . VAL B 1 348 ? -0.712 24.234 7.75 1 92.69 348 VAL B CA 1
ATOM 7140 C C . VAL B 1 348 ? 0.798 24.469 7.773 1 92.69 348 VAL B C 1
ATOM 7142 O O . VAL B 1 348 ? 1.386 24.672 8.836 1 92.69 348 VAL B O 1
ATOM 7145 N N . PHE B 1 349 ? 1.378 24.484 6.664 1 94.12 349 PHE B N 1
ATOM 7146 C CA . PHE B 1 349 ? 2.824 24.625 6.559 1 94.12 349 PHE B CA 1
ATOM 7147 C C . PHE B 1 349 ? 3.271 25.969 7.133 1 94.12 349 PHE B C 1
ATOM 7149 O O . PHE B 1 349 ? 4.238 26.031 7.898 1 94.12 349 PHE B O 1
ATOM 7156 N N . SER B 1 350 ? 2.578 27 6.738 1 93.5 350 SER B N 1
ATOM 7157 C CA . SER B 1 350 ? 2.961 28.328 7.199 1 93.5 350 SER B CA 1
ATOM 7158 C C . SER B 1 350 ? 2.83 28.453 8.711 1 93.5 350 SER B C 1
ATOM 7160 O O . SER B 1 350 ? 3.68 29.062 9.367 1 93.5 350 SER B O 1
ATOM 7162 N N . HIS B 1 351 ? 1.796 27.844 9.227 1 90.88 351 HIS B N 1
ATOM 7163 C CA . HIS B 1 351 ? 1.604 27.875 10.672 1 90.88 351 HIS B CA 1
ATOM 7164 C C . HIS B 1 351 ? 2.76 27.203 11.398 1 90.88 351 HIS B C 1
ATOM 7166 O O . HIS B 1 351 ? 3.266 27.719 12.391 1 90.88 351 HIS B O 1
ATOM 7172 N N . LEU B 1 352 ? 3.152 26.125 10.891 1 92.62 352 LEU B N 1
ATOM 7173 C CA . LEU B 1 352 ? 4.246 25.375 11.516 1 92.62 352 LEU B CA 1
ATOM 7174 C C . LEU B 1 352 ? 5.574 26.094 11.289 1 92.62 352 LEU B C 1
ATOM 7176 O O . LEU B 1 352 ? 6.414 26.141 12.195 1 92.62 352 LEU B O 1
ATOM 7180 N N . LEU B 1 353 ? 5.754 26.625 10.125 1 93.69 353 LEU B N 1
ATOM 7181 C CA . LEU B 1 353 ? 6.996 27.281 9.742 1 93.69 353 LEU B CA 1
ATOM 7182 C C . LEU B 1 353 ? 7.258 28.5 10.617 1 93.69 353 LEU B C 1
ATOM 7184 O O . LEU B 1 353 ? 8.375 28.703 11.109 1 93.69 353 LEU B O 1
ATOM 7188 N N . PHE B 1 354 ? 6.25 29.266 10.852 1 92.62 354 PHE B N 1
ATOM 7189 C CA . PHE B 1 354 ? 6.414 30.547 11.539 1 92.62 354 PHE B CA 1
ATOM 7190 C C . PHE B 1 354 ? 6.582 30.328 13.039 1 92.62 354 PHE B C 1
ATOM 7192 O O . PHE B 1 354 ? 6.949 31.25 13.773 1 92.62 354 PHE B O 1
ATOM 7199 N N . GLN B 1 355 ? 6.359 29.094 13.5 1 90.75 355 GLN B N 1
ATOM 7200 C CA . GLN B 1 355 ? 6.594 28.766 14.906 1 90.75 355 GLN B CA 1
ATOM 7201 C C . GLN B 1 355 ? 8.047 28.344 15.133 1 90.75 355 GLN B C 1
ATOM 7203 O O . GLN B 1 355 ? 8.516 28.312 16.266 1 90.75 355 GLN B O 1
ATOM 7208 N N . GLU B 1 356 ? 8.742 28.141 14.078 1 92.12 356 GLU B N 1
ATOM 7209 C CA . GLU B 1 356 ? 10.125 27.688 14.18 1 92.12 356 GLU B CA 1
ATOM 7210 C C . GLU B 1 356 ? 11.086 28.859 14.336 1 92.12 356 GLU B C 1
ATOM 7212 O O . GLU B 1 356 ? 10.68 30.016 14.18 1 92.12 356 GLU B O 1
ATOM 7217 N N . LYS B 1 357 ? 12.328 28.531 14.609 1 90.94 357 LYS B N 1
ATOM 7218 C CA . LYS B 1 357 ? 13.367 29.531 14.797 1 90.94 357 LYS B CA 1
ATOM 7219 C C . LYS B 1 357 ? 13.703 30.234 13.484 1 90.94 357 LYS B C 1
ATOM 7221 O O . LYS B 1 357 ? 13.734 29.594 12.43 1 90.94 357 LYS B O 1
ATOM 7226 N N . ARG B 1 358 ? 13.922 31.516 13.547 1 91.75 358 ARG B N 1
ATOM 7227 C CA . ARG B 1 358 ? 14.344 32.281 12.391 1 91.75 358 ARG B CA 1
ATOM 7228 C C . ARG B 1 358 ? 15.82 32.656 12.477 1 91.75 358 ARG B C 1
ATOM 7230 O O . ARG B 1 358 ? 16.312 33.031 13.555 1 91.75 358 ARG B O 1
ATOM 7237 N N . VAL B 1 359 ? 16.453 32.469 11.422 1 90.75 359 VAL B N 1
ATOM 7238 C CA . VAL B 1 359 ? 17.875 32.781 11.398 1 90.75 359 VAL B CA 1
ATOM 7239 C C . VAL B 1 359 ? 18.141 33.969 10.508 1 90.75 359 VAL B C 1
ATOM 7241 O O . VAL B 1 359 ? 17.281 34.344 9.695 1 90.75 359 VAL B O 1
ATOM 7244 N N . GLU B 1 360 ? 19.297 34.562 10.742 1 83.56 360 GLU B N 1
ATOM 7245 C CA . GLU B 1 360 ? 19.703 35.688 9.922 1 83.56 360 GLU B CA 1
ATOM 7246 C C . GLU B 1 360 ? 20.234 35.25 8.562 1 83.56 360 GLU B C 1
ATOM 7248 O O . GLU B 1 360 ? 21.125 34.406 8.484 1 83.56 360 GLU B O 1
ATOM 7253 N N . ILE B 1 361 ? 19.609 35.75 7.578 1 80.12 361 ILE B N 1
ATOM 7254 C CA . ILE B 1 361 ? 19.938 35.312 6.227 1 80.12 361 ILE B CA 1
ATOM 7255 C C . ILE B 1 361 ? 20.906 36.281 5.578 1 80.12 361 ILE B C 1
ATOM 7257 O O . ILE B 1 361 ? 21.656 35.938 4.668 1 80.12 361 ILE B O 1
ATOM 7261 N N . SER B 1 362 ? 20.969 37.5 5.953 1 72.31 362 SER B N 1
ATOM 7262 C CA . SER B 1 362 ? 21.688 38.531 5.25 1 72.31 362 SER B CA 1
ATOM 7263 C C . SER B 1 362 ? 23.156 38.594 5.684 1 72.31 362 SER B C 1
ATOM 7265 O O . SER B 1 362 ? 23.906 39.438 5.227 1 72.31 362 SER B O 1
ATOM 7267 N N . SER B 1 363 ? 23.562 37.688 6.402 1 65.88 363 SER B N 1
ATOM 7268 C CA . SER B 1 363 ? 24.891 37.844 7.016 1 65.88 363 SER B CA 1
ATOM 7269 C C . SER B 1 363 ? 26 37.688 5.977 1 65.88 363 SER B C 1
ATOM 7271 O O . SER B 1 363 ? 27.141 38.094 6.215 1 65.88 363 SER B O 1
ATOM 7273 N N . PHE B 1 364 ? 25.594 37 4.965 1 73.44 364 PHE B N 1
ATOM 7274 C CA . PHE B 1 364 ? 26.672 36.75 4.023 1 73.44 364 PHE B CA 1
ATOM 7275 C C . PHE B 1 364 ? 26.594 37.688 2.832 1 73.44 364 PHE B C 1
ATOM 7277 O O . PHE B 1 364 ? 25.516 37.938 2.303 1 73.44 364 PHE B O 1
ATOM 7284 N N . ASP B 1 365 ? 27.266 38.688 2.904 1 65.25 365 ASP B N 1
ATOM 7285 C CA . ASP B 1 365 ? 27.297 39.656 1.799 1 65.25 365 ASP B CA 1
ATOM 7286 C C . ASP B 1 365 ? 27.094 38.938 0.458 1 65.25 365 ASP B C 1
ATOM 7288 O O . ASP B 1 365 ? 26.5 37.875 0.395 1 65.25 365 ASP B O 1
ATOM 7292 N N . ASP B 1 366 ? 27.375 39.406 -0.761 1 67 366 ASP B N 1
ATOM 7293 C CA . ASP B 1 366 ? 27.172 39.031 -2.15 1 67 366 ASP B CA 1
ATOM 7294 C C . ASP B 1 366 ? 27.984 37.781 -2.49 1 67 366 ASP B C 1
ATOM 7296 O O . ASP B 1 366 ? 27.828 37.188 -3.572 1 67 366 ASP B O 1
ATOM 7300 N N . LYS B 1 367 ? 28.703 37.188 -1.437 1 82.25 367 LYS B N 1
ATOM 7301 C CA . LYS B 1 367 ? 29.562 36.062 -1.805 1 82.25 367 LYS B CA 1
ATOM 7302 C C . LYS B 1 367 ? 29.109 34.781 -1.109 1 82.25 367 LYS B C 1
ATOM 7304 O O . LYS B 1 367 ? 29.641 34.438 -0.052 1 82.25 367 LYS B O 1
ATOM 7309 N N . GLU B 1 368 ? 28.125 34.125 -1.59 1 88.5 368 GLU B N 1
ATOM 7310 C CA . GLU B 1 368 ? 27.609 32.844 -1.075 1 88.5 368 GLU B CA 1
ATOM 7311 C C . GLU B 1 368 ? 27.516 31.812 -2.18 1 88.5 368 GLU B C 1
ATOM 7313 O O . GLU B 1 368 ? 27.406 32.156 -3.359 1 88.5 368 GLU B O 1
ATOM 7318 N N . LEU B 1 369 ? 27.672 30.656 -1.75 1 90.56 369 LEU B N 1
ATOM 7319 C CA . LEU B 1 369 ? 27.438 29.547 -2.68 1 90.56 369 LEU B CA 1
ATOM 7320 C C . LEU B 1 369 ? 25.953 29.375 -2.959 1 90.56 369 LEU B C 1
ATOM 7322 O O . LEU B 1 369 ? 25.188 28.984 -2.068 1 90.56 369 LEU B O 1
ATOM 7326 N N . PHE B 1 370 ? 25.562 29.703 -4.133 1 91.25 370 PHE B N 1
ATOM 7327 C CA . PHE B 1 370 ? 24.141 29.578 -4.434 1 91.25 370 PHE B CA 1
ATOM 7328 C C . PHE B 1 370 ? 23.922 28.703 -5.66 1 91.25 370 PHE B C 1
ATOM 7330 O O . PHE B 1 370 ? 24.797 28.594 -6.52 1 91.25 370 PHE B O 1
ATOM 7337 N N . VAL B 1 371 ? 22.891 28.062 -5.758 1 92 371 VAL B N 1
ATOM 7338 C CA . VAL B 1 371 ? 22.406 27.297 -6.906 1 92 371 VAL B CA 1
ATOM 7339 C C . VAL B 1 371 ? 21.031 27.797 -7.316 1 92 371 VAL B C 1
ATOM 7341 O O . VAL B 1 371 ? 20.094 27.766 -6.52 1 92 371 VAL B O 1
ATOM 7344 N N . GLY B 1 372 ? 20.906 28.219 -8.508 1 91 372 GLY B N 1
ATOM 7345 C CA . GLY B 1 372 ? 19.672 28.828 -8.977 1 91 372 GLY B CA 1
ATOM 7346 C C . GLY B 1 372 ? 19.766 30.344 -9.125 1 91 372 GLY B C 1
ATOM 7347 O O . GLY B 1 372 ? 20.859 30.891 -9.125 1 91 372 GLY B O 1
ATOM 7348 N N . ASP B 1 373 ? 18.641 31.016 -9.25 1 88.81 373 ASP B N 1
ATOM 7349 C CA . ASP B 1 373 ? 18.594 32.469 -9.398 1 88.81 373 ASP B CA 1
ATOM 7350 C C . ASP B 1 373 ? 18.688 33.156 -8.039 1 88.81 373 ASP B C 1
ATOM 7352 O O . ASP B 1 373 ? 17.812 33 -7.188 1 88.81 373 ASP B O 1
ATOM 7356 N N . PRO B 1 374 ? 19.719 33.906 -7.898 1 86.81 374 PRO B N 1
ATOM 7357 C CA . PRO B 1 374 ? 19.875 34.594 -6.609 1 86.81 374 PRO B CA 1
ATOM 7358 C C . PRO B 1 374 ? 18.75 35.562 -6.309 1 86.81 374 PRO B C 1
ATOM 7360 O O . PRO B 1 374 ? 18.547 35.969 -5.152 1 86.81 374 PRO B O 1
ATOM 7363 N N . ASN B 1 375 ? 17.984 35.875 -7.277 1 86.81 375 ASN B N 1
ATOM 7364 C CA . ASN B 1 375 ? 16.891 36.812 -7.086 1 86.81 375 ASN B CA 1
ATOM 7365 C C . ASN B 1 375 ? 15.547 36.125 -6.91 1 86.81 375 ASN B C 1
ATOM 7367 O O . ASN B 1 375 ? 14.508 36.781 -6.859 1 86.81 375 ASN B O 1
ATOM 7371 N N . ALA B 1 376 ? 15.625 34.875 -6.789 1 91.56 376 ALA B N 1
ATOM 7372 C CA . ALA B 1 376 ? 14.391 34.125 -6.578 1 91.56 376 ALA B CA 1
ATOM 7373 C C . ALA B 1 376 ? 13.742 34.531 -5.25 1 91.56 376 ALA B C 1
ATOM 7375 O O . ALA B 1 376 ? 14.43 34.781 -4.27 1 91.56 376 ALA B O 1
ATOM 7376 N N . PRO B 1 377 ? 12.492 34.531 -5.223 1 91.44 377 PRO B N 1
ATOM 7377 C CA . PRO B 1 377 ? 11.781 34.969 -4.012 1 91.44 377 PRO B CA 1
ATOM 7378 C C . PRO B 1 377 ? 11.977 34 -2.846 1 91.44 377 PRO B C 1
ATOM 7380 O O . PRO B 1 377 ? 11.945 34.406 -1.685 1 91.44 377 PRO B O 1
ATOM 7383 N N . LEU B 1 378 ? 12.117 32.812 -3.166 1 92.81 378 LEU B N 1
ATOM 7384 C CA . LEU B 1 378 ? 12.273 31.797 -2.113 1 92.81 378 LEU B CA 1
ATOM 7385 C C . LEU B 1 378 ? 13.734 31.406 -1.953 1 92.81 378 LEU B C 1
ATOM 7387 O O . LEU B 1 378 ? 14.344 30.859 -2.879 1 92.81 378 LEU B O 1
ATOM 7391 N N . LYS B 1 379 ? 14.289 31.703 -0.865 1 92.69 379 LYS B N 1
ATOM 7392 C CA . LYS B 1 379 ? 15.672 31.344 -0.544 1 92.69 379 LYS B CA 1
ATOM 7393 C C . LYS B 1 379 ? 15.719 30.172 0.444 1 92.69 379 LYS B C 1
ATOM 7395 O O . LYS B 1 379 ? 15.234 30.297 1.571 1 92.69 379 LYS B O 1
ATOM 7400 N N . ILE B 1 380 ? 16.266 29.109 0.003 1 94.06 380 ILE B N 1
ATOM 7401 C CA . ILE B 1 380 ? 16.422 27.922 0.839 1 94.06 380 ILE B CA 1
ATOM 7402 C C . ILE B 1 380 ? 17.875 27.797 1.279 1 94.06 380 ILE B C 1
ATOM 7404 O O . ILE B 1 380 ? 18.75 27.516 0.461 1 94.06 380 ILE B O 1
ATOM 7408 N N . ILE B 1 381 ? 18.156 28 2.498 1 93.94 381 ILE B N 1
ATOM 7409 C CA . ILE B 1 381 ? 19.5 27.859 3.031 1 93.94 381 ILE B CA 1
ATOM 7410 C C . ILE B 1 381 ? 19.719 26.453 3.551 1 93.94 381 ILE B C 1
ATOM 7412 O O . ILE B 1 381 ? 18.922 25.938 4.336 1 93.94 381 ILE B O 1
ATOM 7416 N N . VAL B 1 382 ? 20.766 25.828 3.17 1 94.38 382 VAL B N 1
ATOM 7417 C CA . VAL B 1 382 ? 21.109 24.484 3.623 1 94.38 382 VAL B CA 1
ATOM 7418 C C . VAL B 1 382 ? 22.391 24.547 4.449 1 94.38 382 VAL B C 1
ATOM 7420 O O . VAL B 1 382 ? 23.453 24.859 3.928 1 94.38 382 VAL B O 1
ATOM 7423 N N . ALA B 1 383 ? 22.266 24.297 5.703 1 94.25 383 ALA B N 1
ATOM 7424 C CA . ALA B 1 383 ? 23.438 24.078 6.547 1 94.25 383 ALA B CA 1
ATOM 7425 C C . ALA B 1 383 ? 23.969 22.656 6.395 1 94.25 383 ALA B C 1
ATOM 7427 O O . ALA B 1 383 ? 23.312 21.703 6.809 1 94.25 383 ALA B O 1
ATOM 7428 N N . SER B 1 384 ? 25.109 22.547 5.84 1 93.19 384 SER B N 1
ATOM 7429 C CA . SER B 1 384 ? 25.578 21.219 5.438 1 93.19 384 SER B CA 1
ATOM 7430 C C . SER B 1 384 ? 27 20.969 5.906 1 93.19 384 SER B C 1
ATOM 7432 O O . SER B 1 384 ? 27.688 21.906 6.352 1 93.19 384 SER B O 1
ATOM 7434 N N . ASP B 1 385 ? 27.312 19.703 5.93 1 91.44 385 ASP B N 1
ATOM 7435 C CA . ASP B 1 385 ? 28.656 19.219 6.184 1 91.44 385 ASP B CA 1
ATOM 7436 C C . ASP B 1 385 ? 29.188 18.422 4.992 1 91.44 385 ASP B C 1
ATOM 7438 O O . ASP B 1 385 ? 28.453 17.688 4.344 1 91.44 385 ASP B O 1
ATOM 7442 N N . LEU B 1 386 ? 30.453 18.625 4.672 1 90.75 386 LEU B N 1
ATOM 7443 C CA . LEU B 1 386 ? 31.031 18.062 3.457 1 90.75 386 LEU B CA 1
ATOM 7444 C C . LEU B 1 386 ? 31.266 16.562 3.604 1 90.75 386 LEU B C 1
ATOM 7446 O O . LEU B 1 386 ? 31.453 15.859 2.607 1 90.75 386 LEU B O 1
ATOM 7450 N N . TYR B 1 387 ? 31.234 16.078 4.797 1 88 387 TYR B N 1
ATOM 7451 C CA . TYR B 1 387 ? 31.531 14.672 5.004 1 88 387 TYR B CA 1
ATOM 7452 C C . TYR B 1 387 ? 30.281 13.914 5.469 1 88 387 TYR B C 1
ATOM 7454 O O . TYR B 1 387 ? 30.375 12.797 5.969 1 88 387 TYR B O 1
ATOM 7462 N N . CYS B 1 388 ? 29.141 14.438 5.227 1 87.5 388 CYS B N 1
ATOM 7463 C CA . CYS B 1 388 ? 27.891 13.875 5.734 1 87.5 388 CYS B CA 1
ATOM 7464 C C . CYS B 1 388 ? 27.094 13.211 4.613 1 87.5 388 CYS B C 1
ATOM 7466 O O . CYS B 1 388 ? 26.75 13.867 3.625 1 87.5 388 CYS B O 1
ATOM 7468 N N . LYS B 1 389 ? 26.812 11.969 4.734 1 86.81 389 LYS B N 1
ATOM 7469 C CA . LYS B 1 389 ? 26.094 11.211 3.715 1 86.81 389 LYS B CA 1
ATOM 7470 C C . LYS B 1 389 ? 24.656 11.719 3.564 1 86.81 389 LYS B C 1
ATOM 7472 O O . LYS B 1 389 ? 24.188 11.93 2.447 1 86.81 389 LYS B O 1
ATOM 7477 N N . PRO B 1 390 ? 23.922 11.945 4.648 1 87.75 390 PRO B N 1
ATOM 7478 C CA . PRO B 1 390 ? 22.594 12.523 4.484 1 87.75 390 PRO B CA 1
ATOM 7479 C C . PRO B 1 390 ? 22.609 13.867 3.762 1 87.75 390 PRO B C 1
ATOM 7481 O O . PRO B 1 390 ? 21.672 14.188 3.02 1 87.75 390 PRO B O 1
ATOM 7484 N N . CYS B 1 391 ? 23.688 14.609 4 1 90.19 391 CYS B N 1
ATOM 7485 C CA . CYS B 1 391 ? 23.812 15.898 3.328 1 90.19 391 CYS B CA 1
ATOM 7486 C C . CYS B 1 391 ? 23.906 15.719 1.816 1 90.19 391 CYS B C 1
ATOM 7488 O O . CYS B 1 391 ? 23.312 16.484 1.061 1 90.19 391 CYS B O 1
ATOM 7490 N N . LYS B 1 392 ? 24.625 14.695 1.431 1 90.25 392 LYS B N 1
ATOM 7491 C CA . LYS B 1 392 ? 24.719 14.391 0.007 1 90.25 392 LYS B CA 1
ATOM 7492 C C . LYS B 1 392 ? 23.344 14.133 -0.593 1 90.25 392 LYS B C 1
ATOM 7494 O O . LYS B 1 392 ? 23 14.703 -1.624 1 90.25 392 LYS B O 1
ATOM 7499 N N . ILE B 1 393 ? 22.547 13.383 0.092 1 88.5 393 ILE B N 1
ATOM 7500 C CA . ILE B 1 393 ? 21.234 12.977 -0.386 1 88.5 393 ILE B CA 1
ATOM 7501 C C . ILE B 1 393 ? 20.297 14.188 -0.444 1 88.5 393 ILE B C 1
ATOM 7503 O O . ILE B 1 393 ? 19.609 14.398 -1.443 1 88.5 393 ILE B O 1
ATOM 7507 N N . GLN B 1 394 ? 20.328 14.93 0.573 1 88.69 394 GLN B N 1
ATOM 7508 C CA . GLN B 1 394 ? 19.438 16.078 0.66 1 88.69 394 GLN B CA 1
ATOM 7509 C C . GLN B 1 394 ? 19.844 17.172 -0.309 1 88.69 394 GLN B C 1
ATOM 7511 O O . GLN B 1 394 ? 19 17.906 -0.838 1 88.69 394 GLN B O 1
ATOM 7516 N N . HIS B 1 395 ? 21.141 17.234 -0.533 1 87.81 395 HIS B N 1
ATOM 7517 C CA . HIS B 1 395 ? 21.625 18.172 -1.525 1 87.81 395 HIS B CA 1
ATOM 7518 C C . HIS B 1 395 ? 21.078 17.859 -2.912 1 87.81 395 HIS B C 1
ATOM 7520 O O . HIS B 1 395 ? 20.656 18.766 -3.641 1 87.81 395 HIS B O 1
ATOM 7526 N N . GLU B 1 396 ? 21.062 16.641 -3.197 1 88.38 396 GLU B N 1
ATOM 7527 C CA . GLU B 1 396 ? 20.531 16.219 -4.488 1 88.38 396 GLU B CA 1
ATOM 7528 C C . GLU B 1 396 ? 19.031 16.531 -4.602 1 88.38 396 GLU B C 1
ATOM 7530 O O . GLU B 1 396 ? 18.562 16.938 -5.66 1 88.38 396 GLU B O 1
ATOM 7535 N N . LYS B 1 397 ? 18.344 16.391 -3.564 1 89.38 397 LYS B N 1
ATOM 7536 C CA . LYS B 1 397 ? 16.922 16.688 -3.549 1 89.38 397 LYS B CA 1
ATOM 7537 C C . LYS B 1 397 ? 16.672 18.188 -3.691 1 89.38 397 LYS B C 1
ATOM 7539 O O . LYS B 1 397 ? 15.734 18.609 -4.375 1 89.38 397 LYS B O 1
ATOM 7544 N N . ALA B 1 398 ? 17.516 18.891 -3.053 1 89.94 398 ALA B N 1
ATOM 7545 C CA . ALA B 1 398 ? 17.391 20.344 -3.139 1 89.94 398 ALA B CA 1
ATOM 7546 C C . ALA B 1 398 ? 17.672 20.844 -4.559 1 89.94 398 ALA B C 1
ATOM 7548 O O . ALA B 1 398 ? 17 21.766 -5.043 1 89.94 398 ALA B O 1
ATOM 7549 N N . LYS B 1 399 ? 18.594 20.219 -5.156 1 88.31 399 LYS B N 1
ATOM 7550 C CA . LYS B 1 399 ? 18.922 20.562 -6.539 1 88.31 399 LYS B CA 1
ATOM 7551 C C . LYS B 1 399 ? 17.734 20.297 -7.461 1 88.31 399 LYS B C 1
ATOM 7553 O O . LYS B 1 399 ? 17.469 21.094 -8.367 1 88.31 399 LYS B O 1
ATOM 7558 N N . GLN B 1 400 ? 17.109 19.281 -7.184 1 87.88 400 GLN B N 1
ATOM 7559 C CA . GLN B 1 400 ? 15.945 18.938 -7.992 1 87.88 400 GLN B CA 1
ATOM 7560 C C . GLN B 1 400 ? 14.828 19.953 -7.812 1 87.88 400 GLN B C 1
ATOM 7562 O O . GLN B 1 400 ? 14.086 20.25 -8.758 1 87.88 400 GLN B O 1
ATOM 7567 N N . LEU B 1 401 ? 14.75 20.438 -6.66 1 89.94 401 LEU B N 1
ATOM 7568 C CA . LEU B 1 401 ? 13.742 21.438 -6.352 1 89.94 401 LEU B CA 1
ATOM 7569 C C . LEU B 1 401 ? 13.969 22.703 -7.176 1 89.94 401 LEU B C 1
ATOM 7571 O O . LEU B 1 401 ? 13.031 23.266 -7.742 1 89.94 401 LEU B O 1
ATOM 7575 N N . VAL B 1 402 ? 15.203 23.141 -7.289 1 88.69 402 VAL B N 1
ATOM 7576 C CA . VAL B 1 402 ? 15.547 24.359 -8.031 1 88.69 402 VAL B CA 1
ATOM 7577 C C . VAL B 1 402 ? 15.367 24.109 -9.523 1 88.69 402 VAL B C 1
ATOM 7579 O O . VAL B 1 402 ? 14.969 25.031 -10.258 1 88.69 402 VAL B O 1
ATOM 7582 N N . ALA B 1 403 ? 15.648 22.906 -9.945 1 85.06 403 ALA B N 1
ATOM 7583 C CA . ALA B 1 403 ? 15.461 22.562 -11.352 1 85.06 403 ALA B CA 1
ATOM 7584 C C . ALA B 1 403 ? 13.977 22.609 -11.734 1 85.06 403 ALA B C 1
ATOM 7586 O O . ALA B 1 403 ? 13.633 22.984 -12.852 1 85.06 403 ALA B O 1
ATOM 7587 N N . ALA B 1 404 ? 13.133 22.281 -10.805 1 84.44 404 ALA B N 1
ATOM 7588 C CA . ALA B 1 404 ? 11.695 22.266 -11.047 1 84.44 404 ALA B CA 1
ATOM 7589 C C . ALA B 1 404 ? 11.117 23.672 -11.016 1 84.44 404 ALA B C 1
ATOM 7591 O O . ALA B 1 404 ? 10.148 23.984 -11.719 1 84.44 404 ALA B O 1
ATOM 7592 N N . TYR B 1 405 ? 11.758 24.484 -10.133 1 89.12 405 TYR B N 1
ATOM 7593 C CA . TYR B 1 405 ? 11.289 25.859 -9.977 1 89.12 405 TYR B CA 1
ATOM 7594 C C . TYR B 1 405 ? 12.445 26.844 -10.109 1 89.12 405 TYR B C 1
ATOM 7596 O O . TYR B 1 405 ? 12.766 27.562 -9.164 1 89.12 405 TYR B O 1
ATOM 7604 N N . PRO B 1 406 ? 12.953 27.047 -11.266 1 85.94 406 PRO B N 1
ATOM 7605 C CA . PRO B 1 406 ? 14.156 27.859 -11.438 1 85.94 406 PRO B CA 1
ATOM 7606 C C . PRO B 1 406 ? 13.922 29.328 -11.125 1 85.94 406 PRO B C 1
ATOM 7608 O O . PRO B 1 406 ? 14.844 30.031 -10.695 1 85.94 406 PRO B O 1
ATOM 7611 N N . GLU B 1 407 ? 12.734 29.766 -11.281 1 88 407 GLU B N 1
ATOM 7612 C CA . GLU B 1 407 ? 12.469 31.188 -11.086 1 88 407 GLU B CA 1
ATOM 7613 C C . GLU B 1 407 ? 11.898 31.453 -9.703 1 88 407 GLU B C 1
ATOM 7615 O O . GLU B 1 407 ? 11.789 32.625 -9.281 1 88 407 GLU B O 1
ATOM 7620 N N . LYS B 1 408 ? 11.695 30.438 -8.977 1 91 408 LYS B N 1
ATOM 7621 C CA . LYS B 1 408 ? 10.953 30.656 -7.738 1 91 408 LYS B CA 1
ATOM 7622 C C . LYS B 1 408 ? 11.82 30.344 -6.523 1 91 408 LYS B C 1
ATOM 7624 O O . LYS B 1 408 ? 11.57 30.859 -5.426 1 91 408 LYS B O 1
ATOM 7629 N N . ALA B 1 409 ? 12.828 29.484 -6.77 1 92.38 409 ALA B N 1
ATOM 7630 C CA . ALA B 1 409 ? 13.586 29.062 -5.602 1 92.38 409 ALA B CA 1
ATOM 7631 C C . ALA B 1 409 ? 15.086 29.094 -5.875 1 92.38 409 ALA B C 1
ATOM 7633 O O . ALA B 1 409 ? 15.516 28.891 -7.012 1 92.38 409 ALA B O 1
ATOM 7634 N N . CYS B 1 410 ? 15.859 29.422 -4.883 1 93.06 410 CYS B N 1
ATOM 7635 C CA . CYS B 1 410 ? 17.312 29.406 -4.879 1 93.06 410 CYS B CA 1
ATOM 7636 C C . CYS B 1 410 ? 17.859 28.719 -3.631 1 93.06 410 CYS B C 1
ATOM 7638 O O . CYS B 1 410 ? 17.297 28.859 -2.545 1 93.06 410 CYS B O 1
ATOM 7640 N N . ILE B 1 411 ? 18.906 27.953 -3.805 1 94.25 411 ILE B N 1
ATOM 7641 C CA . ILE B 1 411 ? 19.531 27.266 -2.676 1 94.25 411 ILE B CA 1
ATOM 7642 C C . ILE B 1 411 ? 20.828 27.953 -2.299 1 94.25 411 ILE B C 1
ATOM 7644 O O . ILE B 1 411 ? 21.641 28.297 -3.17 1 94.25 411 ILE B O 1
ATOM 7648 N N . ILE B 1 412 ? 20.969 28.234 -1.111 1 93.12 412 ILE B N 1
ATOM 7649 C CA . ILE B 1 412 ? 22.203 28.781 -0.563 1 93.12 412 ILE B CA 1
ATOM 7650 C C . ILE B 1 412 ? 22.859 27.734 0.343 1 93.12 412 ILE B C 1
ATOM 7652 O O . ILE B 1 412 ? 22.219 27.219 1.264 1 93.12 412 ILE B O 1
ATOM 7656 N N . ILE B 1 413 ? 24.109 27.438 0.093 1 93.25 413 ILE B N 1
ATOM 7657 C CA . ILE B 1 413 ? 24.797 26.375 0.827 1 93.25 413 ILE B CA 1
ATOM 7658 C C . ILE B 1 413 ? 25.812 26.984 1.798 1 93.25 413 ILE B C 1
ATOM 7660 O O . ILE B 1 413 ? 26.688 27.75 1.393 1 93.25 413 ILE B O 1
ATOM 7664 N N . ARG B 1 414 ? 25.672 26.703 2.971 1 92.38 414 ARG B N 1
ATOM 7665 C CA . ARG B 1 414 ? 26.609 27.094 4.008 1 92.38 414 ARG B CA 1
ATOM 7666 C C . ARG B 1 414 ? 27.281 25.875 4.648 1 92.38 414 ARG B C 1
ATOM 7668 O O . ARG B 1 414 ? 26.594 24.938 5.035 1 92.38 414 ARG B O 1
ATOM 7675 N N . LEU B 1 415 ? 28.547 25.875 4.707 1 91.88 415 LEU B N 1
ATOM 7676 C CA . LEU B 1 415 ? 29.312 24.688 5.055 1 91.88 415 LEU B CA 1
ATOM 7677 C C . LEU B 1 415 ? 29.891 24.797 6.461 1 91.88 415 LEU B C 1
ATOM 7679 O O . LEU B 1 415 ? 30.469 25.828 6.82 1 91.88 415 LEU B O 1
ATOM 7683 N N . GLN B 1 416 ? 29.594 23.672 7.184 1 87.19 416 GLN B N 1
ATOM 7684 C CA . GLN B 1 416 ? 30.188 23.562 8.508 1 87.19 416 GLN B CA 1
ATOM 7685 C C . GLN B 1 416 ? 31.625 23.047 8.422 1 87.19 416 GLN B C 1
ATOM 7687 O O . GLN B 1 416 ? 31.938 22.172 7.602 1 87.19 416 GLN B O 1
ATOM 7692 N N . SER B 1 417 ? 32.5 23.734 9.086 1 77.88 417 SER B N 1
ATOM 7693 C CA . SER B 1 417 ? 33.875 23.25 9.141 1 77.88 417 SER B CA 1
ATOM 7694 C C . SER B 1 417 ? 34.156 22.531 10.461 1 77.88 417 SER B C 1
ATOM 7696 O O . SER B 1 417 ? 33.75 23 11.523 1 77.88 417 SER B O 1
ATOM 7698 N N . ARG B 1 418 ? 34.531 21.25 10.258 1 69.88 418 ARG B N 1
ATOM 7699 C CA . ARG B 1 418 ? 34.938 20.531 11.461 1 69.88 418 ARG B CA 1
ATOM 7700 C C . ARG B 1 418 ? 36.281 21.047 11.977 1 69.88 418 ARG B C 1
ATOM 7702 O O . ARG B 1 418 ? 37.125 21.5 11.203 1 69.88 418 ARG B O 1
ATOM 7709 N N . GLN B 1 419 ? 36.344 21.312 13.234 1 59.72 419 GLN B N 1
ATOM 7710 C CA . GLN B 1 419 ? 37.531 21.875 13.875 1 59.72 419 GLN B CA 1
ATOM 7711 C C . GLN B 1 419 ? 38.812 21.172 13.375 1 59.72 419 GLN B C 1
ATOM 7713 O O . GLN B 1 419 ? 39.812 21.828 13.141 1 59.72 419 GLN B O 1
ATOM 7718 N N . ASP B 1 420 ? 38.625 19.812 13.148 1 62.38 420 ASP B N 1
ATOM 7719 C CA . ASP B 1 420 ? 39.844 19.062 12.914 1 62.38 420 ASP B CA 1
ATOM 7720 C C . ASP B 1 420 ? 40.156 18.953 11.422 1 62.38 420 ASP B C 1
ATOM 7722 O O . ASP B 1 420 ? 41.281 18.641 11.031 1 62.38 420 ASP B O 1
ATOM 7726 N N . ASP B 1 421 ? 39.281 19.203 10.578 1 68.69 421 ASP B N 1
ATOM 7727 C CA . ASP B 1 421 ? 39.531 19.047 9.156 1 68.69 421 ASP B CA 1
ATOM 7728 C C . ASP B 1 421 ? 38.719 20.031 8.328 1 68.69 421 ASP B C 1
ATOM 7730 O O . ASP B 1 421 ? 37.594 19.734 7.934 1 68.69 421 ASP B O 1
ATOM 7734 N N . ASN B 1 422 ? 39.312 21.141 8.148 1 79.19 422 ASN B N 1
ATOM 7735 C CA . ASN B 1 422 ? 38.688 22.188 7.348 1 79.19 422 ASN B CA 1
ATOM 7736 C C . ASN B 1 422 ? 39.344 22.312 5.977 1 79.19 422 ASN B C 1
ATOM 7738 O O . ASN B 1 422 ? 39.094 23.281 5.254 1 79.19 422 ASN B O 1
ATOM 7742 N N . ARG B 1 423 ? 40.094 21.281 5.645 1 82.88 423 ARG B N 1
ATOM 7743 C CA . ARG B 1 423 ? 40.844 21.344 4.395 1 82.88 423 ARG B CA 1
ATOM 7744 C C . ARG B 1 423 ? 39.906 21.344 3.193 1 82.88 423 ARG B C 1
ATOM 7746 O O . ARG B 1 423 ? 40.125 22.109 2.25 1 82.88 423 ARG B O 1
ATOM 7753 N N . ALA B 1 424 ? 38.906 20.562 3.277 1 87.62 424 ALA B N 1
ATOM 7754 C CA . ALA B 1 424 ? 38 20.438 2.148 1 87.62 424 ALA B CA 1
ATOM 7755 C C . ALA B 1 424 ? 37.219 21.719 1.919 1 87.62 424 ALA B C 1
ATOM 7757 O O . ALA B 1 424 ? 37.125 22.219 0.788 1 87.62 424 ALA B O 1
ATOM 7758 N N . ALA B 1 425 ? 36.719 22.266 2.979 1 88.56 425 ALA B N 1
ATOM 7759 C CA . ALA B 1 425 ? 35.938 23.5 2.873 1 88.56 425 ALA B CA 1
ATOM 7760 C C . ALA B 1 425 ? 36.781 24.656 2.348 1 88.56 425 ALA B C 1
ATOM 7762 O O . ALA B 1 425 ? 36.344 25.422 1.486 1 88.56 425 ALA B O 1
ATOM 7763 N N . ARG B 1 426 ? 37.969 24.75 2.893 1 86.38 426 ARG B N 1
ATOM 7764 C CA . ARG B 1 426 ? 38.906 25.781 2.453 1 86.38 426 ARG B CA 1
ATOM 7765 C C . ARG B 1 426 ? 39.188 25.656 0.962 1 86.38 426 ARG B C 1
ATOM 7767 O O . ARG B 1 426 ? 39.219 26.656 0.242 1 86.38 426 ARG B O 1
ATOM 7774 N N . TYR B 1 427 ? 39.406 24.438 0.612 1 87.88 427 TYR B N 1
ATOM 7775 C CA . TYR B 1 427 ? 39.75 24.203 -0.787 1 87.88 427 TYR B CA 1
ATOM 7776 C C . TYR B 1 427 ? 38.562 24.531 -1.694 1 87.88 427 TYR B C 1
ATOM 7778 O O . TYR B 1 427 ? 38.75 25.125 -2.762 1 87.88 427 TYR B O 1
ATOM 7786 N N . ILE B 1 428 ? 37.438 24.156 -1.376 1 90.06 428 ILE B N 1
ATOM 7787 C CA . ILE B 1 428 ? 36.25 24.391 -2.166 1 90.06 428 ILE B CA 1
ATOM 7788 C C . ILE B 1 428 ? 36 25.891 -2.289 1 90.06 428 ILE B C 1
ATOM 7790 O O . ILE B 1 428 ? 35.719 26.391 -3.379 1 90.06 428 ILE B O 1
ATOM 7794 N N . PHE B 1 429 ? 36.125 26.609 -1.169 1 88.88 429 PHE B N 1
ATOM 7795 C CA . PHE B 1 429 ? 35.938 28.047 -1.194 1 88.88 429 PHE B CA 1
ATOM 7796 C C . PHE B 1 429 ? 37 28.719 -2.062 1 88.88 429 PHE B C 1
ATOM 7798 O O . PHE B 1 429 ? 36.688 29.656 -2.811 1 88.88 429 PHE B O 1
ATOM 7805 N N . GLN B 1 430 ? 38.125 28.25 -1.878 1 87.12 430 GLN B N 1
ATOM 7806 C CA . GLN B 1 430 ? 39.219 28.812 -2.672 1 87.12 430 GLN B CA 1
ATOM 7807 C C . GLN B 1 430 ? 38.969 28.594 -4.164 1 87.12 430 GLN B C 1
ATOM 7809 O O . GLN B 1 430 ? 39.125 29.516 -4.965 1 87.12 430 GLN B O 1
ATOM 7814 N N . TYR B 1 431 ? 38.688 27.375 -4.488 1 90.31 431 TYR B N 1
ATOM 7815 C CA . TYR B 1 431 ? 38.438 27.062 -5.891 1 90.31 431 TYR B CA 1
ATOM 7816 C C . TYR B 1 431 ? 37.25 27.859 -6.422 1 90.31 431 TYR B C 1
ATOM 7818 O O . TYR B 1 431 ? 37.281 28.359 -7.547 1 90.31 431 TYR B O 1
ATOM 7826 N N . TRP B 1 432 ? 36.219 27.938 -5.676 1 90.94 432 TRP B N 1
ATOM 7827 C CA . TRP B 1 432 ? 35.031 28.672 -6.043 1 90.94 432 TRP B CA 1
ATOM 7828 C C . TRP B 1 432 ? 35.344 30.141 -6.289 1 90.94 432 TRP B C 1
ATOM 7830 O O . TRP B 1 432 ? 34.969 30.719 -7.316 1 90.94 432 TRP B O 1
ATOM 7840 N N . LEU B 1 433 ? 36.031 30.781 -5.406 1 86.81 433 LEU B N 1
ATOM 7841 C CA . LEU B 1 433 ? 36.344 32.188 -5.496 1 86.81 433 LEU B CA 1
ATOM 7842 C C . LEU B 1 433 ? 37.25 32.469 -6.703 1 86.81 433 LEU B C 1
ATOM 7844 O O . LEU B 1 433 ? 37.094 33.531 -7.355 1 86.81 433 LEU B O 1
ATOM 7848 N N . ASN B 1 434 ? 38.062 31.594 -6.953 1 86.88 434 ASN B N 1
ATOM 7849 C CA . ASN B 1 434 ? 39.062 31.828 -7.984 1 86.88 434 ASN B CA 1
ATOM 7850 C C . ASN B 1 434 ? 38.531 31.5 -9.375 1 86.88 434 ASN B C 1
ATOM 7852 O O . ASN B 1 434 ? 38.906 32.125 -10.359 1 86.88 434 ASN B O 1
ATOM 7856 N N . ASN B 1 435 ? 37.719 30.516 -9.422 1 89.44 435 ASN B N 1
ATOM 7857 C CA . ASN B 1 435 ? 37.438 29.984 -10.75 1 89.44 435 ASN B CA 1
ATOM 7858 C C . ASN B 1 435 ? 35.938 30.141 -11.094 1 89.44 435 ASN B C 1
ATOM 7860 O O . ASN B 1 435 ? 35.562 30.078 -12.273 1 89.44 435 ASN B O 1
ATOM 7864 N N . ILE B 1 436 ? 35.156 30.203 -10.141 1 91 436 ILE B N 1
ATOM 7865 C CA . ILE B 1 436 ? 33.719 30.047 -10.422 1 91 436 ILE B CA 1
ATOM 7866 C C . ILE B 1 436 ? 33 31.375 -10.156 1 91 436 ILE B C 1
ATOM 7868 O O . ILE B 1 436 ? 32.156 31.797 -10.945 1 91 436 ILE B O 1
ATOM 7872 N N . TYR B 1 437 ? 33.406 32.031 -9.133 1 88.69 437 TYR B N 1
ATOM 7873 C CA . TYR B 1 437 ? 32.719 33.25 -8.695 1 88.69 437 TYR B CA 1
ATOM 7874 C C . TYR B 1 437 ? 32.719 34.281 -9.789 1 88.69 437 TYR B C 1
ATOM 7876 O O . TYR B 1 437 ? 33.781 34.594 -10.367 1 88.69 437 TYR B O 1
ATOM 7884 N N . GLY B 1 438 ? 31.531 34.844 -10.086 1 86.12 438 GLY B N 1
ATOM 7885 C CA . GLY B 1 438 ? 31.422 35.906 -11.055 1 86.12 438 GLY B CA 1
ATOM 7886 C C . GLY B 1 438 ? 31.203 35.438 -12.469 1 86.12 438 GLY B C 1
ATOM 7887 O O . GLY B 1 438 ? 30.891 36.219 -13.367 1 86.12 438 GLY B O 1
ATOM 7888 N N . GLU B 1 439 ? 31.312 34.219 -12.695 1 89.31 439 GLU B N 1
ATOM 7889 C CA . GLU B 1 439 ? 31.109 33.656 -14.031 1 89.31 439 GLU B CA 1
ATOM 7890 C C . GLU B 1 439 ? 29.625 33.562 -14.367 1 89.31 439 GLU B C 1
ATOM 7892 O O . GLU B 1 439 ? 28.781 33.562 -13.477 1 89.31 439 GLU B O 1
ATOM 7897 N N . ALA B 1 440 ? 29.266 33.531 -15.648 1 86.12 440 ALA B N 1
ATOM 7898 C CA . ALA B 1 440 ? 27.891 33.5 -16.125 1 86.12 440 ALA B CA 1
ATOM 7899 C C . ALA B 1 440 ? 27.188 32.219 -15.711 1 86.12 440 ALA B C 1
ATOM 7901 O O . ALA B 1 440 ? 25.984 32.219 -15.414 1 86.12 440 ALA B O 1
ATOM 7902 N N . ASP B 1 441 ? 27.938 31.172 -15.703 1 91.06 441 ASP B N 1
ATOM 7903 C CA . ASP B 1 441 ? 27.359 29.875 -15.352 1 91.06 441 ASP B CA 1
ATOM 7904 C C . ASP B 1 441 ? 27.766 29.469 -13.938 1 91.06 441 ASP B C 1
ATOM 7906 O O . ASP B 1 441 ? 28.078 28.297 -13.688 1 91.06 441 ASP B O 1
ATOM 7910 N N . GLU B 1 442 ? 27.781 30.406 -13.047 1 90.44 442 GLU B N 1
ATOM 7911 C CA . GLU B 1 442 ? 28.234 30.172 -11.68 1 90.44 442 GLU B CA 1
ATOM 7912 C C . GLU B 1 442 ? 27.406 29.078 -10.992 1 90.44 442 GLU B C 1
ATOM 7914 O O . GLU B 1 442 ? 27.969 28.156 -10.391 1 90.44 442 GLU B O 1
ATOM 7919 N N . SER B 1 443 ? 26.109 29.172 -11.156 1 89.88 443 SER B N 1
ATOM 7920 C CA . SER B 1 443 ? 25.188 28.234 -10.5 1 89.88 443 SER B CA 1
ATOM 7921 C C . SER B 1 443 ? 25.469 26.797 -10.922 1 89.88 443 SER B C 1
ATOM 7923 O O . SER B 1 443 ? 25.594 25.906 -10.086 1 89.88 443 SER B O 1
ATOM 7925 N N . SER B 1 444 ? 25.641 26.578 -12.195 1 89.94 444 SER B N 1
ATOM 7926 C CA . SER B 1 444 ? 25.875 25.234 -12.734 1 89.94 444 SER B CA 1
ATOM 7927 C C . SER B 1 444 ? 27.234 24.703 -12.305 1 89.94 444 SER B C 1
ATOM 7929 O O . SER B 1 444 ? 27.375 23.516 -12.016 1 89.94 444 SER B O 1
ATOM 7931 N N . GLN B 1 445 ? 28.172 25.562 -12.25 1 92.5 445 GLN B N 1
ATOM 7932 C CA . GLN B 1 445 ? 29.531 25.156 -11.875 1 92.5 445 GLN B CA 1
ATOM 7933 C C . GLN B 1 445 ? 29.609 24.812 -10.391 1 92.5 445 GLN B C 1
ATOM 7935 O O . GLN B 1 445 ? 30.281 23.859 -10.008 1 92.5 445 GLN B O 1
ATOM 7940 N N . ILE B 1 446 ? 28.953 25.641 -9.641 1 92.06 446 ILE B N 1
ATOM 7941 C CA . ILE B 1 446 ? 28.906 25.344 -8.211 1 92.06 446 ILE B CA 1
ATOM 7942 C C . ILE B 1 446 ? 28.266 23.969 -7.984 1 92.06 446 ILE B C 1
ATOM 7944 O O . ILE B 1 446 ? 28.766 23.172 -7.188 1 92.06 446 ILE B O 1
ATOM 7948 N N . ASN B 1 447 ? 27.188 23.766 -8.656 1 90.31 447 ASN B N 1
ATOM 7949 C CA . ASN B 1 447 ? 26.484 22.5 -8.57 1 90.31 447 ASN B CA 1
ATOM 7950 C C . ASN B 1 447 ? 27.391 21.328 -8.922 1 90.31 447 ASN B C 1
ATOM 7952 O O . ASN B 1 447 ? 27.375 20.297 -8.25 1 90.31 447 ASN B O 1
ATOM 7956 N N . LYS B 1 448 ? 28.094 21.484 -9.953 1 91 448 LYS B N 1
ATOM 7957 C CA . LYS B 1 448 ? 29.016 20.438 -10.398 1 91 448 LYS B CA 1
ATOM 7958 C C . LYS B 1 448 ? 30.141 20.219 -9.375 1 91 448 LYS B C 1
ATOM 7960 O O . LYS B 1 448 ? 30.5 19.078 -9.086 1 91 448 LYS B O 1
ATOM 7965 N N . LEU B 1 449 ? 30.656 21.297 -8.867 1 92.5 449 LEU B N 1
ATOM 7966 C CA . LEU B 1 449 ? 31.734 21.266 -7.887 1 92.5 449 LEU B CA 1
ATOM 7967 C C . LEU B 1 449 ? 31.312 20.469 -6.648 1 92.5 449 LEU B C 1
ATOM 7969 O O . LEU B 1 449 ? 32.031 19.578 -6.207 1 92.5 449 LEU B O 1
ATOM 7973 N N . LEU B 1 450 ? 30.188 20.781 -6.137 1 91.56 450 LEU B N 1
ATOM 7974 C CA . LEU B 1 450 ? 29.703 20.141 -4.926 1 91.56 450 LEU B CA 1
ATOM 7975 C C . LEU B 1 450 ? 29.312 18.688 -5.203 1 91.56 450 LEU B C 1
ATOM 7977 O O . LEU B 1 450 ? 29.5 17.812 -4.359 1 91.56 450 LEU B O 1
ATOM 7981 N N . HIS B 1 451 ? 28.719 18.484 -6.336 1 89.62 451 HIS B N 1
ATOM 7982 C CA . HIS B 1 451 ? 28.359 17.125 -6.734 1 89.62 451 HIS B CA 1
ATOM 7983 C C . HIS B 1 451 ? 29.594 16.219 -6.773 1 89.62 451 HIS B C 1
ATOM 7985 O O . HIS B 1 451 ? 29.562 15.094 -6.27 1 89.62 451 HIS B O 1
ATOM 7991 N N . ASP B 1 452 ? 30.609 16.719 -7.383 1 91.44 452 ASP B N 1
ATOM 7992 C CA . ASP B 1 452 ? 31.844 15.938 -7.504 1 91.44 452 ASP B CA 1
ATOM 7993 C C . ASP B 1 452 ? 32.469 15.688 -6.137 1 91.44 452 ASP B C 1
ATOM 7995 O O . ASP B 1 452 ? 33.031 14.617 -5.891 1 91.44 452 ASP B O 1
ATOM 7999 N N . TRP B 1 453 ? 32.406 16.656 -5.262 1 92.06 453 TRP B N 1
ATOM 8000 C CA . TRP B 1 453 ? 32.938 16.469 -3.91 1 92.06 453 TRP B CA 1
ATOM 8001 C C . TRP B 1 453 ? 32.156 15.352 -3.195 1 92.06 453 TRP B C 1
ATOM 8003 O O . TRP B 1 453 ? 32.781 14.414 -2.676 1 92.06 453 TRP B O 1
ATOM 8013 N N . TYR B 1 454 ? 30.828 15.43 -3.199 1 89.12 454 TYR B N 1
ATOM 8014 C CA . TYR B 1 454 ? 30 14.508 -2.432 1 89.12 454 TYR B CA 1
ATOM 8015 C C . TYR B 1 454 ? 30.094 13.094 -2.99 1 89.12 454 TYR B C 1
ATOM 8017 O O . TYR B 1 454 ? 29.891 12.117 -2.264 1 89.12 454 TYR B O 1
ATOM 8025 N N . ASN B 1 455 ? 30.359 12.984 -4.199 1 86.94 455 ASN B N 1
ATOM 8026 C CA . ASN B 1 455 ? 30.469 11.656 -4.797 1 86.94 455 ASN B CA 1
ATOM 8027 C C . ASN B 1 455 ? 31.734 10.945 -4.332 1 86.94 455 ASN B C 1
ATOM 8029 O O . ASN B 1 455 ? 31.766 9.719 -4.23 1 86.94 455 ASN B O 1
ATOM 8033 N N . GLY B 1 456 ? 32.781 11.641 -4.055 1 86.69 456 GLY B N 1
ATOM 8034 C CA . GLY B 1 456 ? 34.031 11.031 -3.654 1 86.69 456 GLY B CA 1
ATOM 8035 C C . GLY B 1 456 ? 34.375 11.258 -2.189 1 86.69 456 GLY B C 1
ATOM 8036 O O . GLY B 1 456 ? 34.906 10.367 -1.527 1 86.69 456 GLY B O 1
ATOM 8037 N N . MET B 1 457 ? 34.125 12.391 -1.684 1 87.94 457 MET B N 1
ATOM 8038 C CA . MET B 1 457 ? 34.406 12.852 -0.328 1 87.94 457 MET B CA 1
ATOM 8039 C C . MET B 1 457 ? 35.875 12.562 0.04 1 87.94 457 MET B C 1
ATOM 8041 O O . MET B 1 457 ? 36.156 12.07 1.135 1 87.94 457 MET B O 1
ATOM 8045 N N . ASP B 1 458 ? 36.688 12.664 -0.954 1 89.44 458 ASP B N 1
ATOM 8046 C CA . ASP B 1 458 ? 38.125 12.484 -0.824 1 89.44 458 ASP B CA 1
ATOM 8047 C C . ASP B 1 458 ? 38.875 13.711 -1.328 1 89.44 458 ASP B C 1
ATOM 8049 O O . ASP B 1 458 ? 38.875 14.008 -2.525 1 89.44 458 ASP B O 1
ATOM 8053 N N . ILE B 1 459 ? 39.594 14.336 -0.431 1 88.38 459 ILE B N 1
ATOM 8054 C CA . ILE B 1 459 ? 40.219 15.625 -0.718 1 88.38 459 ILE B CA 1
ATOM 8055 C C . ILE B 1 459 ? 41.344 15.445 -1.737 1 88.38 459 ILE B C 1
ATOM 8057 O O . ILE B 1 459 ? 41.562 16.312 -2.598 1 88.38 459 ILE B O 1
ATOM 8061 N N . GLU B 1 460 ? 42.062 14.32 -1.609 1 89.88 460 GLU B N 1
ATOM 8062 C CA . GLU B 1 460 ? 43.188 14.094 -2.52 1 89.88 460 GLU B CA 1
ATOM 8063 C C . GLU B 1 460 ? 42.719 13.914 -3.955 1 89.88 460 GLU B C 1
ATOM 8065 O O . GLU B 1 460 ? 43.25 14.531 -4.879 1 89.88 460 GLU B O 1
ATOM 8070 N N . LYS B 1 461 ? 41.75 13.078 -4.113 1 91.69 461 LYS B N 1
ATOM 8071 C CA . LYS B 1 461 ? 41.188 12.867 -5.438 1 91.69 461 LYS B CA 1
ATOM 8072 C C . LYS B 1 461 ? 40.562 14.141 -5.98 1 91.69 461 LYS B C 1
ATOM 8074 O O . LYS B 1 461 ? 40.625 14.422 -7.176 1 91.69 461 LYS B O 1
ATOM 8079 N N . PHE B 1 462 ? 39.938 14.867 -5.066 1 91.81 462 PHE B N 1
ATOM 8080 C CA . PHE B 1 462 ? 39.281 16.109 -5.441 1 91.81 462 PHE B CA 1
ATOM 8081 C C . PHE B 1 462 ? 40.281 17.156 -5.91 1 91.81 462 PHE B C 1
ATOM 8083 O O . PHE B 1 462 ? 40.062 17.812 -6.93 1 91.81 462 PHE B O 1
ATOM 8090 N N . MET B 1 463 ? 41.406 17.281 -5.25 1 89.38 463 MET B N 1
ATOM 8091 C CA . MET B 1 463 ? 42.438 18.266 -5.574 1 89.38 463 MET B CA 1
ATOM 8092 C C . MET B 1 463 ? 43.094 17.922 -6.902 1 89.38 463 MET B C 1
ATOM 8094 O O . MET B 1 463 ? 43.5 18.828 -7.641 1 89.38 463 MET B O 1
ATOM 8098 N N . ASN B 1 464 ? 43.094 16.656 -7.133 1 90.81 464 ASN B N 1
ATOM 8099 C CA . ASN B 1 464 ? 43.688 16.219 -8.398 1 90.81 464 ASN B CA 1
ATOM 8100 C C . ASN B 1 464 ? 42.781 16.594 -9.578 1 90.81 464 ASN B C 1
ATOM 8102 O O . ASN B 1 464 ? 43.281 16.906 -10.664 1 90.81 464 ASN B O 1
ATOM 8106 N N . HIS B 1 465 ? 41.562 16.5 -9.414 1 91.5 465 HIS B N 1
ATOM 8107 C CA . HIS B 1 465 ? 40.625 16.812 -10.477 1 91.5 465 HIS B CA 1
ATOM 8108 C C . HIS B 1 465 ? 40.438 18.312 -10.648 1 91.5 465 HIS B C 1
ATOM 8110 O O . HIS B 1 465 ? 40.312 18.812 -11.766 1 91.5 465 HIS B O 1
ATOM 8116 N N . TYR B 1 466 ? 40.344 19 -9.477 1 91.69 466 TYR B N 1
ATOM 8117 C CA . TYR B 1 466 ? 40.188 20.453 -9.461 1 91.69 466 TYR B CA 1
ATOM 8118 C C . TYR B 1 466 ? 41.5 21.125 -9.047 1 91.69 466 TYR B C 1
ATOM 8120 O O . TYR B 1 466 ? 41.688 21.422 -7.867 1 91.69 466 TYR B O 1
ATOM 8128 N N . GLN B 1 467 ? 42.312 21.438 -9.984 1 87.56 467 GLN B N 1
ATOM 8129 C CA . GLN B 1 467 ? 43.625 21.969 -9.688 1 87.56 467 GLN B CA 1
ATOM 8130 C C . GLN B 1 467 ? 43.562 23.484 -9.492 1 87.56 467 GLN B C 1
ATOM 8132 O O . GLN B 1 467 ? 42.844 24.188 -10.188 1 87.56 467 GLN B O 1
ATOM 8137 N N . LEU B 1 468 ? 44.062 23.891 -8.414 1 81.94 468 LEU B N 1
ATOM 8138 C CA . LEU B 1 468 ? 44.188 25.312 -8.117 1 81.94 468 LEU B CA 1
ATOM 8139 C C . LEU B 1 468 ? 45.562 25.859 -8.562 1 81.94 468 LEU B C 1
ATOM 8141 O O . LEU B 1 468 ? 46.562 25.172 -8.43 1 81.94 468 LEU B O 1
ATOM 8145 N N . ASP B 1 469 ? 45.625 26.922 -9.375 1 64.56 469 ASP B N 1
ATOM 8146 C CA . ASP B 1 469 ? 46.875 27.594 -9.688 1 64.56 469 ASP B CA 1
ATOM 8147 C C . ASP B 1 469 ? 47.5 28.219 -8.445 1 64.56 469 ASP B C 1
ATOM 8149 O O . ASP B 1 469 ? 46.781 28.812 -7.625 1 64.56 469 ASP B O 1
ATOM 8153 N N . ASN B 1 470 ? 48.5 27.703 -7.734 1 55.62 470 ASN B N 1
ATOM 8154 C CA . ASN B 1 470 ? 49.25 28.047 -6.516 1 55.62 470 ASN B CA 1
ATOM 8155 C C . ASN B 1 470 ? 49.344 29.547 -6.336 1 55.62 470 ASN B C 1
ATOM 8157 O O . ASN B 1 470 ? 49.938 30.031 -5.367 1 55.62 470 ASN B O 1
ATOM 8161 N N . SER B 1 471 ? 49.062 30.359 -7.227 1 50 471 SER B N 1
ATOM 8162 C CA . SER B 1 471 ? 49.406 31.766 -7.074 1 50 471 SER B CA 1
ATOM 8163 C C . SER B 1 471 ? 48.5 32.469 -6.082 1 50 471 SER B C 1
ATOM 8165 O O . SER B 1 471 ? 48.75 33.594 -5.688 1 50 471 SER B O 1
ATOM 8167 N N . VAL B 1 472 ? 47.25 32.156 -5.902 1 51.81 472 VAL B N 1
ATOM 8168 C CA . VAL B 1 472 ? 46.344 33.031 -5.164 1 51.81 472 VAL B CA 1
ATOM 8169 C C . VAL B 1 472 ? 46.438 32.719 -3.674 1 51.81 472 VAL B C 1
ATOM 8171 O O . VAL B 1 472 ? 46.375 31.562 -3.273 1 51.81 472 VAL B O 1
ATOM 8174 N N . GLY B 1 473 ? 46.812 33.594 -2.807 1 50 473 GLY B N 1
ATOM 8175 C CA . GLY B 1 473 ? 47.125 33.688 -1.388 1 50 473 GLY B CA 1
ATOM 8176 C C . GLY B 1 473 ? 46.062 33.031 -0.507 1 50 473 GLY B C 1
ATOM 8177 O O . GLY B 1 473 ? 44.875 33.062 -0.848 1 50 473 GLY B O 1
ATOM 8178 N N . ASN B 1 474 ? 46.406 32.156 0.415 1 54.28 474 ASN B N 1
ATOM 8179 C CA . ASN B 1 474 ? 45.812 31.312 1.449 1 54.28 474 ASN B CA 1
ATOM 8180 C C . ASN B 1 474 ? 44.875 32.125 2.334 1 54.28 474 ASN B C 1
ATOM 8182 O O . ASN B 1 474 ? 43.969 31.578 2.975 1 54.28 474 ASN B O 1
ATOM 8186 N N . LYS B 1 475 ? 44.969 33.438 2.389 1 54.75 475 LYS B N 1
ATOM 8187 C CA . LYS B 1 475 ? 44.344 34.156 3.492 1 54.75 475 LYS B CA 1
ATOM 8188 C C . LYS B 1 475 ? 42.844 34.344 3.232 1 54.75 475 LYS B C 1
ATOM 8190 O O . LYS B 1 475 ? 42.031 34.312 4.164 1 54.75 475 LYS B O 1
ATOM 8195 N N . VAL B 1 476 ? 42.406 34.656 2.084 1 55.25 476 VAL B N 1
ATOM 8196 C CA . VAL B 1 476 ? 41 34.969 1.808 1 55.25 476 VAL B CA 1
ATOM 8197 C C . VAL B 1 476 ? 40.125 33.75 2.07 1 55.25 476 VAL B C 1
ATOM 8199 O O . VAL B 1 476 ? 39.031 33.906 2.615 1 55.25 476 VAL B O 1
ATOM 8202 N N . ASN B 1 477 ? 40.656 32.594 2.014 1 64.06 477 ASN B N 1
ATOM 8203 C CA . ASN B 1 477 ? 39.875 31.375 2.131 1 64.06 477 ASN B CA 1
ATOM 8204 C C . ASN B 1 477 ? 39.625 31.016 3.59 1 64.06 477 ASN B C 1
ATOM 8206 O O . ASN B 1 477 ? 38.531 30.516 3.922 1 64.06 477 ASN B O 1
ATOM 8210 N N . GLU B 1 478 ? 40.438 31.562 4.387 1 71.81 478 GLU B N 1
ATOM 8211 C CA . GLU B 1 478 ? 40.281 31.281 5.809 1 71.81 478 GLU B CA 1
ATOM 8212 C C . GLU B 1 478 ? 39.156 32.094 6.414 1 71.81 478 GLU B C 1
ATOM 8214 O O . GLU B 1 478 ? 38.438 31.609 7.281 1 71.81 478 GLU B O 1
ATOM 8219 N N . ASN B 1 479 ? 38.938 33.219 5.816 1 77.56 479 ASN B N 1
ATOM 8220 C CA . ASN B 1 479 ? 37.875 34.094 6.312 1 77.56 479 ASN B CA 1
ATOM 8221 C C . ASN B 1 479 ? 36.5 33.5 6.043 1 77.56 479 ASN B C 1
ATOM 8223 O O . ASN B 1 479 ? 35.594 33.625 6.887 1 77.56 479 ASN B O 1
ATOM 8227 N N . PHE B 1 480 ? 36.344 32.844 4.949 1 82.44 480 PHE B N 1
ATOM 8228 C CA . PHE B 1 480 ? 35.062 32.281 4.609 1 82.44 480 PHE B CA 1
ATOM 8229 C C . PHE B 1 480 ? 34.75 31.094 5.516 1 82.44 480 PHE B C 1
ATOM 8231 O O . PHE B 1 480 ? 33.594 30.922 5.938 1 82.44 480 PHE B O 1
ATOM 8238 N N . VAL B 1 481 ? 35.688 30.391 5.785 1 85 481 VAL B N 1
ATOM 8239 C CA . VAL B 1 481 ? 35.531 29.25 6.664 1 85 481 VAL B CA 1
ATOM 8240 C C . VAL B 1 481 ? 35.125 29.719 8.062 1 85 481 VAL B C 1
ATOM 8242 O O . VAL B 1 481 ? 34.219 29.156 8.68 1 85 481 VAL B O 1
ATOM 8245 N N . VAL B 1 482 ? 35.781 30.75 8.477 1 84.5 482 VAL B N 1
ATOM 8246 C CA . VAL B 1 482 ? 35.531 31.297 9.805 1 84.5 482 VAL B CA 1
ATOM 8247 C C . VAL B 1 482 ? 34.094 31.875 9.844 1 84.5 482 VAL B C 1
ATOM 8249 O O . VAL B 1 482 ? 33.375 31.672 10.812 1 84.5 482 VAL B O 1
ATOM 8252 N N . LYS B 1 483 ? 33.719 32.531 8.797 1 86.31 483 LYS B N 1
ATOM 8253 C CA . LYS B 1 483 ? 32.375 33.125 8.734 1 86.31 483 LYS B CA 1
ATOM 8254 C C . LYS B 1 483 ? 31.281 32.062 8.797 1 86.31 483 LYS B C 1
ATOM 8256 O O . LYS B 1 483 ? 30.281 32.25 9.477 1 86.31 483 LYS B O 1
ATOM 8261 N N . HIS B 1 484 ? 31.469 31.031 8.102 1 89.75 484 HIS B N 1
ATOM 8262 C CA . HIS B 1 484 ? 30.5 29.953 8.109 1 89.75 484 HIS B CA 1
ATOM 8263 C C . HIS B 1 484 ? 30.422 29.297 9.484 1 89.75 484 HIS B C 1
ATOM 8265 O O . HIS B 1 484 ? 29.328 29.047 10 1 89.75 484 HIS B O 1
ATOM 8271 N N . THR B 1 485 ? 31.562 29.094 10.023 1 87.38 485 THR B N 1
ATOM 8272 C CA . THR B 1 485 ? 31.609 28.469 11.336 1 87.38 485 THR B CA 1
ATOM 8273 C C . THR B 1 485 ? 30.938 29.344 12.383 1 87.38 485 THR B C 1
ATOM 8275 O O . THR B 1 485 ? 30.219 28.844 13.258 1 87.38 485 THR B O 1
ATOM 8278 N N . GLU B 1 486 ? 31.141 30.547 12.281 1 87.44 486 GLU B N 1
ATOM 8279 C CA . GLU B 1 486 ? 30.547 31.5 13.219 1 87.44 486 GLU B CA 1
ATOM 8280 C C . GLU B 1 486 ? 29.031 31.531 13.055 1 87.44 486 GLU B C 1
ATOM 8282 O O . GLU B 1 486 ? 28.297 31.688 14.039 1 87.44 486 GLU B O 1
ATOM 8287 N N . TRP B 1 487 ? 28.609 31.484 11.898 1 90.62 487 TRP B N 1
ATOM 8288 C CA . TRP B 1 487 ? 27.172 31.469 11.648 1 90.62 487 TRP B CA 1
ATOM 8289 C C . TRP B 1 487 ? 26.516 30.266 12.305 1 90.62 487 TRP B C 1
ATOM 8291 O O . TRP B 1 487 ? 25.438 30.375 12.906 1 90.62 487 TRP B O 1
ATOM 8301 N N . PHE B 1 488 ? 27.156 29.078 12.188 1 91.81 488 PHE B N 1
ATOM 8302 C CA . PHE B 1 488 ? 26.641 27.859 12.805 1 91.81 488 PHE B CA 1
ATOM 8303 C C . PHE B 1 488 ? 26.562 28.016 14.32 1 91.81 488 PHE B C 1
ATOM 8305 O O . PHE B 1 488 ? 25.594 27.578 14.945 1 91.81 488 PHE B O 1
ATOM 8312 N N . ARG B 1 489 ? 27.562 28.672 14.828 1 89.5 489 ARG B N 1
ATOM 8313 C CA . ARG B 1 489 ? 27.625 28.859 16.266 1 89.5 489 ARG B CA 1
ATOM 8314 C C . ARG B 1 489 ? 26.594 29.859 16.734 1 89.5 489 ARG B C 1
ATOM 8316 O O . ARG B 1 489 ? 25.844 29.609 17.688 1 89.5 489 ARG B O 1
ATOM 8323 N N . GLN B 1 490 ? 26.5 30.906 16.062 1 89.69 490 GLN B N 1
ATOM 8324 C CA . GLN B 1 490 ? 25.578 31.969 16.438 1 89.69 490 GLN B CA 1
ATOM 8325 C C . GLN B 1 490 ? 24.125 31.516 16.359 1 89.69 490 GLN B C 1
ATOM 8327 O O . GLN B 1 490 ? 23.312 31.828 17.219 1 89.69 490 GLN B O 1
ATOM 8332 N N . GLU B 1 491 ? 23.844 30.766 15.352 1 91.75 491 GLU B N 1
ATOM 8333 C CA . GLU B 1 491 ? 22.484 30.312 15.125 1 91.75 491 GLU B CA 1
ATOM 8334 C C . GLU B 1 491 ? 22.219 28.984 15.828 1 91.75 491 GLU B C 1
ATOM 8336 O O . GLU B 1 491 ? 21.094 28.453 15.766 1 91.75 491 GLU B O 1
ATOM 8341 N N . GLN B 1 492 ? 23.172 28.438 16.438 1 91.25 492 GLN B N 1
ATOM 8342 C CA . GLN B 1 492 ? 23.047 27.219 17.234 1 91.25 492 GLN B CA 1
ATOM 8343 C C . GLN B 1 492 ? 22.562 26.047 16.391 1 91.25 492 GLN B C 1
ATOM 8345 O O . GLN B 1 492 ? 21.578 25.391 16.766 1 91.25 492 GLN B O 1
ATOM 8350 N N . ILE B 1 493 ? 23.25 25.875 15.305 1 91.62 493 ILE B N 1
ATOM 8351 C CA . ILE B 1 493 ? 22.953 24.75 14.43 1 91.62 493 ILE B CA 1
ATOM 8352 C C . ILE B 1 493 ? 23.859 23.578 14.773 1 91.62 493 ILE B C 1
ATOM 8354 O O . ILE B 1 493 ? 25.078 23.641 14.57 1 91.62 493 ILE B O 1
ATOM 8358 N N . TYR B 1 494 ? 23.188 22.469 15.227 1 87.25 494 TYR B N 1
ATOM 8359 C CA . TYR B 1 494 ? 23.984 21.375 15.766 1 87.25 494 TYR B CA 1
ATOM 8360 C C . TYR B 1 494 ? 23.844 20.125 14.898 1 87.25 494 TYR B C 1
ATOM 8362 O O . TYR B 1 494 ? 24.547 19.125 15.109 1 87.25 494 TYR B O 1
ATOM 8370 N N . ALA B 1 495 ? 22.953 20.188 14.008 1 88.56 495 ALA B N 1
ATOM 8371 C CA . ALA B 1 495 ? 22.734 19.016 13.164 1 88.56 495 ALA B CA 1
ATOM 8372 C C . ALA B 1 495 ? 22.734 19.391 11.688 1 88.56 495 ALA B C 1
ATOM 8374 O O . ALA B 1 495 ? 22.25 20.469 11.312 1 88.56 495 ALA B O 1
ATOM 8375 N N . THR B 1 496 ? 23.406 18.562 10.852 1 89.19 496 THR B N 1
ATOM 8376 C CA . THR B 1 496 ? 23.406 18.75 9.406 1 89.19 496 THR B CA 1
ATOM 8377 C C . THR B 1 496 ? 22.812 17.531 8.703 1 89.19 496 THR B C 1
ATOM 8379 O O . THR B 1 496 ? 22.922 16.406 9.203 1 89.19 496 THR B O 1
ATOM 8382 N N . PRO B 1 497 ? 22.062 17.719 7.773 1 92.88 497 PRO B N 1
ATOM 8383 C CA . PRO B 1 497 ? 21.719 19.016 7.184 1 92.88 497 PRO B CA 1
ATOM 8384 C C . PRO B 1 497 ? 20.531 19.672 7.871 1 92.88 497 PRO B C 1
ATOM 8386 O O . PRO B 1 497 ? 19.672 18.984 8.43 1 92.88 497 PRO B O 1
ATOM 8389 N N . THR B 1 498 ? 20.516 20.953 7.953 1 94.38 498 THR B N 1
ATOM 8390 C CA . THR B 1 498 ? 19.391 21.75 8.43 1 94.38 498 THR B CA 1
ATOM 8391 C C . THR B 1 498 ? 18.953 22.75 7.375 1 94.38 498 THR B C 1
ATOM 8393 O O . THR B 1 498 ? 19.781 23.406 6.75 1 94.38 498 THR B O 1
ATOM 8396 N N . PHE B 1 499 ? 17.688 22.812 7.148 1 95.31 499 PHE B N 1
ATOM 8397 C CA . PHE B 1 499 ? 17.156 23.656 6.09 1 95.31 499 PHE B CA 1
ATOM 8398 C C . PHE B 1 499 ? 16.422 24.859 6.676 1 95.31 499 PHE B C 1
ATOM 8400 O O . PHE B 1 499 ? 15.719 24.719 7.684 1 95.31 499 PHE B O 1
ATOM 8407 N N . PHE B 1 500 ? 16.562 25.953 6.051 1 95.31 500 PHE B N 1
ATOM 8408 C CA . PHE B 1 500 ? 15.859 27.188 6.41 1 95.31 500 PHE B CA 1
ATOM 8409 C C . PHE B 1 500 ? 15.148 27.766 5.195 1 95.31 500 PHE B C 1
ATOM 8411 O O . PHE B 1 500 ? 15.766 27.969 4.145 1 95.31 500 PHE B O 1
ATOM 8418 N N . ILE B 1 501 ? 13.891 28.047 5.293 1 94.94 501 ILE B N 1
ATOM 8419 C CA . ILE B 1 501 ? 13.078 28.625 4.238 1 94.94 501 ILE B CA 1
ATOM 8420 C C . ILE B 1 501 ? 12.875 30.125 4.512 1 94.94 501 ILE B C 1
ATOM 8422 O O . ILE B 1 501 ? 12.086 30.5 5.375 1 94.94 501 ILE B O 1
ATOM 8426 N N . ASN B 1 502 ? 13.492 30.922 3.701 1 92.62 502 ASN B N 1
ATOM 8427 C CA . ASN B 1 502 ? 13.484 32.375 3.916 1 92.62 502 ASN B CA 1
ATOM 8428 C C . ASN B 1 502 ? 13.773 32.719 5.371 1 92.62 502 ASN B C 1
ATOM 8430 O O . ASN B 1 502 ? 13.062 33.531 5.973 1 92.62 502 ASN B O 1
ATOM 8434 N N . GLY B 1 503 ? 14.719 31.938 5.914 1 92.69 503 GLY B N 1
ATOM 8435 C CA . GLY B 1 503 ? 15.195 32.25 7.254 1 92.69 503 GLY B CA 1
ATOM 8436 C C . GLY B 1 503 ? 14.562 31.391 8.328 1 92.69 503 GLY B C 1
ATOM 8437 O O . GLY B 1 503 ? 15.094 31.281 9.438 1 92.69 503 GLY B O 1
ATOM 8438 N N . TYR B 1 504 ? 13.438 30.797 8.031 1 94.44 504 TYR B N 1
ATOM 8439 C CA . TYR B 1 504 ? 12.758 29.953 9.016 1 94.44 504 TYR B CA 1
ATOM 8440 C C . TYR B 1 504 ? 13.195 28.5 8.898 1 94.44 504 TYR B C 1
ATOM 8442 O O . TYR B 1 504 ? 13.289 27.969 7.797 1 94.44 504 TYR B O 1
ATOM 8450 N N . LYS B 1 505 ? 13.438 27.969 10.031 1 95.69 505 LYS B N 1
ATOM 8451 C CA . LYS B 1 505 ? 13.836 26.562 10.039 1 95.69 505 LYS B CA 1
ATOM 8452 C C . LYS B 1 505 ? 12.711 25.672 9.547 1 95.69 505 LYS B C 1
ATOM 8454 O O . LYS B 1 505 ? 11.547 25.875 9.891 1 95.69 505 LYS B O 1
ATOM 8459 N N . LEU B 1 506 ? 12.992 24.703 8.695 1 94.81 506 LEU B N 1
ATOM 8460 C CA . LEU B 1 506 ? 12.016 23.75 8.195 1 94.81 506 LEU B CA 1
ATOM 8461 C C . LEU B 1 506 ? 11.453 22.906 9.328 1 94.81 506 LEU B C 1
ATOM 8463 O O . LEU B 1 506 ? 12.211 22.328 10.109 1 94.81 506 LEU B O 1
ATOM 8467 N N . PRO B 1 507 ? 10.141 22.812 9.391 1 92.62 507 PRO B N 1
ATOM 8468 C CA . PRO B 1 507 ? 9.547 22.047 10.492 1 92.62 507 PRO B CA 1
ATOM 8469 C C . PRO B 1 507 ? 9.938 20.578 10.461 1 92.62 507 PRO B C 1
ATOM 8471 O O . PRO B 1 507 ? 10.203 20.031 9.391 1 92.62 507 PRO B O 1
ATOM 8474 N N . ALA B 1 508 ? 10 19.891 11.594 1 84.69 508 ALA B N 1
ATOM 8475 C CA . ALA B 1 508 ? 10.516 18.531 11.789 1 84.69 508 ALA B CA 1
ATOM 8476 C C . ALA B 1 508 ? 9.75 17.531 10.938 1 84.69 508 ALA B C 1
ATOM 8478 O O . ALA B 1 508 ? 10.32 16.547 10.453 1 84.69 508 ALA B O 1
ATOM 8479 N N . ASN B 1 509 ? 8.523 17.594 10.719 1 86.94 509 ASN B N 1
ATOM 8480 C CA . ASN B 1 509 ? 7.754 16.594 9.992 1 86.94 509 ASN B CA 1
ATOM 8481 C C . ASN B 1 509 ? 7.684 16.906 8.5 1 86.94 509 ASN B C 1
ATOM 8483 O O . ASN B 1 509 ? 6.941 16.25 7.758 1 86.94 509 ASN B O 1
ATOM 8487 N N . TYR B 1 510 ? 8.609 17.844 8.055 1 91.81 510 TYR B N 1
ATOM 8488 C CA . TYR B 1 510 ? 8.766 18.141 6.637 1 91.81 510 TYR B CA 1
ATOM 8489 C C . TYR B 1 510 ? 10.203 17.922 6.188 1 91.81 510 TYR B C 1
ATOM 8491 O O . TYR B 1 510 ? 11.141 18.109 6.965 1 91.81 510 TYR B O 1
ATOM 8499 N N . ASN B 1 511 ? 10.32 17.422 5.031 1 90.25 511 ASN B N 1
ATOM 8500 C CA . ASN B 1 511 ? 11.617 17.328 4.379 1 90.25 511 ASN B CA 1
ATOM 8501 C C . ASN B 1 511 ? 11.688 18.188 3.123 1 90.25 511 ASN B C 1
ATOM 8503 O O . ASN B 1 511 ? 10.664 18.734 2.686 1 90.25 511 ASN B O 1
ATOM 8507 N N . ILE B 1 512 ? 12.891 18.312 2.658 1 91.38 512 ILE B N 1
ATOM 8508 C CA . ILE B 1 512 ? 13.102 19.219 1.531 1 91.38 512 ILE B CA 1
ATOM 8509 C C . ILE B 1 512 ? 12.312 18.734 0.323 1 91.38 512 ILE B C 1
ATOM 8511 O O . ILE B 1 512 ? 11.836 19.531 -0.48 1 91.38 512 ILE B O 1
ATOM 8515 N N . ALA B 1 513 ? 12.117 17.438 0.248 1 88.56 513 ALA B N 1
ATOM 8516 C CA . ALA B 1 513 ? 11.359 16.875 -0.866 1 88.56 513 ALA B CA 1
ATOM 8517 C C . ALA B 1 513 ? 9.891 17.297 -0.802 1 88.56 513 ALA B C 1
ATOM 8519 O O . ALA B 1 513 ? 9.234 17.438 -1.836 1 88.56 513 ALA B O 1
ATOM 8520 N N . ASP B 1 514 ? 9.398 17.594 0.34 1 91.12 514 ASP B N 1
ATOM 8521 C CA . ASP B 1 514 ? 8.008 18 0.528 1 91.12 514 ASP B CA 1
ATOM 8522 C C . ASP B 1 514 ? 7.758 19.391 -0.031 1 91.12 514 ASP B C 1
ATOM 8524 O O . ASP B 1 514 ? 6.621 19.75 -0.363 1 91.12 514 ASP B O 1
ATOM 8528 N N . MET B 1 515 ? 8.828 20.156 -0.135 1 92 515 MET B N 1
ATOM 8529 C CA . MET B 1 515 ? 8.711 21.531 -0.606 1 92 515 MET B CA 1
ATOM 8530 C C . MET B 1 515 ? 8.297 21.562 -2.074 1 92 515 MET B C 1
ATOM 8532 O O . MET B 1 515 ? 7.762 22.578 -2.543 1 92 515 MET B O 1
ATOM 8536 N N . MET B 1 516 ? 8.523 20.469 -2.748 1 89.12 516 MET B N 1
ATOM 8537 C CA . MET B 1 516 ? 8.148 20.391 -4.156 1 89.12 516 MET B CA 1
ATOM 8538 C C . MET B 1 516 ? 6.664 20.703 -4.344 1 89.12 516 MET B C 1
ATOM 8540 O O . MET B 1 516 ? 6.277 21.328 -5.328 1 89.12 516 MET B O 1
ATOM 8544 N N . ALA B 1 517 ? 5.871 20.312 -3.426 1 87.5 517 ALA B N 1
ATOM 8545 C CA . ALA B 1 517 ? 4.426 20.5 -3.525 1 87.5 517 ALA B CA 1
ATOM 8546 C C . ALA B 1 517 ? 4.008 21.859 -2.965 1 87.5 517 ALA B C 1
ATOM 8548 O O . ALA B 1 517 ? 2.93 22.359 -3.289 1 87.5 517 ALA B O 1
ATOM 8549 N N . LEU B 1 518 ? 4.859 22.484 -2.244 1 92.38 518 LEU B N 1
ATOM 8550 C CA . LEU B 1 518 ? 4.453 23.641 -1.454 1 92.38 518 LEU B CA 1
ATOM 8551 C C . LEU B 1 518 ? 4.973 24.938 -2.074 1 92.38 518 LEU B C 1
ATOM 8553 O O . LEU B 1 518 ? 4.477 26.031 -1.763 1 92.38 518 LEU B O 1
ATOM 8557 N N . ILE B 1 519 ? 5.969 24.891 -2.945 1 90.31 519 ILE B N 1
ATOM 8558 C CA . ILE B 1 519 ? 6.734 26.047 -3.398 1 90.31 519 ILE B CA 1
ATOM 8559 C C . ILE B 1 519 ? 5.797 27.062 -4.051 1 90.31 519 ILE B C 1
ATOM 8561 O O . ILE B 1 519 ? 5.832 28.25 -3.721 1 90.31 519 ILE B O 1
ATOM 8565 N N . PRO B 1 520 ? 4.871 26.609 -4.91 1 85.75 520 PRO B N 1
ATOM 8566 C CA . PRO B 1 520 ? 4.004 27.625 -5.52 1 85.75 520 PRO B CA 1
ATOM 8567 C C . PRO B 1 520 ? 3.201 28.406 -4.488 1 85.75 520 PRO B C 1
ATOM 8569 O O . PRO B 1 520 ? 3.117 29.641 -4.57 1 85.75 520 PRO B O 1
ATOM 8572 N N . SER B 1 521 ? 2.74 27.766 -3.535 1 89.1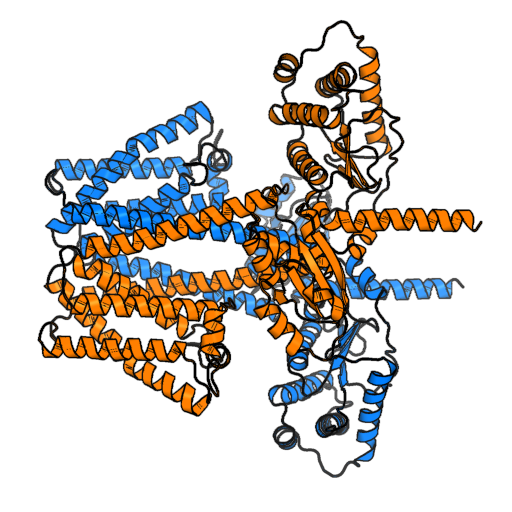2 521 SER B N 1
ATOM 8573 C CA . SER B 1 521 ? 1.923 28.406 -2.51 1 89.12 521 SER B CA 1
ATOM 8574 C C . SER B 1 521 ? 2.785 29.188 -1.53 1 89.12 521 SER B C 1
ATOM 8576 O O . SER B 1 521 ? 2.365 30.234 -1.029 1 89.12 521 SER B O 1
ATOM 8578 N N . VAL B 1 522 ? 3.969 28.75 -1.313 1 92 522 VAL B N 1
ATOM 8579 C CA . VAL B 1 522 ? 4.863 29.406 -0.366 1 92 522 VAL B CA 1
ATOM 8580 C C . VAL B 1 522 ? 5.355 30.719 -0.949 1 92 522 VAL B C 1
ATOM 8582 O O . VAL B 1 522 ? 5.469 31.719 -0.232 1 92 522 VAL B O 1
ATOM 8585 N N . VAL B 1 523 ? 5.641 30.703 -2.211 1 91.56 523 VAL B N 1
ATOM 8586 C CA . VAL B 1 523 ? 6.098 31.906 -2.883 1 91.56 523 VAL B CA 1
ATOM 8587 C C . VAL B 1 523 ? 5.004 32.969 -2.832 1 91.56 523 VAL B C 1
ATOM 8589 O O . VAL B 1 523 ? 5.277 34.156 -2.543 1 91.56 523 VAL B O 1
ATOM 8592 N N . GLU B 1 524 ? 3.803 32.531 -3.076 1 86.81 524 GLU B N 1
ATOM 8593 C CA . GLU B 1 524 ? 2.674 33.469 -3.006 1 86.81 524 GLU B CA 1
ATOM 8594 C C . GLU B 1 524 ? 2.498 34 -1.593 1 86.81 524 GLU B C 1
ATOM 8596 O O . GLU B 1 524 ? 2.164 35.188 -1.414 1 86.81 524 GLU B O 1
ATOM 8601 N N . LEU B 1 525 ? 2.678 33.188 -0.632 1 89.19 525 LEU B N 1
ATOM 8602 C CA . LEU B 1 525 ? 2.551 33.594 0.77 1 89.19 525 LEU B CA 1
ATOM 8603 C C . LEU B 1 525 ? 3.559 34.656 1.131 1 89.19 525 LEU B C 1
ATOM 8605 O O . LEU B 1 525 ? 3.199 35.688 1.744 1 89.19 525 LEU B O 1
ATOM 8609 N N . PHE B 1 526 ? 4.797 34.531 0.71 1 87.94 526 PHE B N 1
ATOM 8610 C CA . PHE B 1 526 ? 5.844 35.469 1.076 1 87.94 526 PHE B CA 1
ATOM 8611 C C . PHE B 1 526 ? 5.719 36.75 0.266 1 87.94 526 PHE B C 1
ATOM 8613 O O . PHE B 1 526 ? 6.07 37.844 0.747 1 87.94 526 PHE B O 1
ATOM 8620 N N . GLN B 1 527 ? 5.234 36.625 -0.905 1 85.38 527 GLN B N 1
ATOM 8621 C CA . GLN B 1 527 ? 5 37.812 -1.714 1 85.38 527 GLN B CA 1
ATOM 8622 C C . GLN B 1 527 ? 3.85 38.656 -1.149 1 85.38 527 GLN B C 1
ATOM 8624 O O . GLN B 1 527 ? 3.912 39.875 -1.145 1 85.38 527 GLN B O 1
ATOM 8629 N N . ASN B 1 528 ? 2.834 37.969 -0.681 1 78.94 528 ASN B N 1
ATOM 8630 C CA . ASN B 1 528 ? 1.705 38.688 -0.077 1 78.94 528 ASN B CA 1
ATOM 8631 C C . ASN B 1 528 ? 2.078 39.281 1.272 1 78.94 528 ASN B C 1
ATOM 8633 O O . ASN B 1 528 ? 1.605 40.375 1.623 1 78.94 528 ASN B O 1
ATOM 8637 N N . LYS B 1 529 ? 2.873 38.719 2.018 1 74.38 529 LYS B N 1
ATOM 8638 C CA . LYS B 1 529 ? 3.326 39.219 3.309 1 74.38 529 LYS B CA 1
ATOM 8639 C C . LYS B 1 529 ? 4.199 40.469 3.131 1 74.38 529 LYS B C 1
ATOM 8641 O O . LYS B 1 529 ? 4.102 41.406 3.91 1 74.38 529 LYS B O 1
ATOM 8646 N N . GLU B 1 530 ? 5.016 40.375 2.156 1 67.88 530 GLU B N 1
ATOM 8647 C CA . GLU B 1 530 ? 5.859 41.531 1.861 1 67.88 530 GLU B CA 1
ATOM 8648 C C . GLU B 1 530 ? 5.02 42.719 1.404 1 67.88 530 GLU B C 1
ATOM 8650 O O . GLU B 1 530 ? 5.27 43.844 1.811 1 67.88 530 GLU B O 1
ATOM 8655 N N . LYS B 1 531 ? 3.93 42.531 0.677 1 64.94 531 LYS B N 1
ATOM 8656 C CA . LYS B 1 531 ? 3.059 43.594 0.203 1 64.94 531 LYS B CA 1
ATOM 8657 C C . LYS B 1 531 ? 2.264 44.219 1.354 1 64.94 531 LYS B C 1
ATOM 8659 O O . LYS B 1 531 ? 2.104 45.438 1.425 1 64.94 531 LYS B O 1
ATOM 8664 N N . SER B 1 532 ? 1.818 43.188 2.152 1 61.53 532 SER B N 1
ATOM 8665 C CA . SER B 1 532 ? 1.047 43.688 3.291 1 61.53 532 SER B CA 1
ATOM 8666 C C . SER B 1 532 ? 1.908 44.531 4.219 1 61.53 532 SER B C 1
ATOM 8668 O O . SER B 1 532 ? 1.45 45.531 4.738 1 61.53 532 SER B O 1
ATOM 8670 N N . CYS B 1 533 ? 3.133 44.094 4.355 1 54.19 533 CYS B N 1
ATOM 8671 C CA . CYS B 1 533 ? 4.059 44.844 5.172 1 54.19 533 CYS B CA 1
ATOM 8672 C C . CYS B 1 533 ? 4.363 46.188 4.527 1 54.19 533 CYS B C 1
ATOM 8674 O O . CYS B 1 533 ? 4.422 47.219 5.211 1 54.19 533 CYS B O 1
ATOM 8676 N N . LEU B 1 534 ? 4.492 46.188 3.238 1 50.31 534 LEU B N 1
ATOM 8677 C CA . LEU B 1 534 ? 4.758 47.438 2.51 1 50.31 534 LEU B CA 1
ATOM 8678 C C . LEU B 1 534 ? 3.551 48.375 2.561 1 50.31 534 LEU B C 1
ATOM 8680 O O . LEU B 1 534 ? 3.703 49.594 2.711 1 50.31 534 LEU B O 1
ATOM 8684 N N . GLN B 1 535 ? 2.383 47.75 2.43 1 51.94 535 GLN B N 1
ATOM 8685 C CA . GLN B 1 535 ? 1.166 48.562 2.514 1 51.94 535 GLN B CA 1
ATOM 8686 C C . GLN B 1 535 ? 0.989 49.156 3.91 1 51.94 535 GLN B C 1
ATOM 8688 O O . GLN B 1 535 ? 0.574 50.312 4.059 1 51.94 535 GLN B O 1
ATOM 8693 N N . ASN B 1 536 ? 1.32 48.375 4.863 1 49.5 536 ASN B N 1
ATOM 8694 C CA . ASN B 1 536 ? 1.242 48.906 6.227 1 49.5 536 ASN B CA 1
ATOM 8695 C C . ASN B 1 536 ? 2.283 50 6.477 1 49.5 536 ASN B C 1
ATOM 8697 O O . ASN B 1 536 ? 2.021 50.938 7.207 1 49.5 536 ASN B O 1
ATOM 8701 N N . LEU B 1 537 ? 3.422 49.875 5.898 1 46.97 537 LEU B N 1
ATOM 8702 C CA . LEU B 1 537 ? 4.445 50.906 6.023 1 46.97 537 LEU B CA 1
ATOM 8703 C C . LEU B 1 537 ? 4.055 52.156 5.238 1 46.97 537 LEU B C 1
ATOM 8705 O O . LEU B 1 537 ? 4.324 53.281 5.676 1 46.97 537 LEU B O 1
ATOM 8709 N N . ALA B 1 538 ? 3.361 52.094 4.18 1 55.09 538 ALA B N 1
ATOM 8710 C CA . ALA B 1 538 ? 2.918 53.25 3.385 1 55.09 538 ALA B CA 1
ATOM 8711 C C . ALA B 1 538 ? 1.746 53.938 4.055 1 55.09 538 ALA B C 1
ATOM 8713 O O . ALA B 1 538 ? 1.532 55.156 3.838 1 55.09 538 ALA B O 1
ATOM 8714 N N . SER B 1 539 ? 1.081 53.125 4.645 1 47.25 539 SER B N 1
ATOM 8715 C CA . SER B 1 539 ? -0.058 53.75 5.324 1 47.25 539 SER B CA 1
ATOM 8716 C C . SER B 1 539 ? 0.368 54.406 6.629 1 47.25 539 SER B C 1
ATOM 8718 O O . SER B 1 539 ? -0.436 55.062 7.285 1 47.25 539 SER B O 1
ATOM 8720 N N . GLN B 1 540 ? 1.531 54.25 6.977 1 37 540 GLN B N 1
ATOM 8721 C CA . GLN B 1 540 ? 2.055 55.062 8.078 1 37 540 GLN B CA 1
ATOM 8722 C C . GLN B 1 540 ? 2.787 56.281 7.566 1 37 540 GLN B C 1
ATOM 8724 O O . GLN B 1 540 ? 3.594 56.188 6.637 1 37 540 GLN B O 1
#